Protein AF-A0A9R0PT70-F1 (afdb_monomer_lite)

Structure (mmCIF, N/CA/C/O backbone):
data_AF-A0A9R0PT70-F1
#
_entry.id   AF-A0A9R0PT70-F1
#
loop_
_atom_site.group_PDB
_atom_site.id
_atom_site.type_symbol
_atom_site.label_atom_id
_atom_site.label_alt_id
_atom_site.label_comp_id
_atom_site.label_asym_id
_atom_site.label_entity_id
_atom_site.label_seq_id
_atom_site.pdbx_PDB_ins_code
_atom_site.Cartn_x
_atom_site.Cartn_y
_atom_site.Cartn_z
_atom_site.occupancy
_atom_site.B_iso_or_equiv
_atom_site.auth_seq_id
_atom_site.auth_comp_id
_atom_site.auth_asym_id
_atom_site.auth_atom_id
_atom_site.pdbx_PDB_model_num
ATOM 1 N N . MET A 1 1 ? 15.109 -8.660 5.707 1.00 22.30 1 MET A N 1
ATOM 2 C CA . MET A 1 1 ? 15.042 -8.454 7.169 1.00 22.30 1 MET A CA 1
ATOM 3 C C . MET A 1 1 ? 13.628 -8.747 7.643 1.00 22.30 1 MET A C 1
ATOM 5 O O . MET A 1 1 ? 12.715 -7.996 7.319 1.00 22.30 1 MET A O 1
ATOM 9 N N . GLY A 1 2 ? 13.426 -9.889 8.303 1.00 26.03 2 GLY A N 1
ATOM 10 C CA . GLY A 1 2 ? 12.155 -10.212 8.943 1.00 26.03 2 GLY A CA 1
ATOM 11 C C . GLY A 1 2 ? 11.988 -9.334 10.176 1.00 26.03 2 GLY A C 1
ATOM 12 O O . GLY A 1 2 ? 12.846 -9.340 11.053 1.00 26.03 2 GLY A O 1
ATOM 13 N N . THR A 1 3 ? 10.914 -8.555 10.234 1.00 26.25 3 THR A N 1
ATOM 14 C CA . THR A 1 3 ? 10.470 -7.917 11.472 1.00 26.25 3 THR A CA 1
ATOM 15 C C . THR A 1 3 ? 10.113 -9.033 12.449 1.00 26.25 3 THR A C 1
ATOM 17 O O . THR A 1 3 ? 9.004 -9.561 12.400 1.00 26.25 3 THR A O 1
ATOM 20 N N . ARG A 1 4 ? 11.062 -9.455 13.294 1.00 36.44 4 ARG A N 1
ATOM 21 C CA . ARG A 1 4 ? 10.723 -10.187 14.515 1.00 36.44 4 ARG A CA 1
ATOM 22 C C . ARG A 1 4 ? 9.828 -9.242 15.302 1.00 36.44 4 ARG A C 1
ATOM 24 O O . ARG A 1 4 ? 10.305 -8.203 15.753 1.00 36.44 4 ARG A O 1
ATOM 31 N N . ALA A 1 5 ? 8.536 -9.552 15.384 1.00 51.94 5 ALA A N 1
ATOM 32 C CA . ALA A 1 5 ? 7.665 -8.893 16.339 1.00 51.94 5 ALA A CA 1
ATOM 33 C C . ALA A 1 5 ? 8.339 -9.055 17.705 1.00 51.94 5 ALA A C 1
ATOM 35 O O . ALA A 1 5 ? 8.604 -10.178 18.139 1.00 51.94 5 ALA A O 1
ATOM 36 N N . LEU A 1 6 ? 8.739 -7.940 18.317 1.00 58.19 6 LEU A N 1
ATOM 37 C CA . LEU A 1 6 ? 9.330 -7.974 19.648 1.00 58.19 6 LEU A CA 1
ATOM 38 C C . LEU A 1 6 ? 8.308 -8.631 20.588 1.00 58.19 6 LEU A C 1
ATOM 40 O O . LEU A 1 6 ? 7.116 -8.347 20.455 1.00 58.19 6 LEU A O 1
ATOM 44 N N . PRO A 1 7 ? 8.718 -9.533 21.492 1.00 66.62 7 PRO A N 1
ATOM 45 C CA . PRO A 1 7 ? 7.787 -10.122 22.446 1.00 66.62 7 PRO A CA 1
ATOM 46 C C . PRO A 1 7 ? 7.157 -9.014 23.306 1.00 66.62 7 PRO A C 1
ATOM 48 O O . PRO A 1 7 ? 7.802 -7.997 23.561 1.00 66.62 7 PRO A O 1
ATOM 51 N N . LEU A 1 8 ? 5.906 -9.213 23.740 1.00 73.56 8 LEU A N 1
ATOM 52 C CA . LEU A 1 8 ? 5.091 -8.216 24.460 1.00 73.56 8 LEU A CA 1
ATOM 53 C C . LEU A 1 8 ? 5.847 -7.435 25.556 1.00 73.56 8 LEU A C 1
ATOM 55 O O . LEU A 1 8 ? 5.774 -6.208 25.535 1.00 73.56 8 LEU A O 1
ATOM 59 N N . PRO A 1 9 ? 6.649 -8.073 26.438 1.00 73.56 9 PRO A N 1
ATOM 60 C CA . PRO A 1 9 ? 7.401 -7.343 27.459 1.00 73.56 9 PRO A CA 1
ATOM 61 C C . PRO A 1 9 ? 8.388 -6.329 26.871 1.00 73.56 9 PRO A C 1
ATOM 63 O O . PRO A 1 9 ? 8.459 -5.204 27.343 1.00 73.56 9 PRO A O 1
ATOM 66 N N . CYS A 1 10 ? 9.086 -6.676 25.785 1.00 74.62 10 CYS A N 1
ATOM 67 C CA . CYS A 1 10 ? 10.028 -5.766 25.131 1.00 74.62 10 CYS A CA 1
ATOM 68 C C . CYS A 1 10 ? 9.315 -4.616 24.403 1.00 74.62 10 CYS A C 1
ATOM 70 O O . CYS A 1 10 ? 9.875 -3.532 24.261 1.00 74.62 10 CYS A O 1
ATOM 72 N N . GLN A 1 11 ? 8.085 -4.838 23.926 1.00 76.12 11 GLN A N 1
ATOM 73 C CA . GLN A 1 11 ? 7.276 -3.758 23.356 1.00 76.12 11 GLN A CA 1
ATOM 74 C C . GLN A 1 11 ? 6.866 -2.753 24.433 1.00 76.12 11 GLN A C 1
ATOM 76 O O . GLN A 1 11 ? 6.949 -1.549 24.204 1.00 76.12 11 GLN A O 1
ATOM 81 N N . PHE A 1 12 ? 6.466 -3.236 25.610 1.00 83.00 12 PHE A N 1
ATOM 82 C CA . PHE A 1 12 ? 6.118 -2.372 26.735 1.00 83.00 12 PHE A CA 1
ATOM 83 C C . PHE A 1 12 ? 7.346 -1.652 27.291 1.00 83.00 12 PHE A C 1
ATOM 85 O O . PHE A 1 12 ? 7.265 -0.451 27.504 1.00 83.00 12 PHE A O 1
ATOM 92 N N . GLU A 1 13 ? 8.504 -2.308 27.394 1.00 82.62 13 GLU A N 1
ATOM 93 C CA . GLU A 1 13 ? 9.766 -1.662 27.796 1.00 82.62 13 GLU A CA 1
ATOM 94 C C . GLU A 1 13 ? 10.151 -0.505 26.855 1.00 82.62 13 GLU A C 1
ATOM 96 O O . GLU A 1 13 ? 10.540 0.568 27.312 1.00 82.62 13 GLU A O 1
ATOM 101 N N . LEU A 1 14 ? 9.962 -0.663 25.540 1.00 78.12 14 LEU A N 1
ATOM 102 C CA . LEU A 1 14 ? 10.200 0.413 24.567 1.00 78.12 14 LEU A CA 1
ATOM 103 C C . LEU A 1 14 ? 9.205 1.578 24.674 1.00 78.12 14 LEU A C 1
ATOM 105 O O . LEU A 1 14 ? 9.551 2.708 24.328 1.00 78.12 14 LEU A O 1
ATOM 109 N N . LEU A 1 15 ? 7.964 1.312 25.087 1.00 80.12 15 LEU A N 1
ATOM 110 C CA . LEU A 1 15 ? 6.880 2.301 25.110 1.00 80.12 15 LEU A CA 1
ATOM 111 C C . LEU A 1 15 ? 6.732 3.004 26.465 1.00 80.12 15 LEU A C 1
ATOM 113 O O . LEU A 1 15 ? 6.379 4.182 26.501 1.00 80.12 15 LEU A O 1
ATOM 117 N N . LEU A 1 16 ? 6.988 2.282 27.554 1.00 83.31 16 LEU A N 1
ATOM 118 C CA . LEU A 1 16 ? 6.746 2.679 28.942 1.00 83.31 16 LEU A CA 1
ATOM 119 C C . LEU A 1 16 ? 8.042 2.830 29.752 1.00 83.31 16 LEU A C 1
ATOM 121 O O . LEU A 1 16 ? 8.004 3.351 30.864 1.00 83.31 16 LEU A O 1
ATOM 125 N N . GLY A 1 17 ? 9.185 2.427 29.190 1.00 82.44 17 GLY A N 1
ATOM 126 C CA . GLY A 1 17 ? 10.476 2.393 29.872 1.00 82.44 17 GLY A CA 1
ATOM 127 C C . GLY A 1 17 ? 10.739 1.061 30.581 1.00 82.44 17 GLY A C 1
ATOM 128 O O . GLY A 1 17 ? 9.842 0.239 30.764 1.00 82.44 17 GLY A O 1
ATOM 129 N N . GLU A 1 18 ? 11.993 0.847 30.986 1.00 82.56 18 GLU A N 1
ATOM 130 C CA . GLU A 1 18 ? 12.452 -0.407 31.612 1.00 82.56 18 GLU A CA 1
ATOM 131 C C . GLU A 1 18 ? 11.928 -0.610 33.047 1.00 82.56 18 GLU A C 1
ATOM 133 O O . GLU A 1 18 ? 11.880 -1.738 33.537 1.00 82.56 18 GLU A O 1
ATOM 138 N N . ASP A 1 19 ? 11.516 0.471 33.718 1.00 85.69 19 ASP A N 1
ATOM 139 C CA . ASP A 1 19 ? 11.008 0.442 35.093 1.00 85.69 19 ASP A CA 1
ATOM 140 C C . ASP A 1 19 ? 9.550 -0.053 35.138 1.00 85.69 19 ASP A C 1
ATOM 142 O O . ASP A 1 19 ? 8.601 0.719 34.969 1.00 85.69 19 ASP A O 1
ATOM 146 N N . ARG A 1 20 ? 9.380 -1.365 35.347 1.00 79.69 20 ARG A N 1
ATOM 147 C CA . ARG A 1 20 ? 8.074 -2.050 35.314 1.00 79.69 20 ARG A CA 1
ATOM 148 C C . ARG A 1 20 ? 7.126 -1.648 36.436 1.00 79.69 20 ARG A C 1
ATOM 150 O O . ARG A 1 20 ? 5.914 -1.740 36.258 1.00 79.69 20 ARG A O 1
ATOM 157 N N . ASP A 1 21 ? 7.643 -1.164 37.561 1.00 79.62 21 ASP A N 1
ATOM 158 C CA . ASP A 1 21 ? 6.800 -0.731 38.679 1.00 79.62 21 ASP A CA 1
ATOM 159 C C . ASP A 1 21 ? 6.026 0.551 38.340 1.00 79.62 21 ASP A C 1
ATOM 161 O O . ASP A 1 21 ? 4.962 0.802 38.907 1.00 79.62 21 ASP A O 1
ATOM 165 N N . ARG A 1 22 ? 6.513 1.327 37.361 1.00 85.06 22 ARG A N 1
ATOM 166 C CA . ARG A 1 22 ? 5.843 2.526 36.833 1.00 85.06 22 ARG A CA 1
ATOM 167 C C . ARG A 1 22 ? 4.850 2.241 35.714 1.00 85.06 22 ARG A C 1
ATOM 169 O O . ARG A 1 22 ? 4.221 3.176 35.215 1.00 85.06 22 ARG A O 1
ATOM 176 N N . TRP A 1 23 ? 4.737 0.995 35.265 1.00 89.31 23 TRP A N 1
ATOM 177 C CA . TRP A 1 23 ? 3.804 0.661 34.199 1.00 89.31 23 TRP A CA 1
ATOM 178 C C . TRP A 1 23 ? 2.359 0.809 34.688 1.00 89.31 23 TRP A C 1
ATOM 180 O O . TRP A 1 23 ? 2.077 0.483 35.844 1.00 89.31 23 TRP A O 1
ATOM 190 N N . PRO A 1 24 ? 1.428 1.241 33.814 1.00 91.75 24 PRO A N 1
ATOM 191 C CA . PRO A 1 24 ? 0.007 1.223 34.129 1.00 91.75 24 PRO A CA 1
ATOM 192 C C . PRO A 1 24 ? -0.431 -0.173 34.607 1.00 91.75 24 PRO A C 1
ATOM 194 O O . PRO A 1 24 ? 0.054 -1.171 34.051 1.00 91.75 24 PRO A O 1
ATOM 197 N N . PRO A 1 25 ? -1.341 -0.281 35.591 1.00 91.94 25 PRO A N 1
ATOM 198 C CA . PRO A 1 25 ? -1.787 -1.573 36.105 1.00 91.94 25 PRO A CA 1
ATOM 199 C C . PRO A 1 25 ? -2.356 -2.483 35.006 1.00 91.94 25 PRO A C 1
ATOM 201 O O . PRO A 1 25 ? -2.095 -3.681 35.006 1.00 91.94 25 PRO A O 1
ATOM 204 N N . GLU A 1 26 ? -3.023 -1.933 33.989 1.00 93.38 26 GLU A N 1
ATOM 205 C CA . GLU A 1 26 ? -3.525 -2.680 32.830 1.00 93.38 26 GLU A CA 1
ATOM 206 C C . GLU A 1 26 ? -2.389 -3.252 31.965 1.00 93.38 26 GLU A C 1
ATOM 208 O O . GLU A 1 26 ? -2.490 -4.366 31.450 1.00 93.38 26 GLU A O 1
ATOM 213 N N . ALA A 1 27 ? -1.270 -2.532 31.831 1.00 91.38 27 ALA A N 1
ATOM 214 C CA . ALA A 1 27 ? -0.092 -3.027 31.118 1.00 91.38 27 ALA A CA 1
ATOM 215 C C . ALA A 1 27 ? 0.576 -4.174 31.891 1.00 91.38 27 ALA A C 1
ATOM 217 O O . ALA A 1 27 ? 0.901 -5.212 31.311 1.00 91.38 27 ALA A O 1
ATOM 218 N N . ARG A 1 28 ? 0.717 -4.024 33.215 1.00 92.81 28 ARG A N 1
ATOM 219 C CA . ARG A 1 28 ? 1.222 -5.078 34.113 1.00 92.81 28 ARG A CA 1
ATOM 220 C C . ARG A 1 28 ? 0.307 -6.300 34.115 1.00 92.81 28 ARG A C 1
ATOM 222 O O . ARG A 1 28 ? 0.791 -7.427 34.116 1.00 92.81 28 ARG A O 1
ATOM 229 N N . PHE A 1 29 ? -1.005 -6.088 34.056 1.00 94.25 29 PHE A N 1
ATOM 230 C CA . PHE A 1 29 ? -2.011 -7.140 33.946 1.00 94.25 29 PHE A CA 1
ATOM 231 C C . PHE A 1 29 ? -1.839 -7.956 32.657 1.00 94.25 29 PHE A C 1
ATOM 233 O O . PHE A 1 29 ? -1.773 -9.187 32.700 1.00 94.25 29 PHE A O 1
ATOM 240 N N . ILE A 1 30 ? -1.691 -7.283 31.511 1.00 93.12 30 ILE A N 1
ATOM 241 C CA . ILE A 1 30 ? -1.421 -7.937 30.225 1.00 93.12 30 ILE A CA 1
ATOM 242 C C . ILE A 1 30 ? -0.062 -8.648 30.229 1.00 93.12 30 ILE A C 1
ATOM 244 O O . ILE A 1 30 ? 0.053 -9.753 29.696 1.00 93.12 30 ILE A O 1
ATOM 248 N N . GLU A 1 31 ? 0.960 -8.086 30.873 1.00 91.38 31 GLU A N 1
ATOM 249 C CA . GLU A 1 31 ? 2.250 -8.761 31.035 1.00 91.38 31 GLU A CA 1
ATOM 250 C C . GLU A 1 31 ? 2.140 -10.024 31.910 1.00 91.38 31 GLU A C 1
ATOM 252 O O . GLU A 1 31 ? 2.703 -11.065 31.562 1.00 91.38 31 GLU A O 1
ATOM 257 N N . ALA A 1 32 ? 1.393 -9.971 33.017 1.00 92.25 32 ALA A N 1
ATOM 258 C CA . ALA A 1 32 ? 1.147 -11.121 33.886 1.00 92.25 32 ALA A CA 1
ATOM 259 C C . ALA A 1 32 ? 0.429 -12.244 33.122 1.00 92.25 32 ALA A C 1
ATOM 261 O O . ALA A 1 32 ? 0.860 -13.400 33.169 1.00 92.25 32 ALA A O 1
ATOM 262 N N . ALA A 1 33 ? -0.587 -11.897 32.327 1.00 93.38 33 ALA A N 1
ATOM 263 C CA . ALA A 1 33 ? -1.252 -12.827 31.420 1.00 93.38 33 ALA A CA 1
ATOM 264 C C . ALA A 1 33 ? -0.285 -13.408 30.378 1.00 93.38 33 ALA A C 1
ATOM 266 O O . ALA A 1 33 ? -0.224 -14.626 30.202 1.00 93.38 33 ALA A O 1
ATOM 267 N N . HIS A 1 34 ? 0.559 -12.570 29.771 1.00 91.06 34 HIS A N 1
ATOM 268 C CA . HIS A 1 34 ? 1.597 -13.012 28.843 1.00 91.06 34 HIS A CA 1
ATOM 269 C C . HIS A 1 34 ? 2.591 -13.989 29.470 1.00 91.06 34 HIS A C 1
ATOM 271 O O . HIS A 1 34 ? 3.039 -14.911 28.792 1.00 91.06 34 HIS A O 1
ATOM 277 N N . ARG A 1 35 ? 2.943 -13.815 30.748 1.00 89.44 35 ARG A N 1
ATOM 278 C CA . ARG A 1 35 ? 3.847 -14.703 31.502 1.00 89.44 35 ARG A CA 1
ATOM 279 C C . ARG A 1 35 ? 3.163 -15.967 32.026 1.00 89.44 35 ARG A C 1
ATOM 281 O O . ARG A 1 35 ? 3.860 -16.882 32.465 1.00 89.44 35 ARG A O 1
ATOM 288 N N . GLY A 1 36 ? 1.835 -16.019 31.973 1.00 90.31 36 GLY A N 1
ATOM 289 C CA . GLY A 1 36 ? 1.030 -17.086 32.551 1.00 90.31 36 GLY A CA 1
ATOM 290 C C . GLY A 1 36 ? 0.951 -17.050 34.079 1.00 90.31 36 GLY A C 1
ATOM 291 O O . GLY A 1 36 ? 0.792 -18.094 34.713 1.00 90.31 36 GLY A O 1
ATOM 292 N N . ASP A 1 37 ? 1.104 -15.871 34.684 1.00 91.62 37 ASP A N 1
ATOM 293 C CA . ASP A 1 37 ? 1.042 -15.686 36.133 1.00 91.62 37 ASP A CA 1
ATOM 294 C C . ASP A 1 37 ? -0.398 -15.433 36.595 1.00 91.62 37 ASP A C 1
ATOM 296 O O . ASP A 1 37 ? -0.839 -14.297 36.754 1.00 91.62 37 ASP A O 1
ATOM 300 N N . VAL A 1 38 ? -1.146 -16.514 36.829 1.00 93.31 38 VAL A N 1
ATOM 301 C CA . VAL A 1 38 ? -2.544 -16.439 37.294 1.00 93.31 38 VAL A CA 1
ATOM 302 C C . VAL A 1 38 ? -2.669 -15.715 38.640 1.00 93.31 38 VAL A C 1
ATOM 304 O O . VAL A 1 38 ? -3.680 -15.056 38.881 1.00 93.31 38 VAL A O 1
ATOM 307 N N . ARG A 1 39 ? -1.656 -15.803 39.517 1.00 93.62 39 ARG A N 1
ATOM 308 C CA . ARG A 1 39 ? -1.671 -15.090 40.804 1.00 93.62 39 ARG A CA 1
ATOM 309 C C . ARG A 1 39 ? -1.522 -13.592 40.574 1.00 93.62 39 ARG A C 1
ATOM 311 O O . ARG A 1 39 ? -2.377 -12.847 41.038 1.00 93.62 39 ARG A O 1
ATOM 318 N N . GLY A 1 40 ? -0.537 -13.187 39.772 1.00 92.69 40 GLY A N 1
ATOM 319 C CA . GLY A 1 40 ? -0.347 -11.796 39.362 1.00 92.69 40 GLY A CA 1
ATOM 320 C C . GLY A 1 40 ? -1.575 -11.210 38.659 1.00 92.69 40 GLY A C 1
ATOM 321 O O . GLY A 1 40 ? -1.996 -10.108 38.992 1.00 92.69 40 GLY A O 1
ATOM 322 N N . ILE A 1 41 ? -2.230 -11.968 37.768 1.00 94.56 41 ILE A N 1
ATOM 323 C CA . ILE A 1 41 ? -3.501 -11.559 37.137 1.00 94.56 41 ILE A CA 1
ATOM 324 C C . ILE A 1 41 ? -4.567 -11.273 38.203 1.00 94.56 41 ILE A C 1
ATOM 326 O O . ILE A 1 41 ? -5.212 -10.230 38.152 1.00 94.56 41 ILE A O 1
ATOM 330 N N . LYS A 1 42 ? -4.756 -12.177 39.177 1.00 94.69 42 LYS A N 1
ATOM 331 C CA . LYS A 1 42 ? -5.752 -12.021 40.253 1.00 94.69 42 LYS A CA 1
ATOM 332 C C . LYS A 1 42 ? -5.411 -10.865 41.200 1.00 94.69 42 LYS A C 1
ATOM 334 O O . LYS A 1 42 ? -6.321 -10.186 41.661 1.00 94.69 42 LYS A O 1
ATOM 339 N N . GLU A 1 43 ? -4.136 -10.647 41.508 1.00 94.44 43 GLU A N 1
ATOM 340 C CA . GLU A 1 43 ? -3.670 -9.552 42.371 1.00 94.44 43 GLU A CA 1
ATOM 341 C C . GLU A 1 43 ? -3.867 -8.188 41.709 1.00 94.44 43 GLU A C 1
ATOM 343 O O . GLU A 1 43 ? -4.481 -7.307 42.305 1.00 94.44 43 GLU A O 1
ATOM 348 N N . ILE A 1 44 ? -3.449 -8.041 40.451 1.00 94.38 44 ILE A N 1
ATOM 349 C CA . ILE A 1 44 ? -3.614 -6.790 39.702 1.00 94.38 44 ILE A CA 1
ATOM 350 C C . ILE A 1 44 ? -5.095 -6.545 39.380 1.00 94.38 44 ILE A C 1
ATOM 352 O O . ILE A 1 44 ? -5.562 -5.415 39.430 1.00 94.38 44 ILE A O 1
ATOM 356 N N . ALA A 1 45 ? -5.886 -7.593 39.129 1.00 94.19 45 ALA A N 1
ATOM 357 C CA . ALA A 1 45 ? -7.331 -7.443 38.970 1.00 94.19 45 ALA A CA 1
ATOM 358 C C . ALA A 1 45 ? -8.020 -6.937 40.248 1.00 94.19 45 ALA A C 1
ATOM 360 O O . ALA A 1 45 ? -8.999 -6.210 40.141 1.00 94.19 45 ALA A O 1
ATOM 361 N N . LYS A 1 46 ? -7.523 -7.274 41.449 1.00 93.50 46 LYS A N 1
ATOM 362 C CA . LYS A 1 46 ? -8.023 -6.677 42.703 1.00 93.50 46 LYS A CA 1
ATOM 363 C C . LYS A 1 46 ? -7.663 -5.198 42.813 1.00 93.50 46 LYS A C 1
ATOM 365 O O . LYS A 1 46 ? -8.471 -4.432 43.317 1.00 93.50 46 LYS A O 1
ATOM 370 N N . GLU A 1 47 ? -6.471 -4.813 42.359 1.00 93.19 47 GLU A N 1
ATOM 371 C CA . GLU A 1 47 ? -6.051 -3.406 42.288 1.00 93.19 47 GLU A CA 1
ATOM 372 C C . GLU A 1 47 ? -6.939 -2.608 41.318 1.00 93.19 47 GLU A C 1
ATOM 374 O O . GLU A 1 47 ? -7.349 -1.492 41.625 1.00 93.19 47 GLU A O 1
ATOM 379 N N . LEU A 1 48 ? -7.284 -3.210 40.178 1.00 91.00 48 LEU A N 1
ATOM 380 C CA . LEU A 1 48 ? -8.136 -2.618 39.145 1.00 91.00 48 LEU A CA 1
ATOM 381 C C . LEU A 1 48 ? -9.637 -2.621 39.495 1.00 91.00 48 LEU A C 1
ATOM 383 O O . LEU A 1 48 ? -10.390 -1.823 38.939 1.00 91.00 48 LEU A O 1
ATOM 387 N N . ASP A 1 49 ? -10.096 -3.481 40.409 1.00 91.50 49 ASP A N 1
ATOM 388 C CA . ASP A 1 49 ? -11.506 -3.592 40.819 1.00 91.50 49 ASP A CA 1
ATOM 389 C C . ASP A 1 49 ? -11.921 -2.508 41.833 1.00 91.50 49 ASP A C 1
ATOM 391 O O . ASP A 1 49 ? -12.443 -2.785 42.913 1.00 91.50 49 ASP A O 1
ATOM 395 N N . VAL A 1 50 ? -11.700 -1.239 41.481 1.00 84.12 50 VAL A N 1
ATOM 396 C CA . VAL A 1 50 ? -11.990 -0.074 42.340 1.00 84.12 50 VAL A CA 1
ATOM 397 C C . VAL A 1 50 ? -13.483 0.033 42.687 1.00 84.12 50 VAL A C 1
ATOM 399 O O . VAL A 1 50 ? -13.851 0.582 43.725 1.00 84.12 50 VAL A O 1
ATOM 402 N N . HIS A 1 51 ? -14.353 -0.506 41.833 1.00 79.31 51 HIS A N 1
ATOM 403 C CA . HIS A 1 51 ? -15.809 -0.421 41.961 1.00 79.31 51 HIS A CA 1
ATOM 404 C C . HIS A 1 51 ? -16.466 -1.690 42.531 1.00 79.31 51 HIS A C 1
ATOM 406 O O . HIS A 1 51 ? -17.685 -1.709 42.703 1.00 79.31 51 HIS A O 1
ATOM 412 N N . GLY A 1 52 ? -15.689 -2.731 42.852 1.00 83.81 52 GLY A N 1
ATOM 413 C CA . GLY A 1 52 ? -16.194 -3.960 43.469 1.00 83.81 52 GLY A CA 1
ATOM 414 C C . GLY A 1 52 ? -17.105 -4.791 42.560 1.00 83.81 52 GLY A C 1
ATOM 415 O O . GLY A 1 52 ? -18.044 -5.426 43.038 1.00 83.81 52 GLY A O 1
ATOM 416 N N . HIS A 1 53 ? -16.853 -4.784 41.251 1.00 80.25 53 HIS A N 1
ATOM 417 C CA . HIS A 1 53 ? -17.568 -5.603 40.269 1.00 80.25 53 HIS A CA 1
ATOM 418 C C . HIS A 1 53 ? -17.192 -7.089 40.357 1.00 80.25 53 HIS A C 1
ATOM 420 O O . HIS A 1 53 ? -17.892 -7.939 39.802 1.00 80.25 53 HIS A O 1
ATOM 426 N N . GLY A 1 54 ? -16.120 -7.410 41.083 1.00 88.44 54 GLY A N 1
ATOM 427 C CA . GLY A 1 54 ? -15.617 -8.753 41.292 1.00 88.44 54 GLY A CA 1
ATOM 428 C C . GLY A 1 54 ? -14.492 -9.096 40.320 1.00 88.44 54 GLY A C 1
ATOM 429 O O . GLY A 1 54 ? -14.538 -8.790 39.129 1.00 88.44 54 GLY A O 1
ATOM 430 N N . ILE A 1 55 ? -13.499 -9.830 40.832 1.00 89.44 55 ILE A N 1
ATOM 431 C CA . ILE A 1 55 ? -12.275 -10.206 40.107 1.00 89.44 55 ILE A CA 1
ATOM 432 C C . ILE A 1 55 ? -12.559 -10.797 38.712 1.00 89.44 55 ILE A C 1
ATOM 434 O O . ILE A 1 55 ? -11.907 -10.355 37.768 1.00 89.44 55 ILE A O 1
ATOM 438 N N . PRO A 1 56 ? -13.506 -11.743 38.513 1.00 90.88 56 PRO A N 1
ATOM 439 C CA . PRO A 1 56 ? -13.758 -12.296 37.179 1.00 90.88 56 PRO A CA 1
ATOM 440 C C . PRO A 1 56 ? -14.239 -11.244 36.171 1.00 90.88 56 PRO A C 1
ATOM 442 O O . PRO A 1 56 ? -13.785 -11.235 35.029 1.00 90.88 56 PRO A O 1
ATOM 445 N N . VAL A 1 57 ? -15.105 -10.318 36.594 1.00 91.12 57 VAL A N 1
ATOM 446 C CA . VAL A 1 57 ? -15.631 -9.257 35.722 1.00 91.12 57 VAL A CA 1
ATOM 447 C C . VAL A 1 57 ? -14.515 -8.293 35.332 1.00 91.12 57 VAL A C 1
ATOM 449 O O . VAL A 1 57 ? -14.383 -7.961 34.154 1.00 91.12 57 VAL A O 1
ATOM 452 N N . THR A 1 58 ? -13.666 -7.907 36.288 1.00 92.69 58 THR A N 1
ATOM 453 C CA . THR A 1 58 ? -12.500 -7.050 36.033 1.00 92.69 58 THR A CA 1
ATOM 454 C C . THR A 1 58 ? -11.504 -7.722 35.093 1.00 92.69 58 THR A C 1
ATOM 456 O O . THR A 1 58 ? -11.026 -7.092 34.153 1.00 92.69 58 THR A O 1
ATOM 459 N N . VAL A 1 59 ? -11.228 -9.018 35.268 1.00 93.00 59 VAL A N 1
ATOM 460 C CA . VAL A 1 59 ? -10.341 -9.770 34.361 1.00 93.00 59 VAL A CA 1
ATOM 461 C C . VAL A 1 59 ? -10.902 -9.804 32.936 1.00 93.00 59 VAL A C 1
ATOM 463 O O . VAL A 1 59 ? -10.146 -9.618 31.984 1.00 93.00 59 VAL A O 1
ATOM 466 N N . ALA A 1 60 ? -12.212 -10.015 32.777 1.00 92.62 60 ALA A N 1
ATOM 467 C CA . ALA A 1 60 ? -12.855 -10.096 31.466 1.00 92.62 60 ALA A CA 1
ATOM 468 C C . ALA A 1 60 ? -12.905 -8.747 30.724 1.00 92.62 60 ALA A C 1
ATOM 470 O O . ALA A 1 60 ? -12.835 -8.720 29.492 1.00 92.62 60 ALA A O 1
ATOM 471 N N . SER A 1 61 ? -13.038 -7.635 31.455 1.00 91.31 61 SER A N 1
ATOM 472 C CA . SER A 1 61 ? -13.163 -6.287 30.887 1.00 91.31 61 SER A CA 1
ATOM 473 C C . SER A 1 61 ? -11.824 -5.566 30.699 1.00 91.31 61 SER A C 1
ATOM 475 O O . SER A 1 61 ? -11.731 -4.678 29.848 1.00 91.31 61 SER A O 1
ATOM 477 N N . THR A 1 62 ? -10.778 -5.956 31.435 1.00 93.44 62 THR A N 1
ATOM 478 C CA . THR A 1 62 ? -9.462 -5.308 31.357 1.00 93.44 62 THR A CA 1
ATOM 479 C C . THR A 1 62 ? -8.795 -5.577 30.010 1.00 93.44 62 THR A C 1
ATOM 481 O O . THR A 1 62 ? -8.603 -6.721 29.586 1.00 93.44 62 THR A O 1
ATOM 484 N N . SER A 1 63 ? -8.387 -4.498 29.344 1.00 91.81 63 SER A N 1
ATOM 485 C CA . SER A 1 63 ? -7.603 -4.552 28.115 1.00 91.81 63 SER A CA 1
ATOM 486 C C . SER A 1 63 ? -6.538 -3.461 28.096 1.00 91.81 63 SER A C 1
ATOM 488 O O . SER A 1 63 ? -6.696 -2.411 28.714 1.00 91.81 63 SER A O 1
ATOM 490 N N . TYR A 1 64 ? -5.448 -3.702 27.374 1.00 89.12 64 TYR A N 1
ATOM 491 C CA . TYR A 1 64 ? -4.390 -2.723 27.165 1.00 89.12 64 TYR A CA 1
ATOM 492 C C . TYR A 1 64 ? -3.870 -2.817 25.733 1.00 89.12 64 TYR A C 1
ATOM 494 O O . TYR A 1 64 ? -3.627 -3.910 25.221 1.00 89.12 64 TYR A O 1
ATOM 502 N N . MET A 1 65 ? -3.744 -1.666 25.064 1.00 83.44 65 MET A N 1
ATOM 503 C CA . MET A 1 65 ? -3.401 -1.580 23.633 1.00 83.44 65 MET A CA 1
ATOM 504 C C . MET A 1 65 ? -4.276 -2.478 22.741 1.00 83.44 65 MET A C 1
ATOM 506 O O . MET A 1 65 ? -3.809 -3.028 21.750 1.00 83.44 65 MET A O 1
ATOM 510 N N . GLY A 1 66 ? -5.549 -2.644 23.109 1.00 84.44 66 GLY A N 1
ATOM 511 C CA . GLY A 1 66 ? -6.508 -3.453 22.358 1.00 84.44 66 GLY A CA 1
ATOM 512 C C . GLY A 1 66 ? -6.457 -4.960 22.610 1.00 84.44 66 GLY A C 1
ATOM 513 O O . GLY A 1 66 ? -7.293 -5.680 22.070 1.00 84.44 66 GLY A O 1
ATOM 514 N N . MET A 1 67 ? -5.542 -5.444 23.455 1.00 88.94 67 MET A N 1
ATOM 515 C CA . MET A 1 67 ? -5.446 -6.850 23.864 1.00 88.94 67 MET A CA 1
ATOM 516 C C . MET A 1 67 ? -6.065 -7.070 25.246 1.00 88.94 67 MET A C 1
ATOM 518 O O . MET A 1 67 ? -5.947 -6.215 26.117 1.00 88.94 67 MET A O 1
ATOM 522 N N . ASN A 1 68 ? -6.677 -8.233 25.469 1.00 93.88 68 ASN A N 1
ATOM 523 C CA . ASN A 1 68 ? -7.150 -8.684 26.777 1.00 93.88 68 ASN A CA 1
ATOM 524 C C . ASN A 1 68 ? -6.207 -9.786 27.304 1.00 93.88 68 ASN A C 1
ATOM 526 O O . ASN A 1 68 ? -5.251 -10.175 26.623 1.00 93.88 68 ASN A O 1
ATOM 530 N N . ALA A 1 69 ? -6.471 -10.307 28.504 1.00 93.81 69 ALA A N 1
ATOM 531 C CA . ALA A 1 69 ? -5.641 -11.360 29.094 1.00 93.81 69 ALA A CA 1
ATOM 532 C C . ALA A 1 69 ? -5.536 -12.620 28.211 1.00 93.81 69 ALA A C 1
ATOM 534 O O . ALA A 1 69 ? -4.469 -13.229 28.139 1.00 93.81 69 ALA A O 1
ATOM 535 N N . LEU A 1 70 ? -6.613 -12.992 27.509 1.00 94.38 70 LEU A N 1
ATOM 536 C CA . LEU A 1 70 ? -6.657 -14.195 26.677 1.00 94.38 70 LEU A CA 1
ATOM 537 C C . LEU A 1 70 ? -5.800 -14.050 25.406 1.00 94.38 70 LEU A C 1
ATOM 539 O O . LEU A 1 70 ? -5.091 -14.987 25.048 1.00 94.38 70 LEU A O 1
ATOM 543 N N . HIS A 1 71 ? -5.768 -12.862 24.785 1.00 91.94 71 HIS A N 1
ATOM 544 C CA . HIS A 1 71 ? -4.819 -12.526 23.712 1.00 91.94 71 HIS A CA 1
ATOM 545 C C . HIS A 1 71 ? -3.369 -12.643 24.197 1.00 91.94 71 HIS A C 1
ATOM 547 O O . HIS A 1 71 ? -2.536 -13.316 23.589 1.00 91.94 71 HIS A O 1
ATOM 553 N N . ALA A 1 72 ? -3.074 -12.011 25.334 1.00 90.69 72 ALA A N 1
ATOM 554 C CA . ALA A 1 72 ? -1.724 -11.919 25.874 1.00 90.69 72 ALA A CA 1
ATOM 555 C C . ALA A 1 72 ? -1.151 -13.284 26.273 1.00 90.69 72 ALA A C 1
ATOM 557 O O . ALA A 1 72 ? 0.033 -13.551 26.027 1.00 90.69 72 ALA A O 1
ATOM 558 N N . ALA A 1 73 ? -2.000 -14.162 26.821 1.00 91.44 73 ALA A N 1
ATOM 559 C CA . ALA A 1 73 ? -1.660 -15.536 27.177 1.00 91.44 73 ALA A CA 1
ATOM 560 C C . ALA A 1 73 ? -1.072 -16.325 25.994 1.00 91.44 73 ALA A C 1
ATOM 562 O O . ALA A 1 73 ? -0.302 -17.267 26.214 1.00 91.44 73 ALA A O 1
ATOM 563 N N . GLY A 1 74 ? -1.345 -15.914 24.744 1.00 82.56 74 GLY A N 1
ATOM 564 C CA . GLY A 1 74 ? -0.753 -16.470 23.522 1.00 82.56 74 GLY A CA 1
ATOM 565 C C . GLY A 1 74 ? 0.769 -16.606 23.588 1.00 82.56 74 GLY A C 1
ATOM 566 O O . GLY A 1 74 ? 1.324 -17.570 23.072 1.00 82.56 74 GLY A O 1
ATOM 567 N N . GLY A 1 75 ? 1.438 -15.678 24.278 1.00 78.12 75 GLY A N 1
ATOM 568 C CA . GLY A 1 75 ? 2.892 -15.601 24.385 1.00 78.12 75 GLY A CA 1
ATOM 569 C C . GLY A 1 75 ? 3.561 -16.711 25.191 1.00 78.12 75 GLY A C 1
ATOM 570 O O . GLY A 1 75 ? 4.023 -17.701 24.633 1.00 78.12 75 GLY A O 1
ATOM 571 N N . ARG A 1 76 ? 3.692 -16.517 26.509 1.00 79.56 76 ARG A N 1
ATOM 572 C CA . ARG A 1 76 ? 4.231 -17.518 27.453 1.00 79.56 76 ARG A CA 1
ATOM 573 C C . ARG A 1 76 ? 3.165 -18.045 28.418 1.00 79.56 76 ARG A C 1
ATOM 575 O O . ARG A 1 76 ? 3.517 -18.723 29.386 1.00 79.56 76 ARG A O 1
ATOM 582 N N . GLY A 1 77 ? 1.892 -17.728 28.178 1.00 72.06 77 GLY A N 1
ATOM 583 C CA . GLY A 1 77 ? 0.782 -18.216 28.984 1.00 72.06 77 GLY A CA 1
ATOM 584 C C . GLY A 1 77 ? 0.787 -19.739 29.026 1.00 72.06 77 GLY A C 1
ATOM 585 O O . GLY A 1 77 ? 0.988 -20.412 28.009 1.00 72.06 77 GLY A O 1
ATOM 586 N N . ARG A 1 78 ? 0.621 -20.283 30.231 1.00 81.56 78 ARG A N 1
ATOM 587 C CA . ARG A 1 78 ? 0.572 -21.727 30.481 1.00 81.56 78 ARG A CA 1
ATOM 588 C C . ARG A 1 78 ? -0.883 -22.185 30.481 1.00 81.56 78 ARG A C 1
ATOM 590 O O . ARG A 1 78 ? -1.773 -21.365 30.676 1.00 81.56 78 ARG A O 1
ATOM 597 N N . LEU A 1 79 ? -1.117 -23.489 30.328 1.00 87.25 79 LEU A N 1
ATOM 598 C CA . LEU A 1 79 ? -2.471 -24.062 30.362 1.00 87.25 79 LEU A CA 1
ATOM 599 C C . LEU A 1 79 ? -3.321 -23.584 31.558 1.00 87.25 79 LEU A C 1
ATOM 601 O O . LEU A 1 79 ? -4.429 -23.133 31.294 1.00 87.25 79 LEU A O 1
ATOM 605 N N . PRO A 1 80 ? -2.801 -23.483 32.803 1.00 90.69 80 PRO A N 1
ATOM 606 C CA . PRO A 1 80 ? -3.585 -22.952 33.925 1.00 90.69 80 PRO A CA 1
ATOM 607 C C . PRO A 1 80 ? -4.104 -21.523 33.728 1.00 90.69 80 PRO A C 1
ATOM 609 O O . PRO A 1 80 ? -5.117 -21.137 34.298 1.00 90.69 80 PRO A O 1
ATOM 612 N N . THR A 1 81 ? -3.409 -20.706 32.932 1.00 93.75 81 THR A N 1
ATOM 613 C CA . THR A 1 81 ? -3.885 -19.367 32.570 1.00 93.75 81 THR A CA 1
ATOM 614 C C . THR A 1 81 ? -5.078 -19.453 31.634 1.00 93.75 81 THR A C 1
ATOM 616 O O . THR A 1 81 ? -6.035 -18.716 31.817 1.00 93.75 81 THR A O 1
ATOM 619 N N . TYR A 1 82 ? -5.057 -20.364 30.665 1.00 93.81 82 TYR A N 1
ATOM 620 C CA . TYR A 1 82 ? -6.187 -20.567 29.765 1.00 93.81 82 TYR A CA 1
ATOM 621 C C . TYR A 1 82 ? -7.376 -21.237 30.455 1.00 93.81 82 TYR A C 1
ATOM 623 O O . TYR A 1 82 ? -8.497 -20.795 30.240 1.00 93.81 82 TYR A O 1
ATOM 631 N N . GLU A 1 83 ? -7.140 -22.226 31.318 1.00 93.06 83 GLU A N 1
ATOM 632 C CA . GLU A 1 83 ? -8.162 -22.837 32.183 1.00 93.06 83 GLU A CA 1
ATOM 633 C C . GLU A 1 83 ? -8.846 -21.756 33.028 1.00 93.06 83 GLU A C 1
ATOM 635 O O . GLU A 1 83 ? -10.062 -21.595 32.983 1.00 93.06 83 GLU A O 1
ATOM 640 N N . TYR A 1 84 ? -8.061 -20.902 33.692 1.00 94.56 84 TYR A N 1
ATOM 641 C CA . TYR A 1 84 ? -8.603 -19.782 34.456 1.00 94.56 84 TYR A CA 1
ATOM 642 C C . TYR A 1 84 ? -9.423 -18.806 33.592 1.00 94.56 84 TYR A C 1
ATOM 644 O O . TYR A 1 84 ? -10.555 -18.466 33.930 1.00 94.56 84 TYR A O 1
ATOM 652 N N . LEU A 1 85 ? -8.872 -18.333 32.471 1.00 95.62 85 LEU A N 1
ATOM 653 C CA . LEU A 1 85 ? -9.521 -17.301 31.654 1.00 95.62 85 LEU A CA 1
ATOM 654 C C . LEU A 1 85 ? -10.753 -17.823 30.887 1.00 95.62 85 LEU A C 1
ATOM 656 O O . LEU A 1 85 ? -11.714 -17.077 30.695 1.00 95.62 85 LEU A O 1
ATOM 660 N N . VAL A 1 86 ? -10.746 -19.085 30.452 1.00 95.00 86 VAL A N 1
ATOM 661 C CA . VAL A 1 86 ? -11.828 -19.684 29.651 1.00 95.00 86 VAL A CA 1
ATOM 662 C C . VAL A 1 86 ? -12.872 -20.370 30.533 1.00 95.00 86 VAL A C 1
ATOM 664 O O . VAL A 1 86 ? -14.061 -20.153 30.324 1.00 95.00 86 VAL A O 1
ATOM 667 N N . GLU A 1 87 ? -12.472 -21.154 31.536 1.00 93.56 87 GLU A N 1
ATOM 668 C CA . GLU A 1 87 ? -13.412 -21.950 32.340 1.00 93.56 87 GLU A CA 1
ATOM 669 C C . GLU A 1 87 ? -13.965 -21.163 33.536 1.00 93.56 87 GLU A C 1
ATOM 671 O O . GLU A 1 87 ? -15.181 -21.138 33.749 1.00 93.56 87 GLU A O 1
ATOM 676 N N . GLU A 1 88 ? -13.099 -20.483 34.302 1.00 92.75 88 GLU A N 1
ATOM 677 C CA . GLU A 1 88 ? -13.531 -19.702 35.474 1.00 92.75 88 GLU A CA 1
ATOM 678 C C . GLU A 1 88 ? -14.091 -18.329 35.071 1.00 92.75 88 GLU A C 1
ATOM 680 O O . GLU A 1 88 ? -15.177 -17.947 35.511 1.00 92.75 88 GLU A O 1
ATOM 685 N N . VAL A 1 89 ? -13.364 -17.574 34.238 1.00 94.38 89 VAL A N 1
ATOM 686 C CA . VAL A 1 89 ? -13.732 -16.194 33.860 1.00 94.38 89 VAL A CA 1
ATOM 687 C C . VAL A 1 89 ? -14.707 -16.145 32.676 1.00 94.38 89 VAL A C 1
ATOM 689 O O . VAL A 1 89 ? -15.419 -15.154 32.517 1.00 94.38 89 VAL A O 1
ATOM 692 N N . LYS A 1 90 ? -14.800 -17.219 31.878 1.00 94.19 90 LYS A N 1
ATOM 693 C CA . LYS A 1 90 ? -15.686 -17.324 30.702 1.00 94.19 90 LYS A CA 1
ATOM 694 C C . LYS A 1 90 ? -15.450 -16.232 29.655 1.00 94.19 90 LYS A C 1
ATOM 696 O O . LYS A 1 90 ? -16.396 -15.672 29.101 1.00 94.19 90 LYS A O 1
ATOM 701 N N . MET A 1 91 ? -14.182 -15.912 29.391 1.00 94.69 91 MET A N 1
ATOM 702 C CA . MET A 1 91 ? -13.820 -14.980 28.321 1.00 94.69 91 MET A CA 1
ATOM 703 C C . MET A 1 91 ? -14.193 -15.542 26.942 1.00 94.69 91 MET A C 1
ATOM 705 O O . MET A 1 91 ? -14.062 -16.738 26.692 1.00 94.69 91 MET A O 1
ATOM 709 N N . ASP A 1 92 ? -14.613 -14.661 26.031 1.00 91.94 92 ASP A N 1
ATOM 710 C CA . ASP A 1 92 ? -14.901 -15.029 24.642 1.00 91.94 92 ASP A CA 1
ATOM 711 C C . ASP A 1 92 ? -13.615 -15.454 23.916 1.00 91.94 92 ASP A C 1
ATOM 713 O O . ASP A 1 92 ? -12.682 -14.664 23.743 1.00 91.94 92 ASP A O 1
ATOM 717 N N . ILE A 1 93 ? -13.591 -16.718 23.496 1.00 92.56 93 ILE A N 1
ATOM 718 C CA . ILE A 1 93 ? -12.446 -17.381 22.875 1.00 92.56 93 ILE A CA 1
ATOM 719 C C . ILE A 1 93 ? -12.175 -16.924 21.435 1.00 92.56 93 ILE A C 1
ATOM 721 O O . ILE A 1 93 ? -11.065 -17.111 20.937 1.00 92.56 93 ILE A O 1
ATOM 725 N N . ASN A 1 94 ? -13.166 -16.318 20.773 1.00 90.81 94 ASN A N 1
ATOM 726 C CA . ASN A 1 94 ? -13.092 -15.895 19.373 1.00 90.81 94 ASN A CA 1
ATOM 727 C C . ASN A 1 94 ? -13.025 -14.372 19.208 1.00 90.81 94 ASN A C 1
ATOM 729 O O . ASN A 1 94 ? -12.764 -13.900 18.099 1.00 90.81 94 ASN A O 1
ATOM 733 N N . LYS A 1 95 ? -13.241 -13.605 20.286 1.00 89.50 95 LYS A N 1
ATOM 734 C CA . LYS A 1 95 ? -13.219 -12.138 20.258 1.00 89.50 95 LYS A CA 1
ATOM 735 C C . LYS A 1 95 ? -11.863 -11.631 19.756 1.00 89.50 95 LYS A C 1
ATOM 737 O O . LYS A 1 95 ? -10.881 -11.876 20.445 1.00 89.50 95 LYS A O 1
ATOM 742 N N . PRO A 1 96 ? -11.786 -10.913 18.622 1.00 88.69 96 PRO A N 1
ATOM 743 C CA . PRO A 1 96 ? -10.522 -10.387 18.123 1.00 88.69 96 PRO A CA 1
ATOM 744 C C . PRO A 1 96 ? -10.026 -9.207 18.967 1.00 88.69 96 PRO A C 1
ATOM 746 O O . PRO A 1 96 ? -10.807 -8.459 19.567 1.00 88.69 96 PRO A O 1
ATOM 749 N N . ASP A 1 97 ? -8.709 -9.019 18.997 1.00 85.44 97 ASP A N 1
ATOM 750 C CA . ASP A 1 97 ? -8.085 -7.824 19.551 1.00 85.44 97 ASP A CA 1
ATOM 751 C C . ASP A 1 97 ? -8.372 -6.597 18.662 1.00 85.44 97 ASP A C 1
ATOM 753 O O . ASP A 1 97 ? -8.539 -6.711 17.447 1.00 85.44 97 ASP A O 1
ATOM 757 N N . THR A 1 98 ? -8.410 -5.398 19.246 1.00 83.56 98 THR A N 1
ATOM 758 C CA . THR A 1 98 ? -8.770 -4.176 18.495 1.00 83.56 98 THR A CA 1
ATOM 759 C C . THR A 1 98 ? -7.597 -3.522 17.756 1.00 83.56 98 THR A C 1
ATOM 761 O O . THR A 1 98 ? -7.782 -2.531 17.048 1.00 83.56 98 THR A O 1
ATOM 764 N N . SER A 1 99 ? -6.384 -4.050 17.914 1.00 75.06 99 SER A N 1
ATOM 765 C CA . SER A 1 99 ? -5.142 -3.511 17.356 1.00 75.06 99 SER A CA 1
ATOM 766 C C . SER A 1 99 ? -4.764 -4.125 16.004 1.00 75.06 99 SER A C 1
ATOM 768 O O . SER A 1 99 ? -4.372 -3.402 15.088 1.00 75.06 99 SER A O 1
ATOM 770 N N . GLN A 1 100 ? -4.873 -5.446 15.875 1.00 72.56 100 GLN A N 1
ATOM 771 C CA . GLN A 1 100 ? -4.458 -6.248 14.726 1.00 72.56 100 GLN A CA 1
ATOM 772 C C . GLN A 1 100 ? -5.579 -7.144 14.200 1.00 72.56 100 GLN A C 1
ATOM 774 O O . GLN A 1 100 ? -5.368 -7.784 13.168 1.00 72.56 100 GLN A O 1
ATOM 779 N N . ASP A 1 101 ? -6.748 -7.168 14.857 1.00 83.50 101 ASP A N 1
ATOM 780 C CA . ASP A 1 101 ? -7.865 -8.056 14.506 1.00 83.50 101 ASP A CA 1
ATOM 781 C C . ASP A 1 101 ? -7.487 -9.544 14.683 1.00 83.50 101 ASP A C 1
ATOM 783 O O . ASP A 1 101 ? -7.959 -10.406 13.946 1.00 83.50 101 ASP A O 1
ATOM 787 N N . TYR A 1 102 ? -6.572 -9.854 15.619 1.00 87.56 102 TYR A N 1
ATOM 788 C CA . TYR A 1 102 ? -6.149 -11.231 15.901 1.00 87.56 102 TYR A CA 1
ATOM 789 C C . TYR A 1 102 ? -7.023 -11.817 17.003 1.00 87.56 102 TYR A C 1
ATOM 791 O O . TYR A 1 102 ? -7.164 -11.229 18.075 1.00 87.56 102 TYR A O 1
ATOM 799 N N . SER A 1 103 ? -7.554 -13.015 16.779 1.00 91.00 103 SER A N 1
ATOM 800 C CA . SER A 1 103 ? -8.193 -13.790 17.841 1.00 91.00 103 SER A CA 1
ATOM 801 C C . SER A 1 103 ? -7.158 -14.355 18.826 1.00 91.00 103 SER A C 1
ATOM 803 O O . SER A 1 103 ? -5.961 -14.427 18.512 1.00 91.00 103 SER A O 1
ATOM 805 N N . PRO A 1 104 ? -7.574 -14.808 20.023 1.00 92.31 104 PRO A N 1
ATOM 806 C CA . PRO A 1 104 ? -6.667 -15.445 20.974 1.00 92.31 104 PRO A CA 1
ATOM 807 C C . PRO A 1 104 ? -5.887 -16.626 20.393 1.00 92.31 104 PRO A C 1
ATOM 809 O O . PRO A 1 104 ? -4.696 -16.785 20.674 1.00 92.31 104 PRO A O 1
ATOM 812 N N . VAL A 1 105 ? -6.526 -17.424 19.530 1.00 93.69 105 VAL A N 1
ATOM 813 C CA . VAL A 1 105 ? -5.848 -18.531 18.849 1.00 93.69 105 VAL A CA 1
ATOM 814 C C . VAL A 1 105 ? -4.817 -18.023 17.837 1.00 93.69 105 VAL A C 1
ATOM 816 O O . VAL A 1 105 ? -3.733 -18.597 17.751 1.00 93.69 105 VAL A O 1
ATOM 819 N N . GLU A 1 106 ? -5.061 -16.910 17.138 1.00 91.06 106 GLU A N 1
ATOM 820 C CA . GLU A 1 106 ? -4.065 -16.314 16.239 1.00 91.06 106 GLU A CA 1
ATOM 821 C C . GLU A 1 106 ? -2.864 -15.718 16.994 1.00 91.06 106 GLU A C 1
ATOM 823 O O . GLU A 1 106 ? -1.727 -15.840 16.524 1.00 91.06 106 GLU A O 1
ATOM 828 N N . HIS A 1 107 ? -3.064 -15.159 18.194 1.00 90.00 107 HIS A N 1
ATOM 829 C CA . HIS A 1 107 ? -1.958 -14.787 19.089 1.00 90.00 107 HIS A CA 1
ATOM 830 C C . HIS A 1 107 ? -1.127 -16.011 19.478 1.00 90.00 107 HIS A C 1
ATOM 832 O O . HIS A 1 107 ? 0.093 -16.005 19.303 1.00 90.00 107 HIS A O 1
ATOM 838 N N . ALA A 1 108 ? -1.768 -17.092 19.930 1.00 92.56 108 ALA A N 1
ATOM 839 C CA . ALA A 1 108 ? -1.082 -18.341 20.264 1.00 92.56 108 ALA A CA 1
ATOM 840 C C . ALA A 1 108 ? -0.308 -18.922 19.063 1.00 92.56 108 ALA A C 1
ATOM 842 O O . ALA A 1 108 ? 0.834 -19.366 19.217 1.00 92.56 108 ALA A O 1
ATOM 843 N N . VAL A 1 109 ? -0.883 -18.851 17.856 1.00 92.88 109 VAL A N 1
ATOM 844 C CA . VAL A 1 109 ? -0.208 -19.222 16.605 1.00 92.88 109 VAL A CA 1
ATOM 845 C C . VAL A 1 109 ? 0.997 -18.323 16.349 1.00 92.88 109 VAL A C 1
ATOM 847 O O . VAL A 1 109 ? 2.084 -18.834 16.114 1.00 92.88 109 VAL A O 1
ATOM 850 N N . THR A 1 110 ? 0.845 -17.002 16.431 1.00 89.19 110 THR A N 1
ATOM 851 C CA . THR A 1 110 ? 1.909 -16.018 16.166 1.00 89.19 110 THR A CA 1
ATOM 852 C C . THR A 1 110 ? 3.105 -16.200 17.104 1.00 89.19 110 THR A C 1
ATOM 854 O O . THR A 1 110 ? 4.258 -16.148 16.665 1.00 89.19 110 THR A O 1
ATOM 857 N N . TYR A 1 111 ? 2.849 -16.492 18.380 1.00 88.12 111 TYR A N 1
ATOM 858 C CA . TYR A 1 111 ? 3.885 -16.731 19.386 1.00 88.12 111 TYR A CA 1
ATOM 859 C C . TYR A 1 111 ? 4.461 -18.154 19.387 1.00 88.12 111 TYR A C 1
ATOM 861 O O . TYR A 1 111 ? 5.470 -18.391 20.051 1.00 88.12 111 TYR A O 1
ATOM 869 N N . GLY A 1 112 ? 3.884 -19.092 18.632 1.00 91.50 112 GLY A N 1
ATOM 870 C CA . GLY A 1 112 ? 4.390 -20.464 18.556 1.00 91.50 112 GLY A CA 1
ATOM 871 C C . GLY A 1 112 ? 3.977 -21.355 19.732 1.00 91.50 112 GLY A C 1
ATOM 872 O O . GLY A 1 112 ? 4.601 -22.390 19.967 1.00 91.50 112 GLY A O 1
ATOM 873 N N . ASN A 1 113 ? 2.935 -20.985 20.479 1.00 91.94 113 ASN A N 1
ATOM 874 C CA . ASN A 1 113 ? 2.481 -21.710 21.664 1.00 91.94 113 ASN A CA 1
ATOM 875 C C . ASN A 1 113 ? 1.519 -22.848 21.283 1.00 91.94 113 ASN A C 1
ATOM 877 O O . ASN A 1 113 ? 0.301 -22.729 21.394 1.00 91.94 113 ASN A O 1
ATOM 881 N N . LEU A 1 114 ? 2.069 -23.975 20.817 1.00 93.44 114 LEU A N 1
ATOM 882 C CA . LEU A 1 114 ? 1.274 -25.139 20.406 1.00 93.44 114 LEU A CA 1
ATOM 883 C C . LEU A 1 114 ? 0.315 -25.664 21.498 1.00 93.44 114 LEU A C 1
ATOM 885 O O . LEU A 1 114 ? -0.826 -25.962 21.145 1.00 93.44 114 LEU A O 1
ATOM 889 N N . PRO A 1 115 ? 0.707 -25.789 22.786 1.00 93.50 115 PRO A N 1
ATOM 890 C CA . PRO A 1 115 ? -0.229 -26.180 23.842 1.00 93.50 115 PRO A CA 1
ATOM 891 C C . PRO A 1 115 ? -1.453 -25.264 23.929 1.00 93.50 115 PRO A C 1
ATOM 893 O O . PRO A 1 115 ? -2.570 -25.761 24.037 1.00 93.50 115 PRO A O 1
ATOM 896 N N . ALA A 1 116 ? -1.255 -23.948 23.811 1.00 93.06 116 ALA A N 1
ATOM 897 C CA . ALA A 1 116 ? -2.351 -22.988 23.780 1.00 93.06 116 ALA A CA 1
ATOM 898 C C . ALA A 1 116 ? -3.223 -23.127 22.528 1.00 93.06 116 ALA A C 1
ATOM 900 O O . ALA A 1 116 ? -4.442 -23.126 22.641 1.00 93.06 116 ALA A O 1
ATOM 901 N N . VAL A 1 117 ? -2.621 -23.298 21.343 1.00 94.81 117 VAL A N 1
ATOM 902 C CA . VAL A 1 117 ? -3.383 -23.517 20.099 1.00 94.81 117 VAL A CA 1
ATOM 903 C C . VAL A 1 117 ? -4.264 -24.762 20.211 1.00 94.81 117 VAL A C 1
ATOM 905 O O . VAL A 1 117 ? -5.429 -24.707 19.835 1.00 94.81 117 VAL A O 1
ATOM 908 N N . ARG A 1 118 ? -3.737 -25.866 20.758 1.00 95.06 118 ARG A N 1
ATOM 909 C CA . ARG A 1 118 ? -4.512 -27.094 21.000 1.00 95.06 118 ARG A CA 1
ATOM 910 C C . ARG A 1 118 ? -5.678 -26.834 21.939 1.00 95.06 118 ARG A C 1
ATOM 912 O O . ARG A 1 118 ? -6.817 -27.060 21.560 1.00 95.06 118 ARG A O 1
ATOM 919 N N . TYR A 1 119 ? -5.380 -26.286 23.114 1.00 94.75 119 TYR A N 1
ATOM 920 C CA . TYR A 1 119 ? -6.391 -25.998 24.119 1.00 94.75 119 TYR A CA 1
ATOM 921 C C . TYR A 1 119 ? -7.504 -25.097 23.570 1.00 94.75 119 TYR A C 1
ATOM 923 O O . TYR A 1 119 ? -8.677 -25.423 23.702 1.00 94.75 119 TYR A O 1
ATOM 931 N N . LEU A 1 120 ? -7.152 -23.994 22.903 1.00 94.62 120 LEU A N 1
ATOM 932 C CA . LEU A 1 120 ? -8.140 -23.051 22.384 1.00 94.62 120 LEU A CA 1
ATOM 933 C C . LEU A 1 120 ? -9.026 -23.682 21.298 1.00 94.62 120 LEU A C 1
ATOM 935 O O . LEU A 1 120 ? -10.240 -23.496 21.322 1.00 94.62 120 LEU A O 1
ATOM 939 N N . LEU A 1 121 ? -8.451 -24.457 20.370 1.00 94.75 121 LEU A N 1
ATOM 940 C CA . LEU A 1 121 ? -9.231 -25.158 19.341 1.00 94.75 121 LEU A CA 1
ATOM 941 C C . LEU A 1 121 ? -10.099 -26.287 19.922 1.00 94.75 121 LEU A C 1
ATOM 943 O O . LEU A 1 121 ? -11.185 -26.539 19.400 1.00 94.75 121 LEU A O 1
ATOM 947 N N . ASP A 1 122 ? -9.648 -26.956 20.985 1.00 94.12 122 ASP A N 1
ATOM 948 C CA . ASP A 1 122 ? -10.423 -27.986 21.687 1.00 94.12 122 ASP A CA 1
ATOM 949 C C . ASP A 1 122 ? -11.590 -27.371 22.487 1.00 94.12 122 ASP A C 1
ATOM 951 O O . ASP A 1 122 ? -12.651 -27.981 22.592 1.00 94.12 122 ASP A O 1
ATOM 955 N N . GLN A 1 123 ? -11.435 -26.131 22.967 1.00 94.25 123 GLN A N 1
ATOM 956 C CA . GLN A 1 123 ? -12.479 -25.335 23.633 1.00 94.25 123 GLN A CA 1
ATOM 957 C C . GLN A 1 123 ? -13.408 -24.580 22.659 1.00 94.25 123 GLN A C 1
ATOM 959 O O . GLN A 1 123 ? -14.232 -23.772 23.085 1.00 94.25 123 GLN A O 1
ATOM 964 N N . GLY A 1 124 ? -13.308 -24.838 21.350 1.00 91.00 124 GLY A N 1
ATOM 965 C CA . GLY A 1 124 ? -14.244 -24.311 20.350 1.00 91.00 124 GLY A CA 1
ATOM 966 C C . GLY A 1 124 ? -13.820 -23.018 19.647 1.00 91.00 124 GLY A C 1
ATOM 967 O O . GLY A 1 124 ? -14.668 -22.366 19.036 1.00 91.00 124 GLY A O 1
ATOM 968 N N . ALA A 1 125 ? -12.538 -22.637 19.693 1.00 93.00 125 ALA A N 1
ATOM 969 C CA . ALA A 1 125 ? -12.026 -21.598 18.799 1.00 93.00 125 ALA A CA 1
ATOM 970 C C . ALA A 1 125 ? -12.123 -22.042 17.327 1.00 93.00 125 ALA A C 1
ATOM 972 O O . ALA A 1 125 ? -11.849 -23.201 16.994 1.00 93.00 125 ALA A O 1
ATOM 973 N N . ASP A 1 126 ? -12.498 -21.122 16.436 1.00 88.31 126 ASP A N 1
ATOM 974 C CA . ASP A 1 126 ? -12.699 -21.435 15.019 1.00 88.31 126 ASP A CA 1
ATOM 975 C C . ASP A 1 126 ? -11.361 -21.615 14.278 1.00 88.31 126 ASP A C 1
ATOM 977 O O . ASP A 1 126 ? -10.584 -20.680 14.081 1.00 88.31 126 ASP A O 1
ATOM 981 N N . VAL A 1 127 ? -11.097 -22.842 13.822 1.00 90.62 127 VAL A N 1
ATOM 982 C CA . VAL A 1 127 ? -9.886 -23.189 13.062 1.00 90.62 127 VAL A CA 1
ATOM 983 C C . VAL A 1 127 ? -9.889 -22.616 11.637 1.00 90.62 127 VAL A C 1
ATOM 985 O O . VAL A 1 127 ? -8.825 -22.451 11.032 1.00 90.62 127 VAL A O 1
ATOM 988 N N . HIS A 1 128 ? -11.069 -22.305 11.097 1.00 86.94 128 HIS A N 1
ATOM 989 C CA . HIS A 1 128 ? -11.262 -21.731 9.766 1.00 86.94 128 HIS A CA 1
ATOM 990 C C . HIS A 1 128 ? -11.392 -20.208 9.794 1.00 86.94 128 HIS A C 1
ATOM 992 O O . HIS A 1 128 ? -11.595 -19.603 8.739 1.00 86.94 128 HIS A O 1
ATOM 998 N N . GLN A 1 129 ? -11.212 -19.587 10.964 1.00 78.62 129 GLN A N 1
ATOM 999 C CA . GLN A 1 129 ? -11.270 -18.144 11.111 1.00 78.62 129 GLN A CA 1
ATOM 1000 C C . GLN A 1 129 ? -10.281 -17.464 10.156 1.00 78.62 129 GLN A C 1
ATOM 1002 O O . GLN A 1 129 ? -9.103 -17.829 10.051 1.00 78.62 129 GLN A O 1
ATOM 1007 N N . GLN A 1 130 ? -10.782 -16.452 9.452 1.00 80.94 130 GLN A N 1
ATOM 1008 C CA . GLN A 1 130 ? -9.998 -15.593 8.579 1.00 80.94 130 GLN A CA 1
ATOM 1009 C C . GLN A 1 130 ? -10.130 -14.155 9.055 1.00 80.94 130 GLN A C 1
ATOM 1011 O O . GLN A 1 130 ? -11.240 -13.636 9.167 1.00 80.94 130 GLN A O 1
ATOM 1016 N N . ARG A 1 131 ? -8.997 -13.496 9.289 1.00 81.25 131 ARG A N 1
ATOM 1017 C CA . ARG A 1 131 ? -8.979 -12.056 9.554 1.00 81.25 131 ARG A CA 1
ATOM 1018 C C . ARG A 1 131 ? -8.889 -11.255 8.258 1.00 81.25 131 ARG A C 1
ATOM 1020 O O . ARG A 1 131 ? -8.698 -11.803 7.164 1.00 81.25 131 ARG A O 1
ATOM 1027 N N . SER A 1 132 ? -8.956 -9.933 8.395 1.00 72.75 132 SER A N 1
ATOM 1028 C CA . SER A 1 132 ? -8.831 -8.968 7.299 1.00 72.75 132 SER A CA 1
ATOM 1029 C C . SER A 1 132 ? -7.757 -9.351 6.261 1.00 72.75 132 SER A C 1
ATOM 1031 O O . SER A 1 132 ? -6.574 -9.506 6.578 1.00 72.75 132 SER A O 1
ATOM 1033 N N . GLY A 1 133 ? -8.177 -9.476 4.996 1.00 71.25 133 GLY A N 1
ATOM 1034 C CA . GLY A 1 133 ? -7.327 -9.892 3.874 1.00 71.25 133 GLY A CA 1
ATOM 1035 C C . GLY A 1 133 ? -7.301 -11.398 3.586 1.00 71.25 133 GLY A C 1
ATOM 1036 O O . GLY A 1 133 ? -6.400 -11.846 2.871 1.00 71.25 133 GLY A O 1
ATOM 1037 N N . ASN A 1 134 ? -8.279 -12.143 4.114 1.00 84.56 134 ASN A N 1
ATOM 1038 C CA . ASN A 1 134 ? -8.426 -13.599 3.999 1.00 84.56 134 ASN A CA 1
ATOM 1039 C C . ASN A 1 134 ? -7.200 -14.351 4.543 1.00 84.56 134 ASN A C 1
ATOM 1041 O O . ASN A 1 134 ? -6.740 -15.337 3.967 1.00 84.56 134 ASN A O 1
ATOM 1045 N N . ILE A 1 135 ? -6.619 -13.843 5.633 1.00 88.56 135 ILE A N 1
ATOM 1046 C CA . ILE A 1 135 ? -5.461 -14.465 6.281 1.00 88.56 135 ILE A CA 1
ATOM 1047 C C . ILE A 1 135 ? -5.980 -15.466 7.313 1.00 88.56 135 ILE A C 1
ATOM 1049 O O . ILE A 1 135 ? -6.683 -15.082 8.241 1.00 88.56 135 ILE A O 1
ATOM 1053 N N . SER A 1 136 ? -5.639 -16.743 7.125 1.00 92.31 136 SER A N 1
ATOM 1054 C CA . SER A 1 136 ? -6.011 -17.849 8.022 1.00 92.31 136 SER A CA 1
ATOM 1055 C C . SER A 1 136 ? -4.918 -18.169 9.047 1.00 92.31 136 SER A C 1
ATOM 1057 O O . SER A 1 136 ? -3.758 -17.780 8.877 1.00 92.31 136 SER A O 1
ATOM 1059 N N . LEU A 1 137 ? -5.243 -18.979 10.061 1.00 94.62 137 LEU A N 1
ATOM 1060 C CA . LEU A 1 137 ? -4.261 -19.482 11.035 1.00 94.62 137 LEU A CA 1
ATOM 1061 C C . LEU A 1 137 ? -3.069 -20.187 10.368 1.00 94.62 137 LEU A C 1
ATOM 1063 O O . LEU A 1 137 ? -1.934 -20.045 10.825 1.00 94.62 137 LEU A O 1
ATOM 1067 N N . LEU A 1 138 ? -3.299 -20.898 9.256 1.00 96.75 138 LEU A N 1
ATOM 1068 C CA . LEU A 1 138 ? -2.228 -21.567 8.515 1.00 96.75 138 LEU A CA 1
ATOM 1069 C C . LEU A 1 138 ? -1.260 -20.561 7.874 1.00 96.75 138 LEU A C 1
ATOM 1071 O O . LEU A 1 138 ? -0.051 -20.786 7.902 1.00 96.75 138 LEU A O 1
ATOM 1075 N N . HIS A 1 139 ? -1.756 -19.424 7.368 1.00 94.50 139 HIS A N 1
ATOM 1076 C CA . HIS A 1 139 ? -0.894 -18.340 6.885 1.00 94.50 139 HIS A CA 1
ATOM 1077 C C . HIS A 1 139 ? -0.028 -17.779 8.014 1.00 94.50 139 HIS A C 1
ATOM 1079 O O . HIS A 1 139 ? 1.180 -17.625 7.836 1.00 94.50 139 HIS A O 1
ATOM 1085 N N . SER A 1 140 ? -0.622 -17.499 9.177 1.00 92.94 140 SER A N 1
ATOM 1086 C CA . SER A 1 140 ? 0.094 -16.939 10.329 1.00 92.94 140 SER A CA 1
ATOM 1087 C C . SER A 1 140 ? 1.141 -17.917 10.873 1.00 92.94 140 SER A C 1
ATOM 1089 O O . SER A 1 140 ? 2.284 -17.514 11.106 1.00 92.94 140 SER A O 1
ATOM 1091 N N . ALA A 1 141 ? 0.824 -19.212 10.970 1.00 95.88 141 ALA A N 1
ATOM 1092 C CA . ALA A 1 141 ? 1.784 -20.251 11.345 1.00 95.88 141 ALA A CA 1
ATOM 1093 C C . ALA A 1 141 ? 2.931 -20.363 10.326 1.00 95.88 141 ALA A C 1
ATOM 1095 O O . ALA A 1 141 ? 4.103 -20.461 10.703 1.00 95.88 141 ALA A O 1
ATOM 1096 N N . ALA A 1 142 ? 2.604 -20.285 9.032 1.00 96.38 142 ALA A N 1
ATOM 1097 C CA . ALA A 1 142 ? 3.580 -20.372 7.957 1.00 96.38 142 ALA A CA 1
ATOM 1098 C C . ALA A 1 142 ? 4.509 -19.153 7.888 1.00 96.38 142 ALA A C 1
ATOM 1100 O O . ALA A 1 142 ? 5.712 -19.305 7.681 1.00 96.38 142 ALA A O 1
ATOM 1101 N N . ALA A 1 143 ? 3.976 -17.955 8.131 1.00 93.50 143 ALA A N 1
ATOM 1102 C CA . ALA A 1 143 ? 4.713 -16.695 8.137 1.00 93.50 143 ALA A CA 1
ATOM 1103 C C . ALA A 1 143 ? 5.729 -16.568 9.282 1.00 93.50 143 ALA A C 1
ATOM 1105 O O . ALA A 1 143 ? 6.673 -15.788 9.159 1.00 93.50 143 ALA A O 1
ATOM 1106 N N . HIS A 1 144 ? 5.514 -17.295 10.383 1.00 91.00 144 HIS A N 1
ATOM 1107 C CA . HIS A 1 144 ? 6.382 -17.286 11.565 1.00 91.00 144 HIS A CA 1
ATOM 1108 C C . HIS A 1 144 ? 7.253 -18.545 11.691 1.00 91.00 144 HIS A C 1
ATOM 1110 O O . HIS A 1 144 ? 8.126 -18.603 12.556 1.00 91.00 144 HIS A O 1
ATOM 1116 N N . GLY A 1 145 ? 7.055 -19.543 10.823 1.00 95.06 145 GLY A N 1
ATOM 1117 C CA . GLY A 1 145 ? 7.899 -20.737 10.772 1.00 95.06 145 GLY A CA 1
ATOM 1118 C C . GLY A 1 145 ? 7.550 -21.817 11.801 1.00 95.06 145 GLY A C 1
ATOM 1119 O O . GLY A 1 145 ? 8.370 -22.702 12.059 1.00 95.06 145 GLY A O 1
ATOM 1120 N N . HIS A 1 146 ? 6.352 -21.775 12.391 1.00 96.12 146 HIS A N 1
ATOM 1121 C CA . HIS A 1 146 ? 5.953 -22.661 13.490 1.00 96.12 146 HIS A CA 1
ATOM 1122 C C . HIS A 1 146 ? 5.543 -24.048 12.989 1.00 96.12 146 HIS A C 1
ATOM 1124 O O . HIS A 1 146 ? 4.364 -24.357 12.836 1.00 96.12 146 HIS A O 1
ATOM 1130 N N . CYS A 1 147 ? 6.538 -24.900 12.738 1.00 97.12 147 CYS A N 1
ATOM 1131 C CA . CYS A 1 147 ? 6.384 -26.207 12.089 1.00 97.12 147 CYS A CA 1
ATOM 1132 C C . CYS A 1 147 ? 5.341 -27.119 12.752 1.00 97.12 147 CYS A C 1
ATOM 1134 O O . CYS A 1 147 ? 4.508 -27.703 12.064 1.00 97.12 147 CYS A O 1
ATOM 1136 N N . GLU A 1 148 ? 5.363 -27.235 14.081 1.00 97.44 148 GLU A N 1
ATOM 1137 C CA . GLU A 1 148 ? 4.437 -28.120 14.798 1.00 97.44 148 GLU A CA 1
ATOM 1138 C C . GLU A 1 148 ? 3.000 -27.581 14.807 1.00 97.44 148 GLU A C 1
ATOM 1140 O O . GLU A 1 148 ? 2.050 -28.360 14.768 1.00 97.44 148 GLU A O 1
ATOM 1145 N N . ILE A 1 149 ? 2.830 -26.255 14.771 1.00 97.06 149 ILE A N 1
ATOM 1146 C CA . ILE A 1 149 ? 1.514 -25.625 14.612 1.00 97.06 149 ILE A CA 1
ATOM 1147 C C . ILE A 1 149 ? 0.999 -25.835 13.190 1.00 97.06 149 ILE A C 1
ATOM 1149 O O . ILE A 1 149 ? -0.158 -26.197 13.026 1.00 97.06 149 ILE A O 1
ATOM 1153 N N . VAL A 1 150 ? 1.850 -25.692 12.167 1.00 98.12 150 VAL A N 1
ATOM 1154 C CA . VAL A 1 150 ? 1.487 -25.997 10.772 1.00 98.12 150 VAL A CA 1
ATOM 1155 C C . VAL A 1 150 ? 0.986 -27.439 10.652 1.00 98.12 150 VAL A C 1
ATOM 1157 O O . VAL A 1 150 ? -0.117 -27.650 10.160 1.00 98.12 150 VAL A O 1
ATOM 1160 N N . LYS A 1 151 ? 1.734 -28.427 11.165 1.00 97.94 151 LYS A N 1
ATOM 1161 C CA . LYS A 1 151 ? 1.306 -29.840 11.161 1.00 97.94 151 LYS A CA 1
ATOM 1162 C C . LYS A 1 151 ? -0.025 -30.043 11.882 1.00 97.94 151 LYS A C 1
ATOM 1164 O O . LYS A 1 151 ? -0.892 -30.759 11.388 1.00 97.94 151 LYS A O 1
ATOM 1169 N N . TYR A 1 152 ? -0.191 -29.415 13.045 1.00 97.31 152 TYR A N 1
ATOM 1170 C CA . TYR A 1 152 ? -1.417 -29.540 13.823 1.00 97.31 152 TYR A CA 1
ATOM 1171 C C . TYR A 1 152 ? -2.623 -28.918 13.105 1.00 97.31 152 TYR A C 1
ATOM 1173 O O . TYR A 1 152 ? -3.655 -29.574 12.993 1.00 97.31 152 TYR A O 1
ATOM 1181 N N . LEU A 1 153 ? -2.493 -27.717 12.537 1.00 96.88 153 LEU A N 1
ATOM 1182 C CA . LEU A 1 153 ? -3.558 -27.081 11.756 1.00 96.88 153 LEU A CA 1
ATOM 1183 C C . LEU A 1 153 ? -3.925 -27.912 10.519 1.00 96.88 153 LEU A C 1
ATOM 1185 O O . LEU A 1 153 ? -5.106 -28.126 10.268 1.00 96.88 153 LEU A O 1
ATOM 1189 N N . LEU A 1 154 ? -2.941 -28.464 9.800 1.00 96.25 154 LEU A N 1
ATOM 1190 C CA . LEU A 1 154 ? -3.192 -29.384 8.682 1.00 96.25 154 LEU A CA 1
ATOM 1191 C C . LEU A 1 154 ? -3.954 -30.640 9.134 1.00 96.25 154 LEU A C 1
ATOM 1193 O O . LEU A 1 154 ? -4.873 -31.074 8.446 1.00 96.25 154 LEU A O 1
ATOM 1197 N N . SER A 1 155 ? -3.653 -31.182 10.321 1.00 95.69 155 SER A N 1
ATOM 1198 C CA . SER A 1 155 ? -4.409 -32.314 10.885 1.00 95.69 155 SER A CA 1
ATOM 1199 C C . SER A 1 155 ? -5.861 -31.976 11.250 1.00 95.69 155 SER A C 1
ATOM 1201 O O . SER A 1 155 ? -6.670 -32.882 11.432 1.00 95.69 155 SER A O 1
ATOM 1203 N N . ARG A 1 156 ? -6.208 -30.683 11.326 1.00 93.94 156 ARG A N 1
ATOM 1204 C CA . ARG A 1 156 ? -7.568 -30.178 11.568 1.00 93.94 156 ARG A CA 1
ATOM 1205 C C . ARG A 1 156 ? -8.339 -29.869 10.277 1.00 93.94 156 ARG A C 1
ATOM 1207 O O . ARG A 1 156 ? -9.431 -29.324 10.358 1.00 93.94 156 ARG A O 1
ATOM 1214 N N . GLY A 1 157 ? -7.804 -30.221 9.104 1.00 89.88 157 GLY A N 1
ATOM 1215 C CA . GLY A 1 157 ? -8.521 -30.104 7.829 1.00 89.88 157 GLY A CA 1
ATOM 1216 C C . GLY A 1 157 ? -8.632 -28.679 7.280 1.00 89.88 157 GLY A C 1
ATOM 1217 O O . GLY A 1 157 ? -9.556 -28.388 6.524 1.00 89.88 157 GLY A O 1
ATOM 1218 N N . VAL A 1 158 ? -7.721 -27.774 7.655 1.00 94.25 158 VAL A N 1
ATOM 1219 C CA . VAL A 1 158 ? -7.656 -26.433 7.050 1.00 94.25 158 VAL A CA 1
ATOM 1220 C C . VAL A 1 158 ? -7.297 -26.514 5.563 1.00 94.25 158 VAL A C 1
ATOM 1222 O O . VAL A 1 158 ? -6.525 -27.381 5.154 1.00 94.25 158 VAL A O 1
ATOM 1225 N N . ASP A 1 159 ? -7.812 -25.579 4.762 1.00 93.12 159 ASP A N 1
ATOM 1226 C CA . ASP A 1 159 ? -7.420 -25.449 3.356 1.00 93.12 159 ASP A CA 1
ATOM 1227 C C . ASP A 1 159 ? -5.932 -25.075 3.256 1.00 93.12 159 ASP A C 1
ATOM 1229 O O . ASP A 1 159 ? -5.511 -23.988 3.669 1.00 93.12 159 ASP A O 1
ATOM 1233 N N . ILE A 1 160 ? -5.135 -26.005 2.723 1.00 95.56 160 ILE A N 1
ATOM 1234 C CA . ILE A 1 160 ? -3.685 -25.864 2.579 1.00 95.56 160 ILE A CA 1
ATOM 1235 C C . ILE A 1 160 ? -3.298 -24.756 1.595 1.00 95.56 160 ILE A C 1
ATOM 1237 O O . ILE A 1 160 ? -2.271 -24.097 1.780 1.00 95.56 160 ILE A O 1
ATOM 1241 N N . ASP A 1 161 ? -4.160 -24.502 0.610 1.00 94.31 161 ASP A N 1
ATOM 1242 C CA . ASP A 1 161 ? -3.972 -23.502 -0.434 1.00 94.31 161 ASP A CA 1
ATOM 1243 C C . ASP A 1 161 ? -4.932 -22.317 -0.267 1.00 94.31 161 ASP A C 1
ATOM 1245 O O . ASP A 1 161 ? -5.272 -21.641 -1.249 1.00 94.31 161 ASP A O 1
ATOM 1249 N N . ALA A 1 162 ? -5.372 -22.058 0.970 1.00 91.31 162 ALA A N 1
ATOM 1250 C CA . ALA A 1 162 ? -6.222 -20.921 1.288 1.00 91.31 162 ALA A CA 1
ATOM 1251 C C . ALA A 1 162 ? -5.627 -19.637 0.691 1.00 91.31 162 ALA A C 1
ATOM 1253 O O . ALA A 1 162 ? -4.453 -19.330 0.894 1.00 91.31 162 ALA A O 1
ATOM 1254 N N . GLN A 1 163 ? -6.430 -18.875 -0.049 1.00 88.56 163 GLN A N 1
ATOM 1255 C CA . GLN A 1 163 ? -5.933 -17.712 -0.777 1.00 88.56 163 GLN A CA 1
ATOM 1256 C C . GLN A 1 163 ? -6.143 -16.422 0.023 1.00 88.56 163 GLN A C 1
ATOM 1258 O O . GLN A 1 163 ? -7.270 -15.942 0.161 1.00 88.56 163 GLN A O 1
ATOM 1263 N N . SER A 1 164 ? -5.046 -15.805 0.467 1.00 83.88 164 SER A N 1
ATOM 1264 C CA . SER A 1 164 ? -5.064 -14.420 0.952 1.00 83.88 164 SER A CA 1
ATOM 1265 C C . SER A 1 164 ? -4.796 -13.412 -0.173 1.00 83.88 164 SER A C 1
ATOM 1267 O O . SER A 1 164 ? -4.376 -13.769 -1.280 1.00 83.88 164 SER A O 1
ATOM 1269 N N . ILE A 1 165 ? -4.954 -12.116 0.124 1.00 77.81 165 ILE A N 1
ATOM 1270 C CA . ILE A 1 165 ? -4.565 -11.018 -0.787 1.00 77.81 165 ILE A CA 1
ATOM 1271 C C . ILE A 1 165 ? -3.068 -11.079 -1.158 1.00 77.81 165 ILE A C 1
ATOM 1273 O O . ILE A 1 165 ? -2.675 -10.603 -2.222 1.00 77.81 165 ILE A O 1
ATOM 1277 N N . ILE A 1 166 ? -2.225 -11.627 -0.277 1.00 74.56 166 ILE A N 1
ATOM 1278 C CA . ILE A 1 166 ? -0.762 -11.645 -0.437 1.00 74.56 166 ILE A CA 1
ATOM 1279 C C . ILE A 1 166 ? -0.280 -12.951 -1.094 1.00 74.56 166 ILE A C 1
ATOM 1281 O O . ILE A 1 166 ? 0.750 -12.946 -1.764 1.00 74.56 166 ILE A O 1
ATOM 1285 N N . GLY A 1 167 ? -1.008 -14.056 -0.926 1.00 85.50 167 GLY A N 1
ATOM 1286 C CA . GLY A 1 167 ? -0.633 -15.377 -1.438 1.00 85.50 167 GLY A CA 1
ATOM 1287 C C . GLY A 1 167 ? -1.161 -16.517 -0.569 1.00 85.50 167 GLY A C 1
ATOM 1288 O O . GLY A 1 167 ? -1.916 -16.273 0.369 1.00 85.50 167 GLY A O 1
ATOM 1289 N N . THR A 1 168 ? -0.743 -17.741 -0.878 1.00 93.56 168 THR A N 1
ATOM 1290 C CA . THR A 1 168 ? -1.027 -18.963 -0.107 1.00 93.56 168 THR A CA 1
ATOM 1291 C C . THR A 1 168 ? -0.133 -19.074 1.139 1.00 93.56 168 THR A C 1
ATOM 1293 O O . THR A 1 168 ? 0.902 -18.398 1.211 1.00 93.56 168 THR A O 1
ATOM 1296 N N . PRO A 1 169 ? -0.434 -19.958 2.113 1.00 95.75 169 PRO A N 1
ATOM 1297 C CA . PRO A 1 169 ? 0.469 -20.230 3.234 1.00 95.75 169 PRO A CA 1
ATOM 1298 C C . PRO A 1 169 ? 1.879 -20.633 2.780 1.00 95.75 169 PRO A C 1
ATOM 1300 O O . PRO A 1 169 ? 2.874 -20.195 3.365 1.00 95.75 169 PRO A O 1
ATOM 1303 N N . LEU A 1 170 ? 1.974 -21.389 1.680 1.00 97.19 170 LEU A N 1
ATOM 1304 C CA . LEU A 1 170 ? 3.240 -21.759 1.051 1.00 97.19 170 LEU A CA 1
ATOM 1305 C C . LEU A 1 170 ? 4.027 -20.527 0.582 1.00 97.19 170 LEU A C 1
ATOM 1307 O O . LEU A 1 170 ? 5.223 -20.420 0.864 1.00 97.19 170 LEU A O 1
ATOM 1311 N N . ALA A 1 171 ? 3.360 -19.556 -0.052 1.00 93.00 171 ALA A N 1
ATOM 1312 C CA . ALA A 1 171 ? 3.980 -18.297 -0.462 1.00 93.00 171 ALA A CA 1
ATOM 1313 C C . ALA A 1 171 ? 4.487 -17.467 0.734 1.00 93.00 171 ALA A C 1
ATOM 1315 O O . ALA A 1 171 ? 5.560 -16.866 0.651 1.00 93.00 171 ALA A O 1
ATOM 1316 N N . PHE A 1 172 ? 3.775 -17.457 1.869 1.00 93.75 172 PHE A N 1
ATOM 1317 C CA . PHE A 1 172 ? 4.235 -16.778 3.090 1.00 93.75 172 PHE A CA 1
ATOM 1318 C C . PHE A 1 172 ? 5.488 -17.435 3.674 1.00 93.75 172 PHE A C 1
ATOM 1320 O O . PHE A 1 172 ? 6.460 -16.732 3.966 1.00 93.75 172 PHE A O 1
ATOM 1327 N N . ALA A 1 173 ? 5.500 -18.765 3.803 1.00 96.31 173 ALA A N 1
ATOM 1328 C CA . ALA A 1 173 ? 6.675 -19.498 4.276 1.00 96.31 173 ALA A CA 1
ATOM 1329 C C . ALA A 1 173 ? 7.887 -19.260 3.360 1.00 96.31 173 ALA A C 1
ATOM 1331 O O . ALA A 1 173 ? 8.986 -18.975 3.842 1.00 96.31 173 ALA A O 1
ATOM 1332 N N . ALA A 1 174 ? 7.667 -19.291 2.043 1.00 95.00 174 ALA A N 1
ATOM 1333 C CA . ALA A 1 174 ? 8.678 -19.036 1.026 1.00 95.00 174 ALA A CA 1
ATOM 1334 C C . ALA A 1 174 ? 9.242 -17.607 1.095 1.00 95.00 174 ALA A C 1
ATOM 1336 O O . ALA A 1 174 ? 10.458 -17.417 1.082 1.00 95.00 174 ALA A O 1
ATOM 1337 N N . GLN A 1 175 ? 8.380 -16.595 1.246 1.00 91.50 175 GLN A N 1
ATOM 1338 C CA . GLN A 1 175 ? 8.781 -15.191 1.389 1.00 91.50 175 GLN A CA 1
ATOM 1339 C C . GLN A 1 175 ? 9.577 -14.937 2.679 1.00 91.50 175 GLN A C 1
ATOM 1341 O O . GLN A 1 175 ? 10.493 -14.110 2.705 1.00 91.50 175 GLN A O 1
ATOM 1346 N N . LYS A 1 176 ? 9.217 -15.613 3.773 1.00 90.25 176 LYS A N 1
ATOM 1347 C CA . LYS A 1 176 ? 9.844 -15.435 5.092 1.00 90.25 176 LYS A CA 1
ATOM 1348 C C . LYS A 1 176 ? 11.072 -16.322 5.308 1.00 90.25 176 LYS A C 1
ATOM 1350 O O . LYS A 1 176 ? 11.804 -16.099 6.267 1.00 90.25 176 LYS A O 1
ATOM 1355 N N . GLY A 1 177 ? 11.336 -17.255 4.394 1.00 94.50 177 GLY A N 1
ATOM 1356 C CA . GLY A 1 177 ? 12.526 -18.106 4.409 1.00 94.50 177 GLY A CA 1
ATOM 1357 C C . GLY A 1 177 ? 12.387 -19.341 5.299 1.00 94.50 177 GLY A C 1
ATOM 1358 O O . GLY A 1 177 ? 13.388 -19.938 5.692 1.00 94.50 177 GLY A O 1
ATOM 1359 N N . HIS A 1 178 ? 11.161 -19.746 5.631 1.00 97.38 178 HIS A N 1
ATOM 1360 C CA . HIS A 1 178 ? 10.887 -20.884 6.505 1.00 97.38 178 HIS A CA 1
ATOM 1361 C C . HIS A 1 178 ? 10.896 -22.205 5.724 1.00 97.38 178 HIS A C 1
ATOM 1363 O O . HIS A 1 178 ? 9.859 -22.826 5.503 1.00 97.38 178 HIS A O 1
ATOM 1369 N N . ALA A 1 179 ? 12.090 -22.651 5.320 1.00 97.25 179 ALA A N 1
ATOM 1370 C CA . ALA A 1 179 ? 12.284 -23.835 4.476 1.00 97.25 179 ALA A CA 1
ATOM 1371 C C . ALA A 1 179 ? 11.674 -25.122 5.065 1.00 97.25 179 ALA A C 1
ATOM 1373 O O . ALA A 1 179 ? 11.111 -25.934 4.338 1.00 97.25 179 ALA A O 1
ATOM 1374 N N . THR A 1 180 ? 11.727 -25.305 6.386 1.00 98.06 180 THR A N 1
ATOM 1375 C CA . THR A 1 180 ? 11.096 -26.453 7.057 1.00 98.06 180 THR A CA 1
ATOM 1376 C C . THR A 1 180 ? 9.576 -26.444 6.912 1.00 98.06 180 THR A C 1
ATOM 1378 O O . THR A 1 180 ? 8.990 -27.492 6.658 1.00 98.06 180 THR A O 1
ATOM 1381 N N . VAL A 1 181 ? 8.939 -25.274 7.003 1.00 98.25 181 VAL A N 1
ATOM 1382 C CA . VAL A 1 181 ? 7.499 -25.131 6.757 1.00 98.25 181 VAL A CA 1
ATOM 1383 C C . VAL A 1 181 ? 7.167 -25.345 5.285 1.00 98.25 181 VAL A C 1
ATOM 1385 O O . VAL A 1 181 ? 6.218 -26.063 4.998 1.00 98.25 181 VAL A O 1
ATOM 1388 N N . VAL A 1 182 ? 7.957 -24.790 4.357 1.00 98.31 182 VAL A N 1
ATOM 1389 C CA . VAL A 1 182 ? 7.802 -25.052 2.912 1.00 98.31 182 VAL A CA 1
ATOM 1390 C C . VAL A 1 182 ? 7.826 -26.558 2.645 1.00 98.31 182 VAL A C 1
ATOM 1392 O O . VAL A 1 182 ? 6.933 -27.075 1.984 1.00 98.31 182 VAL A O 1
ATOM 1395 N N . LYS A 1 183 ? 8.791 -27.279 3.230 1.00 98.12 183 LYS A N 1
ATOM 1396 C CA . LYS A 1 183 ? 8.881 -28.739 3.116 1.00 98.12 183 LYS A CA 1
ATOM 1397 C C . LYS A 1 183 ? 7.631 -29.439 3.654 1.00 98.12 183 LYS A C 1
ATOM 1399 O O . LYS A 1 183 ? 7.119 -30.322 2.980 1.00 98.12 183 LYS A O 1
ATOM 1404 N N . ILE A 1 184 ? 7.140 -29.051 4.834 1.00 98.12 184 ILE A N 1
ATOM 1405 C CA . ILE A 1 184 ? 5.924 -29.633 5.429 1.00 98.12 184 ILE A CA 1
ATOM 1406 C C . ILE A 1 184 ? 4.710 -29.389 4.524 1.00 98.12 184 ILE A C 1
ATOM 1408 O O . ILE A 1 184 ? 3.983 -30.327 4.227 1.00 98.12 184 ILE A O 1
ATOM 1412 N N . LEU A 1 185 ? 4.504 -28.158 4.054 1.00 97.94 185 LEU A N 1
ATOM 1413 C CA . LEU A 1 185 ? 3.367 -27.817 3.196 1.00 97.94 185 LEU A CA 1
ATOM 1414 C C . LEU A 1 185 ? 3.404 -28.600 1.873 1.00 97.94 185 LEU A C 1
ATOM 1416 O O . LEU A 1 185 ? 2.399 -29.186 1.489 1.00 97.94 185 LEU A O 1
ATOM 1420 N N . LEU A 1 186 ? 4.569 -28.707 1.227 1.00 97.69 186 LEU A N 1
ATOM 1421 C CA . LEU A 1 186 ? 4.731 -29.515 0.010 1.00 97.69 186 LEU A CA 1
ATOM 1422 C C . LEU A 1 186 ? 4.500 -31.016 0.264 1.00 97.69 186 LEU A C 1
ATOM 1424 O O . LEU A 1 186 ? 3.886 -31.688 -0.558 1.00 97.69 186 LEU A O 1
ATOM 1428 N N . GLN A 1 187 ? 4.938 -31.546 1.412 1.00 96.94 187 GLN A N 1
ATOM 1429 C CA . GLN A 1 187 ? 4.675 -32.939 1.816 1.00 96.94 187 GLN A CA 1
ATOM 1430 C C . GLN A 1 187 ? 3.190 -33.229 2.070 1.00 96.94 187 GLN A C 1
ATOM 1432 O O . GLN A 1 187 ? 2.783 -34.385 2.007 1.00 96.94 187 GLN A O 1
ATOM 1437 N N . HIS A 1 188 ? 2.403 -32.195 2.361 1.00 96.06 188 HIS A N 1
ATOM 1438 C CA . HIS A 1 188 ? 0.950 -32.257 2.492 1.00 96.06 188 HIS A CA 1
ATOM 1439 C C . HIS A 1 188 ? 0.222 -31.804 1.213 1.00 96.06 188 HIS A C 1
ATOM 1441 O O . HIS A 1 188 ? -0.963 -31.486 1.265 1.00 96.06 188 HIS A O 1
ATOM 1447 N N . ASN A 1 189 ? 0.915 -31.816 0.069 1.00 94.69 189 ASN A N 1
ATOM 1448 C CA . ASN A 1 189 ? 0.374 -31.550 -1.264 1.00 94.69 189 ASN A CA 1
ATOM 1449 C C . ASN A 1 189 ? -0.081 -30.096 -1.501 1.00 94.69 189 ASN A C 1
ATOM 1451 O O . ASN A 1 189 ? -0.994 -29.874 -2.293 1.00 94.69 189 ASN A O 1
ATOM 1455 N N . ALA A 1 190 ? 0.551 -29.108 -0.856 1.00 96.44 190 ALA A N 1
ATOM 1456 C CA . ALA A 1 190 ? 0.362 -27.702 -1.223 1.00 96.44 190 ALA A CA 1
ATOM 1457 C C . ALA A 1 190 ? 0.804 -27.467 -2.674 1.00 96.44 190 ALA A C 1
ATOM 1459 O O . ALA A 1 190 ? 1.876 -27.938 -3.068 1.00 96.44 190 ALA A O 1
ATOM 1460 N N . ASP A 1 191 ? 0.029 -26.711 -3.449 1.00 94.38 191 ASP A N 1
ATOM 1461 C CA . ASP A 1 191 ? 0.367 -26.436 -4.845 1.00 94.38 191 ASP A CA 1
ATOM 1462 C C . ASP A 1 191 ? 1.507 -25.394 -4.927 1.00 94.38 191 ASP A C 1
ATOM 1464 O O . ASP A 1 191 ? 1.315 -24.225 -4.565 1.00 94.38 191 ASP A O 1
ATOM 1468 N N . PRO A 1 192 ? 2.706 -25.764 -5.428 1.00 94.06 192 PRO A N 1
ATOM 1469 C CA . PRO A 1 192 ? 3.851 -24.856 -5.534 1.00 94.06 192 PRO A CA 1
ATOM 1470 C C . PRO A 1 192 ? 3.646 -23.717 -6.541 1.00 94.06 192 PRO A C 1
ATOM 1472 O O . PRO A 1 192 ? 4.425 -22.761 -6.539 1.00 94.06 192 PRO A O 1
ATOM 1475 N N . ASN A 1 193 ? 2.623 -23.811 -7.392 1.00 89.62 193 ASN A N 1
ATOM 1476 C CA . ASN A 1 193 ? 2.287 -22.840 -8.428 1.00 89.62 193 ASN A CA 1
ATOM 1477 C C . ASN A 1 193 ? 1.097 -21.958 -8.045 1.00 89.62 193 ASN A C 1
ATOM 1479 O O . ASN A 1 193 ? 0.862 -20.932 -8.687 1.00 89.62 193 ASN A O 1
ATOM 1483 N N . LYS A 1 194 ? 0.362 -22.313 -6.987 1.00 83.88 194 LYS A N 1
ATOM 1484 C CA . LYS A 1 194 ? -0.792 -21.542 -6.535 1.00 83.88 194 LYS A CA 1
ATOM 1485 C C . LYS A 1 194 ? -0.334 -20.303 -5.778 1.00 83.88 194 LYS A C 1
ATOM 1487 O O . LYS A 1 194 ? 0.251 -20.354 -4.693 1.00 83.88 194 LYS A O 1
ATOM 1492 N N . GLY A 1 195 ? -0.585 -19.159 -6.398 1.00 72.81 195 GLY A N 1
ATOM 1493 C CA . GLY A 1 195 ? -0.185 -17.848 -5.917 1.00 72.81 195 GLY A CA 1
ATOM 1494 C C . GLY A 1 195 ? -1.168 -16.769 -6.345 1.00 72.81 195 GLY A C 1
ATOM 1495 O O . GLY A 1 195 ? -2.292 -17.033 -6.762 1.00 72.81 195 GLY A O 1
ATOM 1496 N N . THR A 1 196 ? -0.745 -15.518 -6.222 1.00 66.62 196 THR A N 1
ATOM 1497 C CA . THR A 1 196 ? -1.537 -14.391 -6.734 1.00 66.62 196 THR A CA 1
ATOM 1498 C C . THR A 1 196 ? -1.401 -14.297 -8.257 1.00 66.62 196 THR A C 1
ATOM 1500 O O . THR A 1 196 ? -0.481 -14.872 -8.827 1.00 66.62 196 THR A O 1
ATOM 1503 N N . CYS A 1 197 ? -2.249 -13.506 -8.921 1.00 54.19 197 CYS A N 1
ATOM 1504 C CA . CYS A 1 197 ? -2.181 -13.278 -10.374 1.00 54.19 197 CYS A CA 1
ATOM 1505 C C . CYS A 1 197 ? -0.848 -12.693 -10.895 1.00 54.19 197 CYS A C 1
ATOM 1507 O O . CYS A 1 197 ? -0.687 -12.571 -12.103 1.00 54.19 197 CYS A O 1
ATOM 1509 N N . ILE A 1 198 ? 0.079 -12.299 -10.011 1.00 54.44 198 ILE A N 1
ATOM 1510 C CA . ILE A 1 198 ? 1.338 -11.627 -10.372 1.00 54.44 198 ILE A CA 1
ATOM 1511 C C . ILE A 1 198 ? 2.568 -12.373 -9.833 1.00 54.44 198 ILE A C 1
ATOM 1513 O O . ILE A 1 198 ? 3.616 -12.338 -10.466 1.00 54.44 198 ILE A O 1
ATOM 1517 N N . LEU A 1 199 ? 2.473 -13.022 -8.667 1.00 67.75 199 LEU A N 1
ATOM 1518 C CA . LEU A 1 199 ? 3.620 -13.651 -8.001 1.00 67.75 199 LEU A CA 1
ATOM 1519 C C . LEU A 1 199 ? 3.226 -14.987 -7.362 1.00 67.75 199 LEU A C 1
ATOM 1521 O O . LEU A 1 199 ? 2.286 -15.041 -6.551 1.00 67.75 199 LEU A O 1
ATOM 1525 N N . GLY A 1 200 ? 3.989 -16.030 -7.692 1.00 82.62 200 GLY A N 1
ATOM 1526 C CA . GLY A 1 200 ? 3.922 -17.358 -7.090 1.00 82.62 200 GLY A CA 1
ATOM 1527 C C . GLY A 1 200 ? 4.873 -17.540 -5.894 1.00 82.62 200 GLY A C 1
ATOM 1528 O O . GLY A 1 200 ? 5.700 -16.669 -5.596 1.00 82.62 200 GLY A O 1
ATOM 1529 N N . PRO A 1 201 ? 4.790 -18.683 -5.186 1.00 90.69 201 PRO A N 1
ATOM 1530 C CA . PRO A 1 201 ? 5.699 -19.015 -4.087 1.00 90.69 201 PRO A CA 1
ATOM 1531 C C . PRO A 1 201 ? 7.189 -18.955 -4.469 1.00 90.69 201 PRO A C 1
ATOM 1533 O O . PRO A 1 201 ? 7.999 -18.454 -3.683 1.00 90.69 201 PRO A O 1
ATOM 1536 N N . LEU A 1 202 ? 7.553 -19.428 -5.671 1.00 92.88 202 LEU A N 1
ATOM 1537 C CA . LEU A 1 202 ? 8.940 -19.422 -6.160 1.00 92.88 202 LEU A CA 1
ATOM 1538 C C . LEU A 1 202 ? 9.459 -17.994 -6.362 1.00 92.88 202 LEU A C 1
ATOM 1540 O O . LEU A 1 202 ? 10.544 -17.665 -5.879 1.00 92.88 202 LEU A O 1
ATOM 1544 N N . ASP A 1 203 ? 8.653 -17.125 -6.973 1.00 88.06 203 ASP A N 1
ATOM 1545 C CA . ASP A 1 203 ? 9.005 -15.718 -7.187 1.00 88.06 203 ASP A CA 1
ATOM 1546 C C . ASP A 1 203 ? 9.233 -15.003 -5.851 1.00 88.06 203 ASP A C 1
ATOM 1548 O O . ASP A 1 203 ? 10.215 -14.283 -5.670 1.00 88.06 203 ASP A O 1
ATOM 1552 N N . MET A 1 204 ? 8.364 -15.248 -4.863 1.00 87.62 204 MET A N 1
ATOM 1553 C CA . MET A 1 204 ? 8.498 -14.680 -3.518 1.00 87.62 204 MET A CA 1
ATOM 1554 C C . MET A 1 204 ? 9.783 -15.138 -2.816 1.00 87.62 204 MET A C 1
ATOM 1556 O O . MET A 1 204 ? 10.430 -14.327 -2.143 1.00 87.62 204 MET A O 1
ATOM 1560 N N . ALA A 1 205 ? 10.162 -16.413 -2.966 1.00 93.38 205 ALA A N 1
ATOM 1561 C CA . ALA A 1 205 ? 11.410 -16.939 -2.422 1.00 93.38 205 ALA A CA 1
ATOM 1562 C C . ALA A 1 205 ? 12.628 -16.268 -3.070 1.00 93.38 205 ALA A C 1
ATOM 1564 O O . ALA A 1 205 ? 13.505 -15.780 -2.355 1.00 93.38 205 ALA A O 1
ATOM 1565 N N . LEU A 1 206 ? 12.663 -16.189 -4.403 1.00 91.88 206 LEU A N 1
ATOM 1566 C CA . LEU A 1 206 ? 13.773 -15.600 -5.157 1.00 91.88 206 LEU A CA 1
ATOM 1567 C C . LEU A 1 206 ? 13.896 -14.092 -4.909 1.00 91.88 206 LEU A C 1
ATOM 1569 O O . LEU A 1 206 ? 14.987 -13.601 -4.620 1.00 91.88 206 LEU A O 1
ATOM 1573 N N . HIS A 1 207 ? 12.782 -13.354 -4.885 1.00 86.69 207 HIS A N 1
ATOM 1574 C CA . HIS A 1 207 ? 12.785 -11.921 -4.578 1.00 86.69 207 HIS A CA 1
ATOM 1575 C C . HIS A 1 207 ? 13.362 -11.601 -3.194 1.00 86.69 207 HIS A C 1
ATOM 1577 O O . HIS A 1 207 ? 13.993 -10.553 -3.011 1.00 86.69 207 HIS A O 1
ATOM 1583 N N . LYS A 1 208 ? 13.145 -12.485 -2.214 1.00 87.69 208 LYS A N 1
ATOM 1584 C CA . LYS A 1 208 ? 13.690 -12.367 -0.854 1.00 87.69 208 LYS A CA 1
ATOM 1585 C C . LYS A 1 208 ? 15.022 -13.091 -0.659 1.00 87.69 208 LYS A C 1
ATOM 1587 O O . LYS A 1 208 ? 15.522 -13.086 0.462 1.00 87.69 208 LYS A O 1
ATOM 1592 N N . SER A 1 209 ? 15.602 -13.644 -1.725 1.00 92.69 209 SER A N 1
ATOM 1593 C CA . SER A 1 209 ? 16.866 -14.389 -1.706 1.00 92.69 209 SER A CA 1
ATOM 1594 C C . SER A 1 209 ? 16.841 -15.619 -0.783 1.00 92.69 209 SER A C 1
ATOM 1596 O O . SER A 1 209 ? 17.868 -16.041 -0.259 1.00 92.69 209 SER A O 1
ATOM 1598 N N . ASN A 1 210 ? 15.669 -16.228 -0.585 1.00 94.75 210 ASN A N 1
ATOM 1599 C CA . ASN A 1 210 ? 15.488 -17.424 0.238 1.00 94.75 210 ASN A CA 1
ATOM 1600 C C . ASN A 1 210 ? 15.776 -18.695 -0.577 1.00 94.75 210 ASN A C 1
ATOM 1602 O O . ASN A 1 210 ? 14.868 -19.471 -0.889 1.00 94.75 210 ASN A O 1
ATOM 1606 N N . VAL A 1 211 ? 17.049 -18.917 -0.908 1.00 94.88 211 VAL A N 1
ATOM 1607 C CA . VAL A 1 211 ? 17.519 -20.009 -1.783 1.00 94.88 211 VAL A CA 1
ATOM 1608 C C . VAL A 1 211 ? 17.031 -21.389 -1.330 1.00 94.88 211 VAL A C 1
ATOM 1610 O O . VAL A 1 211 ? 16.537 -22.161 -2.147 1.00 94.88 211 VAL A O 1
ATOM 1613 N N . SER A 1 212 ? 17.077 -21.693 -0.028 1.00 96.94 212 SER A N 1
ATOM 1614 C CA . SER A 1 212 ? 16.605 -22.986 0.496 1.00 96.94 212 SER A CA 1
ATOM 1615 C C . SER A 1 212 ? 15.116 -23.227 0.234 1.00 96.94 212 SER A C 1
ATOM 1617 O O . SER A 1 212 ? 14.714 -24.357 -0.025 1.00 96.94 212 SER A O 1
ATOM 1619 N N . CYS A 1 213 ? 14.291 -22.174 0.282 1.00 97.00 213 CYS A N 1
ATOM 1620 C CA . CYS A 1 213 ? 12.871 -22.274 -0.060 1.00 97.00 213 CYS A CA 1
ATOM 1621 C C . CYS A 1 213 ? 12.683 -22.429 -1.570 1.00 97.00 213 CYS A C 1
ATOM 1623 O O . CYS A 1 213 ? 11.905 -23.280 -1.984 1.00 97.00 213 CYS A O 1
ATOM 1625 N N . ALA A 1 214 ? 13.419 -21.663 -2.382 1.00 96.44 214 ALA A N 1
ATOM 1626 C CA . ALA A 1 214 ? 13.375 -21.780 -3.839 1.00 96.44 214 ALA A CA 1
ATOM 1627 C C . ALA A 1 214 ? 13.729 -23.205 -4.299 1.00 96.44 214 ALA A C 1
ATOM 1629 O O . ALA A 1 214 ? 12.979 -23.799 -5.065 1.00 96.44 214 ALA A O 1
ATOM 1630 N N . LYS A 1 215 ? 14.794 -23.799 -3.745 1.00 97.06 215 LYS A N 1
ATOM 1631 C CA . LYS A 1 215 ? 15.189 -25.189 -4.012 1.00 97.06 215 LYS A CA 1
ATOM 1632 C C . LYS A 1 215 ? 14.074 -26.185 -3.696 1.00 97.06 215 LYS A C 1
ATOM 1634 O O . LYS A 1 215 ? 13.768 -27.034 -4.525 1.00 97.06 215 LYS A O 1
ATOM 1639 N N . LEU A 1 216 ? 13.452 -26.071 -2.522 1.00 97.38 216 LEU A N 1
ATOM 1640 C CA . LEU A 1 216 ? 12.345 -26.950 -2.133 1.00 97.38 216 LEU A CA 1
ATOM 1641 C C . LEU A 1 216 ? 11.123 -26.782 -3.041 1.00 97.38 216 LEU A C 1
ATOM 1643 O O . LEU A 1 216 ? 10.494 -27.772 -3.389 1.00 97.38 216 LEU A O 1
ATOM 1647 N N . LEU A 1 217 ? 10.800 -25.553 -3.443 1.00 96.81 217 LEU A N 1
ATOM 1648 C CA . LEU A 1 217 ? 9.686 -25.273 -4.351 1.00 96.81 217 LEU A CA 1
ATOM 1649 C C . LEU A 1 217 ? 9.933 -25.851 -5.747 1.00 96.81 217 LEU A C 1
ATOM 1651 O O . LEU A 1 217 ? 9.038 -26.477 -6.304 1.00 96.81 217 LEU A O 1
ATOM 1655 N N . ILE A 1 218 ? 11.149 -25.709 -6.281 1.00 95.88 218 ILE A N 1
ATOM 1656 C CA . ILE A 1 218 ? 11.554 -26.313 -7.560 1.00 95.88 218 ILE A CA 1
ATOM 1657 C C . ILE A 1 218 ? 11.447 -27.842 -7.478 1.00 95.88 218 ILE A C 1
ATOM 1659 O O . ILE A 1 218 ? 10.818 -28.460 -8.331 1.00 95.88 218 ILE A O 1
ATOM 1663 N N . GLN A 1 219 ? 11.967 -28.450 -6.406 1.00 94.88 219 GLN A N 1
ATOM 1664 C CA . GLN A 1 219 ? 11.820 -29.889 -6.145 1.00 94.88 219 GLN A CA 1
ATOM 1665 C C . GLN A 1 219 ? 10.354 -30.320 -5.981 1.00 94.88 219 GLN A C 1
ATOM 1667 O O . GLN A 1 219 ? 10.012 -31.456 -6.293 1.00 94.88 219 GLN A O 1
ATOM 1672 N N . GLY A 1 220 ? 9.499 -29.418 -5.496 1.00 93.25 220 GLY A N 1
ATOM 1673 C CA . GLY A 1 220 ? 8.060 -29.614 -5.363 1.00 93.25 220 GLY A CA 1
ATOM 1674 C C . GLY A 1 220 ? 7.273 -29.469 -6.667 1.00 93.25 220 GLY A C 1
ATOM 1675 O O . GLY A 1 220 ? 6.077 -29.730 -6.648 1.00 93.25 220 GLY A O 1
ATOM 1676 N N . GLY A 1 221 ? 7.905 -29.079 -7.782 1.00 92.50 221 GLY A N 1
ATOM 1677 C CA . GLY A 1 221 ? 7.243 -28.885 -9.078 1.00 92.50 221 GLY A CA 1
ATOM 1678 C C . GLY A 1 221 ? 6.807 -27.444 -9.372 1.00 92.50 221 GLY A C 1
ATOM 1679 O O . GLY A 1 221 ? 5.867 -27.231 -10.140 1.00 92.50 221 GLY A O 1
ATOM 1680 N N . ALA A 1 222 ? 7.453 -26.444 -8.763 1.00 92.62 222 ALA A N 1
ATOM 1681 C CA . ALA A 1 222 ? 7.237 -25.044 -9.123 1.00 92.62 222 ALA A CA 1
ATOM 1682 C C . ALA A 1 222 ? 7.648 -24.762 -10.580 1.00 92.62 222 ALA A C 1
ATOM 1684 O O . ALA A 1 222 ? 8.692 -25.218 -11.047 1.00 92.62 222 ALA A O 1
ATOM 1685 N N . ASN A 1 223 ? 6.857 -23.954 -11.281 1.00 88.75 223 ASN A N 1
ATOM 1686 C CA . ASN A 1 223 ? 7.108 -23.537 -12.652 1.00 88.75 223 ASN A CA 1
ATOM 1687 C C . ASN A 1 223 ? 8.335 -22.618 -12.720 1.00 88.75 223 ASN A C 1
ATOM 1689 O O . ASN A 1 223 ? 8.296 -21.458 -12.309 1.00 88.75 223 ASN A O 1
ATOM 1693 N N . VAL A 1 224 ? 9.411 -23.130 -13.312 1.00 90.19 224 VAL A N 1
ATOM 1694 C CA . VAL A 1 224 ? 10.688 -22.421 -13.467 1.00 90.19 224 VAL A CA 1
ATOM 1695 C C . VAL A 1 224 ? 10.694 -21.376 -14.587 1.00 90.19 224 VAL A C 1
ATOM 1697 O O . VAL A 1 224 ? 11.641 -20.599 -14.692 1.00 90.19 224 VAL A O 1
ATOM 1700 N N . SER A 1 225 ? 9.637 -21.317 -15.402 1.00 82.38 225 SER A N 1
ATOM 1701 C CA . SER A 1 225 ? 9.475 -20.298 -16.451 1.00 82.38 225 SER A CA 1
ATOM 1702 C C . SER A 1 225 ? 8.856 -18.994 -15.932 1.00 82.38 225 SER A C 1
ATOM 1704 O O . SER A 1 225 ? 8.953 -17.975 -16.613 1.00 82.38 225 SER A O 1
ATOM 1706 N N . GLY A 1 226 ? 8.276 -19.009 -14.723 1.00 67.38 226 GLY A N 1
ATOM 1707 C CA . GLY A 1 226 ? 7.618 -17.857 -14.098 1.00 67.38 226 GLY A CA 1
ATOM 1708 C C . GLY A 1 226 ? 6.150 -17.666 -14.492 1.00 67.38 226 GLY A C 1
ATOM 1709 O O . GLY A 1 226 ? 5.614 -18.389 -15.333 1.00 67.38 226 GLY A O 1
ATOM 1710 N N . ALA A 1 227 ? 5.489 -16.691 -13.858 1.00 57.72 227 ALA A N 1
ATOM 1711 C CA . ALA A 1 227 ? 4.066 -16.382 -14.056 1.00 57.72 227 ALA A CA 1
ATOM 1712 C C . ALA A 1 227 ? 3.780 -15.414 -15.231 1.00 57.72 227 ALA A C 1
ATOM 1714 O O . ALA A 1 227 ? 2.618 -15.113 -15.500 1.00 57.72 227 ALA A O 1
ATOM 1715 N N . GLY A 1 228 ? 4.809 -14.917 -15.937 1.00 56.81 228 GLY A N 1
ATOM 1716 C CA . GLY A 1 228 ? 4.655 -14.016 -17.088 1.00 56.81 228 GLY A CA 1
ATOM 1717 C C . GLY A 1 228 ? 5.982 -13.469 -17.649 1.00 56.81 228 GLY A C 1
ATOM 1718 O O . GLY A 1 228 ? 7.041 -13.721 -17.076 1.00 56.81 228 GLY A O 1
ATOM 1719 N N . PRO A 1 229 ? 5.952 -12.678 -18.742 1.00 48.38 229 PRO A N 1
ATOM 1720 C CA . PRO A 1 229 ? 7.149 -12.224 -19.468 1.00 48.38 229 PRO A CA 1
ATOM 1721 C C . PRO A 1 229 ? 8.053 -11.260 -18.679 1.00 48.38 229 PRO A C 1
ATOM 1723 O O . PRO A 1 229 ? 9.217 -11.096 -19.029 1.00 48.38 229 PRO A O 1
ATOM 1726 N N . CYS A 1 230 ? 7.539 -10.630 -17.616 1.00 51.59 230 CYS A N 1
ATOM 1727 C CA . CYS A 1 230 ? 8.289 -9.689 -16.773 1.00 51.59 230 CYS A CA 1
ATOM 1728 C C . CYS A 1 230 ? 8.936 -10.341 -15.538 1.00 51.59 230 CYS A C 1
ATOM 1730 O O . CYS A 1 230 ? 9.740 -9.698 -14.870 1.00 51.59 230 CYS A O 1
ATOM 1732 N N . TYR A 1 231 ? 8.586 -11.591 -15.214 1.00 68.31 231 TYR A N 1
ATOM 1733 C CA . TYR A 1 231 ? 9.062 -12.286 -14.018 1.00 68.31 231 TYR A CA 1
ATOM 1734 C C . TYR A 1 231 ? 9.499 -13.698 -14.387 1.00 68.31 231 TYR A C 1
ATOM 1736 O O . TYR A 1 231 ? 8.697 -14.628 -14.387 1.00 68.31 231 TYR A O 1
ATOM 1744 N N . ASN A 1 232 ? 10.786 -13.841 -14.710 1.00 86.00 232 ASN A N 1
ATOM 1745 C CA . ASN A 1 232 ? 11.409 -15.134 -14.949 1.00 86.00 232 ASN A CA 1
ATOM 1746 C C . ASN A 1 232 ? 12.325 -15.508 -13.760 1.00 86.00 232 ASN A C 1
ATOM 1748 O O . ASN A 1 232 ? 13.247 -14.745 -13.446 1.00 86.00 232 ASN A O 1
ATOM 1752 N N . PRO A 1 233 ? 12.114 -16.673 -13.117 1.00 91.25 233 PRO A N 1
ATOM 1753 C CA . PRO A 1 233 ? 12.915 -17.145 -11.991 1.00 91.25 233 PRO A CA 1
ATOM 1754 C C . PRO A 1 233 ? 14.428 -17.126 -12.237 1.00 91.25 233 PRO A C 1
ATOM 1756 O O . PRO A 1 233 ? 15.183 -16.735 -11.347 1.00 91.25 233 PRO A O 1
ATOM 1759 N N . LEU A 1 234 ? 14.881 -17.494 -13.442 1.00 93.12 234 LEU A N 1
ATOM 1760 C CA . LEU A 1 234 ? 16.306 -17.555 -13.779 1.00 93.12 234 LEU A CA 1
ATOM 1761 C C . LEU A 1 234 ? 16.920 -16.161 -13.935 1.00 93.12 234 LEU A C 1
ATOM 1763 O O . LEU A 1 234 ? 18.030 -15.936 -13.459 1.00 93.12 234 LEU A O 1
ATOM 1767 N N . ILE A 1 235 ? 16.172 -15.210 -14.504 1.00 90.00 235 ILE A N 1
ATOM 1768 C CA . ILE A 1 235 ? 16.562 -13.792 -14.547 1.00 90.00 235 ILE A CA 1
ATOM 1769 C C . ILE A 1 235 ? 16.708 -13.237 -13.127 1.00 90.00 235 ILE A C 1
ATOM 1771 O O . ILE A 1 235 ? 17.745 -12.670 -12.795 1.00 90.00 235 ILE A O 1
ATOM 1775 N N . THR A 1 236 ? 15.710 -13.453 -12.261 1.00 89.56 236 THR A N 1
ATOM 1776 C CA . THR A 1 236 ? 15.750 -12.960 -10.871 1.00 89.56 236 THR A CA 1
ATOM 1777 C C . THR A 1 236 ? 16.882 -13.601 -10.065 1.00 89.56 236 THR A C 1
ATOM 1779 O O . THR A 1 236 ? 17.497 -12.937 -9.231 1.00 89.56 236 THR A O 1
ATOM 1782 N N . ALA A 1 237 ? 17.171 -14.886 -10.292 1.00 93.56 237 ALA A N 1
ATOM 1783 C CA . ALA A 1 237 ? 18.280 -15.575 -9.643 1.00 93.56 237 ALA A CA 1
ATOM 1784 C C . ALA A 1 237 ? 19.644 -15.037 -10.109 1.00 93.56 237 ALA A C 1
ATOM 1786 O O . ALA A 1 237 ? 20.503 -14.798 -9.262 1.00 93.56 237 ALA A O 1
ATOM 1787 N N . ALA A 1 238 ? 19.816 -14.789 -11.412 1.00 92.62 238 ALA A N 1
ATOM 1788 C CA . ALA A 1 238 ? 21.040 -14.227 -11.985 1.00 92.62 238 ALA A CA 1
ATOM 1789 C C . ALA A 1 238 ? 21.290 -12.775 -11.545 1.00 92.62 238 ALA A C 1
ATOM 1791 O O . ALA A 1 238 ? 22.382 -12.462 -11.083 1.00 92.62 238 ALA A O 1
ATOM 1792 N N . GLU A 1 239 ? 20.268 -11.912 -11.580 1.00 88.31 239 GLU A N 1
ATOM 1793 C CA . GLU A 1 239 ? 20.344 -10.516 -11.111 1.00 88.31 239 GLU A CA 1
ATOM 1794 C C . GLU A 1 239 ? 20.737 -10.419 -9.626 1.00 88.31 239 GLU A C 1
ATOM 1796 O O . GLU A 1 239 ? 21.408 -9.484 -9.199 1.00 88.31 239 GLU A O 1
ATOM 1801 N N . LYS A 1 240 ? 20.319 -11.394 -8.813 1.00 86.38 240 LYS A N 1
ATOM 1802 C CA . LYS A 1 240 ? 20.606 -11.434 -7.373 1.00 86.38 240 LYS A CA 1
ATOM 1803 C C . LYS A 1 240 ? 21.858 -12.231 -7.004 1.00 86.38 240 LYS A C 1
ATOM 1805 O O . LYS A 1 240 ? 22.124 -12.353 -5.807 1.00 86.38 240 LYS A O 1
ATOM 1810 N N . GLY A 1 241 ? 22.573 -12.800 -7.978 1.00 91.19 241 GLY A N 1
ATOM 1811 C CA . GLY A 1 241 ? 23.742 -13.652 -7.735 1.00 91.19 241 GLY A CA 1
ATOM 1812 C C . GLY A 1 241 ? 23.427 -14.892 -6.889 1.00 91.19 241 GLY A C 1
ATOM 1813 O O . GLY A 1 241 ? 24.175 -15.241 -5.979 1.00 91.19 241 GLY A O 1
ATOM 1814 N N . LEU A 1 242 ? 22.268 -15.525 -7.105 1.00 93.88 242 LEU A N 1
ATOM 1815 C CA . LEU A 1 242 ? 21.827 -16.695 -6.339 1.00 93.88 242 LEU A CA 1
ATOM 1816 C C . LEU A 1 242 ? 22.318 -17.997 -6.991 1.00 93.88 242 LEU A C 1
ATOM 1818 O O . LEU A 1 242 ? 21.505 -18.759 -7.512 1.00 93.88 242 LEU A O 1
ATOM 1822 N N . THR A 1 243 ? 23.621 -18.273 -6.922 1.00 94.31 243 THR A N 1
ATOM 1823 C CA . THR A 1 243 ? 24.314 -19.429 -7.539 1.00 94.31 243 THR A CA 1
ATOM 1824 C C . THR A 1 243 ? 23.569 -20.752 -7.401 1.00 94.31 243 THR A C 1
ATOM 1826 O O . THR A 1 243 ? 23.188 -21.381 -8.386 1.00 94.31 243 THR A O 1
ATOM 1829 N N . GLU A 1 244 ? 23.244 -21.146 -6.172 1.00 94.44 244 GLU A N 1
ATOM 1830 C CA . GLU A 1 244 ? 22.523 -22.396 -5.916 1.00 94.44 244 GLU A CA 1
ATOM 1831 C C . GLU A 1 244 ? 21.097 -22.401 -6.495 1.00 94.44 244 GLU A C 1
ATOM 1833 O O . GLU A 1 244 ? 20.596 -23.452 -6.897 1.00 94.44 244 GLU A O 1
ATOM 1838 N N . ALA A 1 245 ? 20.426 -21.246 -6.568 1.00 94.56 245 ALA A N 1
ATOM 1839 C CA . ALA A 1 245 ? 19.110 -21.150 -7.196 1.00 94.56 245 ALA A CA 1
ATOM 1840 C C . ALA A 1 245 ? 19.211 -21.237 -8.726 1.00 94.56 245 ALA A C 1
ATOM 1842 O O . ALA A 1 245 ? 18.397 -21.930 -9.327 1.00 94.56 245 ALA A O 1
ATOM 1843 N N . ILE A 1 246 ? 20.219 -20.603 -9.340 1.00 95.56 246 ILE A N 1
ATOM 1844 C CA . ILE A 1 246 ? 20.526 -20.722 -10.776 1.00 95.56 246 ILE A CA 1
ATOM 1845 C C . ILE A 1 246 ? 20.739 -22.192 -11.126 1.00 95.56 246 ILE A C 1
ATOM 1847 O O . ILE A 1 246 ? 20.068 -22.713 -12.014 1.00 95.56 246 ILE A O 1
ATOM 1851 N N . LYS A 1 247 ? 21.592 -22.885 -10.366 1.00 95.38 247 LYS A N 1
ATOM 1852 C CA . LYS A 1 247 ? 21.838 -24.318 -10.528 1.00 95.38 247 LYS A CA 1
ATOM 1853 C C . LYS A 1 247 ? 20.548 -25.136 -10.475 1.00 95.38 247 LYS A C 1
ATOM 1855 O O . LYS A 1 247 ? 20.263 -25.879 -11.408 1.00 95.38 247 LYS A O 1
ATOM 1860 N N . CYS A 1 248 ? 19.736 -24.958 -9.428 1.00 95.75 248 CYS A N 1
ATOM 1861 C CA . CYS A 1 248 ? 18.475 -25.692 -9.280 1.00 95.75 248 CYS A CA 1
ATOM 1862 C C . CYS A 1 248 ? 17.488 -25.402 -10.424 1.00 95.75 248 CYS A C 1
ATOM 1864 O O . CYS A 1 248 ? 16.778 -26.302 -10.863 1.00 95.75 248 CYS A O 1
ATOM 1866 N N . LEU A 1 249 ? 17.423 -24.157 -10.902 1.00 95.88 249 LEU A N 1
ATOM 1867 C CA . LEU A 1 249 ? 16.551 -23.765 -12.009 1.00 95.88 249 LEU A CA 1
ATOM 1868 C C . LEU A 1 249 ? 16.998 -24.409 -13.327 1.00 95.88 249 LEU A C 1
ATOM 1870 O O . LEU A 1 249 ? 16.154 -24.930 -14.053 1.00 95.88 249 LEU A O 1
ATOM 1874 N N . LEU A 1 250 ? 18.302 -24.424 -13.615 1.00 94.44 250 LEU A N 1
ATOM 1875 C CA . LEU A 1 250 ? 18.860 -25.085 -14.800 1.00 94.44 250 LEU A CA 1
ATOM 1876 C C . LEU A 1 250 ? 18.642 -26.602 -14.760 1.00 94.44 250 LEU A C 1
ATOM 1878 O O . LEU A 1 250 ? 18.190 -27.178 -15.746 1.00 94.44 250 LEU A O 1
ATOM 1882 N N . GLU A 1 251 ? 18.887 -27.241 -13.611 1.00 94.31 251 GLU A N 1
ATOM 1883 C CA . GLU A 1 251 ? 18.614 -28.671 -13.399 1.00 94.31 251 GLU A CA 1
ATOM 1884 C C . GLU A 1 251 ? 17.127 -29.014 -13.603 1.00 94.31 251 GLU A C 1
ATOM 1886 O O . GLU A 1 251 ? 16.799 -30.095 -14.088 1.00 94.31 251 GLU A O 1
ATOM 1891 N N . ALA A 1 252 ? 16.226 -28.081 -13.286 1.00 93.75 252 ALA A N 1
ATOM 1892 C CA . ALA A 1 252 ? 14.786 -28.204 -13.505 1.00 93.75 252 ALA A CA 1
ATOM 1893 C C . ALA A 1 252 ? 14.320 -27.777 -14.914 1.00 93.75 252 ALA A C 1
ATOM 1895 O O . ALA A 1 252 ? 13.117 -27.730 -15.174 1.00 93.75 252 ALA A O 1
ATOM 1896 N N . GLY A 1 253 ? 15.246 -27.483 -15.833 1.00 91.88 253 GLY A N 1
ATOM 1897 C CA . GLY A 1 253 ? 14.945 -27.185 -17.234 1.00 91.88 253 GLY A CA 1
ATOM 1898 C C . GLY A 1 253 ? 14.586 -25.727 -17.531 1.00 91.88 253 GLY A C 1
ATOM 1899 O O . GLY A 1 253 ? 13.961 -25.456 -18.557 1.00 91.88 253 GLY A O 1
ATOM 1900 N N . ALA A 1 254 ? 14.957 -24.774 -16.668 1.00 92.81 254 ALA A N 1
ATOM 1901 C CA . ALA A 1 254 ? 14.805 -23.353 -16.973 1.00 92.81 254 ALA A CA 1
ATOM 1902 C C . ALA A 1 254 ? 15.618 -22.980 -18.222 1.00 92.81 254 ALA A C 1
ATOM 1904 O O . ALA A 1 254 ? 16.797 -23.312 -18.329 1.00 92.81 254 ALA A O 1
ATOM 1905 N N . ASN A 1 255 ? 14.997 -22.264 -19.161 1.00 90.88 255 ASN A N 1
ATOM 1906 C CA . ASN A 1 255 ? 15.667 -21.833 -20.385 1.00 90.88 255 ASN A CA 1
ATOM 1907 C C . ASN A 1 255 ? 16.678 -20.703 -20.080 1.00 90.88 255 ASN A C 1
ATOM 1909 O O . ASN A 1 255 ? 16.245 -19.615 -19.704 1.00 90.88 255 ASN A O 1
ATOM 1913 N N . PRO A 1 256 ? 17.996 -20.897 -20.289 1.00 92.81 256 PRO A N 1
ATOM 1914 C CA . PRO A 1 256 ? 19.014 -19.867 -20.055 1.00 92.81 256 PRO A CA 1
ATOM 1915 C C . PRO A 1 256 ? 19.069 -18.799 -21.151 1.00 92.81 256 PRO A C 1
ATOM 1917 O O . PRO A 1 256 ? 19.763 -17.802 -20.993 1.00 92.81 256 PRO A O 1
ATOM 1920 N N . ASN A 1 257 ? 18.330 -18.980 -22.248 1.00 90.06 257 ASN A N 1
ATOM 1921 C CA . ASN A 1 257 ? 18.272 -18.051 -23.377 1.00 90.06 257 ASN A CA 1
ATOM 1922 C C . ASN A 1 257 ? 17.058 -17.107 -23.301 1.00 90.06 257 ASN A C 1
ATOM 1924 O O . ASN A 1 257 ? 16.615 -16.563 -24.314 1.00 90.06 257 ASN A O 1
ATOM 1928 N N . VAL A 1 258 ? 16.473 -16.953 -22.111 1.00 85.88 258 VAL A N 1
ATOM 1929 C CA . VAL A 1 258 ? 15.425 -15.957 -21.854 1.00 85.88 258 VAL A CA 1
ATOM 1930 C C . VAL A 1 258 ? 16.037 -14.566 -21.785 1.00 85.88 258 VAL A C 1
ATOM 1932 O O . VAL A 1 258 ? 17.151 -14.398 -21.306 1.00 85.88 258 VAL A O 1
ATOM 1935 N N . LEU A 1 259 ? 15.308 -13.565 -22.263 1.00 81.62 259 LEU A N 1
ATOM 1936 C CA . LEU A 1 259 ? 15.757 -12.177 -22.229 1.00 81.62 259 LEU A CA 1
ATOM 1937 C C . LEU A 1 259 ? 15.038 -11.445 -21.098 1.00 81.62 259 LEU A C 1
ATOM 1939 O O . LEU A 1 259 ? 13.822 -11.591 -20.955 1.00 81.62 259 LEU A O 1
ATOM 1943 N N . ASP A 1 260 ? 15.773 -10.646 -20.325 1.00 74.31 260 ASP A N 1
ATOM 1944 C CA . ASP A 1 260 ? 15.171 -9.652 -19.440 1.00 74.31 260 ASP A CA 1
ATOM 1945 C C . ASP A 1 260 ? 14.505 -8.528 -20.257 1.00 74.31 260 ASP A C 1
ATOM 1947 O O . ASP A 1 260 ? 14.580 -8.458 -21.491 1.00 74.31 260 ASP A O 1
ATOM 1951 N N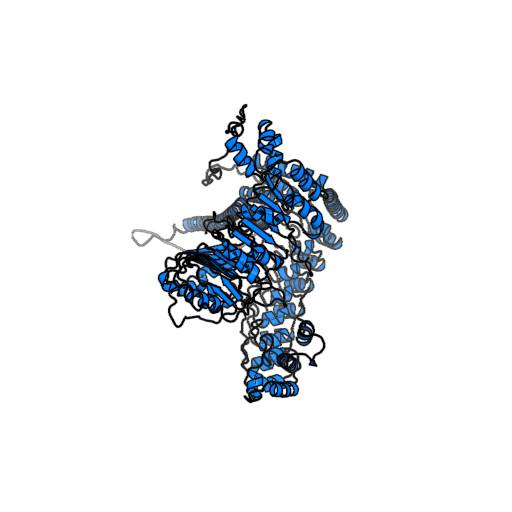 . GLN A 1 261 ? 13.863 -7.595 -19.561 1.00 66.88 261 GLN A N 1
ATOM 1952 C CA . GLN A 1 261 ? 13.227 -6.436 -20.191 1.00 66.88 261 GLN A CA 1
ATOM 1953 C C . GLN A 1 261 ? 14.200 -5.491 -20.923 1.00 66.88 261 GLN A C 1
ATOM 1955 O O . GLN A 1 261 ? 13.777 -4.634 -21.701 1.00 66.88 261 GLN A O 1
ATOM 1960 N N . PHE A 1 262 ? 15.506 -5.643 -20.720 1.00 69.31 262 PHE A N 1
ATOM 1961 C CA . PHE A 1 262 ? 16.568 -4.884 -21.379 1.00 69.31 262 PHE A CA 1
ATOM 1962 C C . PHE A 1 262 ? 17.267 -5.692 -22.483 1.00 69.31 262 PHE A C 1
ATOM 1964 O O . PHE A 1 262 ? 18.256 -5.228 -23.055 1.00 69.31 262 PHE A O 1
ATOM 1971 N N . GLY A 1 263 ? 16.748 -6.876 -22.822 1.00 75.19 263 GLY A N 1
ATOM 1972 C CA . GLY A 1 263 ? 17.331 -7.746 -23.838 1.00 75.19 263 GLY A CA 1
ATOM 1973 C C . GLY A 1 263 ? 18.647 -8.390 -23.403 1.00 75.19 263 GLY A C 1
ATOM 1974 O O . GLY A 1 263 ? 19.445 -8.731 -24.271 1.00 75.19 263 GLY A O 1
ATOM 1975 N N . ARG A 1 264 ? 18.895 -8.509 -22.095 1.00 80.88 264 ARG A N 1
ATOM 1976 C CA . ARG A 1 264 ? 20.047 -9.216 -21.531 1.00 80.88 264 ARG A CA 1
ATOM 1977 C C . ARG A 1 264 ? 19.678 -10.652 -21.190 1.00 80.88 264 ARG A C 1
ATOM 1979 O O . ARG A 1 264 ? 18.574 -10.931 -20.723 1.00 80.88 264 ARG A O 1
ATOM 1986 N N . LEU A 1 265 ? 20.622 -11.553 -21.390 1.00 89.81 265 LEU A N 1
ATOM 1987 C CA . LEU A 1 265 ? 20.542 -12.945 -20.977 1.00 89.81 265 LEU A CA 1
ATOM 1988 C C . LEU A 1 265 ? 20.907 -13.103 -19.489 1.00 89.81 265 LEU A C 1
ATOM 1990 O O . LEU A 1 265 ? 21.703 -12.318 -18.965 1.00 89.81 265 LEU A O 1
ATOM 1994 N N . PRO A 1 266 ? 20.431 -14.167 -18.811 1.00 92.62 266 PRO A N 1
ATOM 1995 C CA . PRO A 1 266 ? 20.882 -14.536 -17.475 1.00 92.62 266 PRO A CA 1
ATOM 1996 C C . PRO A 1 266 ? 22.409 -14.548 -17.327 1.00 92.62 266 PRO A C 1
ATOM 1998 O O . PRO A 1 266 ? 22.913 -14.147 -16.285 1.00 92.62 266 PRO A O 1
ATOM 2001 N N . ILE A 1 267 ? 23.157 -14.965 -18.360 1.00 94.44 267 ILE A N 1
ATOM 2002 C CA . ILE A 1 267 ? 24.628 -15.021 -18.309 1.00 94.44 267 ILE A CA 1
ATOM 2003 C C . ILE A 1 267 ? 25.277 -13.631 -18.234 1.00 94.44 267 ILE A C 1
ATOM 2005 O O . ILE A 1 267 ? 26.311 -13.471 -17.590 1.00 94.44 267 ILE A O 1
ATOM 2009 N N . GLU A 1 268 ? 24.663 -12.620 -18.855 1.00 89.88 268 GLU A N 1
ATOM 2010 C CA . GLU A 1 268 ? 25.126 -11.231 -18.784 1.00 89.88 268 GLU A CA 1
ATOM 2011 C C . GLU A 1 268 ? 24.838 -10.655 -17.394 1.00 89.88 268 GLU A C 1
ATOM 2013 O O . GLU A 1 268 ? 25.712 -10.036 -16.793 1.00 89.88 268 GLU A O 1
ATOM 2018 N N . LEU A 1 269 ? 23.654 -10.943 -16.836 1.00 90.12 269 LEU A N 1
ATOM 2019 C CA . LEU A 1 269 ? 23.291 -10.561 -15.466 1.00 90.12 269 LEU A CA 1
ATOM 2020 C C . LEU A 1 269 ? 24.196 -11.229 -14.425 1.00 90.12 269 LEU A C 1
ATOM 2022 O O . LEU A 1 269 ? 24.610 -10.586 -13.465 1.00 90.12 269 LEU A O 1
ATOM 2026 N N . ALA A 1 270 ? 24.544 -12.499 -14.632 1.00 92.69 270 ALA A N 1
ATOM 2027 C CA . ALA A 1 270 ? 25.494 -13.229 -13.801 1.00 92.69 270 ALA A CA 1
ATOM 2028 C C . ALA A 1 270 ? 26.904 -12.619 -13.864 1.00 92.69 270 ALA A C 1
ATOM 2030 O O . ALA A 1 270 ? 27.582 -12.538 -12.844 1.00 92.69 270 ALA A O 1
ATOM 2031 N N . ALA A 1 271 ? 27.338 -12.150 -15.036 1.00 90.81 271 ALA A N 1
ATOM 2032 C CA . ALA A 1 271 ? 28.624 -11.474 -15.192 1.00 90.81 271 ALA A CA 1
ATOM 2033 C C . ALA A 1 271 ? 28.650 -10.065 -14.563 1.00 90.81 271 ALA A C 1
ATOM 2035 O O . ALA A 1 271 ? 29.719 -9.609 -14.155 1.00 90.81 271 ALA A O 1
ATOM 2036 N N . GLU A 1 272 ? 27.500 -9.387 -14.492 1.00 85.31 272 GLU A N 1
ATOM 2037 C CA . GLU A 1 272 ? 27.346 -8.043 -13.917 1.00 85.31 272 GLU A CA 1
ATOM 2038 C C . GLU A 1 272 ? 27.165 -8.064 -12.390 1.00 85.31 272 GLU A C 1
ATOM 2040 O O . GLU A 1 272 ? 27.857 -7.339 -11.675 1.00 85.31 272 GLU A O 1
ATOM 2045 N N . TYR A 1 273 ? 26.251 -8.898 -11.887 1.00 81.38 273 TYR A N 1
ATOM 2046 C CA . TYR A 1 273 ? 25.806 -8.899 -10.486 1.00 81.38 273 TYR A CA 1
ATOM 2047 C C . TYR A 1 273 ? 26.162 -10.177 -9.717 1.00 81.38 273 TYR A C 1
ATOM 2049 O O . TYR A 1 273 ? 26.133 -10.181 -8.485 1.00 81.38 273 TYR A O 1
ATOM 2057 N N . GLY A 1 274 ? 26.440 -11.267 -10.432 1.00 81.38 274 GLY A N 1
ATOM 2058 C CA . GLY A 1 274 ? 26.697 -12.586 -9.867 1.00 81.38 274 GLY A CA 1
ATOM 2059 C C . GLY A 1 274 ? 28.180 -12.897 -9.685 1.00 81.38 274 GLY A C 1
ATOM 2060 O O . GLY A 1 274 ? 29.037 -12.027 -9.513 1.00 81.38 274 GLY A O 1
ATOM 2061 N N . THR A 1 275 ? 28.480 -14.189 -9.687 1.00 86.62 275 THR A N 1
ATOM 2062 C CA . THR A 1 275 ? 29.827 -14.738 -9.536 1.00 86.62 275 THR A CA 1
ATOM 2063 C C . THR A 1 275 ? 30.350 -15.299 -10.855 1.00 86.62 275 THR A C 1
ATOM 2065 O O . THR A 1 275 ? 29.598 -15.600 -11.782 1.00 86.62 275 THR A O 1
ATOM 2068 N N . ARG A 1 276 ? 31.672 -15.505 -10.943 1.00 92.00 276 ARG A N 1
ATOM 2069 C CA . ARG A 1 276 ? 32.264 -16.235 -12.076 1.00 92.00 276 ARG A CA 1
ATOM 2070 C C . ARG A 1 276 ? 31.650 -17.631 -12.227 1.00 92.00 276 ARG A C 1
ATOM 2072 O O . ARG A 1 276 ? 31.426 -18.066 -13.350 1.00 92.00 276 ARG A O 1
ATOM 2079 N N . GLU A 1 277 ? 31.360 -18.288 -11.108 1.00 93.69 277 GLU A N 1
ATOM 2080 C CA . GLU A 1 277 ? 30.710 -19.598 -11.075 1.00 93.69 277 GLU A CA 1
ATOM 2081 C C . GLU A 1 277 ? 29.330 -19.558 -11.751 1.00 93.69 277 GLU A C 1
ATOM 2083 O O . GLU A 1 277 ? 29.003 -20.446 -12.532 1.00 93.69 277 GLU A O 1
ATOM 2088 N N . ASP A 1 278 ? 28.554 -18.488 -11.559 1.00 94.12 278 ASP A N 1
ATOM 2089 C CA . ASP A 1 278 ? 27.257 -18.307 -12.228 1.00 94.12 278 ASP A CA 1
ATOM 2090 C C . ASP A 1 278 ? 27.397 -18.230 -13.754 1.00 94.12 278 ASP A C 1
ATOM 2092 O O . ASP A 1 278 ? 26.611 -18.832 -14.492 1.00 94.12 278 ASP A O 1
ATOM 2096 N N . VAL A 1 279 ? 28.430 -17.532 -14.235 1.00 95.31 279 VAL A N 1
ATOM 2097 C CA . VAL A 1 279 ? 28.752 -17.449 -15.668 1.00 95.31 279 VAL A CA 1
ATOM 2098 C C . VAL A 1 279 ? 29.190 -18.814 -16.199 1.00 95.31 279 VAL A C 1
ATOM 2100 O O . VAL A 1 279 ? 28.720 -19.236 -17.253 1.00 95.31 279 VAL A O 1
ATOM 2103 N N . GLU A 1 280 ? 30.050 -19.524 -15.467 1.00 95.06 280 GLU A N 1
ATOM 2104 C CA . GLU A 1 280 ? 30.512 -20.874 -15.813 1.00 95.06 280 GLU A CA 1
ATOM 2105 C C . GLU A 1 280 ? 29.360 -21.884 -15.867 1.00 95.06 280 GLU A C 1
ATOM 2107 O O . GLU A 1 280 ? 29.342 -22.733 -16.755 1.00 95.06 280 GLU A O 1
ATOM 2112 N N . MET A 1 281 ? 28.369 -21.768 -14.980 1.00 94.56 281 MET A N 1
ATOM 2113 C CA . MET A 1 281 ? 27.174 -22.617 -14.988 1.00 94.56 281 MET A CA 1
ATOM 2114 C C . MET A 1 281 ? 26.250 -22.334 -16.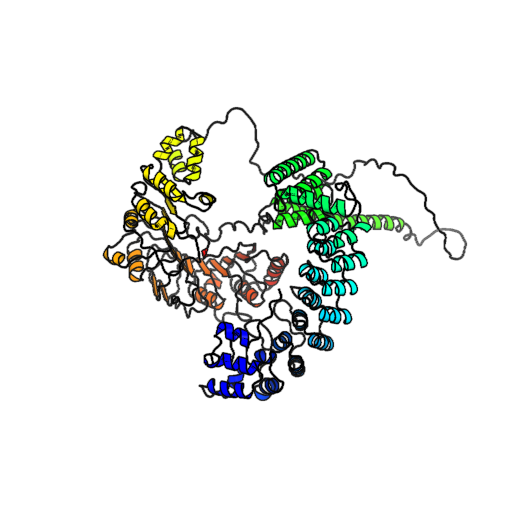173 1.00 94.56 281 MET A C 1
ATOM 2116 O O . MET A 1 281 ? 25.695 -23.263 -16.760 1.00 94.56 281 MET A O 1
ATOM 2120 N N . LEU A 1 282 ? 26.060 -21.063 -16.529 1.00 94.81 282 LEU A N 1
ATOM 2121 C CA . LEU A 1 282 ? 25.169 -20.672 -17.623 1.00 94.81 282 LEU A CA 1
ATOM 2122 C C . LEU A 1 282 ? 25.811 -20.889 -19.001 1.00 94.81 282 LEU A C 1
ATOM 2124 O O . LEU A 1 282 ? 25.102 -21.183 -19.967 1.00 94.81 282 LEU A O 1
ATOM 2128 N N . PHE A 1 283 ? 27.138 -20.793 -19.101 1.00 94.50 283 PHE A N 1
ATOM 2129 C CA . PHE A 1 283 ? 27.885 -20.834 -20.361 1.00 94.50 283 PHE A CA 1
ATOM 2130 C C . PHE A 1 283 ? 27.581 -22.050 -21.256 1.00 94.50 283 PHE A C 1
ATOM 2132 O O . PHE A 1 283 ? 27.272 -21.830 -22.427 1.00 94.50 283 PHE A O 1
ATOM 2139 N N . PRO A 1 284 ? 27.573 -23.308 -20.767 1.00 93.38 284 PRO A N 1
ATOM 2140 C CA . PRO A 1 284 ? 27.364 -24.482 -21.619 1.00 93.38 284 PRO A CA 1
ATOM 2141 C C . PRO A 1 284 ? 25.996 -24.520 -22.304 1.00 93.38 284 PRO A C 1
ATOM 2143 O O . PRO A 1 284 ? 25.841 -25.175 -23.330 1.00 93.38 284 PRO A O 1
ATOM 2146 N N . SER A 1 285 ? 25.003 -23.846 -21.721 1.00 89.00 285 SER A N 1
ATOM 2147 C CA . SER A 1 285 ? 23.609 -23.896 -22.173 1.00 89.00 285 SER A CA 1
ATOM 2148 C C . SER A 1 285 ? 23.146 -22.587 -22.825 1.00 89.00 285 SER A C 1
ATOM 2150 O O . SER A 1 285 ? 22.004 -22.495 -23.282 1.00 89.00 285 SER A O 1
ATOM 2152 N N . THR A 1 286 ? 24.019 -21.577 -22.891 1.00 92.56 286 THR A N 1
ATOM 2153 C CA . THR A 1 286 ? 23.706 -20.259 -23.454 1.00 92.56 286 THR A CA 1
ATOM 2154 C C . THR A 1 286 ? 24.225 -20.138 -24.883 1.00 92.56 286 THR A C 1
ATOM 2156 O O . THR A 1 286 ? 25.362 -20.500 -25.185 1.00 92.56 286 THR A O 1
ATOM 2159 N N . LEU A 1 287 ? 23.391 -19.613 -25.778 1.00 90.19 287 LEU A N 1
ATOM 2160 C CA . LEU A 1 287 ? 23.771 -19.340 -27.159 1.00 90.19 287 LEU A CA 1
ATOM 2161 C C . LEU A 1 287 ? 24.778 -18.177 -27.227 1.00 90.19 287 LEU A C 1
ATOM 2163 O O . LEU A 1 287 ? 24.648 -17.221 -26.460 1.00 90.19 287 LEU A O 1
ATOM 2167 N N . PRO A 1 288 ? 25.751 -18.218 -28.159 1.00 90.00 288 PRO A N 1
ATOM 2168 C CA . PRO A 1 288 ? 26.716 -17.139 -28.327 1.00 90.00 288 PRO A CA 1
ATOM 2169 C C . PRO A 1 288 ? 26.060 -15.775 -28.544 1.00 90.00 288 PRO A C 1
ATOM 2171 O O . PRO A 1 288 ? 25.225 -15.601 -29.433 1.00 90.00 288 PRO A O 1
ATOM 2174 N N . ILE A 1 289 ? 26.484 -14.792 -27.751 1.00 84.38 289 ILE A N 1
ATOM 2175 C CA . ILE A 1 289 ? 26.047 -13.401 -27.883 1.00 84.38 289 ILE A CA 1
ATOM 2176 C C . ILE A 1 289 ? 26.885 -12.741 -28.975 1.00 84.38 289 ILE A C 1
ATOM 2178 O O . ILE A 1 289 ? 28.108 -12.670 -28.873 1.00 84.38 289 ILE A O 1
ATOM 2182 N N . SER A 1 290 ? 26.237 -12.208 -30.008 1.00 79.31 290 SER A N 1
ATOM 2183 C CA . SER A 1 290 ? 26.917 -11.645 -31.183 1.00 79.31 290 SER A CA 1
ATOM 2184 C C . SER A 1 290 ? 27.841 -10.458 -30.882 1.00 79.31 290 SER A C 1
ATOM 2186 O O . SER A 1 290 ? 28.751 -10.184 -31.658 1.00 79.31 290 SER A O 1
ATOM 2188 N N . THR A 1 291 ? 27.613 -9.730 -29.785 1.00 78.12 291 THR A N 1
ATOM 2189 C CA . THR A 1 291 ? 28.451 -8.595 -29.355 1.00 78.12 291 THR A CA 1
ATOM 2190 C C . THR A 1 291 ? 29.714 -9.026 -28.607 1.00 78.12 291 THR A C 1
ATOM 2192 O O . THR A 1 291 ? 30.641 -8.227 -28.461 1.00 78.12 291 THR A O 1
ATOM 2195 N N . VAL A 1 292 ? 29.784 -10.283 -28.160 1.00 84.19 292 VAL A N 1
ATOM 2196 C CA . VAL A 1 292 ? 30.921 -10.838 -27.426 1.00 84.19 292 VAL A CA 1
ATOM 2197 C C . VAL A 1 292 ? 31.862 -11.519 -28.420 1.00 84.19 292 VAL A C 1
ATOM 2199 O O . VAL A 1 292 ? 31.632 -12.642 -28.858 1.00 84.19 292 VAL A O 1
ATOM 2202 N N . THR A 1 293 ? 32.950 -10.837 -28.783 1.00 80.81 293 THR A N 1
ATOM 2203 C CA . THR A 1 293 ? 33.920 -11.328 -29.782 1.00 80.81 293 THR A CA 1
ATOM 2204 C C . THR A 1 293 ? 34.717 -12.540 -29.303 1.00 80.81 293 THR A C 1
ATOM 2206 O O . THR A 1 293 ? 35.047 -13.420 -30.094 1.00 80.81 293 THR A O 1
ATOM 2209 N N . ASN A 1 294 ? 35.018 -12.598 -28.006 1.00 89.31 294 ASN A N 1
ATOM 2210 C CA . ASN A 1 294 ? 35.642 -13.744 -27.358 1.00 89.31 294 ASN A CA 1
ATOM 2211 C C . ASN A 1 294 ? 34.572 -14.527 -26.584 1.00 89.31 294 ASN A C 1
ATOM 2213 O O . ASN A 1 294 ? 34.296 -14.213 -25.428 1.00 89.31 294 ASN A O 1
ATOM 2217 N N . TRP A 1 295 ? 33.962 -15.537 -27.210 1.00 92.81 295 TRP A N 1
ATOM 2218 C CA . TRP A 1 295 ? 32.955 -16.382 -26.558 1.00 92.81 295 TRP A CA 1
ATOM 2219 C C . TRP A 1 295 ? 33.594 -17.402 -25.603 1.00 92.81 295 TRP A C 1
ATOM 2221 O O . TRP A 1 295 ? 33.701 -18.595 -25.879 1.00 92.81 295 TRP A O 1
ATOM 2231 N N . SER A 1 296 ? 34.050 -16.897 -24.465 1.00 93.44 296 SER A N 1
ATOM 2232 C CA . SER A 1 296 ? 34.560 -17.645 -23.318 1.00 93.44 296 SER A CA 1
ATOM 2233 C C . SER A 1 296 ? 34.063 -16.981 -22.038 1.00 93.44 296 SER A C 1
ATOM 2235 O O . SER A 1 296 ? 33.658 -15.820 -22.064 1.00 93.44 296 SER A O 1
ATOM 2237 N N . VAL A 1 297 ? 34.133 -17.677 -20.903 1.00 92.38 297 VAL A N 1
ATOM 2238 C CA . VAL A 1 297 ? 33.775 -17.104 -19.592 1.00 92.38 297 VAL A CA 1
ATOM 2239 C C . VAL A 1 297 ? 34.531 -15.794 -19.345 1.00 92.38 297 VAL A C 1
ATOM 2241 O O . VAL A 1 297 ? 33.926 -14.781 -18.999 1.00 92.38 297 VAL A O 1
ATOM 2244 N N . ASP A 1 298 ? 35.842 -15.780 -19.603 1.00 91.88 298 ASP A N 1
ATOM 2245 C CA . ASP A 1 298 ? 36.670 -14.579 -19.469 1.00 91.88 298 ASP A CA 1
ATOM 2246 C C . ASP A 1 298 ? 36.283 -13.476 -20.451 1.00 91.88 298 ASP A C 1
ATOM 2248 O O . ASP A 1 298 ? 36.270 -12.300 -20.081 1.00 91.88 298 ASP A O 1
ATOM 2252 N N . GLY A 1 299 ? 35.947 -13.835 -21.690 1.00 89.62 299 GLY A N 1
ATOM 2253 C CA . GLY A 1 299 ? 35.513 -12.875 -22.693 1.00 89.62 299 GLY A CA 1
ATOM 2254 C C . GLY A 1 299 ? 34.157 -12.244 -22.373 1.00 89.62 299 GLY A C 1
ATOM 2255 O O . GLY A 1 299 ? 34.024 -11.031 -22.510 1.00 89.62 299 GLY A O 1
ATOM 2256 N N . ILE A 1 300 ? 33.196 -13.015 -21.856 1.00 91.75 300 ILE A N 1
ATOM 2257 C CA . ILE A 1 300 ? 31.885 -12.519 -21.404 1.00 91.75 300 ILE A CA 1
ATOM 2258 C C . ILE A 1 300 ? 32.059 -11.580 -20.208 1.00 91.75 300 ILE A C 1
ATOM 2260 O O . ILE A 1 300 ? 31.590 -10.444 -20.241 1.00 91.75 300 ILE A O 1
ATOM 2264 N N . VAL A 1 301 ? 32.794 -12.010 -19.177 1.00 90.44 301 VAL A N 1
ATOM 2265 C CA . VAL A 1 301 ? 33.053 -11.187 -17.984 1.00 90.44 301 VAL A CA 1
ATOM 2266 C C . VAL A 1 301 ? 33.787 -9.899 -18.356 1.00 90.44 301 VAL A C 1
ATOM 2268 O O . VAL A 1 301 ? 33.459 -8.831 -17.843 1.00 90.44 301 VAL A O 1
ATOM 2271 N N . SER A 1 302 ? 34.770 -9.973 -19.257 1.00 88.81 302 SER A N 1
ATOM 2272 C CA . SER A 1 302 ? 35.506 -8.792 -19.720 1.00 88.81 302 SER A CA 1
ATOM 2273 C C . SER A 1 302 ? 34.625 -7.855 -20.543 1.00 88.81 302 SER A C 1
ATOM 2275 O O . SER A 1 302 ? 34.723 -6.642 -20.374 1.00 88.81 302 SER A O 1
ATOM 2277 N N . HIS A 1 303 ? 33.751 -8.398 -21.396 1.00 87.50 303 HIS A N 1
ATOM 2278 C CA . HIS A 1 303 ? 32.799 -7.620 -22.187 1.00 87.50 303 HIS A CA 1
ATOM 2279 C C . HIS A 1 303 ? 31.847 -6.832 -21.285 1.00 87.50 303 HIS A C 1
ATOM 2281 O O . HIS A 1 303 ? 31.776 -5.612 -21.400 1.00 87.50 303 HIS A O 1
ATOM 2287 N N . VAL A 1 304 ? 31.207 -7.502 -20.324 1.00 85.38 304 VAL A N 1
ATOM 2288 C CA . VAL A 1 304 ? 30.272 -6.863 -19.388 1.00 85.38 304 VAL A CA 1
ATOM 2289 C C . VAL A 1 304 ? 30.984 -5.831 -18.507 1.00 85.38 304 VAL A C 1
ATOM 2291 O O . VAL A 1 304 ? 30.509 -4.708 -18.371 1.00 85.38 304 VAL A O 1
ATOM 2294 N N . LYS A 1 305 ? 32.183 -6.132 -17.987 1.00 84.62 305 LYS A N 1
ATOM 2295 C CA . LYS A 1 305 ? 32.989 -5.150 -17.233 1.00 84.62 305 LYS A CA 1
ATOM 2296 C C . LYS A 1 305 ? 33.369 -3.924 -18.059 1.00 84.62 305 LYS A C 1
ATOM 2298 O O . LYS A 1 305 ? 33.407 -2.817 -17.527 1.00 84.62 305 LYS A O 1
ATOM 2303 N N . MET A 1 306 ? 33.683 -4.112 -19.338 1.00 82.94 306 MET A N 1
ATOM 2304 C CA . MET A 1 306 ? 33.961 -3.006 -20.248 1.00 82.94 306 MET A CA 1
ATOM 2305 C C . MET A 1 306 ? 32.710 -2.149 -20.463 1.00 82.94 306 MET A C 1
ATOM 2307 O O . MET A 1 306 ? 32.828 -0.927 -20.422 1.00 82.94 306 MET A O 1
ATOM 2311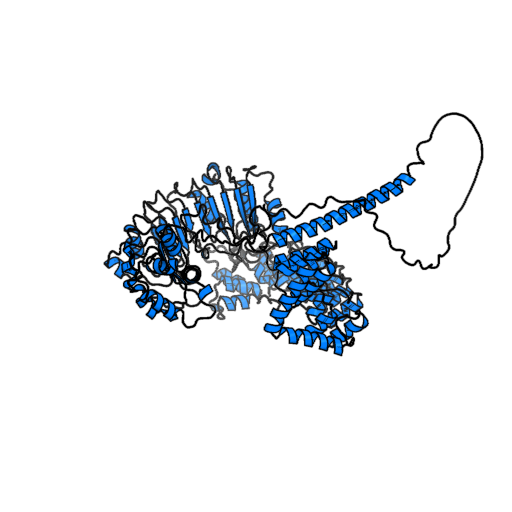 N N . GLU A 1 307 ? 31.535 -2.757 -20.657 1.00 77.38 307 GLU A N 1
ATOM 2312 C CA . GLU A 1 307 ? 30.269 -2.020 -20.769 1.00 77.38 307 GLU A CA 1
ATOM 2313 C C . GLU A 1 307 ? 29.968 -1.223 -19.493 1.00 77.38 307 GLU A C 1
ATOM 2315 O O . GLU A 1 307 ? 29.696 -0.030 -19.585 1.00 77.38 307 GLU A O 1
ATOM 2320 N N . ILE A 1 308 ? 30.129 -1.819 -18.306 1.00 74.81 308 ILE A N 1
ATOM 2321 C CA . ILE A 1 308 ? 29.962 -1.119 -17.019 1.00 74.81 308 ILE A CA 1
ATOM 2322 C C . ILE A 1 308 ? 30.926 0.067 -16.907 1.00 74.81 308 ILE A C 1
ATOM 2324 O O . ILE A 1 308 ? 30.513 1.167 -16.563 1.00 74.81 308 ILE A O 1
ATOM 2328 N N . LYS A 1 309 ? 32.205 -0.118 -17.254 1.00 76.06 309 LYS A N 1
ATOM 2329 C CA . LYS A 1 309 ? 33.203 0.961 -17.203 1.00 76.06 309 LYS A CA 1
ATOM 2330 C C . LYS A 1 309 ? 32.890 2.097 -18.182 1.00 76.06 309 LYS A C 1
ATOM 2332 O O . LYS A 1 309 ? 33.162 3.255 -17.891 1.00 76.06 309 LYS A O 1
ATOM 2337 N N . GLN A 1 310 ? 32.329 1.780 -19.347 1.00 71.38 310 GLN A N 1
ATOM 2338 C CA . GLN A 1 310 ? 31.844 2.790 -20.289 1.00 71.38 310 GLN A CA 1
ATOM 2339 C C . GLN A 1 310 ? 30.645 3.568 -19.726 1.00 71.38 310 GLN A C 1
ATOM 2341 O O . GLN A 1 310 ? 30.498 4.748 -20.030 1.00 71.38 310 GLN A O 1
ATOM 2346 N N . LEU A 1 311 ? 29.820 2.929 -18.893 1.00 67.00 311 LEU A N 1
ATOM 2347 C CA . LEU A 1 311 ? 28.685 3.554 -18.212 1.00 67.00 311 LEU A CA 1
ATOM 2348 C C . LEU A 1 311 ? 29.092 4.464 -17.033 1.00 67.00 311 LEU A C 1
ATOM 2350 O O . LEU A 1 311 ? 28.256 5.221 -16.551 1.00 67.00 311 LEU A O 1
ATOM 2354 N N . GLU A 1 312 ? 30.351 4.434 -16.577 1.00 69.50 312 GLU A N 1
ATOM 2355 C CA . GLU A 1 312 ? 30.871 5.343 -15.535 1.00 69.50 312 GLU A CA 1
ATOM 2356 C C . GLU A 1 312 ? 31.249 6.738 -16.077 1.00 69.50 312 GLU A C 1
ATOM 2358 O O . GLU A 1 312 ? 31.436 7.674 -15.299 1.00 69.50 312 GLU A O 1
ATOM 2363 N N . ASP A 1 313 ? 31.378 6.894 -17.400 1.00 74.69 313 ASP A N 1
ATOM 2364 C CA . ASP A 1 313 ? 31.653 8.178 -18.051 1.00 74.69 313 ASP A CA 1
ATOM 2365 C C . ASP A 1 313 ? 30.339 8.852 -18.474 1.00 74.69 313 ASP A C 1
ATOM 2367 O O . ASP A 1 313 ? 29.785 8.569 -19.538 1.00 74.69 313 ASP A O 1
ATOM 2371 N N . ASP A 1 314 ? 29.856 9.787 -17.650 1.00 70.38 314 ASP A N 1
ATOM 2372 C CA . ASP A 1 314 ? 28.613 10.537 -17.884 1.00 70.38 314 ASP A CA 1
ATOM 2373 C C . ASP A 1 314 ? 28.548 11.193 -19.277 1.00 70.38 314 ASP A C 1
ATOM 2375 O O . ASP A 1 314 ? 27.470 11.294 -19.874 1.00 70.38 314 ASP A O 1
ATOM 2379 N N . ASN A 1 315 ? 29.687 11.636 -19.823 1.00 73.50 315 ASN A N 1
ATOM 2380 C CA . ASN A 1 315 ? 29.741 12.291 -21.129 1.00 73.50 315 ASN A CA 1
ATOM 2381 C C . ASN A 1 315 ? 29.596 11.271 -22.268 1.00 73.50 315 ASN A C 1
ATOM 2383 O O . ASN A 1 315 ? 28.896 11.523 -23.255 1.00 73.50 315 ASN A O 1
ATOM 2387 N N . PHE A 1 316 ? 30.204 10.093 -22.110 1.00 76.12 316 PHE A N 1
ATOM 2388 C CA . PHE A 1 316 ? 30.006 8.966 -23.016 1.00 76.12 316 PHE A CA 1
ATOM 2389 C C . PHE A 1 316 ? 28.557 8.465 -22.982 1.00 76.12 316 PHE A C 1
ATOM 2391 O O . PHE A 1 316 ? 27.956 8.287 -24.043 1.00 76.12 316 PHE A O 1
ATOM 2398 N N . VAL A 1 317 ? 27.975 8.297 -21.789 1.00 70.88 317 VAL A N 1
ATOM 2399 C CA . VAL A 1 317 ? 26.592 7.827 -21.598 1.00 70.88 317 VAL A CA 1
ATOM 2400 C C . VAL A 1 317 ? 25.594 8.771 -22.261 1.00 70.88 317 VAL A C 1
ATOM 2402 O O . VAL A 1 317 ? 24.756 8.319 -23.041 1.00 70.88 317 VAL A O 1
ATOM 2405 N N . GLN A 1 318 ? 25.705 10.083 -22.025 1.00 75.56 318 GLN A N 1
ATOM 2406 C CA . GLN A 1 318 ? 24.800 11.066 -22.630 1.00 75.56 318 GLN A CA 1
ATOM 2407 C C . GLN A 1 318 ? 24.923 11.111 -24.156 1.00 75.56 318 GLN A C 1
ATOM 2409 O O . GLN A 1 318 ? 23.904 11.118 -24.852 1.00 75.56 318 GLN A O 1
ATOM 2414 N N . THR A 1 319 ? 26.152 11.097 -24.682 1.00 81.38 319 THR A N 1
ATOM 2415 C CA . THR A 1 319 ? 26.401 11.134 -26.132 1.00 81.38 319 THR A CA 1
ATOM 2416 C C . THR A 1 319 ? 25.860 9.873 -26.803 1.00 81.38 319 THR A C 1
ATOM 2418 O O . THR A 1 319 ? 25.049 9.950 -27.725 1.00 81.38 319 THR A O 1
ATOM 2421 N N . ARG A 1 320 ? 26.206 8.695 -26.273 1.00 79.50 320 ARG A N 1
ATOM 2422 C CA . ARG A 1 320 ? 25.779 7.407 -26.826 1.00 79.50 320 ARG A CA 1
ATOM 2423 C C . ARG A 1 320 ? 24.271 7.189 -26.713 1.00 79.50 320 ARG A C 1
ATOM 2425 O O . ARG A 1 320 ? 23.670 6.673 -27.652 1.00 79.50 320 ARG A O 1
ATOM 2432 N N . ALA A 1 321 ? 23.639 7.589 -25.607 1.00 80.75 321 ALA A N 1
ATOM 2433 C CA . ALA A 1 321 ? 22.186 7.505 -25.455 1.00 80.75 321 ALA A CA 1
ATOM 2434 C C . ALA A 1 321 ? 21.453 8.395 -26.475 1.00 80.75 321 ALA A C 1
ATOM 2436 O O . ALA A 1 321 ? 20.448 7.970 -27.050 1.00 80.75 321 ALA A O 1
ATOM 2437 N N . SER A 1 322 ? 21.972 9.600 -26.738 1.00 83.69 322 SER A N 1
ATOM 2438 C CA . SER A 1 322 ? 21.437 10.500 -27.766 1.00 83.69 322 SER A CA 1
ATOM 2439 C C . SER A 1 322 ? 21.575 9.906 -29.171 1.00 83.69 322 SER A C 1
ATOM 2441 O O . SER A 1 322 ? 20.593 9.875 -29.916 1.00 83.69 322 SER A O 1
ATOM 2443 N N . ASP A 1 323 ? 22.749 9.368 -29.510 1.00 86.69 323 ASP A N 1
ATOM 2444 C CA . ASP A 1 323 ? 23.015 8.755 -30.817 1.00 86.69 323 ASP A CA 1
ATOM 2445 C C . ASP A 1 323 ? 22.120 7.534 -31.069 1.00 86.69 323 ASP A C 1
ATOM 2447 O O . ASP A 1 323 ? 21.502 7.411 -32.127 1.00 86.69 323 ASP A O 1
ATOM 2451 N N . LEU A 1 324 ? 21.986 6.645 -30.079 1.00 88.38 324 LEU A N 1
ATOM 2452 C CA . LEU A 1 324 ? 21.133 5.455 -30.171 1.00 88.38 324 LEU A CA 1
ATOM 2453 C C . LEU A 1 324 ? 19.651 5.821 -30.304 1.00 88.38 324 LEU A C 1
ATOM 2455 O O . LEU A 1 324 ? 18.916 5.190 -31.064 1.00 88.38 324 LEU A O 1
ATOM 2459 N N . LYS A 1 325 ? 19.205 6.867 -29.602 1.00 89.75 325 LYS A N 1
ATOM 2460 C CA . LYS A 1 325 ? 17.842 7.392 -29.734 1.00 89.75 325 LYS A CA 1
ATOM 2461 C C . LYS A 1 325 ? 17.587 7.931 -31.137 1.00 89.75 325 LYS A C 1
ATOM 2463 O O . LYS A 1 325 ? 16.553 7.611 -31.722 1.00 89.75 325 LYS A O 1
ATOM 2468 N N . GLN A 1 326 ? 18.537 8.684 -31.691 1.00 90.62 326 GLN A N 1
ATOM 2469 C CA . GLN A 1 326 ? 18.450 9.193 -33.056 1.00 90.62 326 GLN A CA 1
ATOM 2470 C C . GLN A 1 326 ? 18.414 8.053 -34.084 1.00 90.62 326 GLN A C 1
ATOM 2472 O O . GLN A 1 326 ? 17.542 8.048 -34.952 1.00 90.62 326 GLN A O 1
ATOM 2477 N N . GLN A 1 327 ? 19.295 7.056 -33.961 1.00 90.06 327 GLN A N 1
ATOM 2478 C CA . GLN A 1 327 ? 19.314 5.882 -34.844 1.00 90.06 327 GLN A CA 1
ATOM 2479 C C . GLN A 1 327 ? 18.003 5.086 -34.769 1.00 90.06 327 GLN A C 1
ATOM 2481 O O . GLN A 1 327 ? 17.467 4.677 -35.801 1.00 90.06 327 GLN A O 1
ATOM 2486 N N . GLY A 1 328 ? 17.444 4.921 -33.565 1.00 91.25 328 GLY A N 1
ATOM 2487 C CA . GLY A 1 328 ? 16.134 4.305 -33.361 1.00 91.25 328 GLY A CA 1
ATOM 2488 C C . GLY A 1 328 ? 15.009 5.076 -34.052 1.00 91.25 328 GLY A C 1
ATOM 2489 O O . GLY A 1 328 ? 14.213 4.476 -34.774 1.00 91.25 328 GLY A O 1
ATOM 2490 N N . ASP A 1 329 ? 14.975 6.402 -33.903 1.00 89.56 329 ASP A N 1
ATOM 2491 C CA . ASP A 1 329 ? 13.978 7.266 -34.546 1.00 89.56 329 ASP A CA 1
ATOM 2492 C C . ASP A 1 329 ? 14.111 7.269 -36.084 1.00 89.56 329 ASP A C 1
ATOM 2494 O O . ASP A 1 329 ? 13.104 7.281 -36.797 1.00 89.56 329 ASP A O 1
ATOM 2498 N N . GLU A 1 330 ? 15.332 7.216 -36.622 1.00 91.81 330 GLU A N 1
ATOM 2499 C CA . GLU A 1 330 ? 15.596 7.103 -38.063 1.00 91.81 330 GLU A CA 1
ATOM 2500 C C . GLU A 1 330 ? 15.171 5.745 -38.637 1.00 91.81 330 GLU A C 1
ATOM 2502 O O . GLU A 1 330 ? 14.524 5.698 -39.688 1.00 91.81 330 GLU A O 1
ATOM 2507 N N . ALA A 1 331 ? 15.488 4.642 -37.952 1.00 89.25 331 ALA A N 1
ATOM 2508 C CA . ALA A 1 331 ? 15.037 3.303 -38.332 1.00 89.25 331 ALA A CA 1
ATOM 2509 C C . ALA A 1 331 ? 13.505 3.200 -38.274 1.00 89.25 331 ALA A C 1
ATOM 2511 O O . ALA A 1 331 ? 12.875 2.688 -39.202 1.00 89.25 331 ALA A O 1
ATOM 2512 N N . PHE A 1 332 ? 12.890 3.785 -37.241 1.00 89.88 332 PHE A N 1
ATOM 2513 C CA . PHE A 1 332 ? 11.440 3.836 -37.098 1.00 89.88 332 PHE A CA 1
ATOM 2514 C C . PHE A 1 332 ? 10.774 4.583 -38.264 1.00 89.88 332 PHE A C 1
ATOM 2516 O O . PHE A 1 332 ? 9.794 4.094 -38.829 1.00 89.88 332 PHE A O 1
ATOM 2523 N N . LYS A 1 333 ? 11.325 5.735 -38.680 1.00 90.50 333 LYS A N 1
ATOM 2524 C CA . LYS A 1 333 ? 10.850 6.500 -39.853 1.00 90.50 333 LYS A CA 1
ATOM 2525 C C . LYS A 1 333 ? 10.947 5.705 -41.158 1.00 90.50 333 LYS A C 1
ATOM 2527 O O . LYS A 1 333 ? 10.091 5.858 -42.024 1.00 90.50 333 LYS A O 1
ATOM 2532 N N . LYS A 1 334 ? 11.952 4.834 -41.287 1.00 92.12 334 LYS A N 1
ATOM 2533 C CA . LYS A 1 334 ? 12.127 3.917 -42.428 1.00 92.12 334 LYS A CA 1
ATOM 2534 C C . LYS A 1 334 ? 11.221 2.677 -42.367 1.00 92.12 334 LYS A C 1
ATOM 2536 O O . LYS A 1 334 ? 11.320 1.832 -43.247 1.00 92.12 334 LYS A O 1
ATOM 2541 N N . GLN A 1 335 ? 10.345 2.574 -41.361 1.00 89.31 335 GLN A N 1
ATOM 2542 C CA . GLN A 1 335 ? 9.501 1.401 -41.080 1.00 89.31 335 GLN A CA 1
ATOM 2543 C C . GLN A 1 335 ? 10.298 0.121 -40.767 1.00 89.31 335 GLN A C 1
ATOM 2545 O O . GLN A 1 335 ? 9.758 -0.983 -40.808 1.00 89.31 335 GLN A O 1
ATOM 2550 N N . ASP A 1 336 ? 11.571 0.259 -40.395 1.00 89.25 336 ASP A N 1
ATOM 2551 C CA . ASP A 1 336 ? 12.416 -0.842 -39.944 1.00 89.25 336 ASP A CA 1
ATOM 2552 C C . ASP A 1 336 ? 12.262 -1.021 -38.427 1.00 89.25 336 ASP A C 1
ATOM 2554 O O . ASP A 1 336 ? 13.098 -0.613 -37.615 1.00 89.25 336 ASP A O 1
ATOM 2558 N N . TYR A 1 337 ? 11.115 -1.577 -38.031 1.00 86.69 337 TYR A N 1
ATOM 2559 C CA . TYR A 1 337 ? 10.729 -1.704 -36.623 1.00 86.69 337 TYR A CA 1
ATOM 2560 C C . TYR A 1 337 ? 11.626 -2.662 -35.833 1.00 86.69 337 TYR A C 1
ATOM 2562 O O . TYR A 1 337 ? 11.761 -2.503 -34.618 1.00 86.69 337 TYR A O 1
ATOM 2570 N N . LEU A 1 338 ? 12.255 -3.627 -36.511 1.00 80.19 338 LEU A N 1
ATOM 2571 C CA . LEU A 1 338 ? 13.188 -4.557 -35.886 1.00 80.19 338 LEU A CA 1
ATOM 2572 C C . LEU A 1 338 ? 14.441 -3.808 -35.433 1.00 80.19 338 LEU A C 1
ATOM 2574 O O . LEU A 1 338 ? 14.732 -3.796 -34.236 1.00 80.19 338 LEU A O 1
ATOM 2578 N N . ASN A 1 339 ? 15.116 -3.103 -36.344 1.00 80.12 339 ASN A N 1
ATOM 2579 C CA . ASN A 1 339 ? 16.309 -2.333 -35.991 1.00 80.12 339 ASN A CA 1
ATOM 2580 C C . ASN A 1 339 ? 15.982 -1.169 -35.045 1.00 80.12 339 ASN A C 1
ATOM 2582 O O . ASN A 1 339 ? 16.725 -0.935 -34.093 1.00 80.12 339 ASN A O 1
ATOM 2586 N N . ALA A 1 340 ? 14.828 -0.511 -35.205 1.00 86.25 340 ALA A N 1
ATOM 2587 C CA . ALA A 1 340 ? 14.371 0.512 -34.262 1.00 86.25 340 ALA A CA 1
ATOM 2588 C C . ALA A 1 340 ? 14.243 -0.034 -32.826 1.00 86.25 340 ALA A C 1
ATOM 2590 O O . ALA A 1 340 ? 14.717 0.591 -31.877 1.00 86.25 340 ALA A O 1
ATOM 2591 N N . SER A 1 341 ? 13.662 -1.228 -32.655 1.00 84.06 341 SER A N 1
ATOM 2592 C CA . SER A 1 341 ? 13.529 -1.860 -31.335 1.00 84.06 341 SER A CA 1
ATOM 2593 C C . SER A 1 341 ? 14.879 -2.209 -30.696 1.00 84.06 341 SER A C 1
ATOM 2595 O O . SER A 1 341 ? 15.029 -2.086 -29.476 1.00 84.06 341 SER A O 1
ATOM 2597 N N . VAL A 1 342 ? 15.873 -2.585 -31.508 1.00 82.12 342 VAL A N 1
ATOM 2598 C CA . VAL A 1 342 ? 17.240 -2.880 -31.059 1.00 82.12 342 VAL A CA 1
ATOM 2599 C C . VAL A 1 342 ? 17.921 -1.606 -30.563 1.00 82.12 342 VAL A C 1
ATOM 2601 O O . VAL A 1 342 ? 18.420 -1.588 -29.438 1.00 82.12 342 VAL A O 1
ATOM 2604 N N . PHE A 1 343 ? 17.865 -0.516 -31.333 1.00 85.81 343 PHE A N 1
ATOM 2605 C CA . PHE A 1 343 ? 18.452 0.765 -30.931 1.00 85.81 343 PHE A CA 1
ATOM 2606 C C . PHE A 1 343 ? 17.797 1.340 -29.669 1.00 85.81 343 PHE A C 1
ATOM 2608 O O . PHE A 1 343 ? 18.502 1.756 -28.749 1.00 85.81 343 PHE A O 1
ATOM 2615 N N . TYR A 1 344 ? 16.464 1.288 -29.552 1.00 86.94 344 TYR A N 1
ATOM 2616 C CA . TYR A 1 344 ? 15.781 1.718 -28.326 1.00 86.94 344 TYR A CA 1
ATOM 2617 C C . TYR A 1 344 ? 16.127 0.845 -27.116 1.00 86.94 344 TYR A C 1
ATOM 2619 O O . TYR A 1 344 ? 16.234 1.361 -26.008 1.00 86.94 344 TYR A O 1
ATOM 2627 N N . THR A 1 345 ? 16.344 -0.459 -27.310 1.00 80.62 345 THR A N 1
ATOM 2628 C CA . THR A 1 345 ? 16.808 -1.355 -26.238 1.00 80.62 345 THR A CA 1
ATOM 2629 C C . THR A 1 345 ? 18.205 -0.978 -25.762 1.00 80.62 345 THR A C 1
ATOM 2631 O O . THR A 1 345 ? 18.434 -0.900 -24.561 1.00 80.62 345 THR A O 1
ATOM 2634 N N . GLN A 1 346 ? 19.125 -0.688 -26.683 1.00 79.38 346 GLN A N 1
ATOM 2635 C CA . GLN A 1 346 ? 20.475 -0.241 -26.337 1.00 79.38 346 GLN A CA 1
ATOM 2636 C C . GLN A 1 346 ? 20.464 1.123 -25.635 1.00 79.38 346 GLN A C 1
ATOM 2638 O O . GLN A 1 346 ? 21.207 1.319 -24.680 1.00 79.38 346 GLN A O 1
ATOM 2643 N N . ALA A 1 347 ? 19.592 2.044 -26.053 1.00 81.56 347 ALA A N 1
ATOM 2644 C CA . ALA A 1 347 ? 19.421 3.329 -25.381 1.00 81.56 347 ALA A CA 1
ATOM 2645 C C . ALA A 1 347 ? 18.845 3.162 -23.958 1.00 81.56 347 ALA A C 1
ATOM 2647 O O . ALA A 1 347 ? 19.293 3.830 -23.032 1.00 81.56 347 ALA A O 1
ATOM 2648 N N . LEU A 1 348 ? 17.920 2.216 -23.755 1.00 77.25 348 LEU A N 1
ATOM 2649 C CA . LEU A 1 348 ? 17.366 1.882 -22.435 1.00 77.25 348 LEU A CA 1
ATOM 2650 C C . LEU A 1 348 ? 18.361 1.204 -21.488 1.00 77.25 348 LEU A C 1
ATOM 2652 O O . LEU A 1 348 ? 18.126 1.229 -20.288 1.00 77.25 348 LEU A O 1
ATOM 2656 N N . LYS A 1 349 ? 19.450 0.608 -21.993 1.00 69.75 349 LYS A N 1
ATOM 2657 C CA . LYS A 1 349 ? 20.561 0.129 -21.149 1.00 69.75 349 LYS A CA 1
ATOM 2658 C C . LYS A 1 349 ? 21.397 1.282 -20.567 1.00 69.75 349 LYS A C 1
ATOM 2660 O O . LYS A 1 349 ? 22.125 1.069 -19.607 1.00 69.75 349 LYS A O 1
ATOM 2665 N N . MET A 1 350 ? 21.329 2.462 -21.188 1.00 71.25 350 MET A N 1
ATOM 2666 C CA . MET A 1 350 ? 22.091 3.662 -20.815 1.00 71.25 350 MET A CA 1
ATOM 2667 C C . MET A 1 350 ? 21.241 4.612 -19.953 1.00 71.25 350 MET A C 1
ATOM 2669 O O . MET A 1 350 ? 21.751 5.223 -19.019 1.00 71.25 350 MET A O 1
ATOM 2673 N N . ASP A 1 351 ? 19.941 4.724 -20.257 1.00 71.44 351 ASP A N 1
ATOM 2674 C CA . ASP A 1 351 ? 18.943 5.456 -19.466 1.00 71.44 351 ASP A CA 1
ATOM 2675 C C . ASP A 1 351 ? 17.698 4.586 -19.234 1.00 71.44 351 ASP A C 1
ATOM 2677 O O . ASP A 1 351 ? 16.691 4.655 -19.948 1.00 71.44 351 ASP A O 1
ATOM 2681 N N . ASN A 1 352 ? 17.772 3.761 -18.192 1.00 65.44 352 ASN A N 1
ATOM 2682 C CA . ASN A 1 352 ? 16.757 2.768 -17.837 1.00 65.44 352 ASN A CA 1
ATOM 2683 C C . ASN A 1 352 ? 15.446 3.414 -17.347 1.00 65.44 352 ASN A C 1
ATOM 2685 O O . ASN A 1 352 ? 14.471 2.709 -17.086 1.00 65.44 352 ASN A O 1
ATOM 2689 N N . PHE A 1 353 ? 15.410 4.746 -17.208 1.00 68.00 353 PHE A N 1
ATOM 2690 C CA . PHE A 1 353 ? 14.259 5.507 -16.735 1.00 68.00 353 PHE A CA 1
ATOM 2691 C C . PHE A 1 353 ? 13.618 6.384 -17.835 1.00 68.00 353 PHE A C 1
ATOM 2693 O O . PHE A 1 353 ? 12.603 7.042 -17.559 1.00 68.00 353 PHE A O 1
ATOM 2700 N N . ASP A 1 354 ? 14.117 6.372 -19.085 1.00 75.44 354 ASP A N 1
ATOM 2701 C CA . ASP A 1 354 ? 13.486 7.094 -20.204 1.00 75.44 354 ASP A CA 1
ATOM 2702 C C . ASP A 1 354 ? 12.233 6.356 -20.697 1.00 75.44 354 ASP A C 1
ATOM 2704 O O . ASP A 1 354 ? 12.231 5.539 -21.624 1.00 75.44 354 ASP A O 1
ATOM 2708 N N . ALA A 1 355 ? 11.102 6.726 -20.103 1.00 75.25 355 ALA A N 1
ATOM 2709 C CA . ALA A 1 355 ? 9.798 6.227 -20.506 1.00 75.25 355 ALA A CA 1
ATOM 2710 C C . ALA A 1 355 ? 9.514 6.426 -22.008 1.00 75.25 355 ALA A C 1
ATOM 2712 O O . ALA A 1 355 ? 8.786 5.624 -22.594 1.00 75.25 355 ALA A O 1
ATOM 2713 N N . LYS A 1 356 ? 10.084 7.452 -22.665 1.00 85.00 356 LYS A N 1
ATOM 2714 C CA . LYS A 1 356 ? 9.859 7.682 -24.100 1.00 85.00 356 LYS A CA 1
ATOM 2715 C C . LYS A 1 356 ? 10.415 6.554 -24.951 1.00 85.00 356 LYS A C 1
ATOM 2717 O O . LYS A 1 356 ? 9.737 6.138 -25.891 1.00 85.00 356 LYS A O 1
ATOM 2722 N N . LEU A 1 357 ? 11.588 6.038 -24.596 1.00 84.31 357 LEU A N 1
ATOM 2723 C CA . LEU A 1 357 ? 12.199 4.905 -25.282 1.00 84.31 357 LEU A CA 1
ATOM 2724 C C . LEU A 1 357 ? 11.354 3.637 -25.109 1.00 84.31 357 LEU A C 1
ATOM 2726 O O . LEU A 1 357 ? 11.080 2.967 -26.100 1.00 84.31 357 LEU A O 1
ATOM 2730 N N . LEU A 1 358 ? 10.833 3.366 -23.904 1.00 80.00 358 LEU A N 1
ATOM 2731 C CA . LEU A 1 358 ? 9.921 2.234 -23.660 1.00 80.00 358 LEU A CA 1
ATOM 2732 C C . LEU A 1 358 ? 8.622 2.342 -24.466 1.00 80.00 358 LEU A C 1
ATOM 2734 O O . LEU A 1 358 ? 8.178 1.368 -25.065 1.00 80.00 358 LEU A O 1
ATOM 2738 N N . SER A 1 359 ? 8.019 3.529 -24.554 1.00 85.75 359 SER A N 1
ATOM 2739 C CA . SER A 1 359 ? 6.814 3.740 -25.373 1.00 85.75 359 SER A CA 1
ATOM 2740 C C . SER A 1 359 ? 7.073 3.579 -26.873 1.00 85.75 359 SER A C 1
ATOM 2742 O O . SER A 1 359 ? 6.217 3.058 -27.598 1.00 85.75 359 SER A O 1
ATOM 2744 N N . ASN A 1 360 ? 8.236 4.024 -27.353 1.00 89.75 360 ASN A N 1
ATOM 2745 C CA . ASN A 1 360 ? 8.635 3.868 -28.750 1.00 89.75 360 ASN A CA 1
ATOM 2746 C C . ASN A 1 360 ? 8.971 2.403 -29.073 1.00 89.75 360 ASN A C 1
ATOM 2748 O O . ASN A 1 360 ? 8.542 1.890 -30.107 1.00 89.75 360 ASN A O 1
ATOM 2752 N N . ARG A 1 361 ? 9.643 1.691 -28.164 1.00 90.81 361 ARG A N 1
ATOM 2753 C CA . ARG A 1 361 ? 9.938 0.261 -28.306 1.00 90.81 361 ARG A CA 1
ATOM 2754 C C . ARG A 1 361 ? 8.675 -0.602 -28.230 1.00 90.81 361 ARG A C 1
ATOM 2756 O O . ARG A 1 361 ? 8.475 -1.441 -29.104 1.00 90.81 361 ARG A O 1
ATOM 2763 N N . SER A 1 362 ? 7.757 -0.298 -27.307 1.00 86.00 362 SER A N 1
ATOM 2764 C CA . SER A 1 362 ? 6.413 -0.896 -27.234 1.00 86.00 362 SER A CA 1
ATOM 2765 C C . SER A 1 362 ? 5.668 -0.783 -28.569 1.00 86.00 362 SER A C 1
ATOM 2767 O O . SER A 1 362 ? 5.079 -1.749 -29.048 1.00 86.00 362 SER A O 1
ATOM 2769 N N . LEU A 1 363 ? 5.751 0.374 -29.236 1.00 87.31 363 LEU A N 1
ATOM 2770 C CA . LEU A 1 363 ? 5.168 0.552 -30.565 1.00 87.31 363 LEU A CA 1
ATOM 2771 C C . LEU A 1 363 ? 5.834 -0.322 -31.631 1.00 87.31 363 LEU A C 1
ATOM 2773 O O . LEU A 1 363 ? 5.132 -0.866 -32.480 1.00 87.31 363 LEU A O 1
ATOM 2777 N N . CYS A 1 364 ? 7.161 -0.456 -31.605 1.00 86.38 364 CYS A N 1
ATOM 2778 C CA . CYS A 1 364 ? 7.873 -1.342 -32.525 1.00 86.38 364 CYS A CA 1
ATOM 2779 C C . CYS A 1 364 ? 7.389 -2.789 -32.362 1.00 86.38 364 CYS A C 1
ATOM 2781 O O . CYS A 1 364 ? 7.079 -3.441 -33.358 1.00 86.38 364 CYS A O 1
ATOM 2783 N N . TRP A 1 365 ? 7.230 -3.261 -31.118 1.00 83.94 365 TRP A N 1
ATOM 2784 C CA . TRP A 1 365 ? 6.680 -4.589 -30.829 1.00 83.94 365 TRP A CA 1
ATOM 2785 C C . TRP A 1 365 ? 5.266 -4.769 -31.382 1.00 83.94 365 TRP A C 1
ATOM 2787 O O . TRP A 1 365 ? 5.005 -5.779 -32.030 1.00 83.94 365 TRP A O 1
ATOM 2797 N N . LEU A 1 366 ? 4.385 -3.773 -31.229 1.00 78.12 366 LEU A N 1
ATOM 2798 C CA . LEU A 1 366 ? 3.040 -3.806 -31.823 1.00 78.12 366 LEU A CA 1
ATOM 2799 C C . LEU A 1 366 ? 3.076 -3.905 -33.348 1.00 78.12 366 LEU A C 1
ATOM 2801 O O . LEU A 1 366 ? 2.332 -4.691 -33.928 1.00 78.12 366 LEU A O 1
ATOM 2805 N N . ARG A 1 367 ? 3.945 -3.129 -34.007 1.00 80.69 367 ARG A N 1
ATOM 2806 C CA . ARG A 1 367 ? 4.082 -3.146 -35.473 1.00 80.69 367 ARG A CA 1
ATOM 2807 C C . ARG A 1 367 ? 4.645 -4.469 -35.997 1.00 80.69 367 ARG A C 1
ATOM 2809 O O . ARG A 1 367 ? 4.324 -4.847 -37.117 1.00 80.69 367 ARG A O 1
ATOM 2816 N N . MET A 1 368 ? 5.428 -5.177 -35.184 1.00 83.31 368 MET A N 1
ATOM 2817 C CA . MET A 1 368 ? 5.925 -6.527 -35.471 1.00 83.31 368 MET A CA 1
ATOM 2818 C C . MET A 1 368 ? 4.965 -7.648 -35.034 1.00 83.31 368 MET A C 1
ATOM 2820 O O . MET A 1 368 ? 5.243 -8.816 -35.284 1.00 83.31 368 MET A O 1
ATOM 2824 N N . GLY A 1 369 ? 3.849 -7.315 -34.379 1.00 74.19 369 GLY A N 1
ATOM 2825 C CA . GLY A 1 369 ? 2.858 -8.282 -33.908 1.00 74.19 369 GLY A CA 1
ATOM 2826 C C . GLY A 1 369 ? 3.217 -9.015 -32.609 1.00 74.19 369 GLY A C 1
ATOM 2827 O O . GLY A 1 369 ? 2.666 -10.076 -32.334 1.00 74.19 369 GLY A O 1
ATOM 2828 N N . ASN A 1 370 ? 4.127 -8.475 -31.794 1.00 73.25 370 ASN A N 1
ATOM 2829 C CA . ASN A 1 370 ? 4.494 -9.037 -30.492 1.00 73.25 370 ASN A CA 1
ATOM 2830 C C . ASN A 1 370 ? 3.756 -8.308 -29.351 1.00 73.25 370 ASN A C 1
ATOM 2832 O O . ASN A 1 370 ? 4.284 -7.377 -28.739 1.00 73.25 370 ASN A O 1
ATOM 2836 N N . GLY A 1 371 ? 2.512 -8.723 -29.087 1.00 64.94 371 GLY A N 1
ATOM 2837 C CA . GLY A 1 371 ? 1.640 -8.103 -28.080 1.00 64.94 371 GLY A CA 1
ATOM 2838 C C . GLY A 1 371 ? 2.153 -8.218 -26.639 1.00 64.94 371 GLY A C 1
ATOM 2839 O O . GLY A 1 371 ? 2.053 -7.257 -25.882 1.00 64.94 371 GLY A O 1
ATOM 2840 N N . GLU A 1 372 ? 2.772 -9.343 -26.273 1.00 61.41 372 GLU A N 1
ATOM 2841 C CA . GLU A 1 372 ? 3.263 -9.590 -24.908 1.00 61.41 372 GLU A CA 1
ATOM 2842 C C . GLU A 1 372 ? 4.417 -8.653 -24.527 1.00 61.41 372 GLU A C 1
ATOM 2844 O O . GLU A 1 372 ? 4.382 -8.011 -23.474 1.00 61.41 372 GLU A O 1
ATOM 2849 N N . ARG A 1 373 ? 5.420 -8.498 -25.407 1.00 71.25 373 ARG A N 1
ATOM 2850 C CA . ARG A 1 373 ? 6.526 -7.548 -25.182 1.00 71.25 373 ARG A CA 1
ATOM 2851 C C . ARG A 1 373 ? 6.050 -6.103 -25.237 1.00 71.25 373 ARG A C 1
ATOM 2853 O O . ARG A 1 373 ? 6.508 -5.276 -24.452 1.00 71.25 373 ARG A O 1
ATOM 2860 N N . ALA A 1 374 ? 5.101 -5.799 -26.125 1.00 72.94 374 ALA A N 1
ATOM 2861 C CA . ALA A 1 374 ? 4.481 -4.481 -26.180 1.00 72.94 374 ALA A CA 1
ATOM 2862 C C . ALA A 1 374 ? 3.764 -4.126 -24.870 1.00 72.94 374 ALA A C 1
ATOM 2864 O O . ALA A 1 374 ? 3.873 -2.984 -24.415 1.00 72.94 374 ALA A O 1
ATOM 2865 N N . PHE A 1 375 ? 3.068 -5.095 -24.267 1.00 72.19 375 PHE A N 1
ATOM 2866 C CA . PHE A 1 375 ? 2.373 -4.949 -22.991 1.00 72.19 375 PHE A CA 1
ATOM 2867 C C . PHE A 1 375 ? 3.360 -4.745 -21.838 1.00 72.19 375 PHE A C 1
ATOM 2869 O O . PHE A 1 375 ? 3.176 -3.819 -21.050 1.00 72.19 375 PHE A O 1
ATOM 2876 N N . GLY A 1 376 ? 4.438 -5.535 -21.786 1.00 62.31 376 GLY A N 1
ATOM 2877 C CA . GLY A 1 376 ? 5.518 -5.376 -20.806 1.00 62.31 376 GLY A CA 1
ATOM 2878 C C . GLY A 1 376 ? 6.166 -3.987 -20.855 1.00 62.31 376 GLY A C 1
ATOM 2879 O O . GLY A 1 376 ? 6.192 -3.286 -19.844 1.00 62.31 376 GLY A O 1
ATOM 2880 N N . ASP A 1 377 ? 6.587 -3.534 -22.042 1.00 72.50 377 ASP A N 1
ATOM 2881 C CA . ASP A 1 377 ? 7.191 -2.204 -22.229 1.00 72.50 377 ASP A CA 1
ATOM 2882 C C . ASP A 1 377 ? 6.214 -1.068 -21.906 1.00 72.50 377 ASP A C 1
ATOM 2884 O O . ASP A 1 377 ? 6.598 -0.050 -21.329 1.00 72.50 377 ASP A O 1
ATOM 2888 N N . ALA A 1 378 ? 4.935 -1.218 -22.263 1.00 62.03 378 ALA A N 1
ATOM 2889 C CA . ALA A 1 378 ? 3.918 -0.228 -21.934 1.00 62.03 378 ALA A CA 1
ATOM 2890 C C . ALA A 1 378 ? 3.655 -0.169 -20.421 1.00 62.03 378 ALA A C 1
ATOM 2892 O O . ALA A 1 378 ? 3.468 0.919 -19.877 1.00 62.03 378 ALA A O 1
ATOM 2893 N N . HIS A 1 379 ? 3.693 -1.310 -19.732 1.00 65.44 379 HIS A N 1
ATOM 2894 C CA . HIS A 1 379 ? 3.541 -1.400 -18.284 1.00 65.44 379 HIS A CA 1
ATOM 2895 C C . HIS A 1 379 ? 4.726 -0.754 -17.537 1.00 65.44 379 HIS A C 1
ATOM 2897 O O . HIS A 1 379 ? 4.510 0.058 -16.637 1.00 65.44 379 HIS A O 1
ATOM 2903 N N . GLU A 1 380 ? 5.966 -1.024 -17.955 1.00 59.34 380 GLU A N 1
ATOM 2904 C CA . GLU A 1 380 ? 7.194 -0.356 -17.476 1.00 59.34 380 GLU A CA 1
ATOM 2905 C C . GLU A 1 380 ? 7.178 1.156 -17.777 1.00 59.34 380 GLU A C 1
ATOM 2907 O O . GLU A 1 380 ? 7.406 1.994 -16.900 1.00 59.34 380 GLU A O 1
ATOM 2912 N N . CYS A 1 381 ? 6.764 1.548 -18.986 1.00 63.50 381 CYS A N 1
ATOM 2913 C CA . CYS A 1 381 ? 6.575 2.951 -19.355 1.00 63.50 381 CYS A CA 1
ATOM 2914 C C . CYS A 1 381 ? 5.561 3.657 -18.432 1.00 63.50 381 CYS A C 1
ATOM 2916 O O . CYS A 1 381 ? 5.763 4.816 -18.047 1.00 63.50 381 CYS A O 1
ATOM 2918 N N . ILE A 1 382 ? 4.484 2.959 -18.052 1.00 51.81 382 ILE A N 1
ATOM 2919 C CA . ILE A 1 382 ? 3.502 3.418 -17.063 1.00 51.81 382 ILE A CA 1
ATOM 2920 C C . ILE A 1 382 ? 4.086 3.381 -15.650 1.00 51.81 382 ILE A C 1
ATOM 2922 O O . ILE A 1 382 ? 3.653 4.166 -14.822 1.00 51.81 382 ILE A O 1
ATOM 2926 N N . ALA A 1 383 ? 5.082 2.563 -15.324 1.00 53.59 383 ALA A N 1
ATOM 2927 C CA . ALA A 1 383 ? 5.756 2.635 -14.029 1.00 53.59 383 ALA A CA 1
ATOM 2928 C C . ALA A 1 383 ? 6.627 3.905 -13.888 1.00 53.59 383 ALA A C 1
ATOM 2930 O O . ALA A 1 383 ? 6.663 4.471 -12.789 1.00 53.59 383 ALA A O 1
ATOM 2931 N N . LEU A 1 384 ? 7.237 4.381 -14.987 1.00 56.94 384 LEU A N 1
ATOM 2932 C CA . LEU A 1 384 ? 8.253 5.457 -15.040 1.00 56.94 384 LEU A CA 1
ATOM 2933 C C . LEU A 1 384 ? 7.753 6.867 -15.372 1.00 56.94 384 LEU A C 1
ATOM 2935 O O . LEU A 1 384 ? 7.925 7.805 -14.585 1.00 56.94 384 LEU A O 1
ATOM 2939 N N . CYS A 1 385 ? 7.009 7.015 -16.477 1.00 59.62 385 CYS A N 1
ATOM 2940 C CA . CYS A 1 385 ? 6.198 8.207 -16.743 1.00 59.62 385 CYS A CA 1
ATOM 2941 C C . CYS A 1 385 ? 4.735 7.864 -16.726 1.00 59.62 385 CYS A C 1
ATOM 2943 O O . CYS A 1 385 ? 4.049 7.919 -17.749 1.00 59.62 385 CYS A O 1
ATOM 2945 N N . PRO A 1 386 ? 4.229 7.613 -15.527 1.00 43.78 386 PRO A N 1
ATOM 2946 C CA . PRO A 1 386 ? 2.913 7.123 -15.486 1.00 43.78 386 PRO A CA 1
ATOM 2947 C C . PRO A 1 386 ? 1.875 8.077 -16.146 1.00 43.78 386 PRO A C 1
ATOM 2949 O O . PRO A 1 386 ? 0.909 7.608 -16.731 1.00 43.78 386 PRO A O 1
ATOM 2952 N N . LYS A 1 387 ? 2.092 9.420 -16.118 1.00 50.88 387 LYS A N 1
ATOM 2953 C CA . LYS A 1 387 ? 1.149 10.529 -16.482 1.00 50.88 387 LYS A CA 1
ATOM 2954 C C . LYS A 1 387 ? 0.884 10.630 -17.967 1.00 50.88 387 LYS A C 1
ATOM 2956 O O . LYS A 1 387 ? 0.239 11.553 -18.463 1.00 50.88 387 LYS A O 1
ATOM 2961 N N . TRP A 1 388 ? 1.530 9.754 -18.697 1.00 70.81 388 TRP A N 1
ATOM 2962 C CA . TRP A 1 388 ? 1.717 9.923 -20.096 1.00 70.81 388 TRP A CA 1
ATOM 2963 C C . TRP A 1 388 ? 0.618 9.155 -20.807 1.00 70.81 388 TRP A C 1
ATOM 2965 O O . TRP A 1 388 ? 0.645 7.927 -20.876 1.00 70.81 388 TRP A O 1
ATOM 2975 N N . ALA A 1 389 ? -0.361 9.895 -21.327 1.00 54.72 389 ALA A N 1
ATOM 2976 C CA . ALA A 1 389 ? -1.501 9.328 -22.043 1.00 54.72 389 ALA A CA 1
ATOM 2977 C C . ALA A 1 389 ? -1.054 8.384 -23.175 1.00 54.72 389 ALA A C 1
ATOM 2979 O O . ALA A 1 389 ? -1.642 7.323 -23.367 1.00 54.72 389 ALA A O 1
ATOM 2980 N N . LYS A 1 390 ? 0.064 8.708 -23.847 1.00 62.56 390 LYS A N 1
ATOM 2981 C CA . LYS A 1 390 ? 0.682 7.855 -24.873 1.00 62.56 390 LYS A CA 1
ATOM 2982 C C . LYS A 1 390 ? 1.076 6.471 -24.335 1.00 62.56 390 LYS A C 1
ATOM 2984 O O . LYS A 1 390 ? 0.912 5.495 -25.050 1.00 62.56 390 LYS A O 1
ATOM 2989 N N . ALA A 1 391 ? 1.549 6.354 -23.093 1.00 52.53 391 ALA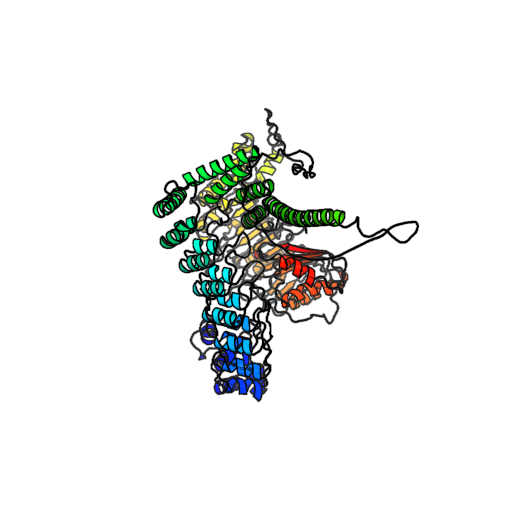 A N 1
ATOM 2990 C CA . ALA A 1 391 ? 1.919 5.071 -22.484 1.00 52.53 391 ALA A CA 1
ATOM 2991 C C . ALA A 1 391 ? 0.695 4.174 -22.223 1.00 52.53 391 ALA A C 1
ATOM 2993 O O . ALA A 1 391 ? 0.713 2.989 -22.539 1.00 52.53 391 ALA A O 1
ATOM 2994 N N . HIS A 1 392 ? -0.400 4.763 -21.733 1.00 53.06 392 HIS A N 1
ATOM 2995 C CA . HIS A 1 392 ? -1.679 4.070 -21.538 1.00 53.06 392 HIS A CA 1
ATOM 2996 C C . HIS A 1 392 ? -2.306 3.635 -22.863 1.00 53.06 392 HIS A C 1
ATOM 2998 O O . HIS A 1 392 ? -2.793 2.514 -22.975 1.00 53.06 392 HIS A O 1
ATOM 3004 N N . TYR A 1 393 ? -2.216 4.484 -23.891 1.00 62.44 393 TYR A N 1
ATOM 3005 C CA . TYR A 1 393 ? -2.610 4.127 -25.251 1.00 62.44 393 TYR A CA 1
ATOM 3006 C C . TYR A 1 393 ? -1.823 2.916 -25.773 1.00 62.44 393 TYR A C 1
ATOM 3008 O O . TYR A 1 393 ? -2.409 2.011 -26.359 1.00 62.44 393 TYR A O 1
ATOM 3016 N N . ARG A 1 394 ? -0.503 2.855 -25.532 1.00 68.75 394 ARG A N 1
ATOM 3017 C CA . ARG A 1 394 ? 0.322 1.690 -25.902 1.00 68.75 394 ARG A CA 1
ATOM 3018 C C . ARG A 1 394 ? -0.095 0.423 -25.155 1.00 68.75 394 ARG A C 1
ATOM 3020 O O . ARG A 1 394 ? -0.183 -0.621 -25.791 1.00 68.75 394 ARG A O 1
ATOM 3027 N N . LEU A 1 395 ? -0.400 0.518 -23.856 1.00 59.00 395 LEU A N 1
ATOM 3028 C CA . LEU A 1 395 ? -0.874 -0.620 -23.057 1.00 59.00 395 LEU A CA 1
ATOM 3029 C C . LEU A 1 395 ? -2.218 -1.142 -23.578 1.00 59.00 395 LEU A C 1
ATOM 3031 O O . LEU A 1 395 ? -2.364 -2.343 -23.782 1.00 59.00 395 LEU A O 1
ATOM 3035 N N . GLY A 1 396 ? -3.169 -0.241 -23.845 1.00 48.47 396 GLY A N 1
ATOM 3036 C CA . GLY A 1 396 ? -4.467 -0.586 -24.426 1.00 48.47 396 GLY A CA 1
ATOM 3037 C C . GLY A 1 396 ? -4.335 -1.210 -25.816 1.00 48.47 396 GLY A C 1
ATOM 3038 O O . GLY A 1 396 ? -4.938 -2.242 -26.077 1.00 48.47 396 GLY A O 1
ATOM 3039 N N . ALA A 1 397 ? -3.480 -0.655 -26.679 1.00 57.81 397 ALA A N 1
ATOM 3040 C CA . ALA A 1 397 ? -3.208 -1.217 -28.001 1.00 57.81 397 ALA A CA 1
ATOM 3041 C C . ALA A 1 397 ? -2.569 -2.617 -27.928 1.00 57.81 397 ALA A C 1
ATOM 3043 O O . ALA A 1 397 ? -2.925 -3.486 -28.718 1.00 57.81 397 ALA A O 1
ATOM 3044 N N . ALA A 1 398 ? -1.665 -2.856 -26.972 1.00 60.28 398 ALA A N 1
ATOM 3045 C CA . ALA A 1 398 ? -1.077 -4.175 -26.734 1.00 60.28 398 ALA A CA 1
ATOM 3046 C C . ALA A 1 398 ? -2.091 -5.183 -26.202 1.00 60.28 398 ALA A C 1
ATOM 3048 O O . ALA A 1 398 ? -2.146 -6.308 -26.690 1.00 60.28 398 ALA A O 1
ATOM 3049 N N . PHE A 1 399 ? -2.927 -4.765 -25.255 1.00 50.94 399 PHE A N 1
ATOM 3050 C CA . PHE A 1 399 ? -3.990 -5.595 -24.704 1.00 50.94 399 PHE A CA 1
ATOM 3051 C C . PHE A 1 399 ? -5.025 -5.977 -25.772 1.00 50.94 399 PHE A C 1
ATOM 3053 O O . PHE A 1 399 ? -5.280 -7.160 -25.974 1.00 50.94 399 PHE A O 1
ATOM 3060 N N . MET A 1 400 ? -5.521 -5.001 -26.541 1.00 56.22 400 MET A N 1
ATOM 3061 C CA . MET A 1 400 ? -6.442 -5.242 -27.657 1.00 56.22 400 MET A CA 1
ATOM 3062 C C . MET A 1 400 ? -5.829 -6.137 -28.736 1.00 56.22 400 MET A C 1
ATOM 3064 O O . MET A 1 400 ? -6.530 -6.961 -29.310 1.00 56.22 400 MET A O 1
ATOM 3068 N N . PHE A 1 401 ? -4.529 -6.003 -29.020 1.00 60.75 401 PHE A N 1
ATOM 3069 C CA . PHE A 1 401 ? -3.840 -6.884 -29.962 1.00 60.75 401 PHE A CA 1
ATOM 3070 C C . PHE A 1 401 ? -3.806 -8.338 -29.464 1.00 60.75 401 PHE A C 1
ATOM 3072 O O . PHE A 1 401 ? -4.024 -9.256 -30.251 1.00 60.75 401 PHE A O 1
ATOM 3079 N N . MET A 1 402 ? -3.569 -8.558 -28.166 1.00 57.41 402 MET A N 1
ATOM 3080 C CA . MET A 1 402 ? -3.559 -9.895 -27.559 1.00 57.41 402 MET A CA 1
ATOM 3081 C C . MET A 1 402 ? -4.962 -10.520 -27.474 1.00 57.41 402 MET A C 1
ATOM 3083 O O . MET A 1 402 ? -5.108 -11.705 -27.778 1.00 57.41 402 MET A O 1
ATOM 3087 N N . GLU A 1 403 ? -5.997 -9.742 -27.133 1.00 46.91 403 GLU A N 1
ATOM 3088 C CA . GLU A 1 403 ? -7.397 -10.203 -27.152 1.00 46.91 403 GLU A CA 1
ATOM 3089 C C . GLU A 1 403 ? -7.874 -10.502 -28.578 1.00 46.91 403 GLU A C 1
ATOM 3091 O O . GLU A 1 403 ? -8.408 -11.580 -28.833 1.00 46.91 403 GLU A O 1
ATOM 3096 N N . ALA A 1 404 ? -7.589 -9.617 -29.538 1.00 43.97 404 ALA A N 1
ATOM 3097 C CA . ALA A 1 404 ? -7.924 -9.836 -30.942 1.00 43.97 404 ALA A CA 1
ATOM 3098 C C . ALA A 1 404 ? -7.179 -11.041 -31.537 1.00 43.97 404 ALA A C 1
ATOM 3100 O O . ALA A 1 404 ? -7.739 -11.743 -32.374 1.00 43.97 404 ALA A O 1
ATOM 3101 N N . ALA A 1 405 ? -5.943 -11.326 -31.109 1.00 41.47 405 ALA A N 1
ATOM 3102 C CA . ALA A 1 405 ? -5.209 -12.527 -31.511 1.00 41.47 405 ALA A CA 1
ATOM 3103 C C . ALA A 1 405 ? -5.809 -13.815 -30.912 1.00 41.47 405 ALA A C 1
ATOM 3105 O O . ALA A 1 405 ? -5.823 -14.843 -31.592 1.00 41.47 405 ALA A O 1
ATOM 3106 N N . CYS A 1 406 ? -6.356 -13.761 -29.690 1.00 36.25 406 CYS A N 1
ATOM 3107 C CA . CYS A 1 406 ? -7.112 -14.868 -29.094 1.00 36.25 406 CYS A CA 1
ATOM 3108 C C . CYS A 1 406 ? -8.442 -15.102 -29.824 1.00 36.25 406 CYS A C 1
ATOM 3110 O O . CYS A 1 406 ? -8.728 -16.233 -30.217 1.00 36.25 406 CYS A O 1
ATOM 3112 N N . GLU A 1 407 ? -9.204 -14.042 -30.109 1.00 34.34 407 GLU A N 1
ATOM 3113 C CA . GLU A 1 407 ? -10.447 -14.128 -30.884 1.00 34.34 407 GLU A CA 1
ATOM 3114 C C . GLU A 1 407 ? -10.189 -14.596 -32.325 1.00 34.34 407 GLU A C 1
ATOM 3116 O O . GLU A 1 407 ? -10.916 -15.444 -32.835 1.00 34.34 407 GLU A O 1
ATOM 3121 N N . PHE A 1 408 ? -9.114 -14.144 -32.986 1.00 30.81 408 PHE A N 1
ATOM 3122 C CA . PHE A 1 408 ? -8.718 -14.649 -34.309 1.00 30.81 408 PHE A CA 1
ATOM 3123 C C . PHE A 1 408 ? -8.222 -16.095 -34.273 1.00 30.81 408 PHE A C 1
ATOM 3125 O O . PHE A 1 408 ? -8.481 -16.842 -35.218 1.00 30.81 408 PHE A O 1
ATOM 3132 N N . GLY A 1 409 ? -7.553 -16.516 -33.199 1.00 32.47 409 GLY A N 1
ATOM 3133 C CA . GLY A 1 409 ? -7.194 -17.911 -32.954 1.00 32.47 409 GLY A CA 1
ATOM 3134 C C . GLY A 1 409 ? -8.432 -18.798 -32.822 1.00 32.47 409 GLY A C 1
ATOM 3135 O O . GLY A 1 409 ? -8.504 -19.852 -33.455 1.00 32.47 409 GLY A O 1
ATOM 3136 N N . GLU A 1 410 ? -9.457 -18.344 -32.103 1.00 31.55 410 GLU A N 1
ATOM 3137 C CA . GLU A 1 410 ? -10.748 -19.030 -31.981 1.00 31.55 410 GLU A CA 1
ATOM 3138 C C . GLU A 1 410 ? -11.582 -18.973 -33.272 1.00 31.55 410 GLU A C 1
ATOM 3140 O O . GLU A 1 410 ? -12.241 -19.954 -33.631 1.00 31.55 410 GLU A O 1
ATOM 3145 N N . ILE A 1 411 ? -11.509 -17.887 -34.047 1.00 32.41 411 ILE A N 1
ATOM 3146 C CA . ILE A 1 411 ? -12.180 -17.747 -35.348 1.00 32.41 411 ILE A CA 1
ATOM 3147 C C . ILE A 1 411 ? -11.494 -18.611 -36.417 1.00 32.41 411 ILE A C 1
ATOM 3149 O O . ILE A 1 411 ? -12.180 -19.284 -37.181 1.00 32.41 411 ILE A O 1
ATOM 3153 N N . MET A 1 412 ? -10.164 -18.701 -36.445 1.00 27.64 412 MET A N 1
ATOM 3154 C CA . MET A 1 412 ? -9.424 -19.603 -37.341 1.00 27.64 412 MET A CA 1
ATOM 3155 C C . MET A 1 412 ? -9.586 -21.069 -36.928 1.00 27.64 412 MET A C 1
ATOM 3157 O O . MET A 1 412 ? -9.743 -21.940 -37.785 1.00 27.64 412 MET A O 1
ATOM 3161 N N . CYS A 1 413 ? -9.642 -21.362 -35.626 1.00 32.06 413 CYS A N 1
ATOM 3162 C CA . CYS A 1 413 ? -9.926 -22.702 -35.114 1.00 32.06 413 CYS A CA 1
ATOM 3163 C C . CYS A 1 413 ? -11.397 -23.101 -35.363 1.00 32.06 413 CYS A C 1
ATOM 3165 O O . CYS A 1 413 ? -11.676 -24.255 -35.689 1.00 32.06 413 CYS A O 1
ATOM 3167 N N . SER A 1 414 ? -12.344 -22.155 -35.333 1.00 31.30 414 SER A N 1
ATOM 3168 C CA . SER A 1 414 ? -13.755 -22.391 -35.676 1.00 31.30 414 SER A CA 1
ATOM 3169 C C . SER A 1 414 ? -14.021 -22.432 -37.188 1.00 31.30 414 SER A C 1
ATOM 3171 O O . SER A 1 414 ? -14.892 -23.185 -37.625 1.00 31.30 414 SER A O 1
ATOM 3173 N N . GLN A 1 415 ? -13.245 -21.722 -38.015 1.00 31.84 415 GLN A N 1
ATOM 3174 C CA . GLN A 1 415 ? -13.297 -21.826 -39.478 1.00 31.84 415 GLN A CA 1
ATOM 3175 C C . GLN A 1 415 ? -12.604 -23.096 -39.995 1.00 31.84 415 GLN A C 1
ATOM 3177 O O . GLN A 1 415 ? -13.148 -23.741 -40.891 1.00 31.84 415 GLN A O 1
ATOM 3182 N N . ASN A 1 416 ? -11.514 -23.555 -39.366 1.00 31.31 416 ASN A N 1
ATOM 3183 C CA . ASN A 1 416 ? -10.946 -24.884 -39.628 1.00 31.31 416 ASN A CA 1
ATOM 3184 C C . ASN A 1 416 ? -11.847 -26.014 -39.110 1.00 31.31 416 ASN A C 1
ATOM 3186 O O . ASN A 1 416 ? -11.977 -27.038 -39.782 1.00 31.31 416 ASN A O 1
ATOM 3190 N N . ARG A 1 417 ? -12.577 -25.814 -37.999 1.00 31.66 417 ARG A N 1
ATOM 3191 C CA . ARG A 1 417 ? -13.676 -26.718 -37.619 1.00 31.66 417 ARG A CA 1
ATOM 3192 C C . ARG A 1 417 ? -14.800 -26.693 -38.651 1.00 31.66 417 ARG A C 1
ATOM 3194 O O . ARG A 1 417 ? -15.266 -27.760 -39.006 1.00 31.66 417 ARG A O 1
ATOM 3201 N N . LYS A 1 418 ? -15.176 -25.548 -39.234 1.00 29.81 418 LYS A N 1
ATOM 3202 C CA . LYS A 1 418 ? -16.198 -25.476 -40.302 1.00 29.81 418 LYS A CA 1
ATOM 3203 C C . LYS A 1 418 ? -15.737 -26.058 -41.648 1.00 29.81 418 LYS A C 1
ATOM 3205 O O . LYS A 1 418 ? -16.569 -26.616 -42.360 1.00 29.81 418 LYS A O 1
ATOM 3210 N N . ALA A 1 419 ? -14.447 -26.017 -41.983 1.00 30.14 419 ALA A N 1
ATOM 3211 C CA . ALA A 1 419 ? -13.885 -26.713 -43.147 1.00 30.14 419 ALA A CA 1
ATOM 3212 C C . ALA A 1 419 ? -13.793 -28.238 -42.921 1.00 30.14 419 ALA A C 1
ATOM 3214 O O . ALA A 1 419 ? -14.089 -29.017 -43.829 1.00 30.14 419 ALA A O 1
ATOM 3215 N N . ALA A 1 420 ? -13.509 -28.673 -41.688 1.00 30.42 420 ALA A N 1
ATOM 3216 C CA . ALA A 1 420 ? -13.603 -30.075 -41.275 1.00 30.42 420 ALA A CA 1
ATOM 3217 C C . ALA A 1 420 ? -15.065 -30.564 -41.135 1.00 30.42 420 ALA A C 1
ATOM 3219 O O . ALA A 1 420 ? -15.351 -31.736 -41.379 1.00 30.42 420 ALA A O 1
ATOM 3220 N N . SER A 1 421 ? -16.013 -29.669 -40.834 1.00 28.11 421 SER A N 1
ATOM 3221 C CA . SER A 1 421 ? -17.454 -29.954 -40.778 1.00 28.11 421 SER A CA 1
ATOM 3222 C C . SER A 1 421 ? -18.132 -29.915 -42.151 1.00 28.11 421 SER A C 1
ATOM 3224 O O . SER A 1 421 ? -19.101 -30.639 -42.350 1.00 28.11 421 SER A O 1
ATOM 3226 N N . ARG A 1 422 ? -17.612 -29.170 -43.140 1.00 27.80 422 ARG A N 1
ATOM 3227 C CA . ARG A 1 422 ? -18.110 -29.195 -44.534 1.00 27.80 422 ARG A CA 1
ATOM 3228 C C . ARG A 1 422 ? -17.661 -30.417 -45.340 1.00 27.80 422 ARG A C 1
ATOM 3230 O O . ARG A 1 422 ? -18.297 -30.727 -46.338 1.00 27.80 422 ARG A O 1
ATOM 3237 N N . ARG A 1 423 ? -16.665 -31.178 -44.870 1.00 30.23 423 ARG A N 1
ATOM 3238 C CA . ARG A 1 423 ? -16.398 -32.553 -45.346 1.00 30.23 423 ARG A CA 1
ATOM 3239 C C . ARG A 1 423 ? -17.181 -33.635 -44.583 1.00 30.23 423 ARG A C 1
ATOM 3241 O O . ARG A 1 423 ? -17.064 -34.806 -44.917 1.00 30.23 423 ARG A O 1
ATOM 3248 N N . ARG A 1 424 ? -18.008 -33.259 -43.597 1.00 28.27 424 ARG A N 1
ATOM 3249 C CA . ARG A 1 424 ? -18.907 -34.166 -42.852 1.00 28.27 424 ARG A CA 1
ATOM 3250 C C . ARG A 1 424 ? -20.400 -33.839 -43.004 1.00 28.27 424 ARG A C 1
ATOM 3252 O O . ARG A 1 424 ? -21.217 -34.495 -42.374 1.00 28.27 424 ARG A O 1
ATOM 3259 N N . PHE A 1 425 ? -20.761 -32.888 -43.870 1.00 24.48 425 PHE A N 1
ATOM 3260 C CA . PHE A 1 425 ? -22.154 -32.491 -44.139 1.00 24.48 425 PHE A CA 1
ATOM 3261 C C . PHE A 1 425 ? -22.693 -32.958 -45.508 1.00 24.48 425 PHE A C 1
ATOM 3263 O O . PHE A 1 425 ? -23.721 -32.470 -45.960 1.00 24.48 425 PHE A O 1
ATOM 3270 N N . PHE A 1 426 ? -22.019 -33.920 -46.152 1.00 26.72 426 PHE A N 1
ATOM 3271 C CA . PHE A 1 426 ? -22.479 -34.603 -47.376 1.00 26.72 426 PHE A CA 1
ATOM 3272 C C . PHE A 1 426 ? -22.646 -36.122 -47.164 1.00 26.72 426 PHE A C 1
ATOM 3274 O O . PHE A 1 426 ? -22.317 -36.918 -48.034 1.00 26.72 426 PHE A O 1
ATOM 3281 N N . ALA A 1 427 ? -23.114 -36.545 -45.982 1.00 26.95 427 ALA A N 1
ATOM 3282 C CA . ALA A 1 427 ? -23.321 -37.972 -45.702 1.00 26.95 427 ALA A CA 1
ATOM 3283 C C . ALA A 1 427 ? -24.518 -38.305 -44.791 1.00 26.95 427 ALA A C 1
ATOM 3285 O O . ALA A 1 427 ? -24.571 -39.415 -44.273 1.00 26.95 427 ALA A O 1
ATOM 3286 N N . TYR A 1 428 ? -25.474 -37.392 -44.561 1.00 24.03 428 TYR A N 1
ATOM 3287 C CA . TYR A 1 428 ? -26.625 -37.720 -43.702 1.00 24.03 428 TYR A CA 1
ATOM 3288 C C . TYR A 1 428 ? -27.921 -36.959 -44.032 1.00 24.03 428 TYR A C 1
ATOM 3290 O O . TYR A 1 428 ? -28.574 -36.460 -43.128 1.00 24.03 428 TYR A O 1
ATOM 3298 N N . VAL A 1 429 ? -28.301 -36.870 -45.313 1.00 25.11 429 VAL A N 1
ATOM 3299 C CA . VAL A 1 429 ? -29.712 -36.770 -45.752 1.00 25.11 429 VAL A CA 1
ATOM 3300 C C . VAL A 1 429 ? -29.816 -37.381 -47.153 1.00 25.11 429 VAL A C 1
ATOM 3302 O O . VAL A 1 429 ? -29.548 -36.699 -48.129 1.00 25.11 429 VAL A O 1
ATOM 3305 N N . GLU A 1 430 ? -30.141 -38.670 -47.226 1.00 23.28 430 GLU A N 1
ATOM 3306 C CA . GLU A 1 430 ? -30.854 -39.368 -48.315 1.00 23.28 430 GLU A CA 1
ATOM 3307 C C . GLU A 1 430 ? -30.912 -40.851 -47.885 1.00 23.28 430 GLU A C 1
ATOM 3309 O O . GLU A 1 430 ? -29.877 -41.473 -47.683 1.00 23.28 430 GLU A O 1
ATOM 3314 N N . GLY A 1 431 ? -32.048 -41.494 -47.620 1.00 24.89 431 GLY A N 1
ATOM 3315 C CA . GLY A 1 431 ? -33.443 -41.086 -47.708 1.00 24.89 431 GLY A CA 1
ATOM 3316 C C . GLY A 1 431 ? -34.370 -42.263 -47.367 1.00 24.89 431 GLY A C 1
ATOM 3317 O O . GLY A 1 431 ? -33.900 -43.324 -46.970 1.00 24.89 431 GLY A O 1
ATOM 3318 N N . LEU A 1 432 ? -35.675 -42.065 -47.558 1.00 23.64 432 LEU A N 1
ATOM 3319 C CA . LEU A 1 432 ? -36.697 -43.062 -47.923 1.00 23.64 432 LEU A CA 1
ATOM 3320 C C . LEU A 1 432 ? -37.849 -42.252 -48.559 1.00 23.64 432 LEU A C 1
ATOM 3322 O O . LEU A 1 432 ? -38.292 -41.298 -47.928 1.00 23.64 432 LEU A O 1
ATOM 3326 N N . ALA A 1 433 ? -38.419 -42.516 -49.741 1.00 24.70 433 ALA A N 1
ATOM 3327 C CA . ALA A 1 433 ? -38.251 -43.480 -50.852 1.00 24.70 433 ALA A CA 1
ATOM 3328 C C . ALA A 1 433 ? -39.241 -43.039 -51.989 1.00 24.70 433 ALA A C 1
ATOM 3330 O O . ALA A 1 433 ? -39.965 -42.069 -51.741 1.00 24.70 433 ALA A O 1
ATOM 3331 N N . PRO A 1 434 ? -39.430 -43.719 -53.157 1.00 35.88 434 PRO A N 1
ATOM 3332 C CA . PRO A 1 434 ? -38.713 -44.834 -53.822 1.00 35.88 434 PRO A CA 1
ATOM 3333 C C . PRO A 1 434 ? -38.189 -44.445 -55.248 1.00 35.88 434 PRO A C 1
ATOM 3335 O O . PRO A 1 434 ? -38.482 -43.357 -55.726 1.00 35.88 434 PRO A O 1
ATOM 3338 N N . VAL A 1 435 ? -37.345 -45.209 -55.970 1.00 24.12 435 VAL A N 1
ATOM 3339 C CA . VAL A 1 435 ? -37.653 -46.405 -56.802 1.00 24.12 435 VAL A CA 1
ATOM 3340 C C . VAL A 1 435 ? -36.336 -47.049 -57.335 1.00 24.12 435 VAL A C 1
ATOM 3342 O O . VAL A 1 435 ? -35.476 -46.344 -57.842 1.00 24.12 435 VAL A O 1
ATOM 3345 N N . GLN A 1 436 ? -36.268 -48.396 -57.275 1.00 24.72 436 GLN A N 1
ATOM 3346 C CA . GLN A 1 436 ? -35.441 -49.390 -58.021 1.00 24.72 436 GLN A CA 1
ATOM 3347 C C . GLN A 1 436 ? -33.912 -49.576 -57.788 1.00 24.72 436 GLN A C 1
ATOM 3349 O O . GLN A 1 436 ? -33.091 -48.837 -58.310 1.00 24.72 436 GLN A O 1
ATOM 3354 N N . GLY A 1 437 ? -33.560 -50.743 -57.201 1.00 24.44 437 GLY A N 1
ATOM 3355 C CA . GLY A 1 437 ? -32.667 -51.743 -57.834 1.00 24.44 437 GLY A CA 1
ATOM 3356 C C . GLY A 1 437 ? -31.240 -51.986 -57.284 1.00 24.44 437 GLY A C 1
ATOM 3357 O O . GLY A 1 437 ? -30.334 -51.239 -57.616 1.00 24.44 437 GLY A O 1
ATOM 3358 N N . GLY A 1 438 ? -31.011 -53.136 -56.616 1.00 24.91 438 GLY A N 1
ATOM 3359 C CA . GLY A 1 438 ? -29.812 -53.980 -56.860 1.00 24.91 438 GLY A CA 1
ATOM 3360 C C . GLY A 1 438 ? -28.656 -54.073 -55.831 1.00 24.91 438 GLY A C 1
ATOM 3361 O O . GLY A 1 438 ? -27.654 -53.397 -55.981 1.00 24.91 438 GLY A O 1
ATOM 3362 N N . ALA A 1 439 ? -28.769 -55.031 -54.894 1.00 26.61 439 ALA A N 1
ATOM 3363 C CA . ALA A 1 439 ? -27.813 -56.118 -54.554 1.00 26.61 439 ALA A CA 1
ATOM 3364 C C . ALA A 1 439 ? -26.337 -55.900 -54.064 1.00 26.61 439 ALA A C 1
ATOM 3366 O O . ALA A 1 439 ? -25.500 -55.402 -54.804 1.00 26.61 439 ALA A O 1
ATOM 3367 N N . LEU A 1 440 ? -26.033 -56.558 -52.910 1.00 26.95 440 LEU A N 1
ATOM 3368 C CA . LEU A 1 440 ? -24.768 -57.224 -52.447 1.00 26.95 440 LEU A CA 1
ATOM 3369 C C . LEU A 1 440 ? -23.562 -56.312 -52.079 1.00 26.95 440 LEU A C 1
ATOM 3371 O O . LEU A 1 440 ? -23.288 -55.362 -52.786 1.00 26.95 440 LEU A O 1
ATOM 3375 N N . GLY A 1 441 ? -22.713 -56.482 -51.048 1.00 25.48 441 GLY A N 1
ATOM 3376 C CA . GLY A 1 441 ? -22.402 -57.473 -49.998 1.00 25.48 441 GLY A CA 1
ATOM 3377 C C . GLY A 1 441 ? -20.956 -57.180 -49.491 1.00 25.48 441 GLY A C 1
ATOM 3378 O O . GLY A 1 441 ? -20.071 -56.998 -50.311 1.00 25.48 441 GLY A O 1
ATOM 3379 N N . GLY A 1 442 ? -20.696 -56.949 -48.194 1.00 26.06 442 GLY A N 1
ATOM 3380 C CA . GLY A 1 442 ? -19.794 -57.782 -47.362 1.00 26.06 442 GLY A CA 1
ATOM 3381 C C . GLY A 1 442 ? -18.467 -57.102 -46.905 1.00 26.06 442 GLY A C 1
ATOM 3382 O O . GLY A 1 442 ? -17.784 -56.505 -47.718 1.00 26.06 442 GLY A O 1
ATOM 3383 N N . VAL A 1 443 ? -18.187 -56.969 -45.592 1.00 25.91 443 VAL A N 1
ATOM 3384 C CA . VAL A 1 443 ? -17.299 -57.786 -44.703 1.00 25.91 443 VAL A CA 1
ATOM 3385 C C . VAL A 1 443 ? -15.833 -57.263 -44.477 1.00 25.91 443 VAL A C 1
ATOM 3387 O O . VAL A 1 443 ? -15.002 -57.329 -45.367 1.00 25.91 443 VAL A O 1
ATOM 3390 N N . ASN A 1 444 ? -15.532 -56.900 -43.206 1.00 25.69 444 ASN A N 1
ATOM 3391 C CA . ASN A 1 444 ? -14.302 -57.059 -42.362 1.00 25.69 444 ASN A CA 1
ATOM 3392 C C . ASN A 1 444 ? -12.955 -56.262 -42.463 1.00 25.69 444 ASN A C 1
ATOM 3394 O O . ASN A 1 444 ? -12.246 -56.316 -43.455 1.00 25.69 444 ASN A O 1
ATOM 3398 N N . LYS A 1 445 ? -12.534 -55.817 -41.247 1.00 25.16 445 LYS A N 1
ATOM 3399 C CA . LYS A 1 445 ? -11.220 -55.917 -40.522 1.00 25.16 445 LYS A CA 1
ATOM 3400 C C . LYS A 1 445 ? -9.994 -54.996 -40.824 1.00 25.16 445 LYS A C 1
ATOM 3402 O O . LYS A 1 445 ? -9.362 -55.090 -41.862 1.00 25.16 445 LYS A O 1
ATOM 3407 N N . VAL A 1 446 ? -9.636 -54.203 -39.787 1.00 29.14 446 VAL A N 1
ATOM 3408 C CA . VAL A 1 446 ? -8.322 -53.882 -39.110 1.00 29.14 446 VAL A CA 1
ATOM 3409 C C . VAL A 1 446 ? -7.074 -54.675 -39.607 1.00 29.14 446 VAL A C 1
ATOM 3411 O O . VAL A 1 446 ? -7.302 -55.858 -39.866 1.00 29.14 446 VAL A O 1
ATOM 3414 N N . PRO A 1 447 ? -5.783 -54.188 -39.662 1.00 30.23 447 PRO A N 1
ATOM 3415 C CA . PRO A 1 447 ? -5.026 -53.288 -38.733 1.00 30.23 447 PRO A CA 1
ATOM 3416 C C . PRO A 1 447 ? -4.023 -52.247 -39.343 1.00 30.23 447 PRO A C 1
ATOM 3418 O O . PRO A 1 447 ? -3.789 -52.199 -40.543 1.00 30.23 447 PRO A O 1
ATOM 3421 N N . ALA A 1 448 ? -3.401 -51.427 -38.474 1.00 27.09 448 ALA A N 1
ATOM 3422 C CA . ALA A 1 448 ? -2.173 -50.617 -38.694 1.00 27.09 448 ALA A CA 1
ATOM 3423 C C . ALA A 1 448 ? -0.881 -51.488 -38.569 1.00 27.09 448 ALA A C 1
ATOM 3425 O O . ALA A 1 448 ? -1.047 -52.680 -38.301 1.00 27.09 448 ALA A O 1
ATOM 3426 N N . PRO A 1 449 ? 0.388 -50.991 -38.613 1.00 43.47 449 PRO A N 1
ATOM 3427 C CA . PRO A 1 449 ? 0.935 -49.640 -38.876 1.00 43.47 449 PRO A CA 1
ATOM 3428 C C . PRO A 1 449 ? 2.156 -49.618 -39.850 1.00 43.47 449 PRO A C 1
ATOM 3430 O O . PRO A 1 449 ? 2.748 -50.656 -40.127 1.00 43.47 449 PRO A O 1
ATOM 3433 N N . ALA A 1 450 ? 2.614 -48.440 -40.311 1.00 23.16 450 ALA A N 1
ATOM 3434 C CA . ALA A 1 450 ? 3.998 -48.276 -40.794 1.00 23.16 450 ALA A CA 1
ATOM 3435 C C . ALA A 1 450 ? 4.503 -46.819 -40.771 1.00 23.16 450 ALA A C 1
ATOM 3437 O O . ALA A 1 450 ? 3.814 -45.876 -41.149 1.00 23.16 450 ALA A O 1
ATOM 3438 N N . THR A 1 451 ? 5.747 -46.719 -40.315 1.00 25.38 451 THR A N 1
ATOM 3439 C CA . THR A 1 451 ? 6.744 -45.639 -40.301 1.00 25.38 451 THR A CA 1
ATOM 3440 C C . THR A 1 451 ? 6.818 -44.753 -41.549 1.00 25.38 451 THR A C 1
ATOM 3442 O O . THR A 1 451 ? 6.816 -45.268 -42.664 1.00 25.38 451 THR A O 1
ATOM 3445 N N . VAL A 1 452 ? 7.045 -43.445 -41.359 1.00 26.38 452 VAL A N 1
ATOM 3446 C CA . VAL A 1 452 ? 7.515 -42.537 -42.421 1.00 26.38 452 VAL A CA 1
ATOM 3447 C C . VAL A 1 452 ? 8.779 -41.814 -41.962 1.00 26.38 452 VAL A C 1
ATOM 3449 O O . VAL A 1 452 ? 8.783 -41.066 -40.986 1.00 26.38 452 VAL A O 1
ATOM 3452 N N . THR A 1 453 ? 9.852 -42.096 -42.692 1.00 24.02 453 THR A N 1
ATOM 3453 C CA . THR A 1 453 ? 11.151 -41.426 -42.715 1.00 24.02 453 THR A CA 1
ATOM 3454 C C . THR A 1 453 ? 11.066 -40.036 -43.343 1.00 24.02 453 THR A C 1
ATOM 3456 O O . THR A 1 453 ? 10.265 -39.791 -44.243 1.00 24.02 453 THR A O 1
ATOM 3459 N N . ALA A 1 454 ? 11.938 -39.151 -42.864 1.00 26.00 454 ALA A N 1
ATOM 3460 C CA . ALA A 1 454 ? 12.114 -37.774 -43.302 1.00 26.00 454 ALA A CA 1
ATOM 3461 C C . ALA A 1 454 ? 12.419 -37.637 -44.805 1.00 26.00 454 ALA A C 1
ATOM 3463 O O . ALA A 1 454 ? 13.218 -38.392 -45.357 1.00 26.00 454 ALA A O 1
ATOM 3464 N N . VAL A 1 455 ? 11.832 -36.610 -45.424 1.00 25.50 455 VAL A N 1
ATOM 3465 C CA . VAL A 1 455 ? 12.309 -36.010 -46.673 1.00 25.50 455 VAL A CA 1
ATOM 3466 C C . VAL A 1 455 ? 12.395 -34.505 -46.446 1.00 25.50 455 VAL A C 1
ATOM 3468 O O . VAL A 1 455 ? 11.418 -33.866 -46.054 1.00 25.50 455 VAL A O 1
ATOM 3471 N N . GLU A 1 456 ? 13.596 -33.978 -46.656 1.00 26.45 456 GLU A N 1
ATOM 3472 C CA . GLU A 1 456 ? 13.929 -32.559 -46.688 1.00 26.45 456 GLU A CA 1
ATOM 3473 C C . GLU A 1 456 ? 13.101 -31.836 -47.759 1.00 26.45 456 GLU A C 1
ATOM 3475 O O . GLU A 1 456 ? 13.060 -32.251 -48.917 1.00 26.45 456 GLU A O 1
ATOM 3480 N N . ALA A 1 457 ? 12.475 -30.722 -47.384 1.00 24.61 457 ALA A N 1
ATOM 3481 C CA . ALA A 1 457 ? 11.924 -29.761 -48.327 1.00 24.61 457 ALA A CA 1
ATOM 3482 C C . ALA A 1 457 ? 12.525 -28.386 -48.028 1.00 24.61 457 ALA A C 1
ATOM 3484 O O . ALA A 1 457 ? 12.303 -27.788 -46.975 1.00 24.61 457 ALA A O 1
ATOM 3485 N N . THR A 1 458 ? 13.321 -27.918 -48.981 1.00 21.97 458 THR A N 1
ATOM 3486 C CA . THR A 1 458 ? 13.826 -26.554 -49.101 1.00 21.97 458 THR A CA 1
ATOM 3487 C C . THR A 1 458 ? 12.666 -25.546 -49.146 1.00 21.97 458 THR A C 1
ATOM 3489 O O . THR A 1 458 ? 11.652 -25.802 -49.802 1.00 21.97 458 THR A O 1
ATOM 3492 N N . PRO A 1 459 ? 12.766 -24.380 -48.480 1.00 24.31 459 PRO A N 1
ATOM 3493 C CA . PRO A 1 459 ? 11.707 -23.382 -48.526 1.00 24.31 459 PRO A CA 1
ATOM 3494 C C . PRO A 1 459 ? 11.766 -22.594 -49.842 1.00 24.31 459 PRO A C 1
ATOM 3496 O O . PRO A 1 459 ? 12.661 -21.782 -50.069 1.00 24.31 459 PRO A O 1
ATOM 3499 N N . VAL A 1 460 ? 10.779 -22.822 -50.709 1.00 22.72 460 VAL A N 1
ATOM 3500 C CA . VAL A 1 460 ? 10.430 -21.922 -51.819 1.00 22.72 460 VAL A CA 1
ATOM 3501 C C . VAL A 1 460 ? 9.705 -20.695 -51.235 1.00 22.72 460 VAL A C 1
ATOM 3503 O O . VAL A 1 460 ? 8.844 -20.859 -50.367 1.00 22.72 460 VAL A O 1
ATOM 3506 N N . PRO A 1 461 ? 10.032 -19.463 -51.669 1.00 22.97 461 PRO A N 1
ATOM 3507 C CA . PRO A 1 461 ? 9.511 -18.238 -51.073 1.00 22.97 461 PRO A CA 1
ATOM 3508 C C . PRO A 1 461 ? 8.018 -18.068 -51.369 1.00 22.97 461 PRO A C 1
ATOM 3510 O O . PRO A 1 461 ? 7.599 -17.979 -52.525 1.00 22.97 461 PRO A O 1
ATOM 3513 N N . LEU A 1 462 ? 7.206 -17.972 -50.316 1.00 23.44 462 LEU A N 1
ATOM 3514 C CA . LEU A 1 462 ? 5.813 -17.556 -50.432 1.00 23.44 462 LEU A CA 1
ATOM 3515 C C . LEU A 1 462 ? 5.764 -16.064 -50.776 1.00 23.44 462 LEU A C 1
ATOM 3517 O O . LEU A 1 462 ? 5.921 -15.192 -49.923 1.00 23.44 462 LEU A O 1
ATOM 3521 N N . GLN A 1 463 ? 5.524 -15.791 -52.057 1.00 23.48 463 GLN A N 1
ATOM 3522 C CA . GLN A 1 463 ? 4.985 -14.524 -52.530 1.00 23.48 463 GLN A CA 1
ATOM 3523 C C . GLN A 1 463 ? 3.704 -14.210 -51.750 1.00 23.48 463 GLN A C 1
ATOM 3525 O O . GLN A 1 463 ? 2.697 -14.909 -51.865 1.00 23.48 463 GLN A O 1
ATOM 3530 N N . ALA A 1 464 ? 3.745 -13.141 -50.957 1.00 25.06 464 ALA A N 1
ATOM 3531 C CA . ALA A 1 464 ? 2.575 -12.592 -50.298 1.00 25.06 464 ALA A CA 1
ATOM 3532 C C . ALA A 1 464 ? 1.589 -12.075 -51.358 1.00 25.06 464 ALA A C 1
ATOM 3534 O O . ALA A 1 464 ? 1.748 -10.993 -51.927 1.00 25.06 464 ALA A O 1
ATOM 3535 N N . SER A 1 465 ? 0.550 -12.862 -51.633 1.00 23.45 465 SER A N 1
ATOM 3536 C CA . SER A 1 465 ? -0.619 -12.395 -52.362 1.00 23.45 465 SER A CA 1
ATOM 3537 C C . SER A 1 465 ? -1.348 -11.360 -51.505 1.00 23.45 465 SER A C 1
ATOM 3539 O O . SER A 1 465 ? -2.058 -11.694 -50.555 1.00 23.45 465 SER A O 1
ATOM 3541 N N . ASN A 1 466 ? -1.166 -10.089 -51.860 1.00 31.23 466 ASN A N 1
ATOM 3542 C CA . ASN A 1 466 ? -2.008 -8.964 -51.468 1.00 31.23 466 ASN A CA 1
ATOM 3543 C C . ASN A 1 466 ? -3.486 -9.300 -51.707 1.00 31.23 466 ASN A C 1
ATOM 3545 O O . ASN A 1 466 ? -3.946 -9.153 -52.837 1.00 31.23 466 ASN A O 1
ATOM 3549 N N . LYS A 1 467 ? -4.220 -9.748 -50.678 1.00 26.28 467 LYS A N 1
ATOM 3550 C CA . LYS A 1 467 ? -5.697 -9.725 -50.599 1.00 26.28 467 LYS A CA 1
ATOM 3551 C C . LYS A 1 467 ? -6.188 -10.273 -49.251 1.00 26.28 467 LYS A C 1
ATOM 3553 O O . LYS A 1 467 ? -6.764 -11.343 -49.186 1.00 26.28 467 LYS A O 1
ATOM 3558 N N . CYS A 1 468 ? -5.944 -9.516 -48.184 1.00 22.48 468 CYS A N 1
ATOM 3559 C CA . CYS A 1 468 ? -6.787 -9.446 -46.982 1.00 22.48 468 CYS A CA 1
ATOM 3560 C C . CYS A 1 468 ? -6.339 -8.208 -46.193 1.00 22.48 468 CYS A C 1
ATOM 3562 O O . CYS A 1 468 ? -5.563 -8.287 -45.247 1.00 22.48 468 CYS A O 1
ATOM 3564 N N . LYS A 1 469 ? -6.761 -7.029 -46.667 1.00 24.41 469 LYS A N 1
ATOM 3565 C CA . LYS A 1 469 ? -6.614 -5.773 -45.929 1.00 24.41 469 LYS A CA 1
ATOM 3566 C C . LYS A 1 469 ? -7.601 -5.803 -44.765 1.00 24.41 469 LYS A C 1
ATOM 3568 O O . LYS A 1 469 ? -8.802 -5.676 -44.987 1.00 24.41 469 LYS A O 1
ATOM 3573 N N . PHE A 1 470 ? -7.099 -5.951 -43.546 1.00 22.98 470 PHE A N 1
ATOM 3574 C CA . PHE A 1 470 ? -7.805 -5.430 -42.381 1.00 22.98 470 PHE A CA 1
ATOM 3575 C C . PHE A 1 470 ? -7.884 -3.905 -42.511 1.00 22.98 470 PHE A C 1
ATOM 3577 O O . PHE A 1 470 ? -6.931 -3.308 -43.026 1.00 22.98 470 PHE A O 1
ATOM 3584 N N . PRO A 1 471 ? -8.983 -3.251 -42.096 1.00 22.23 471 PRO A N 1
ATOM 3585 C CA . PRO A 1 471 ? -8.994 -1.804 -42.018 1.00 22.23 471 PRO A CA 1
ATOM 3586 C C . PRO A 1 471 ? -7.959 -1.418 -40.963 1.00 22.23 471 PRO A C 1
ATOM 3588 O O . PRO A 1 471 ? -8.140 -1.646 -39.769 1.00 22.23 471 PRO A O 1
ATOM 3591 N N . ILE A 1 472 ? -6.830 -0.889 -41.427 1.00 26.28 472 ILE A N 1
ATOM 3592 C CA . ILE A 1 472 ? -5.922 -0.128 -40.585 1.00 26.28 472 ILE A CA 1
ATOM 3593 C C . ILE A 1 472 ? -6.781 1.023 -40.069 1.00 26.28 472 ILE A C 1
ATOM 3595 O O . ILE A 1 472 ? -7.223 1.860 -40.853 1.00 26.28 472 ILE A O 1
ATOM 3599 N N . ILE A 1 473 ? -7.096 1.019 -38.775 1.00 24.95 473 ILE A N 1
ATOM 3600 C CA . ILE A 1 473 ? -7.593 2.223 -38.119 1.00 24.95 473 ILE A CA 1
ATOM 3601 C C . ILE A 1 473 ? -6.459 3.235 -38.280 1.00 24.95 473 ILE A C 1
ATOM 3603 O O . ILE A 1 473 ? -5.373 3.024 -37.738 1.00 24.95 473 ILE A O 1
ATOM 3607 N N . ASP A 1 474 ? -6.679 4.261 -39.101 1.00 24.80 474 ASP A N 1
ATOM 3608 C CA . ASP A 1 474 ? -5.759 5.383 -39.251 1.00 24.80 474 ASP A CA 1
ATOM 3609 C C . ASP A 1 474 ? -5.499 5.983 -37.865 1.00 24.80 474 ASP A C 1
ATOM 3611 O O . ASP A 1 474 ? -6.407 6.493 -37.210 1.00 24.80 474 ASP A O 1
ATOM 3615 N N . VAL A 1 475 ? -4.251 5.898 -37.405 1.00 27.56 475 VAL A N 1
ATOM 3616 C CA . VAL A 1 475 ? -3.790 6.491 -36.135 1.00 27.56 475 VAL A CA 1
ATOM 3617 C C . VAL A 1 475 ? -3.180 7.884 -36.382 1.00 27.56 475 VAL A C 1
ATOM 3619 O O . VAL A 1 475 ? -2.480 8.409 -35.527 1.00 27.56 475 VAL A O 1
ATOM 3622 N N . ASP A 1 476 ? -3.455 8.501 -37.535 1.00 29.09 476 ASP A N 1
ATOM 3623 C CA . ASP A 1 476 ? -2.850 9.775 -37.961 1.00 29.09 476 ASP A CA 1
ATOM 3624 C C . ASP A 1 476 ? -3.747 11.011 -37.747 1.00 29.09 476 ASP A C 1
ATOM 3626 O O . ASP A 1 476 ? -3.525 12.059 -38.349 1.00 29.09 476 ASP A O 1
ATOM 3630 N N . GLN A 1 477 ? -4.749 10.952 -36.863 1.00 28.53 477 GLN A N 1
ATOM 3631 C CA . GLN A 1 477 ? -5.469 12.169 -36.463 1.00 28.53 477 GLN A CA 1
ATOM 3632 C C . GLN A 1 477 ? -4.893 12.766 -35.177 1.00 28.53 477 GLN A C 1
ATOM 3634 O O . GLN A 1 477 ? -5.333 12.466 -34.067 1.00 28.53 477 GLN A O 1
ATOM 3639 N N . ASP A 1 478 ? -3.912 13.652 -35.359 1.00 27.97 478 ASP A N 1
ATOM 3640 C CA . ASP A 1 478 ? -3.588 14.696 -34.387 1.00 27.97 478 ASP A CA 1
ATOM 3641 C C . ASP A 1 478 ? -4.831 15.575 -34.116 1.00 27.97 478 ASP A C 1
ATOM 3643 O O . ASP A 1 478 ? -5.595 15.873 -35.043 1.00 27.97 478 ASP A O 1
ATOM 3647 N N . PRO A 1 479 ? -5.049 16.056 -32.876 1.00 24.38 479 PRO A N 1
ATOM 3648 C CA . PRO A 1 479 ? -5.993 17.142 -32.635 1.00 24.38 479 PRO A CA 1
ATOM 3649 C C . PRO A 1 479 ? -5.515 18.412 -33.368 1.00 24.38 479 PRO A C 1
ATOM 3651 O O . PRO A 1 479 ? -4.307 18.643 -33.477 1.00 24.38 479 PRO A O 1
ATOM 3654 N N . PRO A 1 480 ? -6.418 19.274 -33.868 1.00 27.34 480 PRO A N 1
ATOM 3655 C CA . PRO A 1 480 ? -6.007 20.441 -34.634 1.00 27.34 480 PRO A CA 1
ATOM 3656 C C . PRO A 1 480 ? -5.274 21.425 -33.718 1.00 27.34 480 PRO A C 1
ATOM 3658 O O . PRO A 1 480 ? -5.860 21.941 -32.767 1.00 27.34 480 PRO A O 1
ATOM 3661 N N . GLY A 1 481 ? -4.001 21.703 -34.015 1.00 34.88 481 GLY A N 1
ATOM 3662 C CA . GLY A 1 481 ? -3.291 22.777 -33.324 1.00 34.88 481 GLY A CA 1
ATOM 3663 C C . GLY A 1 481 ? -1.767 22.825 -33.379 1.00 34.88 481 GLY A C 1
ATOM 3664 O O . GLY A 1 481 ? -1.197 23.377 -32.450 1.00 34.88 481 GLY A O 1
ATOM 3665 N N . SER A 1 482 ? -1.095 22.307 -34.409 1.00 30.30 482 SER A N 1
ATOM 3666 C CA . SER A 1 482 ? 0.275 22.740 -34.744 1.00 30.30 482 SER A CA 1
ATOM 3667 C C . SER A 1 482 ? 0.685 22.197 -36.109 1.00 30.30 482 SER A C 1
ATOM 3669 O O . SER A 1 482 ? 0.913 20.999 -36.259 1.00 30.30 482 SER A O 1
ATOM 3671 N N . ARG A 1 483 ? 0.791 23.071 -37.109 1.00 30.09 483 ARG A N 1
ATOM 3672 C CA . ARG A 1 483 ? 1.615 22.806 -38.290 1.00 30.09 483 ARG A CA 1
ATOM 3673 C C . ARG A 1 483 ? 2.670 23.891 -38.359 1.00 30.09 483 ARG A C 1
ATOM 3675 O O . ARG A 1 483 ? 2.327 25.066 -38.465 1.00 30.09 483 ARG A O 1
ATOM 3682 N N . ASP A 1 484 ? 3.919 23.458 -38.284 1.00 30.27 484 ASP A N 1
ATOM 3683 C CA . ASP A 1 484 ? 5.066 24.233 -38.717 1.00 30.27 484 ASP A CA 1
ATOM 3684 C C . ASP A 1 484 ? 4.934 24.506 -40.221 1.00 30.27 484 ASP A C 1
ATOM 3686 O O . ASP A 1 484 ? 4.715 23.591 -41.020 1.00 30.27 484 ASP A O 1
ATOM 3690 N N . VAL A 1 485 ? 5.060 25.773 -40.599 1.00 31.41 485 VAL A N 1
ATOM 3691 C CA . VAL A 1 485 ? 5.517 26.177 -41.926 1.00 31.41 485 VAL A CA 1
ATOM 3692 C C . VAL A 1 485 ? 6.659 27.144 -41.665 1.00 31.41 485 VAL A C 1
ATOM 3694 O O . VAL A 1 485 ? 6.440 28.231 -41.130 1.00 31.41 485 VAL A O 1
ATOM 3697 N N . ASP A 1 486 ? 7.873 26.720 -42.006 1.00 35.62 486 ASP A N 1
ATOM 3698 C CA . ASP A 1 486 ? 8.981 27.636 -42.234 1.00 35.62 486 ASP A CA 1
ATOM 3699 C C . ASP A 1 486 ? 8.568 28.595 -43.355 1.00 35.62 486 ASP A C 1
ATOM 3701 O O . ASP A 1 486 ? 8.500 28.206 -44.521 1.00 35.62 486 ASP A O 1
ATOM 3705 N N . ASP A 1 487 ? 8.278 29.846 -43.001 1.00 29.05 487 ASP A N 1
ATOM 3706 C CA . ASP A 1 487 ? 8.306 30.953 -43.948 1.00 29.05 487 ASP A CA 1
ATOM 3707 C C . ASP A 1 487 ? 8.947 32.177 -43.287 1.00 29.05 487 ASP A C 1
ATOM 3709 O O . ASP A 1 487 ? 8.722 32.503 -42.115 1.00 29.05 487 ASP A O 1
ATOM 3713 N N . ALA A 1 488 ? 9.827 32.826 -44.037 1.00 38.81 488 ALA A N 1
ATOM 3714 C CA . ALA A 1 488 ? 10.636 33.939 -43.586 1.00 38.81 488 ALA A CA 1
ATOM 3715 C C . ALA A 1 488 ? 9.748 35.141 -43.219 1.00 38.81 488 ALA A C 1
ATOM 3717 O O . ALA A 1 488 ? 9.278 35.873 -44.083 1.00 38.81 488 ALA A O 1
ATOM 3718 N N . GLY A 1 489 ? 9.554 35.374 -41.918 1.00 37.81 489 GLY A N 1
ATOM 3719 C CA . GLY A 1 489 ? 8.865 36.563 -41.415 1.00 37.81 489 GLY A CA 1
ATOM 3720 C C . GLY A 1 489 ? 8.125 36.329 -40.105 1.00 37.81 489 GLY A C 1
ATOM 3721 O O . GLY A 1 489 ? 6.904 36.452 -40.073 1.00 37.81 489 GLY A O 1
ATOM 3722 N N . SER A 1 490 ? 8.827 36.023 -39.004 1.00 35.12 490 SER A N 1
ATOM 3723 C CA . SER A 1 490 ? 8.162 36.017 -37.696 1.00 35.12 490 SER A CA 1
ATOM 3724 C C . SER A 1 490 ? 7.786 37.455 -37.327 1.00 35.12 490 SER A C 1
ATOM 3726 O O . SER A 1 490 ? 8.602 38.314 -36.986 1.00 35.12 490 SER A O 1
ATOM 3728 N N . VAL A 1 491 ? 6.507 37.765 -37.493 1.00 41.66 491 VAL A N 1
ATOM 3729 C CA . VAL A 1 491 ? 5.942 39.015 -37.019 1.00 41.66 491 VAL A CA 1
ATOM 3730 C C . VAL A 1 491 ? 5.877 38.914 -35.497 1.00 41.66 491 VAL A C 1
ATOM 3732 O O . VAL A 1 491 ? 5.125 38.109 -34.957 1.00 41.66 491 VAL A O 1
ATOM 3735 N N . ASP A 1 492 ? 6.668 39.728 -34.797 1.00 49.47 492 ASP A N 1
ATOM 3736 C CA . ASP A 1 492 ? 6.589 39.893 -33.341 1.00 49.47 492 ASP A CA 1
ATOM 3737 C C . ASP A 1 492 ? 5.207 40.458 -32.947 1.00 49.47 492 ASP A C 1
ATOM 3739 O O . ASP A 1 492 ? 4.999 41.669 -32.837 1.00 49.47 492 ASP A O 1
ATOM 3743 N N . HIS A 1 493 ? 4.220 39.571 -32.797 1.00 46.56 493 HIS A N 1
ATOM 3744 C CA . HIS A 1 493 ? 2.845 39.922 -32.441 1.00 46.56 493 HIS A CA 1
ATOM 3745 C C . HIS A 1 493 ? 2.736 40.454 -31.007 1.00 46.56 493 HIS A C 1
ATOM 3747 O O . HIS A 1 493 ? 1.864 41.275 -30.726 1.00 46.56 493 HIS A O 1
ATOM 3753 N N . ILE A 1 494 ? 3.633 40.030 -30.112 1.00 48.19 494 ILE A N 1
ATOM 3754 C CA . ILE A 1 494 ? 3.630 40.441 -28.705 1.00 48.19 494 ILE A CA 1
ATOM 3755 C C . ILE A 1 494 ? 4.263 41.829 -28.571 1.00 48.19 494 ILE A C 1
ATOM 3757 O O . ILE A 1 494 ? 3.693 42.701 -27.924 1.00 48.19 494 ILE A O 1
ATOM 3761 N N . GLY A 1 495 ? 5.380 42.099 -29.246 1.00 54.25 495 GLY A N 1
ATOM 3762 C CA . GLY A 1 495 ? 6.002 43.422 -29.283 1.00 54.25 495 GLY A CA 1
ATOM 3763 C C . GLY A 1 495 ? 5.141 44.500 -29.946 1.00 54.25 495 GLY A C 1
ATOM 3764 O O . GLY A 1 495 ? 5.404 45.682 -29.750 1.00 54.25 495 GLY A O 1
ATOM 3765 N N . ARG A 1 496 ? 4.086 44.141 -30.689 1.00 54.03 496 ARG A N 1
ATOM 3766 C CA . ARG A 1 496 ? 3.091 45.089 -31.228 1.00 54.03 496 ARG A CA 1
ATOM 3767 C C . ARG A 1 496 ? 1.990 45.479 -30.233 1.00 54.03 496 ARG A C 1
ATOM 3769 O O . ARG A 1 496 ? 1.206 46.373 -30.545 1.00 54.03 496 ARG A O 1
ATOM 3776 N N . LEU A 1 497 ? 1.919 44.850 -29.058 1.00 57.91 497 LEU A N 1
ATOM 3777 C CA . LEU A 1 497 ? 0.941 45.210 -28.030 1.00 57.91 497 LEU A CA 1
ATOM 3778 C C . LEU A 1 497 ? 1.234 46.606 -27.445 1.00 57.91 497 LEU A C 1
ATOM 3780 O O . LEU A 1 497 ? 2.399 47.010 -27.367 1.00 57.91 497 LEU A O 1
ATOM 3784 N N . PRO A 1 498 ? 0.199 47.348 -27.004 1.00 66.56 498 PRO A N 1
ATOM 3785 C CA . PRO A 1 498 ? 0.390 48.615 -26.307 1.00 66.56 498 PRO A CA 1
ATOM 3786 C C . PRO A 1 498 ? 1.226 48.436 -25.037 1.00 66.56 498 PRO A C 1
ATOM 3788 O O . PRO A 1 498 ? 1.043 47.465 -24.298 1.00 66.56 498 PRO A O 1
ATOM 3791 N N . ASP A 1 499 ? 2.077 49.415 -24.731 1.00 64.81 499 ASP A N 1
ATOM 3792 C CA . ASP A 1 499 ? 2.988 49.368 -23.579 1.00 64.81 499 ASP A CA 1
ATOM 3793 C C . ASP A 1 499 ? 2.251 49.134 -22.243 1.00 64.81 499 ASP A C 1
ATOM 3795 O O . ASP A 1 499 ? 2.768 48.447 -21.368 1.00 64.81 499 ASP A O 1
ATOM 3799 N N . ALA A 1 500 ? 1.003 49.598 -22.100 1.00 59.78 500 ALA A N 1
ATOM 3800 C CA . ALA A 1 500 ? 0.167 49.330 -20.923 1.00 59.78 500 ALA A CA 1
ATOM 3801 C C . ALA A 1 500 ? -0.173 47.833 -20.736 1.00 59.78 500 ALA A C 1
ATOM 3803 O O . ALA A 1 500 ? -0.185 47.321 -19.611 1.00 59.78 500 ALA A O 1
ATOM 3804 N N . VAL A 1 501 ? -0.418 47.116 -21.837 1.00 55.44 501 VAL A N 1
ATOM 3805 C CA . VAL A 1 501 ? -0.690 45.669 -21.834 1.00 55.44 501 VAL A CA 1
ATOM 3806 C C . VAL A 1 501 ? 0.602 44.904 -21.558 1.00 55.44 501 VAL A C 1
ATOM 3808 O O . VAL A 1 501 ? 0.613 43.991 -20.734 1.00 55.44 501 VAL A O 1
ATOM 3811 N N . LEU A 1 502 ? 1.713 45.332 -22.163 1.00 62.25 502 LEU A N 1
ATOM 3812 C CA . LEU A 1 502 ? 3.034 44.747 -21.927 1.00 62.25 502 LEU A CA 1
ATOM 3813 C C . LEU A 1 502 ? 3.502 44.929 -20.478 1.00 62.25 502 LEU A C 1
ATOM 3815 O O . LEU A 1 502 ? 3.939 43.960 -19.865 1.00 62.25 502 LEU A O 1
ATOM 3819 N N . CYS A 1 503 ? 3.334 46.113 -19.882 1.00 61.69 503 CYS A N 1
ATOM 3820 C CA . CYS A 1 503 ? 3.613 46.351 -18.461 1.00 61.69 503 CYS A CA 1
ATOM 3821 C C . CYS A 1 503 ? 2.776 45.444 -17.549 1.00 61.69 503 CYS A C 1
ATOM 3823 O O . CYS A 1 503 ? 3.284 44.924 -16.554 1.00 61.69 503 CYS A O 1
ATOM 3825 N N . SER A 1 504 ? 1.508 45.212 -17.900 1.00 58.81 504 SER A N 1
ATOM 3826 C CA . SER A 1 504 ? 0.625 44.315 -17.146 1.00 58.81 504 SER A CA 1
ATOM 3827 C C . SER A 1 504 ? 1.114 42.866 -17.206 1.00 58.81 504 SER A C 1
ATOM 3829 O O . SER A 1 504 ? 1.209 42.213 -16.166 1.00 58.81 504 SER A O 1
ATOM 3831 N N . ILE A 1 505 ? 1.506 42.391 -18.392 1.00 59.47 505 ILE A N 1
ATOM 3832 C CA . ILE A 1 505 ? 2.093 41.058 -18.598 1.00 59.47 505 ILE A CA 1
ATOM 3833 C C . ILE A 1 505 ? 3.401 40.921 -17.810 1.00 59.47 505 ILE A C 1
ATOM 3835 O O . ILE A 1 505 ? 3.566 39.965 -17.057 1.00 59.47 505 ILE A O 1
ATOM 3839 N N . VAL A 1 506 ? 4.306 41.897 -17.908 1.00 65.19 506 VAL A N 1
ATOM 3840 C CA . VAL A 1 506 ? 5.590 41.888 -17.191 1.00 65.19 506 VAL A CA 1
ATOM 3841 C C . VAL A 1 506 ? 5.389 41.848 -15.673 1.00 65.19 506 VAL A C 1
ATOM 3843 O O . VAL A 1 506 ? 6.064 41.076 -14.998 1.00 65.19 506 VAL A O 1
ATOM 3846 N N . SER A 1 507 ? 4.414 42.590 -15.137 1.00 61.12 507 SER A N 1
ATOM 3847 C CA . SER A 1 507 ? 4.084 42.586 -13.700 1.00 61.12 507 SER A CA 1
ATOM 3848 C C . SER A 1 507 ? 3.535 41.248 -13.180 1.00 61.12 507 SER A C 1
ATOM 3850 O O . SER A 1 507 ? 3.467 41.024 -11.971 1.00 61.12 507 SER A O 1
ATOM 3852 N N . LEU A 1 508 ? 3.108 40.362 -14.085 1.00 60.41 508 LEU A N 1
ATOM 3853 C CA . LEU A 1 508 ? 2.576 39.034 -13.781 1.00 60.41 508 LEU A CA 1
ATOM 3854 C C . LEU A 1 508 ? 3.638 37.934 -13.908 1.00 60.41 508 LEU A C 1
ATOM 3856 O O . LEU A 1 508 ? 3.466 36.865 -13.323 1.00 60.41 508 LEU A O 1
ATOM 3860 N N . LEU A 1 509 ? 4.745 38.184 -14.615 1.00 60.56 509 LEU A N 1
ATOM 3861 C CA . LEU A 1 509 ? 5.799 37.194 -14.831 1.00 60.56 509 LEU A CA 1
ATOM 3862 C C . LEU A 1 509 ? 6.725 37.070 -13.605 1.00 60.56 509 LEU A C 1
ATOM 3864 O O . LEU A 1 509 ? 7.142 38.087 -13.045 1.00 60.56 509 LEU A O 1
ATOM 3868 N N . PRO A 1 510 ? 7.115 35.846 -13.198 1.00 61.44 510 PRO A N 1
ATOM 3869 C CA . PRO A 1 510 ? 8.171 35.652 -12.208 1.00 61.44 510 PRO A CA 1
ATOM 3870 C C . PRO A 1 510 ? 9.491 36.280 -12.674 1.00 61.44 510 PRO A C 1
ATOM 3872 O O . PRO A 1 510 ? 9.831 36.225 -13.857 1.00 61.44 510 PRO A O 1
ATOM 3875 N N . THR A 1 511 ? 10.287 36.821 -11.747 1.00 59.19 511 THR A N 1
ATOM 3876 C CA . THR A 1 511 ? 11.519 37.581 -12.057 1.00 59.19 511 THR A CA 1
ATOM 3877 C C . THR A 1 511 ? 12.501 36.834 -12.978 1.00 59.19 511 THR A C 1
ATOM 3879 O O . THR A 1 511 ? 13.134 37.456 -13.830 1.00 59.19 511 THR A O 1
ATOM 3882 N N . LYS A 1 512 ? 12.603 35.500 -12.852 1.00 53.53 512 LYS A N 1
ATOM 3883 C CA . LYS A 1 512 ? 13.445 34.622 -13.695 1.00 53.53 512 LYS A CA 1
ATOM 3884 C C . LYS A 1 512 ? 12.984 34.595 -15.161 1.00 53.53 512 LYS A C 1
ATOM 3886 O O . LYS A 1 512 ? 13.815 34.671 -16.063 1.00 53.53 512 LYS A O 1
ATOM 3891 N N . GLU A 1 513 ? 11.675 34.542 -15.394 1.00 54.94 513 GLU A N 1
ATOM 3892 C CA . GLU A 1 513 ? 11.078 34.552 -16.736 1.00 54.94 513 GLU A CA 1
ATOM 3893 C C . GLU A 1 513 ? 11.090 35.965 -17.338 1.00 54.94 513 GLU A C 1
ATOM 3895 O O . GLU A 1 513 ? 11.417 36.144 -18.509 1.00 54.94 513 GLU A O 1
ATOM 3900 N N . GLY A 1 514 ? 10.886 36.994 -16.508 1.00 53.97 514 GLY A N 1
ATOM 3901 C CA . GLY A 1 514 ? 11.076 38.393 -16.901 1.00 53.97 514 GLY A CA 1
ATOM 3902 C C . GLY A 1 514 ? 12.504 38.693 -17.387 1.00 53.97 514 GLY A C 1
ATOM 3903 O O . GLY A 1 514 ? 12.687 39.341 -18.417 1.00 53.97 514 GLY A O 1
ATOM 3904 N N . ALA A 1 515 ? 13.530 38.159 -16.717 1.00 54.03 515 ALA A N 1
ATOM 3905 C CA . ALA A 1 515 ? 14.924 38.311 -17.146 1.00 54.03 515 ALA A CA 1
ATOM 3906 C C . ALA A 1 515 ? 15.209 37.635 -18.503 1.00 54.03 515 ALA A C 1
ATOM 3908 O O . ALA A 1 515 ? 15.930 38.196 -19.326 1.00 54.03 515 ALA A O 1
ATOM 3909 N N . ARG A 1 516 ? 14.599 36.472 -18.775 1.00 51.41 516 ARG A N 1
ATOM 3910 C CA . ARG A 1 516 ? 14.687 35.787 -20.078 1.00 51.41 516 ARG A CA 1
ATOM 3911 C C . ARG A 1 516 ? 14.038 36.599 -21.200 1.00 51.41 516 ARG A 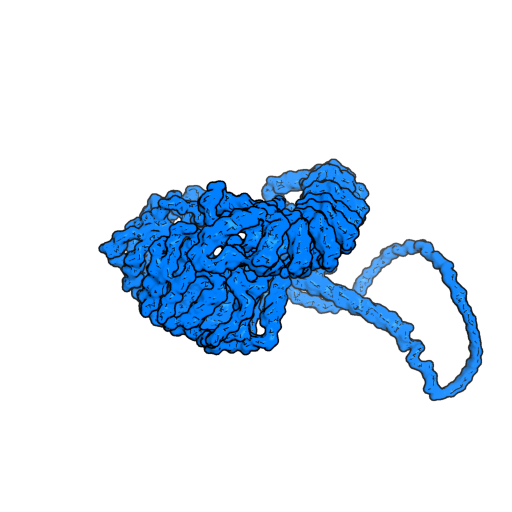C 1
ATOM 3913 O O . ARG A 1 516 ? 14.598 36.677 -22.289 1.00 51.41 516 ARG A O 1
ATOM 3920 N N . THR A 1 517 ? 12.924 37.283 -20.926 1.00 52.50 517 THR A N 1
ATOM 3921 C CA . THR A 1 517 ? 12.251 38.136 -21.927 1.00 52.50 517 THR A CA 1
ATOM 3922 C C . THR A 1 517 ? 13.047 39.382 -22.340 1.00 52.50 517 THR A C 1
ATOM 3924 O O . THR A 1 517 ? 12.861 39.870 -23.453 1.00 52.50 517 THR A O 1
ATOM 3927 N N . GLN A 1 518 ? 14.007 39.856 -21.530 1.00 49.78 518 GLN A N 1
ATOM 3928 C CA . GLN A 1 518 ? 14.901 40.963 -21.919 1.00 49.78 518 GLN A CA 1
ATOM 3929 C C . GLN A 1 518 ? 15.823 40.611 -23.098 1.00 49.78 518 GLN A C 1
ATOM 3931 O O . GLN A 1 518 ? 16.265 41.505 -23.818 1.00 49.78 518 GLN A O 1
ATOM 3936 N N . VAL A 1 519 ? 16.104 39.319 -23.299 1.00 49.72 519 VAL A N 1
ATOM 3937 C CA . VAL A 1 519 ? 16.917 38.810 -24.417 1.00 49.72 519 VAL A CA 1
ATOM 3938 C C . VAL A 1 519 ? 16.120 38.816 -25.727 1.00 49.72 519 VAL A C 1
ATOM 3940 O O . VAL A 1 519 ? 16.701 38.910 -26.802 1.00 49.72 519 VAL A O 1
ATOM 3943 N N . ILE A 1 520 ? 14.788 38.769 -25.634 1.00 46.56 520 ILE A N 1
ATOM 3944 C CA . ILE A 1 520 ? 13.879 38.581 -26.769 1.00 46.56 520 ILE A CA 1
ATOM 3945 C C . ILE A 1 520 ? 13.553 39.919 -27.461 1.00 46.56 520 ILE A C 1
ATOM 3947 O O . ILE A 1 520 ? 13.342 39.941 -28.670 1.00 46.56 520 ILE A O 1
ATOM 3951 N N . SER A 1 521 ? 13.554 41.059 -26.747 1.00 55.66 521 SER A N 1
ATOM 3952 C CA . SER A 1 521 ? 13.294 42.374 -27.363 1.00 55.66 521 SER A CA 1
ATOM 3953 C C . SER A 1 521 ? 13.849 43.568 -26.572 1.00 55.66 521 SER A C 1
ATOM 3955 O O . SER A 1 521 ? 13.638 43.708 -25.366 1.00 55.66 521 SER A O 1
ATOM 3957 N N . ARG A 1 522 ? 14.492 44.518 -27.276 1.00 57.56 522 ARG A N 1
ATOM 3958 C CA . ARG A 1 522 ? 15.041 45.760 -26.686 1.00 57.56 522 ARG A CA 1
ATOM 3959 C C . ARG A 1 522 ? 13.966 46.680 -26.081 1.00 57.56 522 ARG A C 1
ATOM 3961 O O . ARG A 1 522 ? 14.296 47.463 -25.192 1.00 57.56 522 ARG A O 1
ATOM 3968 N N . ARG A 1 523 ? 12.696 46.573 -26.510 1.00 61.59 523 ARG A N 1
ATOM 3969 C CA . ARG A 1 523 ? 11.565 47.360 -25.967 1.00 61.59 523 ARG A CA 1
ATOM 3970 C C . ARG A 1 523 ? 11.137 46.927 -24.562 1.00 61.59 523 ARG A C 1
ATOM 3972 O O . ARG A 1 523 ? 10.567 47.731 -23.836 1.00 61.59 523 ARG A O 1
ATOM 3979 N N . TRP A 1 524 ? 11.446 45.699 -24.145 1.00 63.44 524 TRP A N 1
ATOM 3980 C CA . TRP A 1 524 ? 10.999 45.157 -22.856 1.00 63.44 524 TRP A CA 1
ATOM 3981 C C . TRP A 1 524 ? 11.837 45.644 -21.676 1.00 63.44 524 TRP A C 1
ATOM 3983 O O . TRP A 1 524 ? 11.345 45.729 -20.556 1.00 63.44 524 TRP A O 1
ATOM 3993 N N . ARG A 1 525 ? 13.099 46.010 -21.918 1.00 62.66 525 ARG A N 1
ATOM 3994 C CA . ARG A 1 525 ? 14.029 46.468 -20.881 1.00 62.66 525 ARG A CA 1
ATOM 3995 C C . ARG A 1 525 ? 13.549 47.726 -20.130 1.00 62.66 525 ARG A C 1
ATOM 3997 O O . ARG A 1 525 ? 13.536 47.677 -18.903 1.00 62.66 525 ARG A O 1
ATOM 4004 N N . PRO A 1 526 ? 13.128 48.824 -20.794 1.00 65.50 526 PRO A N 1
ATOM 4005 C CA . PRO A 1 526 ? 12.575 49.985 -20.091 1.00 65.50 526 PRO A CA 1
ATOM 4006 C C . PRO A 1 526 ? 11.210 49.704 -19.439 1.00 65.50 526 PRO A C 1
ATOM 4008 O O . PRO A 1 526 ? 10.961 50.210 -18.350 1.00 65.50 526 PRO A O 1
ATOM 4011 N N . LEU A 1 527 ? 10.367 48.852 -20.040 1.00 65.94 527 LEU A N 1
ATOM 4012 C CA . LEU A 1 527 ? 9.071 48.452 -19.464 1.00 65.94 527 LEU A CA 1
ATOM 4013 C C . LEU A 1 527 ? 9.233 47.628 -18.177 1.00 65.94 527 LEU A C 1
ATOM 4015 O O . LEU A 1 527 ? 8.422 47.722 -17.262 1.00 65.94 527 LEU A O 1
ATOM 4019 N N . TRP A 1 528 ? 10.316 46.858 -18.068 1.00 66.38 528 TRP A N 1
ATOM 4020 C CA . TRP A 1 528 ? 10.649 46.116 -16.852 1.00 66.38 528 TRP A CA 1
ATOM 4021 C C . TRP A 1 528 ? 11.017 47.032 -15.681 1.00 66.38 528 TRP A C 1
ATOM 4023 O O . TRP A 1 528 ? 10.743 46.696 -14.538 1.00 66.38 528 TRP A O 1
ATOM 4033 N N . HIS A 1 529 ? 11.605 48.199 -15.957 1.00 65.88 529 HIS A N 1
ATOM 4034 C CA . HIS A 1 529 ? 11.922 49.194 -14.929 1.00 65.88 529 HIS A CA 1
ATOM 4035 C C . HIS A 1 529 ? 10.708 50.023 -14.486 1.00 65.88 529 HIS A C 1
ATOM 4037 O O . HIS A 1 529 ? 10.761 50.627 -13.416 1.00 65.88 529 HIS A O 1
ATOM 4043 N N . SER A 1 530 ? 9.638 50.072 -15.288 1.00 67.75 530 SER A N 1
ATOM 4044 C CA . SER A 1 530 ? 8.407 50.811 -14.980 1.00 67.75 530 SER A CA 1
ATOM 4045 C C . SER A 1 530 ? 7.260 49.929 -14.469 1.00 67.75 530 SER A C 1
ATOM 4047 O O . SER A 1 530 ? 6.288 50.455 -13.924 1.00 67.75 530 SER A O 1
ATOM 4049 N N . ALA A 1 531 ? 7.350 48.604 -14.622 1.00 67.75 531 ALA A N 1
ATOM 4050 C CA . ALA A 1 531 ? 6.341 47.657 -14.158 1.00 67.75 531 ALA A CA 1
ATOM 4051 C C . ALA A 1 531 ? 6.504 47.302 -12.662 1.00 67.75 531 ALA A C 1
ATOM 4053 O O . ALA A 1 531 ? 7.626 47.238 -12.156 1.00 67.75 531 ALA A O 1
ATOM 4054 N N . PRO A 1 532 ? 5.403 47.013 -11.938 1.00 73.44 532 PRO A N 1
ATOM 4055 C CA . PRO A 1 532 ? 5.489 46.561 -10.556 1.00 73.44 532 PRO A CA 1
ATOM 4056 C C . PRO A 1 532 ? 6.254 45.240 -10.401 1.00 73.44 532 PRO A C 1
ATOM 4058 O O . PRO A 1 532 ? 5.977 44.267 -11.105 1.00 73.44 532 PRO A O 1
ATOM 4061 N N . LEU A 1 533 ? 7.167 45.179 -9.431 1.00 77.44 533 LEU A N 1
ATOM 4062 C CA . LEU A 1 533 ? 8.028 44.019 -9.194 1.00 77.44 533 LEU A CA 1
ATOM 4063 C C . LEU A 1 533 ? 7.226 42.800 -8.699 1.00 77.44 533 LEU A C 1
ATOM 4065 O O . LEU A 1 533 ? 6.514 42.875 -7.694 1.00 77.44 533 LEU A O 1
ATOM 4069 N N . ASN A 1 534 ? 7.397 41.656 -9.364 1.00 76.56 534 ASN A N 1
ATOM 4070 C CA . ASN A 1 534 ? 6.899 40.350 -8.927 1.00 76.56 534 ASN A CA 1
ATOM 4071 C C . ASN A 1 534 ? 8.083 39.433 -8.592 1.00 76.56 534 ASN A C 1
ATOM 4073 O O . ASN A 1 534 ? 8.694 38.834 -9.483 1.00 76.56 534 ASN A O 1
ATOM 4077 N N . LEU A 1 535 ? 8.441 39.375 -7.307 1.00 77.38 535 LEU A N 1
ATOM 4078 C CA . LEU A 1 535 ? 9.608 38.649 -6.811 1.00 77.38 535 LEU A CA 1
ATOM 4079 C C . LEU A 1 535 ? 9.184 37.373 -6.080 1.00 77.38 535 LEU A C 1
ATOM 4081 O O . LEU A 1 535 ? 8.743 37.407 -4.931 1.00 77.38 535 LEU A O 1
ATOM 4085 N N . VAL A 1 536 ? 9.345 36.240 -6.766 1.00 73.38 536 VAL A N 1
ATOM 4086 C CA . VAL A 1 536 ? 9.048 34.897 -6.252 1.00 73.38 536 VAL A CA 1
ATOM 4087 C C . VAL A 1 536 ? 10.339 34.090 -6.202 1.00 73.38 536 VAL A C 1
ATOM 4089 O O . VAL A 1 536 ? 11.010 33.926 -7.220 1.00 73.38 536 VAL A O 1
ATOM 4092 N N . VAL A 1 537 ? 10.689 33.594 -5.015 1.00 68.44 537 VAL A N 1
ATOM 4093 C CA . VAL A 1 537 ? 11.899 32.794 -4.787 1.00 68.44 537 VAL A CA 1
ATOM 4094 C C . VAL A 1 537 ? 11.497 31.372 -4.388 1.00 68.44 537 VAL A C 1
ATOM 4096 O O . VAL A 1 537 ? 11.095 31.132 -3.246 1.00 68.44 537 VAL A O 1
ATOM 4099 N N . ASP A 1 538 ? 11.605 30.431 -5.333 1.00 59.84 538 ASP A N 1
ATOM 4100 C CA . ASP A 1 538 ? 11.209 29.024 -5.181 1.00 59.84 538 ASP A CA 1
ATOM 4101 C C . ASP A 1 538 ? 12.361 28.014 -5.423 1.00 59.84 538 ASP A C 1
ATOM 4103 O O . ASP A 1 538 ? 13.540 28.373 -5.499 1.00 59.84 538 ASP A O 1
ATOM 4107 N N . GLN A 1 539 ? 12.030 26.715 -5.451 1.00 51.19 539 GLN A N 1
ATOM 4108 C CA . GLN A 1 539 ? 12.986 25.598 -5.458 1.00 51.19 539 GLN A CA 1
ATOM 4109 C C . GLN A 1 539 ? 13.906 25.551 -6.692 1.00 51.19 539 GLN A C 1
ATOM 4111 O O . GLN A 1 539 ? 15.019 25.040 -6.571 1.00 51.19 539 GLN A O 1
ATOM 4116 N N . GLU A 1 540 ? 13.505 26.100 -7.843 1.00 46.09 540 GLU A N 1
ATOM 4117 C CA . GLU A 1 540 ? 14.301 26.012 -9.078 1.00 46.09 540 GLU A CA 1
ATOM 4118 C C . GLU A 1 540 ? 15.527 26.930 -9.093 1.00 46.09 540 GLU A C 1
ATOM 4120 O O . GLU A 1 540 ? 16.460 26.713 -9.863 1.00 46.09 540 GLU A O 1
ATOM 4125 N N . LEU A 1 541 ? 15.546 27.969 -8.257 1.00 47.78 541 LEU A N 1
ATOM 4126 C CA . LEU A 1 541 ? 16.695 28.874 -8.127 1.00 47.78 541 LEU A CA 1
ATOM 4127 C C . LEU A 1 541 ? 17.795 28.304 -7.213 1.00 47.78 541 LEU A C 1
ATOM 4129 O O . LEU A 1 541 ? 18.849 28.921 -7.056 1.00 47.78 541 LEU A O 1
ATOM 4133 N N . ASN A 1 542 ? 17.549 27.145 -6.593 1.00 47.06 542 ASN A N 1
ATOM 4134 C CA . ASN A 1 542 ? 18.287 26.662 -5.428 1.00 47.06 542 ASN A CA 1
ATOM 4135 C C . ASN A 1 542 ? 19.207 25.464 -5.711 1.00 47.06 542 ASN A C 1
ATOM 4137 O O . ASN A 1 542 ? 19.806 24.942 -4.775 1.00 47.06 542 ASN A O 1
ATOM 4141 N N . SER A 1 543 ? 19.325 25.003 -6.961 1.00 41.81 543 SER A N 1
ATOM 4142 C CA . SER A 1 543 ? 20.129 23.813 -7.259 1.00 41.81 543 SER A CA 1
ATOM 4143 C C . SER A 1 543 ? 21.640 24.054 -7.280 1.00 41.81 543 SER A C 1
ATOM 4145 O O . SER A 1 543 ? 22.341 23.061 -7.202 1.00 41.81 543 SER A O 1
ATOM 4147 N N . ASN A 1 544 ? 22.158 25.299 -7.317 1.00 45.75 544 ASN A N 1
ATOM 4148 C CA . ASN A 1 544 ? 23.619 25.535 -7.380 1.00 45.75 544 ASN A CA 1
ATOM 4149 C C . ASN A 1 544 ? 24.175 26.886 -6.845 1.00 45.75 544 ASN A C 1
ATOM 4151 O O . ASN A 1 544 ? 25.359 27.152 -7.022 1.00 45.75 544 ASN A O 1
ATOM 4155 N N . ASN A 1 545 ? 23.404 27.769 -6.191 1.00 48.69 545 ASN A N 1
ATOM 4156 C CA . ASN A 1 545 ? 23.887 29.138 -5.909 1.00 48.69 545 ASN A CA 1
ATOM 4157 C C . ASN A 1 545 ? 24.099 29.464 -4.419 1.00 48.69 545 ASN A C 1
ATOM 4159 O O . ASN A 1 545 ? 23.165 29.839 -3.712 1.00 48.69 545 ASN A O 1
ATOM 4163 N N . HIS A 1 546 ? 25.363 29.493 -3.979 1.00 52.00 546 HIS A N 1
ATOM 4164 C CA . HIS A 1 546 ? 25.789 30.066 -2.689 1.00 52.00 546 HIS A CA 1
ATOM 4165 C C . HIS A 1 546 ? 25.531 31.594 -2.551 1.00 52.00 546 HIS A C 1
ATOM 4167 O O . HIS A 1 546 ? 25.677 32.131 -1.457 1.00 52.00 546 HIS A O 1
ATOM 4173 N N . ASN A 1 547 ? 25.057 32.282 -3.608 1.00 62.16 547 ASN A N 1
ATOM 4174 C CA . ASN A 1 547 ? 24.898 33.749 -3.690 1.00 62.16 547 ASN A CA 1
ATOM 4175 C C . ASN A 1 547 ? 23.440 34.272 -3.796 1.00 62.16 547 ASN A C 1
ATOM 4177 O O . ASN A 1 547 ? 23.225 35.450 -4.089 1.00 62.16 547 ASN A O 1
ATOM 4181 N N . LEU A 1 548 ? 22.410 33.446 -3.560 1.00 69.38 548 LEU A N 1
ATOM 4182 C CA . LEU A 1 548 ? 21.000 33.848 -3.763 1.00 69.38 548 LEU A CA 1
ATOM 4183 C C . LEU A 1 548 ? 20.573 35.072 -2.926 1.00 69.38 548 LEU A C 1
ATOM 4185 O O . LEU A 1 548 ? 19.843 35.936 -3.407 1.00 69.38 548 LEU A O 1
ATOM 4189 N N . GLY A 1 549 ? 21.053 35.178 -1.683 1.00 69.81 549 GLY A N 1
ATOM 4190 C CA . GLY A 1 549 ? 20.737 36.323 -0.824 1.00 69.81 549 GLY A CA 1
ATOM 4191 C C . GLY A 1 549 ? 21.304 37.648 -1.350 1.00 69.81 549 GLY A C 1
ATOM 4192 O O . GLY A 1 549 ? 20.665 38.685 -1.213 1.00 69.81 549 GLY A O 1
ATOM 4193 N N . ASP A 1 550 ? 22.479 37.630 -1.979 1.00 72.00 550 ASP A N 1
ATOM 4194 C CA . ASP A 1 550 ? 23.087 38.842 -2.545 1.00 72.00 550 ASP A CA 1
ATOM 4195 C C . ASP A 1 550 ? 22.412 39.262 -3.849 1.00 72.00 550 ASP A C 1
ATOM 4197 O O . ASP A 1 550 ? 22.253 40.454 -4.108 1.00 72.00 550 ASP A O 1
ATOM 4201 N N . LEU A 1 551 ? 21.912 38.293 -4.620 1.00 73.31 551 LEU A N 1
ATOM 4202 C CA . LEU A 1 551 ? 21.087 38.562 -5.793 1.00 73.31 551 LEU A CA 1
ATOM 4203 C C . LEU A 1 551 ? 19.786 39.289 -5.419 1.00 73.31 551 LEU A C 1
ATOM 4205 O O . LEU A 1 551 ? 19.450 40.288 -6.050 1.00 73.31 551 LEU A O 1
ATOM 4209 N N . ILE A 1 552 ? 19.085 38.835 -4.374 1.00 77.25 552 ILE A N 1
ATOM 4210 C CA . ILE A 1 552 ? 17.857 39.491 -3.889 1.00 77.25 552 ILE A CA 1
ATOM 4211 C C . ILE A 1 552 ? 18.161 40.919 -3.425 1.00 77.25 552 ILE A C 1
ATOM 4213 O O . ILE A 1 552 ? 17.472 41.854 -3.833 1.00 77.25 552 ILE A O 1
ATOM 4217 N N . SER A 1 553 ? 19.223 41.104 -2.631 1.00 82.44 553 SER A N 1
ATOM 4218 C CA . SER A 1 553 ? 19.663 42.435 -2.197 1.00 82.44 553 SER A CA 1
ATOM 4219 C C . SER A 1 553 ? 19.940 43.361 -3.384 1.00 82.44 553 SER A C 1
ATOM 4221 O O . SER A 1 553 ? 19.498 44.506 -3.373 1.00 82.44 553 SER A O 1
ATOM 4223 N N . LYS A 1 554 ? 20.613 42.858 -4.427 1.00 76.94 554 LYS A N 1
ATOM 4224 C CA . LYS A 1 554 ? 20.928 43.622 -5.640 1.00 76.94 554 LYS A CA 1
ATOM 4225 C C . LYS A 1 554 ? 19.682 43.987 -6.449 1.00 76.94 554 LYS A C 1
ATOM 4227 O O . LYS A 1 554 ? 19.589 45.100 -6.954 1.00 76.94 554 LYS A O 1
ATOM 4232 N N . ILE A 1 555 ? 18.715 43.078 -6.578 1.00 76.69 555 ILE A N 1
ATOM 4233 C CA . ILE A 1 555 ? 17.450 43.364 -7.275 1.00 76.69 555 ILE A CA 1
ATOM 4234 C C . ILE A 1 555 ? 16.694 44.475 -6.540 1.00 76.69 555 ILE A C 1
ATOM 4236 O O . ILE A 1 555 ? 16.295 45.460 -7.157 1.00 76.69 555 ILE A O 1
ATOM 4240 N N . LEU A 1 556 ? 16.558 44.352 -5.218 1.00 81.31 556 LEU A N 1
ATOM 4241 C CA . LEU A 1 556 ? 15.845 45.328 -4.393 1.00 81.31 556 LEU A CA 1
ATOM 4242 C C . LEU A 1 556 ? 16.565 46.675 -4.265 1.00 81.31 556 LEU A C 1
ATOM 4244 O O . LEU A 1 556 ? 15.909 47.650 -3.911 1.00 81.31 556 LEU A O 1
ATOM 4248 N N . SER A 1 557 ? 17.877 46.747 -4.519 1.00 80.62 557 SER A N 1
ATOM 4249 C CA . SER A 1 557 ? 18.621 48.013 -4.547 1.00 80.62 557 SER A CA 1
ATOM 4250 C C . SER A 1 557 ? 18.554 48.726 -5.899 1.00 80.62 557 SER A C 1
ATOM 4252 O O . SER A 1 557 ? 18.763 49.931 -5.957 1.00 80.62 557 SER A O 1
ATOM 4254 N N . VAL A 1 558 ? 18.326 47.989 -6.992 1.00 73.88 558 VAL A N 1
ATOM 4255 C CA . VAL A 1 558 ? 18.308 48.537 -8.362 1.00 73.88 558 VAL A CA 1
ATOM 4256 C C . VAL A 1 558 ? 16.889 48.875 -8.827 1.00 73.88 558 VAL A C 1
ATOM 4258 O O . VAL A 1 558 ? 16.712 49.774 -9.646 1.00 73.88 558 VAL A O 1
ATOM 4261 N N . HIS A 1 559 ? 15.872 48.160 -8.344 1.00 76.62 559 HIS A N 1
ATOM 4262 C CA . HIS A 1 559 ? 14.497 48.363 -8.790 1.00 76.62 559 HIS A CA 1
ATOM 4263 C C . HIS A 1 559 ? 13.835 49.561 -8.075 1.00 76.62 559 HIS A C 1
ATOM 4265 O O . HIS A 1 559 ? 13.814 49.575 -6.845 1.00 76.62 559 HIS A O 1
ATOM 4271 N N . PRO A 1 560 ? 13.238 50.531 -8.800 1.00 71.62 560 PRO A N 1
ATOM 4272 C CA . PRO A 1 560 ? 12.663 51.741 -8.195 1.00 71.62 560 PRO A CA 1
ATOM 4273 C C . PRO A 1 560 ? 11.329 51.509 -7.457 1.00 71.62 560 PRO A C 1
ATOM 4275 O O . PRO A 1 560 ? 10.915 52.345 -6.662 1.00 71.62 560 PRO A O 1
ATOM 4278 N N . GLY A 1 561 ? 10.664 50.372 -7.695 1.00 73.12 561 GLY A N 1
ATOM 4279 C CA . GLY A 1 561 ? 9.338 50.056 -7.138 1.00 73.12 561 GLY A CA 1
ATOM 4280 C C . GLY A 1 561 ? 8.190 50.660 -7.964 1.00 73.12 561 GLY A C 1
ATOM 4281 O O . GLY A 1 561 ? 8.455 51.387 -8.922 1.00 73.12 561 GLY A O 1
ATOM 4282 N N . PRO A 1 562 ? 6.915 50.362 -7.639 1.00 75.75 562 PRO A N 1
ATOM 4283 C CA . PRO A 1 562 ? 6.435 49.551 -6.510 1.00 75.75 562 PRO A CA 1
ATOM 4284 C C . PRO A 1 562 ? 6.556 48.036 -6.753 1.00 75.75 562 PRO A C 1
ATOM 4286 O O . PRO A 1 562 ? 6.797 47.599 -7.876 1.00 75.75 562 PRO A O 1
ATOM 4289 N N . ALA A 1 563 ? 6.356 47.216 -5.721 1.00 79.81 563 ALA A N 1
ATOM 4290 C CA . ALA A 1 563 ? 6.235 45.763 -5.863 1.00 79.81 563 ALA A CA 1
ATOM 4291 C C . ALA A 1 563 ? 4.774 45.330 -5.769 1.00 79.81 563 ALA A C 1
ATOM 4293 O O . ALA A 1 563 ? 3.997 45.863 -4.980 1.00 79.81 563 ALA A O 1
ATOM 4294 N N . ARG A 1 564 ? 4.404 44.316 -6.550 1.00 80.94 564 ARG A N 1
ATOM 4295 C CA . ARG A 1 564 ? 3.095 43.668 -6.467 1.00 80.94 564 ARG A CA 1
ATOM 4296 C C . ARG A 1 564 ? 3.121 42.478 -5.512 1.00 80.94 564 ARG A C 1
ATOM 4298 O O . ARG A 1 564 ? 2.266 42.395 -4.630 1.00 80.94 564 ARG A O 1
ATOM 4305 N N . ARG A 1 565 ? 4.103 41.585 -5.679 1.00 82.19 565 ARG A N 1
ATOM 4306 C CA . ARG A 1 565 ? 4.230 40.334 -4.921 1.00 82.19 565 ARG A CA 1
ATOM 4307 C C . ARG A 1 565 ? 5.662 40.107 -4.457 1.00 82.19 565 ARG A C 1
ATOM 4309 O O . ARG A 1 565 ? 6.604 40.263 -5.232 1.00 82.19 565 ARG A O 1
ATOM 4316 N N . PHE A 1 566 ? 5.798 39.685 -3.204 1.00 85.38 566 PHE A N 1
ATOM 4317 C CA . PHE A 1 566 ? 7.060 39.270 -2.604 1.00 85.38 566 PHE A CA 1
ATOM 4318 C C . PHE A 1 566 ? 6.858 37.947 -1.859 1.00 85.38 566 PHE A C 1
ATOM 4320 O O . PHE A 1 566 ? 6.130 37.895 -0.867 1.00 85.38 566 PHE A O 1
ATOM 4327 N N . SER A 1 567 ? 7.475 36.874 -2.360 1.00 82.19 567 SER A N 1
ATOM 4328 C CA . SER A 1 567 ? 7.341 35.518 -1.814 1.00 82.19 567 SER A CA 1
ATOM 4329 C C . SER A 1 567 ? 8.706 34.875 -1.568 1.00 82.19 567 SER A C 1
ATOM 4331 O O . SER A 1 567 ? 9.521 34.742 -2.486 1.00 82.19 567 SER A O 1
ATOM 4333 N N . LEU A 1 568 ? 8.947 34.471 -0.317 1.00 76.81 568 LEU A N 1
ATOM 4334 C CA . LEU A 1 568 ? 10.176 33.828 0.145 1.00 76.81 568 LEU A CA 1
ATOM 4335 C C . LEU A 1 568 ? 9.887 32.477 0.815 1.00 76.81 568 LEU A C 1
ATOM 4337 O O . LEU A 1 568 ? 9.284 32.413 1.889 1.00 76.81 568 LEU A O 1
ATOM 4341 N N . CYS A 1 569 ? 10.409 31.396 0.224 1.00 69.12 569 CYS A N 1
ATOM 4342 C CA . CYS A 1 569 ? 10.345 30.039 0.777 1.00 69.12 569 CYS A CA 1
ATOM 4343 C C . CYS A 1 569 ? 11.761 29.464 1.003 1.00 69.12 569 CYS A C 1
ATOM 4345 O O . CYS A 1 569 ? 12.272 28.676 0.204 1.00 69.12 569 CYS A O 1
ATOM 4347 N N . LEU A 1 570 ? 12.436 29.890 2.080 1.00 63.62 570 LEU A N 1
ATOM 4348 C CA . LEU A 1 570 ? 13.840 29.553 2.386 1.00 63.62 570 LEU A CA 1
ATOM 4349 C C . LEU A 1 570 ? 14.001 28.963 3.802 1.00 63.62 570 LEU A C 1
ATOM 4351 O O . LEU A 1 570 ? 13.115 29.088 4.647 1.00 63.62 570 LEU A O 1
ATOM 4355 N N . SER A 1 571 ? 15.139 28.309 4.081 1.00 57.50 571 SER A N 1
ATOM 4356 C CA . SER A 1 571 ? 15.530 27.993 5.468 1.00 57.50 571 SER A CA 1
ATOM 4357 C C . SER A 1 571 ? 15.907 29.305 6.161 1.00 57.50 571 SER A C 1
ATOM 4359 O O . SER A 1 571 ? 16.862 29.971 5.753 1.00 57.50 571 SER A O 1
ATOM 4361 N N . SER A 1 572 ? 15.090 29.733 7.129 1.00 53.66 572 SER A N 1
ATOM 4362 C CA . SER A 1 572 ? 15.109 31.108 7.638 1.00 53.66 572 SER A CA 1
ATOM 4363 C C . SER A 1 572 ? 16.404 31.442 8.377 1.00 53.66 572 SER A C 1
ATOM 4365 O O . SER A 1 572 ? 16.885 32.569 8.254 1.00 53.66 572 SER A O 1
ATOM 4367 N N . SER A 1 573 ? 17.024 30.485 9.078 1.00 57.84 573 SER A N 1
ATOM 4368 C CA . SER A 1 573 ? 18.185 30.718 9.956 1.00 57.84 573 SER A CA 1
ATOM 4369 C C . SER A 1 573 ? 19.359 31.421 9.259 1.00 57.84 573 SER A C 1
ATOM 4371 O O . SER A 1 573 ? 19.946 32.335 9.830 1.00 57.84 573 SER A O 1
ATOM 4373 N N . LYS A 1 574 ? 19.636 31.107 7.986 1.00 60.28 574 LYS A N 1
ATOM 4374 C CA . LYS A 1 574 ? 20.766 31.680 7.226 1.00 60.28 574 LYS A CA 1
ATOM 4375 C C . LYS A 1 574 ? 20.576 33.130 6.753 1.00 60.28 574 LYS A C 1
ATOM 4377 O O . LYS A 1 574 ? 21.562 33.784 6.426 1.00 60.28 574 LYS A O 1
ATOM 4382 N N . TYR A 1 575 ? 19.344 33.646 6.692 1.00 65.12 575 TYR A N 1
ATOM 4383 C CA . TYR A 1 575 ? 19.039 34.933 6.035 1.00 65.12 575 TYR A CA 1
ATOM 4384 C C . TYR A 1 575 ? 18.362 35.974 6.939 1.00 65.12 575 TYR A C 1
ATOM 4386 O O . TYR A 1 575 ? 18.005 37.048 6.454 1.00 65.12 575 TYR A O 1
ATOM 4394 N N . HIS A 1 576 ? 18.231 35.711 8.246 1.00 66.00 576 HIS A N 1
ATOM 4395 C CA . HIS A 1 576 ? 17.566 36.600 9.214 1.00 66.00 576 HIS A CA 1
ATOM 4396 C C . HIS A 1 576 ? 18.012 38.071 9.116 1.00 66.00 576 HIS A C 1
ATOM 4398 O O . HIS A 1 576 ? 17.173 38.972 9.062 1.00 66.00 576 HIS A O 1
ATOM 4404 N N . GLY A 1 577 ? 19.325 38.320 9.033 1.00 65.56 577 GLY A N 1
ATOM 4405 C CA . GLY A 1 577 ? 19.874 39.675 8.918 1.00 65.56 577 GLY A CA 1
ATOM 4406 C C . GLY A 1 577 ? 19.530 40.378 7.598 1.00 65.56 577 GLY A C 1
ATOM 4407 O O . GLY A 1 577 ? 19.261 41.578 7.594 1.00 65.56 577 GLY A O 1
ATOM 4408 N N . LYS A 1 578 ? 19.467 39.635 6.483 1.00 73.44 578 LYS A N 1
ATOM 4409 C CA . LYS A 1 578 ? 19.158 40.189 5.152 1.00 73.44 578 LYS A CA 1
ATOM 4410 C C . LYS A 1 578 ? 17.664 40.477 4.979 1.00 73.44 578 LYS A C 1
ATOM 4412 O O . LYS A 1 578 ? 17.318 41.504 4.406 1.00 73.44 578 LYS A O 1
ATOM 4417 N N . ILE A 1 579 ? 16.784 39.642 5.546 1.00 76.44 579 ILE A N 1
ATOM 4418 C CA . ILE A 1 579 ? 15.318 39.811 5.473 1.00 76.44 579 ILE A CA 1
ATOM 4419 C C . ILE A 1 579 ? 14.884 41.171 6.033 1.00 76.44 579 ILE A C 1
ATOM 4421 O O . ILE A 1 579 ? 14.091 41.867 5.402 1.00 76.44 579 ILE A O 1
ATOM 4425 N N . LYS A 1 580 ? 15.444 41.596 7.174 1.00 75.19 580 LYS A N 1
ATOM 4426 C CA . LYS A 1 580 ? 15.162 42.925 7.745 1.00 75.19 580 LYS A CA 1
ATOM 4427 C C . LYS A 1 580 ? 15.518 44.050 6.763 1.00 75.19 580 LYS A C 1
ATOM 4429 O O . LYS A 1 580 ? 14.738 44.990 6.607 1.00 75.19 580 LYS A O 1
ATOM 4434 N N . GLY A 1 581 ? 16.668 43.939 6.094 1.00 77.38 581 GLY A N 1
ATOM 4435 C CA . GLY A 1 581 ? 17.110 44.887 5.069 1.00 77.38 581 GLY A CA 1
ATOM 4436 C C . GLY A 1 581 ? 16.188 44.909 3.849 1.00 77.38 581 GLY A C 1
ATOM 4437 O O . GLY A 1 581 ? 15.760 45.978 3.425 1.00 77.38 581 GLY A O 1
ATOM 4438 N N . TRP A 1 582 ? 15.803 43.739 3.337 1.00 85.19 582 TRP A N 1
ATOM 4439 C CA . TRP A 1 582 ? 14.898 43.616 2.190 1.00 85.19 582 TRP A CA 1
ATOM 4440 C C . TRP A 1 582 ? 13.532 44.244 2.448 1.00 85.19 582 TRP A C 1
ATOM 4442 O O . TRP A 1 582 ? 13.073 45.049 1.646 1.00 85.19 582 TRP A O 1
ATOM 4452 N N . LEU A 1 583 ? 12.924 43.952 3.600 1.00 80.50 583 LEU A N 1
ATOM 4453 C CA . LEU A 1 583 ? 11.627 44.508 4.008 1.00 80.50 583 LEU A CA 1
ATOM 4454 C C . LEU A 1 583 ? 11.662 46.023 4.241 1.00 80.50 583 LEU A C 1
ATOM 4456 O O . LEU A 1 583 ? 10.620 46.665 4.317 1.00 80.50 583 LEU A O 1
ATOM 4460 N N . SER A 1 584 ? 12.859 46.593 4.372 1.00 82.19 584 SER A N 1
ATOM 4461 C CA . SER A 1 584 ? 13.054 48.033 4.504 1.00 82.19 584 SER A CA 1
ATOM 4462 C C . SER A 1 584 ? 13.259 48.724 3.145 1.00 82.19 584 SER A C 1
ATOM 4464 O O . SER A 1 584 ? 13.202 49.950 3.090 1.00 82.19 584 SER A O 1
ATOM 4466 N N . SER A 1 585 ? 13.432 47.984 2.041 1.00 84.38 585 SER A N 1
ATOM 4467 C CA . SER A 1 585 ? 13.642 48.558 0.701 1.00 84.38 585 SER A CA 1
ATOM 4468 C C . SER A 1 585 ? 12.392 49.258 0.173 1.00 84.38 585 SER A C 1
ATOM 4470 O O . SER A 1 585 ? 11.316 48.666 0.169 1.00 84.38 585 SER A O 1
ATOM 4472 N N . GLN A 1 586 ? 12.534 50.486 -0.335 1.00 82.75 586 GLN A N 1
ATOM 4473 C CA . GLN A 1 586 ? 11.462 51.253 -0.997 1.00 82.75 586 GLN A CA 1
ATOM 4474 C C . GLN A 1 586 ? 10.846 50.514 -2.197 1.00 82.75 586 GLN A C 1
ATOM 4476 O O . GLN A 1 586 ? 9.676 50.712 -2.511 1.00 82.75 586 GLN A O 1
ATOM 4481 N N . ALA A 1 587 ? 11.581 49.577 -2.809 1.00 81.50 587 ALA A N 1
ATOM 4482 C CA . ALA A 1 587 ? 11.067 48.754 -3.902 1.00 81.50 587 ALA A CA 1
ATOM 4483 C C . ALA A 1 587 ? 9.800 47.967 -3.517 1.00 81.50 587 ALA A C 1
ATOM 4485 O O . ALA A 1 587 ? 9.008 47.639 -4.395 1.00 81.50 587 ALA A O 1
ATOM 4486 N N . LEU A 1 588 ? 9.604 47.676 -2.223 1.00 84.69 588 LEU A N 1
ATOM 4487 C CA . LEU A 1 588 ? 8.443 46.956 -1.691 1.00 84.69 588 LEU A CA 1
ATOM 4488 C C . LEU A 1 588 ? 7.291 47.870 -1.235 1.00 84.69 588 LEU A C 1
ATOM 4490 O O . LEU A 1 588 ? 6.337 47.390 -0.624 1.00 84.69 588 LEU A O 1
ATOM 4494 N N . ASP A 1 589 ? 7.342 49.175 -1.508 1.00 82.31 589 ASP A N 1
ATOM 4495 C CA . ASP A 1 589 ? 6.224 50.067 -1.196 1.00 82.31 589 ASP A CA 1
ATOM 4496 C C . ASP A 1 589 ? 4.963 49.685 -1.987 1.00 82.31 589 ASP A C 1
ATOM 4498 O O . ASP A 1 589 ? 5.027 49.296 -3.154 1.00 82.31 589 ASP A O 1
ATOM 4502 N N . LYS A 1 590 ? 3.799 49.812 -1.332 1.00 82.50 590 LYS A N 1
ATOM 4503 C CA . LYS A 1 590 ? 2.467 49.446 -1.854 1.00 82.50 590 LYS A CA 1
ATOM 4504 C C . LYS A 1 590 ? 2.285 47.962 -2.206 1.00 82.50 590 LYS A C 1
ATOM 4506 O O . LYS A 1 590 ? 1.443 47.630 -3.043 1.00 82.50 590 LYS A O 1
ATOM 4511 N N . LEU A 1 591 ? 3.036 47.078 -1.546 1.00 86.62 591 LEU A N 1
ATOM 4512 C CA . LEU A 1 591 ? 2.924 45.633 -1.731 1.00 86.62 591 LEU A CA 1
ATOM 4513 C C . LEU A 1 591 ? 1.486 45.138 -1.508 1.00 86.62 591 LEU A C 1
ATOM 4515 O O . LEU A 1 591 ? 0.839 45.512 -0.527 1.00 86.62 591 LEU A O 1
ATOM 4519 N N . GLN A 1 592 ? 1.011 44.274 -2.410 1.00 84.50 592 GLN A N 1
ATOM 4520 C CA . GLN A 1 592 ? -0.336 43.695 -2.356 1.00 84.50 592 GLN A CA 1
ATOM 4521 C C . GLN A 1 592 ? -0.333 42.245 -1.859 1.00 84.50 592 GLN A C 1
ATOM 4523 O O . GLN A 1 592 ? -1.258 41.843 -1.150 1.00 84.50 592 GLN A O 1
ATOM 4528 N N . GLU A 1 593 ? 0.700 41.473 -2.205 1.00 85.88 593 GLU A N 1
ATOM 4529 C CA . GLU A 1 593 ? 0.829 40.053 -1.867 1.00 85.88 593 GLU A CA 1
ATOM 4530 C C . GLU A 1 593 ? 2.155 39.776 -1.145 1.00 85.88 593 GLU A C 1
ATOM 4532 O O . GLU A 1 593 ? 3.239 40.011 -1.693 1.00 85.88 593 GLU A O 1
ATOM 4537 N N . PHE A 1 594 ? 2.072 39.238 0.073 1.00 86.69 594 PHE A N 1
ATOM 4538 C CA . PHE A 1 594 ? 3.233 38.922 0.907 1.00 86.69 594 PHE A CA 1
ATOM 4539 C C . PHE A 1 594 ? 3.217 37.470 1.390 1.00 86.69 594 PHE A C 1
ATOM 4541 O O . PHE A 1 594 ? 2.221 37.000 1.942 1.00 86.69 594 PHE A O 1
ATOM 4548 N N . GLU A 1 595 ? 4.338 36.767 1.221 1.00 84.44 595 GLU A N 1
ATOM 4549 C CA . GLU A 1 595 ? 4.499 35.378 1.657 1.00 84.44 595 GLU A CA 1
ATOM 4550 C C . GLU A 1 595 ? 5.896 35.119 2.241 1.00 84.44 595 GLU A C 1
ATOM 4552 O O . GLU A 1 595 ? 6.914 35.306 1.571 1.00 84.44 595 GLU A O 1
ATOM 4557 N N . LEU A 1 596 ? 5.939 34.639 3.488 1.00 80.25 596 LEU A N 1
ATOM 4558 C CA . LEU A 1 596 ? 7.164 34.236 4.184 1.00 80.25 596 LEU A CA 1
ATOM 4559 C C . LEU A 1 596 ? 6.935 32.912 4.930 1.00 80.25 596 LEU A C 1
ATOM 4561 O O . LEU A 1 596 ? 6.292 32.907 5.978 1.00 80.25 596 LEU A O 1
ATOM 4565 N N . ILE A 1 597 ? 7.451 31.790 4.403 1.00 71.50 597 ILE A N 1
ATOM 4566 C CA . ILE A 1 597 ? 7.220 30.436 4.959 1.00 71.50 597 ILE A CA 1
ATOM 4567 C C . ILE A 1 597 ? 8.535 29.617 5.011 1.00 71.50 597 ILE A C 1
ATOM 4569 O O . ILE A 1 597 ? 9.236 29.532 3.998 1.00 71.50 597 ILE A O 1
ATOM 4573 N N . PRO A 1 598 ? 8.883 28.961 6.143 1.00 62.75 598 PRO A N 1
ATOM 4574 C CA . PRO A 1 598 ? 10.121 28.182 6.284 1.00 62.75 598 PRO A CA 1
ATOM 4575 C C . PRO A 1 598 ? 10.097 26.816 5.564 1.00 62.75 598 PRO A C 1
ATOM 4577 O O . PRO A 1 598 ? 9.069 26.139 5.509 1.00 62.75 598 PRO A O 1
ATOM 4580 N N . LYS A 1 599 ? 11.268 26.378 5.063 1.00 56.78 599 LYS A N 1
ATOM 4581 C CA . LYS A 1 599 ? 11.442 25.204 4.170 1.00 56.78 599 LYS A CA 1
ATOM 4582 C C . LYS A 1 599 ? 11.331 23.808 4.822 1.00 56.78 599 LYS A C 1
ATOM 4584 O O . LYS A 1 599 ? 10.835 22.902 4.160 1.00 56.78 599 LYS A O 1
ATOM 4589 N N . HIS A 1 600 ? 11.798 23.583 6.057 1.00 53.81 600 HIS A N 1
ATOM 4590 C CA . HIS A 1 600 ? 11.920 22.225 6.632 1.00 53.81 600 HIS A CA 1
ATOM 4591 C C . HIS A 1 600 ? 10.935 21.933 7.779 1.00 53.81 600 HIS A C 1
ATOM 4593 O O . HIS A 1 600 ? 10.576 22.815 8.559 1.00 53.81 600 HIS A O 1
ATOM 4599 N N . TRP A 1 601 ? 10.494 20.668 7.870 1.00 45.50 601 TRP A N 1
ATOM 4600 C CA . TRP A 1 601 ? 9.608 20.148 8.928 1.00 45.50 601 TRP A CA 1
ATOM 4601 C C . TRP A 1 601 ? 10.342 19.738 10.217 1.00 45.50 601 TRP A C 1
ATOM 4603 O O . TRP A 1 601 ? 9.695 19.637 11.251 1.00 45.50 601 TRP A O 1
ATOM 4613 N N . PHE A 1 602 ? 11.663 19.535 10.170 1.00 39.31 602 PHE A N 1
ATOM 4614 C CA . PHE A 1 602 ? 12.448 18.949 11.271 1.00 39.31 602 PHE A CA 1
ATOM 4615 C C . PHE A 1 602 ? 13.368 19.932 12.013 1.00 39.31 602 PHE A C 1
ATOM 4617 O O . PHE A 1 602 ? 14.023 19.536 12.969 1.00 39.31 602 PHE A O 1
ATOM 4624 N N . ASP A 1 603 ? 13.430 21.196 11.589 1.00 40.31 603 ASP A N 1
ATOM 4625 C CA . ASP A 1 603 ? 14.538 22.094 11.955 1.00 40.31 603 ASP A CA 1
ATOM 4626 C C . ASP A 1 603 ? 14.174 23.172 12.991 1.00 40.31 603 ASP A C 1
ATOM 4628 O O . ASP A 1 603 ? 14.829 24.204 13.075 1.00 40.31 603 ASP A O 1
ATOM 4632 N N . VAL A 1 604 ? 13.108 22.982 13.774 1.00 42.47 604 VAL A N 1
ATOM 4633 C CA . VAL A 1 604 ? 12.763 23.943 14.834 1.00 42.47 604 VAL A CA 1
ATOM 4634 C C . VAL A 1 604 ? 12.539 23.213 16.149 1.00 42.47 604 VAL A C 1
ATOM 4636 O O . VAL A 1 604 ? 11.408 22.985 16.566 1.00 42.47 604 VAL A O 1
ATOM 4639 N N . ARG A 1 605 ? 13.646 22.866 16.813 1.00 42.38 605 ARG A N 1
ATOM 4640 C CA . ARG A 1 605 ? 13.680 22.975 18.272 1.00 42.38 605 ARG A CA 1
ATOM 4641 C C . ARG A 1 605 ? 13.849 24.473 18.593 1.00 42.38 605 ARG A C 1
ATOM 4643 O O . ARG A 1 605 ? 14.891 25.057 18.321 1.00 42.38 605 ARG A O 1
ATOM 4650 N N . ASP A 1 606 ? 12.768 25.096 19.056 1.00 46.50 606 ASP A N 1
ATOM 4651 C CA . ASP A 1 606 ? 12.736 26.271 19.948 1.00 46.50 606 ASP A CA 1
ATOM 4652 C C . ASP A 1 606 ? 13.162 27.695 19.521 1.00 46.50 606 ASP A C 1
ATOM 4654 O O . ASP A 1 606 ? 13.330 28.543 20.396 1.00 46.50 606 ASP A O 1
ATOM 4658 N N . THR A 1 607 ? 13.223 28.082 18.240 1.00 51.38 607 THR A N 1
ATOM 4659 C CA . THR A 1 607 ? 13.414 29.520 17.899 1.00 51.38 607 THR A CA 1
ATOM 4660 C C . THR A 1 607 ? 12.437 30.054 16.846 1.00 51.38 607 THR A C 1
ATOM 4662 O O . THR A 1 607 ? 12.667 29.971 15.643 1.00 51.38 607 THR A O 1
ATOM 4665 N N . PHE A 1 608 ? 11.332 30.662 17.302 1.00 57.09 608 PHE A N 1
ATOM 4666 C CA . PHE A 1 608 ? 10.490 31.521 16.457 1.00 57.09 608 PHE A CA 1
ATOM 4667 C C . PHE A 1 608 ? 11.221 32.832 16.142 1.00 57.09 608 PHE A C 1
ATOM 4669 O O . PHE A 1 608 ? 11.747 33.493 17.037 1.00 57.09 608 PHE A O 1
ATOM 4676 N N . TYR A 1 609 ? 11.185 33.253 14.881 1.00 63.16 609 TYR A N 1
ATOM 4677 C CA . TYR A 1 609 ? 11.679 34.561 14.454 1.00 63.16 609 TYR A CA 1
ATOM 4678 C C . TYR A 1 609 ? 10.738 35.695 14.891 1.00 63.16 609 TYR A C 1
ATOM 4680 O O . TYR A 1 609 ? 9.522 35.605 14.711 1.00 63.16 609 TYR A O 1
ATOM 4688 N N . LEU A 1 610 ? 11.292 36.792 15.415 1.00 61.34 610 LEU A N 1
ATOM 4689 C CA . LEU A 1 610 ? 10.552 38.038 15.642 1.00 61.34 610 LEU A CA 1
ATOM 4690 C C . LEU A 1 610 ? 10.344 38.777 14.315 1.00 61.34 610 LEU A C 1
ATOM 4692 O O . LEU A 1 610 ? 11.313 39.217 13.693 1.00 61.34 610 LEU A O 1
ATOM 4696 N N . LEU A 1 611 ? 9.083 38.956 13.911 1.00 65.25 611 LEU A N 1
ATOM 4697 C CA . LEU A 1 611 ? 8.733 39.780 12.752 1.00 65.25 611 LEU A CA 1
ATOM 4698 C C . LEU A 1 611 ? 9.252 41.220 12.949 1.00 65.25 611 LEU A C 1
ATOM 4700 O O . LEU A 1 611 ? 8.912 41.860 13.947 1.00 65.25 611 LEU A O 1
ATOM 4704 N N . PRO A 1 612 ? 10.068 41.760 12.028 1.00 65.06 612 PRO A N 1
ATOM 4705 C CA . PRO A 1 612 ? 10.643 43.081 12.156 1.00 65.06 612 PRO A CA 1
ATOM 4706 C C . PRO A 1 612 ? 9.561 44.123 11.922 1.00 65.06 612 PRO A C 1
ATOM 4708 O O . PRO A 1 612 ? 8.662 43.941 11.100 1.00 65.06 612 PRO A O 1
ATOM 4711 N N . LEU A 1 613 ? 9.710 45.258 12.604 1.00 66.38 613 LEU A N 1
ATOM 4712 C CA . LEU A 1 613 ? 8.777 46.382 12.529 1.00 66.38 613 LEU A CA 1
ATOM 4713 C C . LEU A 1 613 ? 8.506 46.865 11.088 1.00 66.38 613 LEU A C 1
ATOM 4715 O O . LEU A 1 613 ? 7.447 47.410 10.796 1.00 66.38 613 LEU A O 1
ATOM 4719 N N . SER A 1 614 ? 9.444 46.633 10.168 1.00 66.94 614 SER A N 1
ATOM 4720 C CA . SER A 1 614 ? 9.329 47.018 8.761 1.00 66.94 614 SER A CA 1
ATOM 4721 C C . SER A 1 614 ? 8.222 46.287 7.995 1.00 66.94 614 SER A C 1
ATOM 4723 O O . SER A 1 614 ? 7.691 46.866 7.054 1.00 66.94 614 SER A O 1
ATOM 4725 N N . VAL A 1 615 ? 7.813 45.075 8.398 1.00 70.31 615 VAL A N 1
ATOM 4726 C CA . VAL A 1 615 ? 6.698 44.346 7.751 1.00 70.31 615 VAL A CA 1
ATOM 4727 C C . VAL A 1 615 ? 5.382 45.104 7.899 1.00 70.31 615 VAL A C 1
ATOM 4729 O O . VAL A 1 615 ? 4.575 45.141 6.974 1.00 70.31 615 VAL A O 1
ATOM 4732 N N . TYR A 1 616 ? 5.168 45.751 9.044 1.00 72.25 616 TYR A N 1
ATOM 4733 C CA . TYR A 1 616 ? 3.899 46.408 9.353 1.00 72.25 616 TYR A CA 1
ATOM 4734 C C . TYR A 1 616 ? 3.641 47.653 8.507 1.00 72.25 616 TYR A C 1
ATOM 4736 O O . TYR A 1 616 ? 2.488 48.025 8.318 1.00 72.25 616 TYR A O 1
ATOM 4744 N N . ARG A 1 617 ? 4.681 48.250 7.905 1.00 78.31 617 ARG A N 1
ATOM 4745 C CA . ARG A 1 617 ? 4.505 49.343 6.936 1.00 78.31 617 ARG A CA 1
ATOM 4746 C C . ARG A 1 617 ? 3.686 48.911 5.711 1.00 78.31 617 ARG A C 1
ATOM 4748 O O . ARG A 1 617 ? 3.124 49.752 5.022 1.00 78.31 617 ARG A O 1
ATOM 4755 N N . LEU A 1 618 ? 3.654 47.605 5.432 1.00 81.06 618 LEU A N 1
ATOM 4756 C CA . LEU A 1 618 ? 2.950 47.014 4.297 1.00 81.06 618 LEU A CA 1
ATOM 4757 C C . LEU A 1 618 ? 1.458 46.786 4.609 1.00 81.06 618 LEU A C 1
ATOM 4759 O O . LEU A 1 618 ? 0.657 46.663 3.688 1.00 81.06 618 LEU A O 1
ATOM 4763 N N . ALA A 1 619 ? 1.064 46.770 5.889 1.00 78.38 619 ALA A N 1
ATOM 4764 C CA . ALA A 1 619 ? -0.289 46.428 6.337 1.00 78.38 619 ALA A CA 1
ATOM 4765 C C . ALA A 1 619 ? -1.434 47.193 5.632 1.00 78.38 619 ALA A C 1
ATOM 4767 O O . ALA A 1 619 ? -2.414 46.543 5.264 1.00 78.38 619 ALA A O 1
ATOM 4768 N N . PRO A 1 620 ? -1.333 48.513 5.354 1.00 83.50 620 PRO A N 1
ATOM 4769 C CA . PRO A 1 620 ? -2.428 49.259 4.729 1.00 83.50 620 PRO A CA 1
ATOM 4770 C C . PRO A 1 620 ? -2.747 48.842 3.287 1.00 83.50 620 PRO A C 1
ATOM 4772 O O . PRO A 1 620 ? -3.861 49.073 2.827 1.00 83.50 620 PRO A O 1
ATOM 4775 N N . THR A 1 621 ? -1.785 48.268 2.554 1.00 85.19 621 THR A N 1
ATOM 4776 C CA . THR A 1 621 ? -1.936 47.940 1.122 1.00 85.19 621 THR A CA 1
ATOM 4777 C C . THR A 1 621 ? -2.067 46.448 0.843 1.00 85.19 621 THR A C 1
ATOM 4779 O O . THR A 1 621 ? -2.456 46.069 -0.266 1.00 85.19 621 THR A O 1
ATOM 4782 N N . LEU A 1 622 ? -1.766 45.601 1.830 1.00 86.38 622 LEU A N 1
ATOM 4783 C CA . LEU A 1 622 ? -1.818 44.153 1.681 1.00 86.38 622 LEU A CA 1
ATOM 4784 C C . LEU A 1 622 ? -3.252 43.660 1.483 1.00 86.38 622 LEU A C 1
ATOM 4786 O O . LEU A 1 622 ? -4.164 43.988 2.239 1.00 86.38 622 LEU A O 1
ATOM 4790 N N . ARG A 1 623 ? -3.419 42.814 0.466 1.00 85.75 623 ARG A N 1
ATOM 4791 C CA . ARG A 1 623 ? -4.659 42.088 0.168 1.00 85.75 623 ARG A CA 1
ATOM 4792 C C . ARG A 1 623 ? -4.550 40.609 0.518 1.00 85.75 623 ARG A C 1
ATOM 4794 O O . ARG A 1 623 ? -5.550 40.011 0.912 1.00 85.75 623 ARG A O 1
ATOM 4801 N N . VAL A 1 624 ? -3.347 40.041 0.403 1.00 85.62 624 VAL A N 1
ATOM 4802 C CA . VAL A 1 624 ? -3.038 38.642 0.727 1.00 85.62 624 VAL A CA 1
ATOM 4803 C C . VAL A 1 624 ? -1.776 38.593 1.582 1.00 85.62 624 VAL A C 1
ATOM 4805 O O . VAL A 1 624 ? -0.731 39.105 1.171 1.00 85.62 624 VAL A O 1
ATOM 4808 N N . ALA A 1 625 ? -1.859 37.952 2.749 1.00 86.19 625 ALA A N 1
ATOM 4809 C CA . ALA A 1 625 ? -0.725 37.794 3.653 1.00 86.19 625 ALA A CA 1
ATOM 4810 C C . ALA A 1 625 ? -0.585 36.349 4.154 1.00 86.19 625 ALA A C 1
ATOM 4812 O O . ALA A 1 625 ? -1.528 35.765 4.693 1.00 86.19 625 ALA A O 1
ATOM 4813 N N . LYS A 1 626 ? 0.619 35.783 4.002 1.00 85.50 626 LYS A N 1
ATOM 4814 C CA . LYS A 1 626 ? 0.992 34.464 4.528 1.00 85.50 626 LYS A CA 1
ATOM 4815 C C . LYS A 1 626 ? 2.229 34.576 5.417 1.00 85.50 626 LYS A C 1
ATOM 4817 O O . LYS A 1 626 ? 3.320 34.883 4.932 1.00 85.50 626 LYS A O 1
ATOM 4822 N N . PHE A 1 627 ? 2.061 34.289 6.703 1.00 83.06 627 PHE A N 1
ATOM 4823 C CA . PHE A 1 627 ? 3.129 34.317 7.702 1.00 83.06 627 PHE A CA 1
ATOM 4824 C C . PHE A 1 627 ? 3.412 32.910 8.218 1.00 83.06 627 PHE A C 1
ATOM 4826 O O . PHE A 1 627 ? 2.475 32.188 8.560 1.00 83.06 627 PHE A O 1
ATOM 4833 N N . GLY A 1 628 ? 4.686 32.529 8.339 1.00 79.94 628 GLY A N 1
ATOM 4834 C CA . GLY A 1 628 ? 5.027 31.292 9.026 1.00 79.94 628 GLY A CA 1
ATOM 4835 C C . GLY A 1 628 ? 6.379 31.247 9.727 1.00 79.94 628 GLY A C 1
ATOM 4836 O O . GLY A 1 628 ? 7.333 31.920 9.337 1.00 79.94 628 GLY A O 1
ATOM 4837 N N . GLY A 1 629 ? 6.453 30.433 10.785 1.00 72.12 629 GLY A N 1
ATOM 4838 C CA . GLY A 1 629 ? 7.652 30.262 11.617 1.00 72.12 629 GLY A CA 1
ATOM 4839 C C . GLY A 1 629 ? 8.047 31.502 12.431 1.00 72.12 629 GLY A C 1
ATOM 4840 O O . GLY A 1 629 ? 9.230 31.693 12.721 1.00 72.12 629 GLY A O 1
ATOM 4841 N N . CYS A 1 630 ? 7.086 32.363 12.773 1.00 72.81 630 CYS A N 1
ATOM 4842 C CA . CYS A 1 630 ? 7.327 33.649 13.430 1.00 72.81 630 CYS A CA 1
ATOM 4843 C C . CYS A 1 630 ? 6.487 33.855 14.699 1.00 72.81 630 CYS A C 1
ATOM 4845 O O . CYS A 1 630 ? 5.463 33.204 14.900 1.00 72.81 630 CYS A O 1
ATOM 4847 N N . ARG A 1 631 ? 6.911 34.791 15.554 1.00 73.06 631 ARG A N 1
ATOM 4848 C CA . ARG A 1 631 ? 6.182 35.219 16.755 1.00 73.06 631 ARG A CA 1
ATOM 4849 C C . ARG A 1 631 ? 5.610 36.622 16.559 1.00 73.06 631 ARG A C 1
ATOM 4851 O O . ARG A 1 631 ? 6.354 37.558 16.264 1.00 73.06 631 ARG A O 1
ATOM 4858 N N . PHE A 1 632 ? 4.303 36.745 16.759 1.00 72.44 632 PHE A N 1
ATOM 4859 C CA . PHE A 1 632 ? 3.608 38.007 16.974 1.00 72.44 632 PHE A CA 1
ATOM 4860 C C . PHE A 1 632 ? 3.754 38.310 18.463 1.00 72.44 632 PHE A C 1
ATOM 4862 O O . PHE A 1 632 ? 3.296 37.543 19.303 1.00 72.44 632 PHE A O 1
ATOM 4869 N N . SER A 1 633 ? 4.484 39.362 18.811 1.00 64.19 633 SER A N 1
ATOM 4870 C CA . SER A 1 633 ? 4.597 39.785 20.206 1.00 64.19 633 SER A CA 1
ATOM 4871 C C . SER A 1 633 ? 3.381 40.631 20.611 1.00 64.19 633 SER A C 1
ATOM 4873 O O . SER A 1 633 ? 2.796 41.325 19.780 1.00 64.19 633 SER A O 1
ATOM 4875 N N . ASP A 1 634 ? 3.033 40.628 21.899 1.00 59.88 634 ASP A N 1
ATOM 4876 C CA . ASP A 1 634 ? 1.795 41.238 22.430 1.00 59.88 634 ASP A CA 1
ATOM 4877 C C . ASP A 1 634 ? 1.724 42.781 22.316 1.00 59.88 634 ASP A C 1
ATOM 4879 O O . ASP A 1 634 ? 0.709 43.399 22.626 1.00 59.88 634 ASP A O 1
ATOM 4883 N N . TRP A 1 635 ? 2.778 43.440 21.819 1.00 56.75 635 TRP A N 1
ATOM 4884 C CA . TRP A 1 635 ? 2.772 44.872 21.471 1.00 56.75 635 TRP A CA 1
ATOM 4885 C C . TRP A 1 635 ? 1.814 45.213 20.313 1.00 56.75 635 TRP A C 1
ATOM 4887 O O . TRP A 1 635 ? 1.435 46.372 20.176 1.00 56.75 635 TRP A O 1
ATOM 4897 N N . ILE A 1 636 ? 1.385 44.232 19.509 1.00 54.66 636 ILE A N 1
ATOM 4898 C CA . ILE A 1 636 ? 0.435 44.423 18.396 1.00 54.66 636 ILE A CA 1
ATOM 4899 C C . ILE A 1 636 ? -0.937 44.891 18.895 1.00 54.66 636 ILE A C 1
ATOM 4901 O O . ILE A 1 636 ? -1.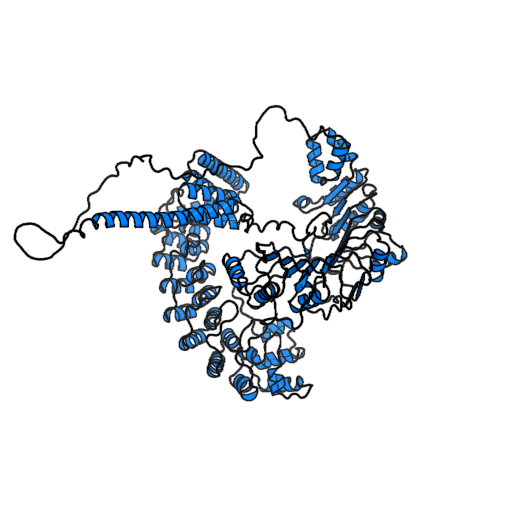538 45.765 18.272 1.00 54.66 636 ILE A O 1
ATOM 4905 N N . VAL A 1 637 ? -1.367 44.414 20.069 1.00 54.38 637 VAL A N 1
ATOM 4906 C CA . VAL A 1 637 ? -2.589 44.883 20.747 1.00 54.38 637 VAL A CA 1
ATOM 4907 C C . VAL A 1 637 ? -2.472 46.366 21.140 1.00 54.38 637 VAL A C 1
ATOM 4909 O O . VAL A 1 637 ? -3.456 47.095 21.119 1.00 54.38 637 VAL A O 1
ATOM 4912 N N . LYS A 1 638 ? -1.257 46.857 21.438 1.00 55.12 638 LYS A N 1
ATOM 4913 C CA . LYS A 1 638 ? -1.009 48.256 21.846 1.00 55.12 638 LYS A CA 1
ATOM 4914 C C . LYS A 1 638 ? -0.940 49.257 20.688 1.00 55.12 638 LYS A C 1
ATOM 4916 O O . LYS A 1 638 ? -0.983 50.456 20.946 1.00 55.12 638 LYS A O 1
ATOM 4921 N N . LEU A 1 639 ? -0.785 48.803 19.443 1.00 57.22 639 LEU A N 1
ATOM 4922 C CA . LEU A 1 639 ? -0.564 49.673 18.277 1.00 57.22 639 LEU A CA 1
ATOM 4923 C C . LEU A 1 639 ? -1.720 49.712 17.281 1.00 57.22 639 LEU A C 1
ATOM 4925 O O . LEU A 1 639 ? -1.601 50.407 16.273 1.00 57.22 639 LEU A O 1
ATOM 4929 N N . SER A 1 640 ? -2.812 48.989 17.548 1.00 58.94 640 SER A N 1
ATOM 4930 C CA . SER A 1 640 ? -4.009 48.964 16.697 1.00 58.94 640 SER A CA 1
ATOM 4931 C C . SER A 1 640 ? -3.657 48.771 15.217 1.00 58.94 640 SER A C 1
ATOM 4933 O O . SER A 1 640 ? -4.069 49.549 14.357 1.00 58.94 640 SER A O 1
ATOM 4935 N N . LEU A 1 641 ? -2.806 47.784 14.919 1.00 63.25 641 LEU A N 1
ATOM 4936 C CA . LEU A 1 641 ? -2.342 47.511 13.559 1.00 63.25 641 LEU A CA 1
ATOM 4937 C C . LEU A 1 641 ? -3.515 47.070 12.679 1.00 63.25 641 LEU A C 1
ATOM 4939 O O . LEU A 1 641 ? -4.016 45.956 12.814 1.00 63.25 641 LEU A O 1
ATOM 4943 N N . LYS A 1 642 ? -3.931 47.944 11.758 1.00 71.75 642 LYS A N 1
ATOM 4944 C CA . LYS A 1 642 ? -5.078 47.704 10.876 1.00 71.75 642 LYS A CA 1
ATOM 4945 C C . LYS A 1 642 ? -4.638 47.129 9.539 1.00 71.75 642 LYS A C 1
ATOM 4947 O O . LYS A 1 642 ? -3.754 47.676 8.878 1.00 71.75 642 LYS A O 1
ATOM 4952 N N . PHE A 1 643 ? -5.334 46.084 9.106 1.00 80.50 643 PHE A N 1
ATOM 4953 C CA . PHE A 1 643 ? -5.208 45.488 7.778 1.00 80.50 643 PHE A CA 1
ATOM 4954 C C . PHE A 1 643 ? -6.502 45.721 6.973 1.00 80.50 643 PHE A C 1
ATOM 4956 O O . PHE A 1 643 ? -7.230 44.778 6.662 1.00 80.50 643 PHE A O 1
ATOM 4963 N N . PRO A 1 644 ? -6.827 46.980 6.624 1.00 81.25 644 PRO A N 1
ATOM 4964 C CA . PRO A 1 644 ? -8.150 47.352 6.116 1.00 81.25 644 PRO A CA 1
ATOM 4965 C C . PRO A 1 644 ? -8.487 46.735 4.751 1.00 81.25 644 PRO A C 1
ATOM 4967 O O . PRO A 1 644 ? -9.657 46.576 4.415 1.00 81.25 644 PRO A O 1
ATOM 4970 N N . CYS A 1 645 ? -7.474 46.403 3.946 1.00 84.94 645 CYS A N 1
ATOM 4971 C CA . CYS A 1 645 ? -7.643 45.841 2.604 1.00 84.94 645 CYS A CA 1
ATOM 4972 C C . CYS A 1 645 ? -7.447 44.319 2.541 1.00 84.94 645 CYS A C 1
ATOM 4974 O O . CYS A 1 645 ? -7.501 43.750 1.445 1.00 84.94 645 CYS A O 1
ATOM 4976 N N . LEU A 1 646 ? -7.194 43.666 3.678 1.00 87.06 646 LEU A N 1
ATOM 4977 C CA . LEU A 1 646 ? -6.826 42.258 3.714 1.00 87.06 646 LEU A CA 1
ATOM 4978 C C . LEU A 1 646 ? -8.043 41.379 3.442 1.00 87.06 646 LEU A C 1
ATOM 4980 O O . LEU A 1 646 ? -9.013 41.378 4.193 1.00 87.06 646 LEU A O 1
ATOM 4984 N N . LYS A 1 647 ? -7.958 40.612 2.356 1.00 86.25 647 LYS A N 1
ATOM 4985 C CA . LYS A 1 647 ? -8.980 39.647 1.944 1.00 86.25 647 LYS A CA 1
ATOM 4986 C C . LYS A 1 647 ? -8.653 38.228 2.389 1.00 86.25 647 LYS A C 1
ATOM 4988 O O . LYS A 1 647 ? -9.565 37.423 2.562 1.00 86.25 647 LYS A O 1
ATOM 4993 N N . GLN A 1 648 ? -7.364 37.914 2.541 1.00 85.56 648 GLN A N 1
ATOM 4994 C CA . GLN A 1 648 ? -6.886 36.568 2.850 1.00 85.56 648 GLN A CA 1
ATOM 4995 C C . GLN A 1 648 ? -5.730 36.582 3.846 1.00 85.56 648 GLN A C 1
ATOM 4997 O O . GLN A 1 648 ? -4.722 37.261 3.620 1.00 85.56 648 GLN A O 1
ATOM 5002 N N . LEU A 1 649 ? -5.850 35.763 4.891 1.00 86.38 649 LEU A N 1
ATOM 5003 C CA . LEU A 1 649 ? -4.831 35.599 5.921 1.00 86.38 649 LEU A CA 1
ATOM 5004 C C . LEU A 1 649 ? -4.510 34.119 6.168 1.00 86.38 649 LEU A C 1
ATOM 5006 O O . LEU A 1 649 ? -5.398 33.341 6.516 1.00 86.38 649 LEU A O 1
ATOM 5010 N N . THR A 1 650 ? -3.227 33.756 6.069 1.00 84.00 650 THR A N 1
ATOM 5011 C CA . THR A 1 650 ? -2.712 32.436 6.472 1.00 84.00 650 THR A CA 1
ATOM 5012 C C . THR A 1 650 ? -1.631 32.579 7.545 1.00 84.00 650 THR A C 1
ATOM 5014 O O . THR A 1 650 ? -0.626 33.261 7.331 1.00 84.00 650 THR A O 1
ATOM 5017 N N . LEU A 1 651 ? -1.794 31.868 8.664 1.00 82.19 651 LEU A N 1
ATOM 5018 C CA . LEU A 1 651 ? -0.818 31.773 9.755 1.00 82.19 651 LEU A CA 1
ATOM 5019 C C . LEU A 1 651 ? -0.331 30.319 9.909 1.00 82.19 651 LEU A C 1
ATOM 5021 O O . LEU A 1 651 ? -1.102 29.478 10.365 1.00 82.19 651 LEU A O 1
ATOM 5025 N N . ASP A 1 652 ? 0.922 30.005 9.550 1.00 77.75 652 ASP A N 1
ATOM 5026 C CA . ASP A 1 652 ? 1.533 28.660 9.664 1.00 77.75 652 ASP A CA 1
ATOM 5027 C C . ASP A 1 652 ? 2.655 28.593 10.711 1.00 77.75 652 ASP A C 1
ATOM 5029 O O . ASP A 1 652 ? 3.740 29.131 10.499 1.00 77.75 652 ASP A O 1
ATOM 5033 N N . ARG A 1 653 ? 2.450 27.867 11.817 1.00 73.75 653 ARG A N 1
ATOM 5034 C CA . ARG A 1 653 ? 3.406 27.779 12.939 1.00 73.75 653 ARG A CA 1
ATOM 5035 C C . ARG A 1 653 ? 3.768 29.177 13.436 1.00 73.75 653 ARG A C 1
ATOM 5037 O O . ARG A 1 653 ? 4.933 29.574 13.450 1.00 73.75 653 ARG A O 1
ATOM 5044 N N . VAL A 1 654 ? 2.740 29.935 13.785 1.00 75.38 654 VAL A N 1
ATOM 5045 C CA . VAL A 1 654 ? 2.822 31.292 14.306 1.00 75.38 654 VAL A CA 1
ATOM 5046 C C . VAL A 1 654 ? 2.475 31.277 15.792 1.00 75.38 654 VAL A C 1
ATOM 5048 O O . VAL A 1 654 ? 1.441 30.750 16.199 1.00 75.38 654 VAL A O 1
ATOM 5051 N N . ALA A 1 655 ? 3.340 31.871 16.612 1.00 75.69 655 ALA A N 1
ATOM 5052 C CA . ALA A 1 655 ? 3.037 32.137 18.015 1.00 75.69 655 ALA A CA 1
ATOM 5053 C C . ALA A 1 655 ? 2.315 33.490 18.122 1.00 75.69 655 ALA A C 1
ATOM 5055 O O . ALA A 1 655 ? 2.943 34.524 17.894 1.00 75.69 655 ALA A O 1
ATOM 5056 N N . ILE A 1 656 ? 1.013 33.471 18.422 1.00 76.12 656 ILE A N 1
ATOM 5057 C CA . ILE A 1 656 ? 0.134 34.640 18.589 1.00 76.12 656 ILE A CA 1
ATOM 5058 C C . ILE A 1 656 ? -0.871 34.349 19.720 1.00 76.12 656 ILE A C 1
ATOM 5060 O O . ILE A 1 656 ? -1.315 33.207 19.856 1.00 76.12 656 ILE A O 1
ATOM 5064 N N . SER A 1 657 ? -1.186 35.348 20.548 1.00 76.31 657 SER A N 1
ATOM 5065 C CA . SER A 1 657 ? -2.204 35.257 21.605 1.00 76.31 657 SER A CA 1
ATOM 5066 C C . SER A 1 657 ? -3.628 35.370 21.037 1.00 76.31 657 SER A C 1
ATOM 5068 O O . SER A 1 657 ? -3.825 35.882 19.933 1.00 76.31 657 SER A O 1
ATOM 5070 N N . GLU A 1 658 ? -4.627 34.874 21.774 1.00 75.19 658 GLU A N 1
ATOM 5071 C CA . GLU A 1 658 ? -6.043 34.940 21.373 1.00 75.19 658 GLU A CA 1
ATOM 5072 C C . GLU A 1 658 ? -6.509 36.391 21.184 1.00 75.19 658 GLU A C 1
ATOM 5074 O O . GLU A 1 658 ? -7.011 36.733 20.114 1.00 75.19 658 GLU A O 1
ATOM 5079 N N . ASP A 1 659 ? -6.218 37.262 22.154 1.00 75.62 659 ASP A N 1
ATOM 5080 C CA . ASP A 1 659 ? -6.548 38.693 22.104 1.00 75.62 659 ASP A CA 1
ATOM 5081 C C . ASP A 1 659 ? -5.925 39.396 20.889 1.00 75.62 659 ASP A C 1
ATOM 5083 O O . ASP A 1 659 ? -6.563 40.218 20.228 1.00 75.62 659 ASP A O 1
ATOM 5087 N N . ALA A 1 660 ? -4.677 39.054 20.548 1.00 76.38 660 ALA A N 1
ATOM 5088 C CA . ALA A 1 660 ? -3.992 39.626 19.392 1.00 76.38 660 ALA A CA 1
ATOM 5089 C C . ALA A 1 660 ? -4.613 39.172 18.064 1.00 76.38 660 ALA A C 1
ATOM 5091 O O . ALA A 1 660 ? -4.693 39.962 17.122 1.00 76.38 660 ALA A O 1
ATOM 5092 N N . LEU A 1 661 ? -5.071 37.919 17.978 1.00 80.25 661 LEU A N 1
ATOM 5093 C CA . LEU A 1 661 ? -5.785 37.426 16.804 1.00 80.25 661 LEU A CA 1
ATOM 5094 C C . LEU A 1 661 ? -7.162 38.088 16.683 1.00 80.25 661 LEU A C 1
ATOM 5096 O O . LEU A 1 661 ? -7.494 38.572 15.605 1.00 80.25 661 LEU A O 1
ATOM 5100 N N . GLN A 1 662 ? -7.934 38.163 17.770 1.00 77.75 662 GLN A N 1
ATOM 5101 C CA . GLN A 1 662 ? -9.250 38.809 17.770 1.00 77.75 662 GLN A CA 1
ATOM 5102 C C . GLN A 1 662 ? -9.154 40.288 17.388 1.00 77.75 662 GLN A C 1
ATOM 5104 O O . GLN A 1 662 ? -9.880 40.733 16.504 1.00 77.75 662 GLN A O 1
ATOM 5109 N N . SER A 1 663 ? -8.198 41.023 17.966 1.00 76.44 663 SER A N 1
ATOM 5110 C CA . SER A 1 663 ? -7.941 42.425 17.617 1.00 76.44 663 SER A CA 1
ATOM 5111 C C . SER A 1 663 ? -7.540 42.600 16.150 1.00 76.44 663 SER A C 1
ATOM 5113 O O . SER A 1 663 ? -7.955 43.563 15.507 1.00 76.44 663 SER A O 1
ATOM 5115 N N . MET A 1 664 ? -6.759 41.671 15.592 1.00 77.31 664 MET A N 1
ATOM 5116 C CA . MET A 1 664 ? -6.417 41.703 14.172 1.00 77.31 664 MET A CA 1
ATOM 5117 C C . MET A 1 664 ? -7.653 41.456 13.296 1.00 77.31 664 MET A C 1
ATOM 5119 O O . MET A 1 664 ? -7.812 42.122 12.277 1.00 77.31 664 MET A O 1
ATOM 5123 N N . LEU A 1 665 ? -8.532 40.525 13.678 1.00 78.25 665 LEU A N 1
ATOM 5124 C CA . LEU A 1 665 ? -9.730 40.170 12.911 1.00 78.25 665 LEU A CA 1
ATOM 5125 C C . LEU A 1 665 ? -10.829 41.241 12.986 1.00 78.25 665 LEU A C 1
ATOM 5127 O O . LEU A 1 665 ? -11.454 41.517 11.963 1.00 78.25 665 LEU A O 1
ATOM 5131 N N . SER A 1 666 ? -11.033 41.881 14.142 1.00 74.69 666 SER A N 1
ATOM 5132 C CA . SER A 1 666 ? -12.083 42.892 14.345 1.00 74.69 666 SER A CA 1
ATOM 5133 C C . SER A 1 666 ? -11.936 44.117 13.438 1.00 74.69 666 SER A C 1
ATOM 5135 O O . SER A 1 666 ? -12.925 44.752 13.089 1.00 74.69 666 SER A O 1
ATOM 5137 N N . ASP A 1 667 ? -10.706 44.438 13.030 1.00 70.75 667 ASP A N 1
ATOM 5138 C CA . ASP A 1 667 ? -10.393 45.561 12.138 1.00 70.75 667 ASP A CA 1
ATOM 5139 C C . ASP A 1 667 ? -10.233 45.145 10.654 1.00 70.75 667 ASP A C 1
ATOM 5141 O O . ASP A 1 667 ? -9.905 45.980 9.804 1.00 70.75 667 ASP A O 1
ATOM 5145 N N . CYS A 1 668 ? -10.474 43.872 10.310 1.00 77.19 668 CYS A N 1
ATOM 5146 C CA . CYS A 1 668 ? -10.394 43.349 8.941 1.00 77.19 668 CYS A CA 1
ATOM 5147 C C . CYS A 1 668 ? -11.779 43.239 8.280 1.00 77.19 668 CYS A C 1
ATOM 5149 O O . CYS A 1 668 ? -12.292 42.148 8.037 1.00 77.19 668 CYS A O 1
ATOM 5151 N N . TYR A 1 669 ? -12.375 44.376 7.917 1.00 80.00 669 TYR A N 1
ATOM 5152 C CA . TYR A 1 669 ? -13.726 44.426 7.333 1.00 80.00 669 TYR A CA 1
ATOM 5153 C C . TYR A 1 669 ? -13.859 43.708 5.976 1.00 80.00 669 TYR A C 1
ATOM 5155 O O . TYR A 1 669 ? -14.955 43.307 5.596 1.00 80.00 669 TYR A O 1
ATOM 5163 N N . ALA A 1 670 ? -12.758 43.529 5.240 1.00 83.62 670 ALA A N 1
ATOM 5164 C CA . ALA A 1 670 ? -12.740 42.900 3.917 1.00 83.62 670 ALA A CA 1
ATOM 5165 C C . ALA A 1 670 ? -12.336 41.413 3.931 1.00 83.62 670 ALA A C 1
ATOM 5167 O O . ALA A 1 670 ? -12.130 40.845 2.857 1.00 83.62 670 ALA A O 1
ATOM 5168 N N . LEU A 1 671 ? -12.173 40.794 5.107 1.00 85.38 671 LEU A N 1
ATOM 5169 C CA . LEU A 1 671 ? -11.628 39.443 5.218 1.00 85.38 671 LEU A CA 1
ATOM 5170 C C . LEU A 1 671 ? -12.624 38.394 4.718 1.00 85.38 671 LEU A C 1
ATOM 5172 O O . LEU A 1 671 ? -13.648 38.143 5.339 1.00 85.38 671 LEU A O 1
ATOM 5176 N N . GLU A 1 672 ? -12.278 37.726 3.621 1.00 86.06 672 GLU A N 1
ATOM 5177 C CA . GLU A 1 672 ? -13.113 36.681 3.022 1.00 86.06 672 GLU A CA 1
ATOM 5178 C C . GLU A 1 672 ? -12.627 35.271 3.410 1.00 86.06 672 GLU A C 1
ATOM 5180 O O . GLU A 1 672 ? -13.419 34.327 3.401 1.00 86.06 672 GLU A O 1
ATOM 5185 N N . SER A 1 673 ? -11.342 35.111 3.770 1.00 84.25 673 SER A N 1
ATOM 5186 C CA . SER A 1 673 ? -10.730 33.810 4.080 1.00 84.25 673 SER A CA 1
ATOM 5187 C C . SER A 1 673 ? -9.699 33.872 5.213 1.00 84.25 673 SER A C 1
ATOM 5189 O O . SER A 1 673 ? -8.730 34.633 5.132 1.00 84.25 673 SER A O 1
ATOM 5191 N N . LEU A 1 674 ? -9.845 32.986 6.205 1.00 85.31 674 LEU A N 1
ATOM 5192 C CA . LEU A 1 674 ? -8.927 32.825 7.340 1.00 85.31 674 LEU A CA 1
ATOM 5193 C C . LEU A 1 674 ? -8.394 31.388 7.438 1.00 85.31 674 LEU A C 1
ATOM 5195 O O . LEU A 1 674 ? -9.169 30.432 7.463 1.00 85.31 674 LEU A O 1
ATOM 5199 N N . GLU A 1 675 ? -7.072 31.233 7.545 1.00 79.75 675 GLU A N 1
ATOM 5200 C CA . GLU A 1 675 ? -6.422 29.927 7.667 1.00 79.75 675 GLU A CA 1
ATOM 5201 C C . GLU A 1 675 ? -5.379 29.869 8.799 1.00 79.75 675 GLU A C 1
ATOM 5203 O O . GLU A 1 675 ? -4.395 30.613 8.809 1.00 79.75 675 GLU A O 1
ATOM 5208 N N . LEU A 1 676 ? -5.554 28.921 9.723 1.00 78.94 676 LEU A N 1
ATOM 5209 C CA . LEU A 1 676 ? -4.694 28.708 10.891 1.00 78.94 676 LEU A CA 1
ATOM 5210 C C . LEU A 1 676 ? -4.019 27.326 10.831 1.00 78.94 676 LEU A C 1
ATOM 5212 O O . LEU A 1 676 ? -4.657 26.304 11.065 1.00 78.94 676 LEU A O 1
ATOM 5216 N N . LYS A 1 677 ? -2.713 27.254 10.559 1.00 73.75 677 LYS A N 1
ATOM 5217 C CA . LYS A 1 677 ? -1.949 25.997 10.492 1.00 73.75 677 LYS A CA 1
ATOM 5218 C C . LYS A 1 677 ? -0.983 25.835 11.658 1.00 73.75 677 LYS A C 1
ATOM 5220 O O . LYS A 1 677 ? -0.094 26.654 11.840 1.00 73.75 677 LYS A O 1
ATOM 5225 N N . LYS A 1 678 ? -1.078 24.715 12.384 1.00 67.81 678 LYS A N 1
ATOM 5226 C CA . LYS A 1 678 ? -0.064 24.251 13.351 1.00 67.81 678 LYS A CA 1
ATOM 5227 C C . LYS A 1 678 ? 0.271 25.290 14.440 1.00 67.81 678 LYS A C 1
ATOM 5229 O O . LYS A 1 678 ? 1.412 25.369 14.894 1.00 67.81 678 LYS A O 1
ATOM 5234 N N . ASN A 1 679 ? -0.722 26.079 14.848 1.00 66.31 679 ASN A N 1
ATOM 5235 C CA . ASN A 1 679 ? -0.599 27.102 15.889 1.00 66.31 679 ASN A CA 1
ATOM 5236 C C . ASN A 1 679 ? -0.966 26.470 17.244 1.00 66.31 679 ASN A C 1
ATOM 5238 O O . ASN A 1 679 ? -2.035 25.882 17.374 1.00 66.31 679 ASN A O 1
ATOM 5242 N N . SER A 1 680 ? -0.063 26.515 18.227 1.00 55.75 680 SER A N 1
ATOM 5243 C CA . SER A 1 680 ? -0.095 25.665 19.434 1.00 55.75 680 SER A CA 1
ATOM 5244 C C . SER A 1 680 ? -0.730 26.303 20.680 1.00 55.75 680 SER A C 1
ATOM 5246 O O . SER A 1 680 ? -0.458 25.835 21.781 1.00 55.75 680 SER A O 1
ATOM 5248 N N . VAL A 1 681 ? -1.506 27.387 20.542 1.00 57.94 681 VAL A N 1
ATOM 5249 C CA . VAL A 1 681 ? -1.829 28.271 21.688 1.00 57.94 681 VAL A CA 1
ATOM 5250 C C . VAL A 1 681 ? -3.331 28.417 21.985 1.00 57.94 681 VAL A C 1
ATOM 5252 O O . VAL A 1 681 ? -3.687 28.799 23.095 1.00 57.94 681 VAL A O 1
ATOM 5255 N N . PHE A 1 682 ? -4.233 28.086 21.058 1.00 63.94 682 PHE A N 1
ATOM 5256 C CA . PHE A 1 682 ? -5.665 28.353 21.252 1.00 63.94 682 PHE A CA 1
ATOM 5257 C C . PHE A 1 682 ? -6.364 27.205 21.990 1.00 63.94 682 PHE A C 1
ATOM 5259 O O . PHE A 1 682 ? -6.450 26.100 21.459 1.00 63.94 682 PHE A O 1
ATOM 5266 N N . ARG A 1 683 ? -6.881 27.470 23.198 1.00 64.62 683 ARG A N 1
ATOM 5267 C CA . ARG A 1 683 ? -7.815 26.565 23.898 1.00 64.62 683 ARG A CA 1
ATOM 5268 C C . ARG A 1 683 ? -9.256 26.786 23.442 1.00 64.62 683 ARG A C 1
ATOM 5270 O O . ARG A 1 683 ? -9.953 25.811 23.186 1.00 64.62 683 ARG A O 1
ATOM 5277 N N . ARG A 1 684 ? -9.653 28.050 23.295 1.00 69.94 684 ARG A N 1
ATOM 5278 C CA . ARG A 1 684 ? -10.927 28.506 22.738 1.00 69.94 684 ARG A CA 1
ATOM 5279 C C . ARG A 1 684 ? -10.625 29.401 21.538 1.00 69.94 684 ARG A C 1
ATOM 5281 O O . ARG A 1 684 ? -9.628 30.118 21.547 1.00 69.94 684 ARG A O 1
ATOM 5288 N N . LEU A 1 685 ? -11.428 29.317 20.484 1.00 72.50 685 LEU A N 1
ATOM 5289 C CA . LEU A 1 685 ? -11.333 30.217 19.337 1.00 72.50 685 LEU A CA 1
ATOM 5290 C C . LEU A 1 685 ? -12.720 30.774 19.032 1.00 72.50 685 LEU A C 1
ATOM 5292 O O . LEU A 1 685 ? -13.578 30.034 18.560 1.00 72.50 685 LEU A O 1
ATOM 5296 N N . CYS A 1 686 ? -12.926 32.065 19.294 1.00 74.06 686 CYS A N 1
ATOM 5297 C CA . CYS A 1 686 ? -14.146 32.772 18.911 1.00 74.06 686 CYS A CA 1
ATOM 5298 C C . CYS A 1 686 ? -13.951 33.512 17.579 1.00 74.06 686 CYS A C 1
ATOM 5300 O O . CYS A 1 686 ? -12.970 34.240 17.406 1.00 74.06 686 CYS A O 1
ATOM 5302 N N . ILE A 1 687 ? -14.867 33.312 16.629 1.00 75.25 687 ILE A N 1
ATOM 5303 C CA . ILE A 1 687 ? -14.879 33.987 15.327 1.00 75.25 687 ILE A CA 1
ATOM 5304 C C . ILE A 1 687 ? -16.226 34.694 15.141 1.00 75.25 687 ILE A C 1
ATOM 5306 O O . ILE A 1 687 ? -17.277 34.056 15.099 1.00 75.25 687 ILE A O 1
ATOM 5310 N N . SER A 1 688 ? -16.168 36.012 14.955 1.00 77.06 688 SER A N 1
ATOM 5311 C CA . SER A 1 688 ? -17.293 36.862 14.557 1.00 77.06 688 SER A CA 1
ATOM 5312 C C . SER A 1 688 ? -16.862 37.707 13.358 1.00 77.06 688 SER A C 1
ATOM 5314 O O . SER A 1 688 ? -15.831 38.382 13.409 1.00 77.06 688 SER A O 1
ATOM 5316 N N . SER A 1 689 ? -17.577 37.600 12.235 1.00 79.31 689 SER A N 1
ATOM 5317 C CA . SER A 1 689 ? -17.277 38.361 11.019 1.00 79.31 689 SER A CA 1
ATOM 5318 C C . SER A 1 689 ? -18.439 38.361 10.027 1.00 79.31 689 SER A C 1
ATOM 5320 O O . SER A 1 689 ? -18.904 37.316 9.578 1.00 79.31 689 SER A O 1
ATOM 5322 N N . GLN A 1 690 ? -18.815 39.557 9.578 1.00 81.75 690 GLN A N 1
ATOM 5323 C CA . GLN A 1 690 ? -19.890 39.768 8.605 1.00 81.75 690 GLN A CA 1
ATOM 5324 C C . GLN A 1 690 ? -19.503 39.421 7.156 1.00 81.75 690 GLN A C 1
ATOM 5326 O O . GLN A 1 690 ? -20.377 39.254 6.308 1.00 81.75 690 GLN A O 1
ATOM 5331 N N . THR A 1 691 ? -18.206 39.318 6.847 1.00 83.62 691 THR A N 1
ATOM 5332 C CA . THR A 1 691 ? -17.696 39.170 5.468 1.00 83.62 691 THR A CA 1
ATOM 5333 C C . THR A 1 691 ? -16.963 37.857 5.209 1.00 83.62 691 THR A C 1
ATOM 5335 O O . THR A 1 691 ? -16.689 37.522 4.052 1.00 83.62 691 THR A O 1
ATOM 5338 N N . LEU A 1 692 ? -16.694 37.084 6.262 1.00 85.31 692 LEU A N 1
ATOM 5339 C CA . LEU A 1 692 ? -15.936 35.843 6.189 1.00 85.31 692 LEU A CA 1
ATOM 5340 C C . LEU A 1 692 ? -16.734 34.742 5.487 1.00 85.31 692 LEU A C 1
ATOM 5342 O O . LEU A 1 692 ? -17.820 34.367 5.924 1.00 85.31 692 LEU A O 1
ATOM 5346 N N . LYS A 1 693 ? -16.161 34.198 4.410 1.00 84.19 693 LYS A N 1
ATOM 5347 C CA . LYS A 1 693 ? -16.766 33.131 3.597 1.00 84.19 693 LYS A CA 1
ATOM 5348 C C . LYS A 1 693 ? -16.152 31.761 3.863 1.00 84.19 693 LYS A C 1
ATOM 5350 O O . LYS A 1 693 ? -16.801 30.744 3.618 1.00 84.19 693 LYS A O 1
ATOM 5355 N N . SER A 1 694 ? -14.900 31.728 4.325 1.00 82.88 694 SER A N 1
ATOM 5356 C CA . SER A 1 694 ? -14.118 30.501 4.498 1.00 82.88 694 SER A CA 1
ATOM 5357 C C . SER A 1 694 ? -13.239 30.539 5.748 1.00 82.88 694 SER A C 1
ATOM 5359 O O . SER A 1 694 ? -12.487 31.496 5.956 1.00 82.88 694 SER A O 1
ATOM 5361 N N . VAL A 1 695 ? -13.282 29.463 6.539 1.00 80.81 695 VAL A N 1
ATOM 5362 C CA . VAL A 1 695 ? -12.420 29.262 7.716 1.00 80.81 695 VAL A CA 1
ATOM 5363 C C . VAL A 1 695 ? -11.784 27.878 7.683 1.00 80.81 695 VAL A C 1
ATOM 5365 O O . VAL A 1 695 ? -12.486 26.871 7.590 1.00 80.81 695 VAL A O 1
ATOM 5368 N N . GLY A 1 696 ? -10.457 27.817 7.817 1.00 76.56 696 GLY A N 1
ATOM 5369 C CA . GLY A 1 696 ? -9.713 26.563 7.956 1.00 76.56 696 GLY A CA 1
ATOM 5370 C C . GLY A 1 696 ? -8.740 26.565 9.132 1.00 76.56 696 GLY A C 1
ATOM 5371 O O . GLY A 1 696 ? -8.038 27.550 9.361 1.00 76.56 696 GLY A O 1
ATOM 5372 N N . PHE A 1 697 ? -8.657 25.453 9.865 1.00 74.50 697 PHE A N 1
ATOM 5373 C CA . PHE A 1 697 ? -7.746 25.321 11.007 1.00 74.50 697 PHE A CA 1
ATOM 5374 C C . PHE A 1 697 ? -7.155 23.909 11.149 1.00 74.50 697 PHE A C 1
ATOM 5376 O O . PHE A 1 697 ? -7.837 22.907 10.960 1.00 74.50 697 PHE A O 1
ATOM 5383 N N . CYS A 1 698 ? -5.865 23.831 11.497 1.00 65.81 698 CYS A N 1
ATOM 5384 C CA . CYS A 1 698 ? -5.063 22.607 11.586 1.00 65.81 698 CYS A CA 1
ATOM 5385 C C . CYS A 1 698 ? -4.267 22.546 12.899 1.00 65.81 698 CYS A C 1
ATOM 5387 O O . CYS A 1 698 ? -3.385 23.378 13.111 1.00 65.81 698 CYS A O 1
ATOM 5389 N N . THR A 1 699 ? -4.469 21.516 13.727 1.00 56.12 699 THR A N 1
ATOM 5390 C CA . THR A 1 699 ? -3.700 21.303 14.971 1.00 56.12 699 THR A CA 1
ATOM 5391 C C . THR A 1 699 ? -2.415 20.478 14.755 1.00 56.12 699 THR A C 1
ATOM 5393 O O . THR A 1 699 ? -2.231 19.790 13.736 1.00 56.12 699 THR A O 1
ATOM 5396 N N . ASN A 1 700 ? -1.462 20.635 15.683 1.00 53.69 700 ASN A N 1
ATOM 5397 C CA . ASN A 1 700 ? -0.137 20.002 15.657 1.00 53.69 700 ASN A CA 1
ATOM 5398 C C . ASN A 1 700 ? -0.164 18.530 16.104 1.00 53.69 700 ASN A C 1
ATOM 5400 O O . ASN A 1 700 ? -1.101 18.079 16.745 1.00 53.69 700 ASN A O 1
ATOM 5404 N N . TRP A 1 701 ? 0.891 17.796 15.738 1.00 43.19 701 TRP A N 1
ATOM 5405 C CA . TRP A 1 701 ? 1.078 16.360 16.007 1.00 43.19 701 TRP A CA 1
ATOM 5406 C C . TRP A 1 701 ? 1.990 16.049 17.198 1.00 43.19 701 TRP A C 1
ATOM 5408 O O . TRP A 1 701 ? 2.168 14.887 17.557 1.00 43.19 701 TRP A O 1
ATOM 5418 N N . PHE A 1 702 ? 2.651 17.057 17.763 1.00 42.25 702 PHE A N 1
ATOM 5419 C CA . PHE A 1 702 ? 3.584 16.826 18.857 1.00 42.25 702 PHE A CA 1
ATOM 5420 C C . PHE A 1 702 ? 2.800 16.506 20.135 1.00 42.25 702 PHE A C 1
ATOM 5422 O O . PHE A 1 702 ? 1.847 17.213 20.456 1.00 42.25 702 PHE A O 1
ATOM 5429 N N . LYS A 1 703 ? 3.224 15.460 20.863 1.00 39.81 703 LYS A N 1
ATOM 5430 C CA . LYS A 1 703 ? 2.616 14.956 22.115 1.00 39.81 703 LYS A CA 1
ATOM 5431 C C . LYS A 1 703 ? 2.422 16.022 23.215 1.00 39.81 703 LYS A C 1
ATOM 5433 O O . LYS A 1 703 ? 1.743 15.748 24.193 1.00 39.81 703 LYS A O 1
ATOM 5438 N N . GLU A 1 704 ? 2.999 17.212 23.054 1.00 39.50 704 GLU A N 1
ATOM 5439 C CA . GLU A 1 704 ? 3.063 18.280 24.059 1.00 39.50 704 GLU A CA 1
ATOM 5440 C C . GLU A 1 704 ? 2.174 19.504 23.746 1.00 39.50 704 GLU A C 1
ATOM 5442 O O . GLU A 1 704 ? 2.144 20.450 24.529 1.00 39.50 704 GLU A O 1
ATOM 5447 N N . SER A 1 705 ? 1.437 19.536 22.624 1.00 49.44 705 SER A N 1
ATOM 5448 C CA . SER A 1 705 ? 0.544 20.670 22.320 1.00 49.44 705 SER A CA 1
ATOM 5449 C C . SER A 1 705 ? -0.847 20.502 22.934 1.00 49.44 705 SER A C 1
ATOM 5451 O O . SER A 1 705 ? -1.482 19.469 22.729 1.00 49.44 705 SER A O 1
ATOM 5453 N N . VAL A 1 706 ? -1.351 21.542 23.609 1.00 52.09 706 VAL A N 1
ATOM 5454 C CA . VAL A 1 706 ? -2.735 21.586 24.110 1.00 52.09 706 VAL A CA 1
ATOM 5455 C C . VAL A 1 706 ? -3.696 21.575 22.908 1.00 52.09 706 VAL A C 1
ATOM 5457 O O . VAL A 1 706 ? -3.577 22.450 22.046 1.00 52.09 706 VAL A O 1
ATOM 5460 N N . PRO A 1 707 ? -4.615 20.598 22.794 1.00 55.22 707 PRO A N 1
ATOM 5461 C CA . PRO A 1 707 ? -5.596 20.583 21.715 1.00 55.22 707 PRO A CA 1
ATOM 5462 C C . PRO A 1 707 ? -6.576 21.754 21.872 1.00 55.22 707 PRO A C 1
ATOM 5464 O O . PRO A 1 707 ? -6.926 22.115 22.994 1.00 55.22 707 PRO A O 1
ATOM 5467 N N . LEU A 1 708 ? -7.021 22.335 20.752 1.00 58.88 708 LEU A N 1
ATOM 5468 C CA . LEU A 1 708 ? -8.140 23.284 20.740 1.00 58.88 708 LEU A CA 1
ATOM 5469 C C . LEU A 1 708 ? -9.366 22.574 21.334 1.00 58.88 708 LEU A C 1
ATOM 5471 O O . LEU A 1 708 ? -9.746 21.517 20.846 1.00 58.88 708 LEU A O 1
ATOM 5475 N N . GLN A 1 709 ? -9.932 23.108 22.410 1.00 57.94 709 GLN A N 1
ATOM 5476 C CA . GLN A 1 709 ? -11.039 22.479 23.134 1.00 57.94 709 GLN A CA 1
ATOM 5477 C C . GLN A 1 709 ? -12.393 22.988 22.640 1.00 57.94 709 GLN A C 1
ATOM 5479 O O . GLN A 1 709 ? -13.355 22.233 22.645 1.00 57.94 709 GLN A O 1
ATOM 5484 N N . GLU A 1 710 ? -12.468 24.238 22.178 1.00 62.91 710 GLU A N 1
ATOM 5485 C CA . GLU A 1 710 ? -13.736 24.860 21.796 1.00 62.91 710 GLU A CA 1
ATOM 5486 C C . GLU A 1 710 ? -13.554 25.818 20.606 1.00 62.91 710 GLU A C 1
ATOM 5488 O O . GLU A 1 710 ? -12.655 26.664 20.594 1.00 62.91 710 GLU A O 1
ATOM 5493 N N . LEU A 1 711 ? -14.423 25.698 19.599 1.00 70.06 711 LEU A N 1
ATOM 5494 C CA . LEU A 1 711 ? -14.562 26.647 18.493 1.00 70.06 711 LEU A CA 1
ATOM 5495 C C . LEU A 1 711 ? -15.958 27.260 18.570 1.00 70.06 711 LEU A C 1
ATOM 5497 O O . LEU A 1 711 ? -16.946 26.543 18.433 1.00 70.06 711 LEU A O 1
ATOM 5501 N N . VAL A 1 712 ? -16.028 28.578 18.724 1.00 68.69 712 VAL A N 1
ATOM 5502 C CA . VAL A 1 712 ? -17.284 29.325 18.792 1.00 68.69 712 VAL A CA 1
ATOM 5503 C C . VAL A 1 712 ? -17.380 30.224 17.565 1.00 68.69 712 VAL A C 1
ATOM 5505 O O . VAL A 1 712 ? -16.520 31.074 17.338 1.00 68.69 712 VAL A O 1
ATOM 5508 N N . ILE A 1 713 ? -18.412 30.026 16.746 1.00 71.62 713 ILE A N 1
ATOM 5509 C CA . ILE A 1 713 ? -18.735 30.917 15.626 1.00 71.62 713 ILE A CA 1
ATOM 5510 C C . ILE A 1 713 ? -20.064 31.584 15.966 1.00 71.62 713 ILE A C 1
ATOM 5512 O O . ILE A 1 713 ? -21.110 30.950 15.862 1.00 71.62 713 ILE A O 1
ATOM 5516 N N . GLU A 1 714 ? -20.011 32.834 16.425 1.00 68.31 714 GLU A N 1
ATOM 5517 C CA . GLU A 1 714 ? -21.182 33.526 16.988 1.00 68.31 714 GLU A CA 1
ATOM 5518 C C . GLU A 1 714 ? -22.008 34.253 15.915 1.00 68.31 714 GLU A C 1
ATOM 5520 O O . GLU A 1 714 ? -23.232 34.163 15.914 1.00 68.31 714 GLU A O 1
ATOM 5525 N N . ASP A 1 715 ? -21.349 34.949 14.981 1.00 69.81 715 ASP A N 1
ATOM 5526 C CA . ASP A 1 715 ? -22.009 35.810 13.991 1.00 69.81 715 ASP A CA 1
ATOM 5527 C C . ASP A 1 715 ? -21.213 35.838 12.675 1.00 69.81 715 ASP A C 1
ATOM 5529 O O . ASP A 1 715 ? -20.291 36.635 12.484 1.00 69.81 715 ASP A O 1
ATOM 5533 N N . ALA A 1 716 ? -21.520 34.884 11.789 1.00 76.12 716 ALA A N 1
ATOM 5534 C CA . ALA A 1 716 ? -20.882 34.738 10.479 1.00 76.12 716 ALA A CA 1
ATOM 5535 C C . ALA A 1 716 ? -21.901 34.333 9.390 1.00 76.12 716 ALA A C 1
ATOM 5537 O O . ALA A 1 716 ? -21.891 33.194 8.906 1.00 76.12 716 ALA A O 1
ATOM 5538 N N . PRO A 1 717 ? -22.809 35.243 8.986 1.00 78.31 717 PRO A N 1
ATOM 5539 C CA . PRO A 1 717 ? -23.914 34.922 8.077 1.00 78.31 717 PRO A CA 1
ATOM 5540 C C . PRO A 1 717 ? -23.448 34.540 6.665 1.00 78.31 717 PRO A C 1
ATOM 5542 O O . PRO A 1 717 ? -24.105 33.745 5.994 1.00 78.31 717 PRO A O 1
ATOM 5545 N N . CYS A 1 718 ? -22.297 35.058 6.229 1.00 82.81 718 CYS A N 1
ATOM 5546 C CA . CYS A 1 718 ? -21.708 34.776 4.918 1.00 82.81 718 CYS A CA 1
ATOM 5547 C C . CYS A 1 718 ? -20.833 33.510 4.889 1.00 82.81 718 CYS A C 1
ATOM 5549 O O . CYS A 1 718 ? -20.222 33.224 3.858 1.00 82.81 718 CYS A O 1
ATOM 5551 N N . LEU A 1 719 ? -20.727 32.765 5.998 1.00 83.12 719 LEU A N 1
ATOM 5552 C CA . LEU A 1 719 ? -19.841 31.606 6.077 1.00 83.12 719 LEU A CA 1
ATOM 5553 C C . LEU A 1 719 ? -20.392 30.437 5.256 1.00 83.12 719 LEU A C 1
ATOM 5555 O O . LEU A 1 719 ? -21.325 29.751 5.663 1.00 83.12 719 LEU A O 1
ATOM 5559 N N . GLU A 1 720 ? -19.760 30.173 4.118 1.00 82.81 720 GLU A N 1
ATOM 5560 C CA . GLU A 1 720 ? -20.168 29.115 3.192 1.00 82.81 720 GLU A CA 1
ATOM 5561 C C . GLU A 1 720 ? -19.310 27.850 3.323 1.00 82.81 720 GLU A C 1
ATOM 5563 O O . GLU A 1 720 ? -19.775 26.752 2.992 1.00 82.81 720 GLU A O 1
ATOM 5568 N N . ARG A 1 721 ? -18.049 27.990 3.762 1.00 80.88 721 ARG A N 1
ATOM 5569 C CA . ARG A 1 721 ? -17.042 26.916 3.744 1.00 80.88 721 ARG A CA 1
ATOM 5570 C C . ARG A 1 721 ? -16.340 26.763 5.088 1.00 80.88 721 ARG A C 1
ATOM 5572 O O . ARG A 1 721 ? -15.745 27.713 5.596 1.00 80.88 721 ARG A O 1
ATOM 5579 N N . LEU A 1 722 ? -16.332 25.540 5.612 1.00 80.00 722 LEU A N 1
ATOM 5580 C CA . LEU A 1 722 ? -15.640 25.197 6.853 1.00 80.00 722 LEU A CA 1
ATOM 5581 C C . LEU A 1 722 ? -14.661 24.040 6.621 1.00 80.00 722 LEU A C 1
ATOM 5583 O O . LEU A 1 722 ? -15.021 23.022 6.027 1.00 80.00 722 LEU A O 1
ATOM 5587 N N . LEU A 1 723 ? -13.416 24.203 7.076 1.00 75.00 723 LEU A N 1
ATOM 5588 C CA . LEU A 1 723 ? -12.319 23.267 6.825 1.00 75.00 723 LEU A CA 1
ATOM 5589 C C . LEU A 1 723 ? -11.604 22.841 8.125 1.00 75.00 723 LEU A C 1
ATOM 5591 O O . LEU A 1 723 ? -10.453 23.241 8.351 1.00 75.00 723 LEU A O 1
ATOM 5595 N N . PRO A 1 724 ? -12.269 22.081 9.016 1.00 67.00 724 PRO A N 1
ATOM 5596 C CA . PRO A 1 724 ? -11.663 21.596 10.252 1.00 67.00 724 PRO A CA 1
ATOM 5597 C C . PRO A 1 724 ? -10.735 20.389 10.008 1.00 67.00 724 PRO A C 1
ATOM 5599 O O . PRO A 1 724 ? -11.100 19.420 9.341 1.00 67.00 724 PRO A O 1
ATOM 5602 N N . LEU A 1 725 ? -9.542 20.393 10.614 1.00 56.66 725 LEU A N 1
ATOM 5603 C CA . LEU A 1 725 ? -8.725 19.182 10.761 1.00 56.66 725 LEU A CA 1
ATOM 5604 C C . LEU A 1 725 ? -8.774 18.696 12.213 1.00 56.66 725 LEU A C 1
ATOM 5606 O O . LEU A 1 725 ? -8.207 19.338 13.102 1.00 56.66 725 LEU A O 1
ATOM 5610 N N . VAL A 1 726 ? -9.434 17.562 12.440 1.00 53.62 726 VAL A N 1
ATOM 5611 C CA . VAL A 1 726 ? -9.766 17.049 13.777 1.00 53.62 726 VAL A CA 1
ATOM 5612 C C . VAL A 1 726 ? -8.736 15.991 14.203 1.00 53.62 726 VAL A C 1
ATOM 5614 O O . VAL A 1 726 ? -8.537 15.022 13.488 1.00 53.62 726 VAL A O 1
ATOM 5617 N N . PRO A 1 727 ? -8.030 16.119 15.339 1.00 46.62 727 PRO A N 1
ATOM 5618 C CA . PRO A 1 727 ? -7.266 15.006 15.903 1.00 46.62 727 PRO A CA 1
ATOM 5619 C C . PRO A 1 727 ? -8.185 14.013 16.642 1.00 46.62 727 PRO A C 1
ATOM 5621 O O . PRO A 1 727 ? -9.221 14.400 17.175 1.00 46.62 727 PRO A O 1
ATOM 5624 N N . GLN A 1 728 ? -7.760 12.746 16.737 1.00 44.00 728 GLN A N 1
ATOM 5625 C CA . GLN A 1 728 ? -8.537 11.579 17.211 1.00 44.00 728 GLN A CA 1
ATOM 5626 C C . GLN A 1 728 ? -9.101 11.630 18.652 1.00 44.00 728 GLN A C 1
ATOM 5628 O O . GLN A 1 728 ? -9.751 10.677 19.055 1.00 44.00 728 GLN A O 1
ATOM 5633 N N . ASN A 1 729 ? -8.925 12.721 19.406 1.00 41.97 729 ASN A N 1
ATOM 5634 C CA . ASN A 1 729 ? -9.357 12.843 20.808 1.00 41.97 729 ASN A CA 1
ATOM 5635 C C . ASN A 1 729 ? -10.138 14.139 21.112 1.00 41.97 729 ASN A C 1
ATOM 5637 O O . ASN A 1 729 ? -10.163 14.581 22.261 1.00 41.97 729 ASN A O 1
ATOM 5641 N N . MET A 1 730 ? -10.758 14.788 20.120 1.00 43.91 730 MET A N 1
ATOM 5642 C CA . MET A 1 730 ? -11.672 15.895 20.430 1.00 43.91 730 MET A CA 1
ATOM 5643 C C . MET A 1 730 ? -13.004 15.364 20.964 1.00 43.91 730 MET A C 1
ATOM 5645 O O . MET A 1 730 ? -13.837 14.855 20.219 1.00 43.91 730 MET A O 1
ATOM 5649 N N . ILE A 1 731 ? -13.181 15.517 22.276 1.00 38.69 731 ILE A N 1
ATOM 5650 C CA . ILE A 1 731 ? -14.485 15.558 22.935 1.00 38.69 731 ILE A CA 1
ATOM 5651 C C . ILE A 1 731 ? -15.253 16.738 22.330 1.00 38.69 731 ILE A C 1
ATOM 5653 O O . ILE A 1 731 ? -14.726 17.844 22.308 1.00 38.69 731 ILE A O 1
ATOM 5657 N N . ALA A 1 732 ? -16.445 16.442 21.804 1.00 41.12 732 ALA A N 1
ATOM 5658 C CA . ALA A 1 732 ? -17.516 17.347 21.385 1.00 41.12 732 ALA A CA 1
ATOM 5659 C C . ALA A 1 732 ? -17.077 18.746 20.913 1.00 41.12 732 ALA A C 1
ATOM 5661 O O . ALA A 1 732 ? -16.892 19.660 21.713 1.00 41.12 732 ALA A O 1
ATOM 5662 N N . ILE A 1 733 ? -17.041 18.962 19.593 1.00 50.34 733 ILE A N 1
ATOM 5663 C CA . ILE A 1 733 ? -17.312 20.316 19.100 1.00 50.34 733 ILE A CA 1
ATOM 5664 C C . ILE A 1 733 ? -18.777 20.567 19.447 1.00 50.34 733 ILE A C 1
ATOM 5666 O O . ILE A 1 733 ? -19.672 20.086 18.752 1.00 50.34 733 ILE A O 1
ATOM 5670 N N . ASP A 1 734 ? -19.010 21.249 20.562 1.00 48.44 734 ASP A N 1
ATOM 5671 C CA . ASP A 1 734 ? -20.341 21.632 21.009 1.00 48.44 734 ASP A CA 1
ATOM 5672 C C . ASP A 1 734 ? -20.813 22.806 20.137 1.00 48.44 734 ASP A C 1
ATOM 5674 O O . ASP A 1 734 ? -20.766 23.976 20.515 1.00 48.44 734 ASP A O 1
ATOM 5678 N N . LEU A 1 735 ? -21.174 22.503 18.884 1.00 57.28 735 LEU A N 1
ATOM 5679 C CA . LEU A 1 735 ? -21.891 23.435 18.018 1.00 57.28 735 LEU A CA 1
ATOM 5680 C C . LEU A 1 735 ? -23.312 23.541 18.575 1.00 57.28 735 LEU A C 1
ATOM 5682 O O . LEU A 1 735 ? -24.233 22.873 18.110 1.00 57.28 735 LEU A O 1
ATOM 5686 N N . THR A 1 736 ? -23.482 24.384 19.589 1.00 53.44 736 THR A N 1
ATOM 5687 C CA . THR A 1 736 ? -24.758 24.610 20.284 1.00 53.44 736 THR A CA 1
ATOM 5688 C C . THR A 1 736 ? -25.863 25.138 19.360 1.00 53.44 736 THR A C 1
ATOM 5690 O O . THR A 1 736 ? -27.039 25.094 19.715 1.00 53.44 736 THR A O 1
ATOM 5693 N N . THR A 1 737 ? -25.514 25.605 18.152 1.00 64.88 737 THR A N 1
ATOM 5694 C CA . THR A 1 737 ? -26.439 26.190 17.171 1.00 64.88 737 THR A CA 1
ATOM 5695 C C . THR A 1 737 ? -26.247 25.582 15.774 1.00 64.88 737 THR A C 1
ATOM 5697 O O . THR A 1 737 ? -25.127 25.495 15.270 1.00 64.88 737 THR A O 1
ATOM 5700 N N . LYS A 1 738 ? -27.348 25.197 15.106 1.00 74.62 738 LYS A N 1
ATOM 5701 C CA . LYS A 1 738 ? -27.337 24.735 13.703 1.00 74.62 738 LYS A CA 1
ATOM 5702 C C . LYS A 1 738 ? -26.960 25.875 12.748 1.00 74.62 738 LYS A C 1
ATOM 5704 O O . LYS A 1 738 ? -27.609 26.922 12.741 1.00 74.62 738 LYS A O 1
ATOM 5709 N N . MET A 1 739 ? -25.983 25.650 11.870 1.00 77.50 739 MET A N 1
ATOM 5710 C CA . MET A 1 739 ? -25.508 26.655 10.911 1.00 77.50 739 MET A CA 1
ATOM 5711 C C . MET A 1 739 ? -26.091 26.404 9.515 1.00 77.50 739 MET A C 1
ATOM 5713 O O . MET A 1 739 ? -25.671 25.501 8.793 1.00 77.50 739 MET A O 1
ATOM 5717 N N . HIS A 1 740 ? -27.049 27.241 9.115 1.00 83.69 740 HIS A N 1
ATOM 5718 C CA . HIS A 1 740 ? -27.772 27.106 7.843 1.00 83.69 740 HIS A CA 1
ATOM 5719 C C . HIS A 1 740 ? -27.054 27.753 6.650 1.00 83.69 740 HIS A C 1
ATOM 5721 O O . HIS A 1 740 ? -27.497 27.582 5.517 1.00 83.69 740 HIS A O 1
ATOM 5727 N N . SER A 1 741 ? -25.969 28.502 6.864 1.00 84.00 741 SER A N 1
ATOM 5728 C CA . SER A 1 741 ? -25.181 29.168 5.812 1.00 84.00 741 SER A CA 1
ATOM 5729 C C . SER A 1 741 ? -24.117 28.261 5.184 1.00 84.00 741 SER A C 1
ATOM 5731 O O . SER A 1 741 ? -23.803 28.408 4.003 1.00 84.00 741 SER A O 1
ATOM 5733 N N . VAL A 1 742 ? -23.616 27.268 5.925 1.00 84.38 742 VAL A N 1
ATOM 5734 C CA . VAL A 1 742 ? -22.545 26.377 5.459 1.00 84.38 742 VAL A CA 1
ATOM 5735 C C . VAL A 1 742 ? -23.057 25.463 4.345 1.00 84.38 742 VAL A C 1
ATOM 5737 O O . VAL A 1 742 ? -24.070 24.777 4.485 1.00 84.38 742 VAL A O 1
ATOM 5740 N N . ARG A 1 743 ? -22.349 25.458 3.211 1.00 86.50 743 ARG A N 1
ATOM 5741 C CA . ARG A 1 743 ? -22.651 24.641 2.022 1.00 86.50 743 ARG A CA 1
ATOM 5742 C C . ARG A 1 743 ? -21.563 23.612 1.736 1.00 86.50 743 ARG A C 1
ATOM 5744 O O . ARG A 1 743 ? -21.861 22.576 1.143 1.00 86.50 743 ARG A O 1
ATOM 5751 N N . VAL A 1 744 ? -20.322 23.887 2.148 1.00 85.69 744 VAL A N 1
ATOM 5752 C CA . VAL A 1 744 ? -19.156 23.026 1.908 1.00 85.69 744 VAL A CA 1
ATOM 5753 C C . VAL A 1 744 ? -18.438 22.726 3.220 1.00 85.69 744 VAL A C 1
ATOM 5755 O O . VAL A 1 744 ? -18.008 23.644 3.920 1.00 85.69 744 VAL A O 1
ATOM 5758 N N . LEU A 1 745 ? -18.252 21.441 3.512 1.00 84.50 745 LEU A N 1
ATOM 5759 C CA . LEU A 1 745 ? -17.520 20.963 4.683 1.00 84.50 745 LEU A CA 1
ATOM 5760 C C . LEU A 1 745 ? -16.323 20.116 4.248 1.00 84.50 745 LEU A C 1
ATOM 5762 O O . LEU A 1 745 ? -16.469 19.208 3.429 1.00 84.50 745 LEU A O 1
ATOM 5766 N N . VAL A 1 746 ? -15.148 20.398 4.811 1.00 81.31 746 VAL A N 1
ATOM 5767 C CA . VAL A 1 746 ? -13.906 19.666 4.535 1.00 81.31 746 VAL A CA 1
ATOM 5768 C C . VAL A 1 746 ? -13.325 19.104 5.825 1.00 81.31 746 VAL A C 1
ATOM 5770 O O . VAL A 1 746 ? -12.809 19.856 6.640 1.00 81.31 746 VAL A O 1
ATOM 5773 N N . LEU A 1 747 ? -13.364 17.786 5.992 1.00 77.56 747 LEU A N 1
ATOM 5774 C CA . LEU A 1 747 ? -12.850 17.082 7.164 1.00 77.56 747 LEU A CA 1
ATOM 5775 C C . LEU A 1 747 ? -11.540 16.364 6.822 1.00 77.56 747 LEU A C 1
ATOM 5777 O O . LEU A 1 747 ? -11.454 15.677 5.805 1.00 77.56 747 LEU A O 1
ATOM 5781 N N . ASP A 1 748 ? -10.534 16.473 7.684 1.00 68.88 748 ASP A N 1
ATOM 5782 C CA . ASP A 1 748 ? -9.301 15.670 7.632 1.00 68.88 748 ASP A CA 1
ATOM 5783 C C . ASP A 1 748 ? -9.187 14.882 8.947 1.00 68.88 748 ASP A C 1
ATOM 5785 O O . ASP A 1 748 ? -9.444 15.463 10.003 1.00 68.88 748 ASP A O 1
ATOM 5789 N N . TYR A 1 749 ? -8.760 13.611 8.890 1.00 63.47 749 TYR A N 1
ATOM 5790 C CA . TYR A 1 749 ? -8.601 12.703 10.050 1.00 63.47 749 TYR A CA 1
ATOM 5791 C C . TYR A 1 749 ? -9.899 12.463 10.839 1.00 63.47 749 TYR A C 1
ATOM 5793 O O . TYR A 1 749 ? -10.103 13.020 11.911 1.00 63.47 749 TYR A O 1
ATOM 5801 N N . THR A 1 750 ? -10.796 11.612 10.341 1.00 63.69 750 THR A N 1
ATOM 5802 C CA . THR A 1 750 ? -12.111 11.444 10.983 1.00 63.69 750 THR A CA 1
ATOM 5803 C C . THR A 1 750 ? -12.660 10.015 10.891 1.00 63.69 750 THR A C 1
ATOM 5805 O O . THR A 1 750 ? -12.200 9.225 10.064 1.00 63.69 750 THR A O 1
ATOM 5808 N N . ASN A 1 751 ? -13.631 9.690 11.751 1.00 69.69 751 ASN A N 1
ATOM 5809 C CA . ASN A 1 751 ? -14.465 8.482 11.705 1.00 69.69 751 ASN A CA 1
ATOM 5810 C C . ASN A 1 751 ? -15.927 8.861 11.374 1.00 69.69 751 ASN A C 1
ATOM 5812 O O . ASN A 1 751 ? -16.245 10.046 11.244 1.00 69.69 751 ASN A O 1
ATOM 5816 N N . LEU A 1 752 ? -16.817 7.880 11.177 1.00 75.50 752 LEU A N 1
ATOM 5817 C CA . LEU A 1 752 ? -18.192 8.181 10.749 1.00 75.50 752 LEU A CA 1
ATOM 5818 C C . LEU A 1 752 ? -18.990 8.910 11.840 1.00 75.50 752 LEU A C 1
ATOM 5820 O O . LEU A 1 752 ? -19.780 9.783 11.503 1.00 75.50 752 LEU A O 1
ATOM 5824 N N . ASP A 1 753 ? -18.749 8.626 13.123 1.00 73.69 753 ASP A N 1
ATOM 5825 C CA . ASP A 1 753 ? -19.480 9.259 14.233 1.00 73.69 753 ASP A CA 1
ATOM 5826 C C . ASP A 1 753 ? -19.232 10.769 14.282 1.00 73.69 753 ASP A C 1
ATOM 5828 O O . ASP A 1 753 ? -20.162 11.568 14.398 1.00 73.69 753 ASP A O 1
ATOM 5832 N N . ILE A 1 754 ? -17.972 11.178 14.108 1.00 73.56 754 ILE A N 1
ATOM 5833 C CA . ILE A 1 754 ? -17.593 12.590 14.012 1.00 73.56 754 ILE A CA 1
ATOM 5834 C C . ILE A 1 754 ? -18.274 13.233 12.800 1.00 73.56 754 ILE A C 1
ATOM 5836 O O . ILE A 1 754 ? -18.815 14.333 12.906 1.00 73.56 754 ILE A O 1
ATOM 5840 N N . VAL A 1 755 ? -18.278 12.553 11.649 1.00 79.12 755 VAL A N 1
ATOM 5841 C CA . VAL A 1 755 ? -18.922 13.057 10.427 1.00 79.12 755 VAL A CA 1
ATOM 5842 C C . VAL A 1 755 ? -20.420 13.251 10.651 1.00 79.12 755 VAL A C 1
ATOM 5844 O O . VAL A 1 755 ? -20.933 14.323 10.352 1.00 79.12 755 VAL A O 1
ATOM 5847 N N . VAL A 1 756 ? -21.110 12.265 11.225 1.00 79.94 756 VAL A N 1
ATOM 5848 C CA . VAL A 1 756 ? -22.544 12.330 11.538 1.00 79.94 756 VAL A CA 1
ATOM 5849 C C . VAL A 1 756 ? -22.851 13.479 12.495 1.00 79.94 756 VAL A C 1
ATOM 5851 O O . VAL A 1 756 ? -23.804 14.223 12.262 1.00 79.94 756 VAL A O 1
ATOM 5854 N N . ASN A 1 757 ? -22.026 13.684 13.523 1.00 77.81 757 ASN A N 1
ATOM 5855 C CA . ASN A 1 757 ? -22.187 14.811 14.440 1.00 77.81 757 ASN A CA 1
ATOM 5856 C C . ASN A 1 757 ? -22.096 16.155 13.706 1.00 77.81 757 ASN A C 1
ATOM 5858 O O . ASN A 1 757 ? -22.959 17.006 13.897 1.00 77.81 757 ASN A O 1
ATOM 5862 N N . PHE A 1 758 ? -21.142 16.323 12.787 1.00 80.56 758 PHE A N 1
ATOM 5863 C CA . PHE A 1 758 ? -21.093 17.523 11.948 1.00 80.56 758 PHE A CA 1
ATOM 5864 C C . PHE A 1 758 ? -22.302 17.651 11.014 1.00 80.56 758 PHE A C 1
ATOM 5866 O O . PHE A 1 758 ? -22.839 18.746 10.861 1.00 80.56 758 PHE A O 1
ATOM 5873 N N . LEU A 1 759 ? -22.758 16.558 10.396 1.00 84.44 759 LEU A N 1
ATOM 5874 C CA . LEU A 1 759 ? -23.920 16.585 9.501 1.00 84.44 759 LEU A CA 1
ATOM 5875 C C . LEU A 1 759 ? -25.190 17.072 10.219 1.00 84.44 759 LEU A C 1
ATOM 5877 O O . LEU A 1 759 ? -25.971 17.812 9.621 1.00 84.44 759 LEU A O 1
ATOM 5881 N N . LYS A 1 760 ? -25.365 16.734 11.505 1.00 82.62 760 LYS A N 1
ATOM 5882 C CA . LYS A 1 760 ? -26.472 17.233 12.346 1.00 82.62 760 LYS A CA 1
ATOM 5883 C C . LYS A 1 760 ? -26.417 18.750 12.574 1.00 82.62 760 LYS A C 1
ATOM 5885 O O . LYS A 1 760 ? -27.463 19.383 12.727 1.00 82.62 760 LYS A O 1
ATOM 5890 N N . CYS A 1 761 ? -25.223 19.338 12.564 1.00 80.12 761 CYS A N 1
ATOM 5891 C CA . CYS A 1 761 ? -25.011 20.770 12.776 1.00 80.12 761 CYS A CA 1
ATOM 5892 C C . CYS A 1 761 ? -25.183 21.613 11.498 1.00 80.12 761 CYS A C 1
ATOM 5894 O O . CYS A 1 761 ? -25.401 22.821 11.600 1.00 80.12 761 CYS A O 1
ATOM 5896 N N . PHE A 1 762 ? -25.116 21.000 10.309 1.00 86.88 762 PHE A N 1
ATOM 5897 C CA . PHE A 1 762 ? -25.157 21.685 9.008 1.00 86.88 762 PHE A CA 1
ATOM 5898 C C . PHE A 1 762 ? -26.334 21.202 8.137 1.00 86.88 762 PHE A C 1
ATOM 5900 O O . PHE A 1 762 ? -26.135 20.433 7.193 1.00 86.88 762 PHE A O 1
ATOM 5907 N N . PRO A 1 763 ? -27.573 21.654 8.408 1.00 86.88 763 PRO A N 1
ATOM 5908 C CA . PRO A 1 763 ? -28.779 21.143 7.742 1.00 86.88 763 PRO A CA 1
ATOM 5909 C C . PRO A 1 763 ? -28.828 21.411 6.228 1.00 86.88 763 PRO A C 1
ATOM 5911 O O . PRO A 1 763 ? -29.396 20.618 5.479 1.00 86.88 763 PRO A O 1
ATOM 5914 N N . CYS A 1 764 ? -28.187 22.484 5.754 1.00 89.69 764 CYS A N 1
ATOM 5915 C CA . CYS A 1 764 ? -28.163 22.884 4.342 1.00 89.69 764 CYS A CA 1
ATOM 5916 C C . CYS A 1 764 ? -26.867 22.483 3.608 1.00 89.69 764 CYS A C 1
ATOM 5918 O O . CYS A 1 764 ? -26.514 23.104 2.602 1.00 89.69 764 CYS A O 1
ATOM 5920 N N . LEU A 1 765 ? -26.122 21.496 4.119 1.00 90.12 765 LEU A N 1
ATOM 5921 C CA . LEU A 1 765 ? -24.854 21.070 3.526 1.00 90.12 765 LEU A CA 1
ATOM 5922 C C . LEU A 1 765 ? -25.066 20.463 2.130 1.00 90.12 765 LEU A C 1
ATOM 5924 O O . LEU A 1 765 ? -25.825 19.511 1.974 1.00 90.12 765 LEU A O 1
ATOM 5928 N N . GLU A 1 766 ? -24.348 20.974 1.127 1.00 90.56 766 GLU A N 1
ATOM 5929 C CA . GLU A 1 766 ? -24.455 20.500 -0.261 1.00 90.56 766 GLU A CA 1
ATOM 5930 C C . GLU A 1 766 ? -23.267 19.638 -0.697 1.00 90.56 766 GLU A C 1
ATOM 5932 O O . GLU A 1 766 ? -23.441 18.731 -1.517 1.00 90.56 766 GLU A O 1
ATOM 5937 N N . ARG A 1 767 ? -22.065 19.921 -0.170 1.00 88.94 767 ARG A N 1
ATOM 5938 C CA . ARG A 1 767 ? -20.817 19.231 -0.529 1.00 88.94 767 ARG A CA 1
ATOM 5939 C C . ARG A 1 767 ? -20.003 18.839 0.699 1.00 88.94 767 ARG A C 1
ATOM 5941 O O . ARG A 1 767 ? -19.683 19.684 1.536 1.00 88.94 767 ARG A O 1
ATOM 5948 N N . LEU A 1 768 ? -19.603 17.571 0.760 1.00 88.25 768 LEU A N 1
ATOM 5949 C CA . LEU A 1 768 ? -18.759 17.020 1.820 1.00 88.25 768 LEU A CA 1
ATOM 5950 C C . LEU A 1 768 ? -17.444 16.491 1.240 1.00 88.25 768 LEU A C 1
ATOM 5952 O O . LEU A 1 768 ? -17.456 15.628 0.366 1.00 88.25 768 LEU A O 1
ATOM 5956 N N . HIS A 1 769 ? -16.309 16.948 1.765 1.00 84.75 769 HIS A N 1
ATOM 5957 C CA . HIS A 1 769 ? -14.982 16.433 1.431 1.00 84.75 769 HIS A CA 1
ATOM 5958 C C . HIS A 1 769 ? -14.351 15.790 2.670 1.00 84.75 769 HIS A C 1
ATOM 5960 O O . HIS A 1 769 ? -14.230 16.437 3.704 1.00 84.75 769 HIS A O 1
ATOM 5966 N N . VAL A 1 770 ? -13.913 14.537 2.569 1.00 80.75 770 VAL A N 1
ATOM 5967 C CA . VAL A 1 770 ? -13.279 13.792 3.667 1.00 80.75 770 VAL A CA 1
ATOM 5968 C C . VAL A 1 770 ? -11.905 13.298 3.231 1.00 80.75 770 VAL A C 1
ATOM 5970 O O . VAL A 1 770 ? -11.782 12.606 2.221 1.00 80.75 770 VAL A O 1
ATOM 5973 N N . PHE A 1 771 ? -10.869 13.640 3.992 1.00 76.06 771 PHE A N 1
ATOM 5974 C CA . PHE A 1 771 ? -9.479 13.266 3.747 1.00 76.06 771 PHE A CA 1
ATOM 5975 C C . PHE A 1 771 ? -9.020 12.207 4.758 1.00 76.06 771 PHE A C 1
ATOM 5977 O O . PHE A 1 771 ? -9.088 12.398 5.971 1.00 76.06 771 PHE A O 1
ATOM 5984 N N . PHE A 1 772 ? -8.535 11.082 4.236 1.00 70.81 772 PHE A N 1
ATOM 5985 C CA . PHE A 1 772 ? -8.014 9.956 5.009 1.00 70.81 772 PHE A CA 1
ATOM 5986 C C . PHE A 1 772 ? -6.476 9.963 5.039 1.00 70.81 772 PHE A C 1
ATOM 5988 O O . PHE A 1 772 ? -5.807 10.453 4.121 1.00 70.81 772 PHE A O 1
ATOM 5995 N N . GLN A 1 773 ? -5.891 9.370 6.080 1.00 60.44 773 GLN A N 1
ATOM 5996 C CA . GLN A 1 773 ? -4.449 9.163 6.169 1.00 60.44 773 GLN A CA 1
ATOM 5997 C C . GLN A 1 773 ? -4.010 7.751 5.798 1.00 60.44 773 GLN A C 1
ATOM 5999 O O . GLN A 1 773 ? -4.639 6.754 6.146 1.00 60.44 773 GLN A O 1
ATOM 6004 N N . SER A 1 774 ? -2.841 7.671 5.163 1.00 52.16 774 SER A N 1
ATOM 6005 C CA . SER A 1 774 ? -2.107 6.422 5.010 1.00 52.16 774 SER A CA 1
ATOM 6006 C C . SER A 1 774 ? -1.588 5.952 6.373 1.00 52.16 774 SER A C 1
ATOM 6008 O O . SER A 1 774 ? -0.715 6.608 6.937 1.00 52.16 774 SER A O 1
ATOM 6010 N N . ARG A 1 775 ? -2.079 4.789 6.835 1.00 43.66 775 ARG A N 1
ATOM 6011 C CA . ARG A 1 775 ? -1.627 3.966 7.989 1.00 43.66 775 ARG A CA 1
ATOM 6012 C C . ARG A 1 775 ? -2.449 3.984 9.287 1.00 43.66 775 ARG A C 1
ATOM 6014 O O . ARG A 1 775 ? -2.033 3.292 10.208 1.00 43.66 775 ARG A O 1
ATOM 6021 N N . MET A 1 776 ? -3.604 4.644 9.380 1.00 40.75 776 MET A N 1
ATOM 6022 C CA . MET A 1 776 ? -4.483 4.477 10.554 1.00 40.75 776 MET A CA 1
ATOM 6023 C C . MET A 1 776 ? -5.849 3.917 10.165 1.00 40.75 776 MET A C 1
ATOM 6025 O O . MET A 1 776 ? -6.438 4.317 9.162 1.00 40.75 776 MET A O 1
ATOM 6029 N N . SER A 1 777 ? -6.288 2.928 10.940 1.00 39.75 777 SER A N 1
ATOM 6030 C CA . SER A 1 777 ? -7.532 2.181 10.803 1.00 39.75 777 SER A CA 1
ATOM 6031 C C . SER A 1 777 ? -8.743 3.106 10.936 1.00 39.75 777 SER A C 1
ATOM 6033 O O . SER A 1 777 ? -8.886 3.820 11.926 1.00 39.75 777 SER A O 1
ATOM 6035 N N . CYS A 1 778 ? -9.634 3.073 9.940 1.00 42.03 778 CYS A N 1
ATOM 6036 C CA . CYS A 1 778 ? -11.023 3.473 10.133 1.00 42.03 778 CYS A CA 1
ATOM 6037 C C . CYS A 1 778 ? -11.611 2.459 11.131 1.00 42.03 778 CYS A C 1
ATOM 6039 O O . CYS A 1 778 ? -11.934 1.344 10.732 1.00 42.03 778 CYS A O 1
ATOM 6041 N N . ILE A 1 779 ? -11.653 2.773 12.426 1.00 42.28 779 ILE A N 1
ATOM 6042 C CA . ILE A 1 779 ? -12.468 2.000 13.369 1.00 42.28 779 ILE A CA 1
ATOM 6043 C C . ILE A 1 779 ? -13.859 2.607 13.263 1.00 42.28 779 ILE A C 1
ATOM 6045 O O . ILE A 1 779 ? -14.006 3.764 13.631 1.00 42.28 779 ILE A O 1
ATOM 6049 N N . ASN A 1 780 ? -14.832 1.876 12.721 1.00 46.97 780 ASN A N 1
ATOM 6050 C CA . ASN A 1 780 ? -16.252 2.117 12.977 1.00 46.97 780 ASN A CA 1
ATOM 6051 C C . ASN A 1 780 ? -17.032 0.795 12.830 1.00 46.97 780 ASN A C 1
ATOM 6053 O O . ASN A 1 780 ? -16.636 -0.027 12.008 1.00 46.97 780 ASN A O 1
ATOM 6057 N N . PRO A 1 781 ? -18.077 0.564 13.645 1.00 39.16 781 PRO A N 1
ATOM 6058 C CA . PRO A 1 781 ? -18.748 -0.731 13.781 1.00 39.16 781 PRO A CA 1
ATOM 6059 C C . PRO A 1 781 ? -19.615 -1.109 12.567 1.00 39.16 781 PRO A C 1
ATOM 6061 O O . PRO A 1 781 ? -19.988 -0.252 11.768 1.00 39.16 781 PRO A O 1
ATOM 6064 N N . GLN A 1 782 ? -19.922 -2.409 12.467 1.00 43.81 782 GLN A N 1
ATOM 6065 C CA . GLN A 1 782 ? -20.850 -3.003 11.496 1.00 43.81 782 GLN A CA 1
ATOM 6066 C C . GLN A 1 782 ? -22.212 -2.283 11.500 1.00 43.81 782 GLN A C 1
ATOM 6068 O O . GLN A 1 782 ? -22.741 -2.002 12.570 1.00 43.81 782 GLN A O 1
ATOM 6073 N N . GLU A 1 783 ? -22.751 -2.028 10.300 1.00 49.00 783 GLU A N 1
ATOM 6074 C CA . GLU A 1 783 ? -24.112 -1.527 10.012 1.00 49.00 783 GLU A CA 1
ATOM 6075 C C . GLU A 1 783 ? -24.567 -0.319 10.858 1.00 49.00 783 GLU A C 1
ATOM 6077 O O . GLU A 1 783 ? -25.259 -0.442 11.865 1.00 49.00 783 GLU A O 1
ATOM 6082 N N . TYR A 1 784 ? -24.207 0.891 10.413 1.00 53.56 784 TYR A N 1
ATOM 6083 C CA . TYR A 1 784 ? -24.708 2.137 10.999 1.00 53.56 784 TYR A CA 1
ATOM 6084 C C . TYR A 1 784 ? -26.045 2.541 10.360 1.00 53.56 784 TYR A C 1
ATOM 6086 O O . TYR A 1 784 ? -26.058 3.062 9.241 1.00 53.56 784 TYR A O 1
ATOM 6094 N N . ASP A 1 785 ? -27.146 2.330 11.083 1.00 57.50 785 ASP A N 1
ATOM 6095 C CA . ASP A 1 785 ? -28.484 2.817 10.729 1.00 57.50 785 ASP A CA 1
ATOM 6096 C C . ASP A 1 785 ? -28.859 3.962 11.693 1.00 57.50 785 ASP A C 1
ATOM 6098 O O . ASP A 1 785 ? -29.043 3.722 12.893 1.00 57.50 785 ASP A O 1
ATOM 6102 N N . PRO A 1 786 ? -28.849 5.236 11.252 1.00 57.50 786 PRO A N 1
ATOM 6103 C CA . PRO A 1 786 ? -29.086 6.356 12.152 1.00 57.50 786 PRO A CA 1
ATOM 6104 C C . PRO A 1 786 ? -30.524 6.296 12.703 1.00 57.50 786 PRO A C 1
ATOM 6106 O O . PRO A 1 786 ? -31.471 6.247 11.922 1.00 57.50 786 PRO A O 1
ATOM 6109 N N . PRO A 1 787 ? -30.728 6.369 14.034 1.00 53.84 787 PRO A N 1
ATOM 6110 C CA . PRO A 1 787 ? -32.059 6.253 14.640 1.00 53.84 787 PRO A CA 1
ATOM 6111 C C . PRO A 1 787 ? -33.005 7.416 14.286 1.00 53.84 787 PRO A C 1
ATOM 6113 O O . PRO A 1 787 ? -34.213 7.296 14.471 1.00 53.84 787 PRO A O 1
ATOM 6116 N N . GLU A 1 788 ? -32.472 8.532 13.773 1.00 66.25 788 GLU A N 1
ATOM 6117 C CA . GLU A 1 788 ? -33.233 9.703 13.331 1.00 66.25 788 GLU A CA 1
ATOM 6118 C C . GLU A 1 788 ? -32.731 10.213 11.965 1.00 66.25 788 GLU A C 1
ATOM 6120 O O . GLU A 1 788 ? -31.515 10.236 11.728 1.00 66.25 788 GLU A O 1
ATOM 6125 N N . PRO A 1 789 ? -33.632 10.672 11.073 1.00 75.44 789 PRO A N 1
ATOM 6126 C CA . PRO A 1 789 ? -33.261 11.179 9.756 1.00 75.44 789 PRO A CA 1
ATOM 6127 C C . PRO A 1 789 ? -32.451 12.479 9.855 1.00 75.44 789 PRO A C 1
ATOM 6129 O O . PRO A 1 789 ? -32.831 13.435 10.531 1.00 75.44 789 PRO A O 1
ATOM 6132 N N . ILE A 1 790 ? -31.329 12.533 9.133 1.00 85.44 790 ILE A N 1
ATOM 6133 C CA . ILE A 1 790 ? -30.442 13.700 9.091 1.00 85.44 790 ILE A CA 1
ATOM 6134 C C . ILE A 1 790 ? -30.852 14.604 7.921 1.00 85.44 790 ILE A C 1
ATOM 6136 O O . ILE A 1 790 ? -30.712 14.233 6.759 1.00 85.44 790 ILE A O 1
ATOM 6140 N N . GLU A 1 791 ? -31.303 15.822 8.225 1.00 87.06 791 GLU A N 1
ATOM 6141 C CA . GLU A 1 791 ? -31.896 16.773 7.267 1.00 87.06 791 GLU A CA 1
ATOM 6142 C C . GLU A 1 791 ? -31.050 17.028 6.004 1.00 87.06 791 GLU A C 1
ATOM 6144 O O . GLU A 1 791 ? -31.579 17.067 4.891 1.00 87.06 791 GLU A O 1
ATOM 6149 N N . CYS A 1 792 ? -29.726 17.157 6.139 1.00 88.50 792 CYS A N 1
ATOM 6150 C CA . CYS A 1 792 ? -28.864 17.378 4.979 1.00 88.50 792 CYS A CA 1
ATOM 6151 C C . CYS A 1 792 ? -28.759 16.144 4.068 1.00 88.50 792 CYS A C 1
ATOM 6153 O O . CYS A 1 792 ? -28.695 16.314 2.852 1.00 88.50 792 CYS A O 1
ATOM 6155 N N . LEU A 1 793 ? -28.804 14.919 4.610 1.00 87.88 793 LEU A N 1
ATOM 6156 C CA . LEU A 1 793 ? -28.821 13.681 3.814 1.00 87.88 793 LEU A CA 1
ATOM 6157 C C . LEU A 1 793 ? -30.135 13.525 3.039 1.00 87.88 793 LEU A C 1
ATOM 6159 O O . LEU A 1 793 ? -30.145 13.021 1.915 1.00 87.88 793 LEU A O 1
ATOM 6163 N N . GLU A 1 794 ? -31.225 14.009 3.624 1.00 86.44 794 GLU A N 1
ATOM 6164 C CA . GLU A 1 794 ? -32.570 13.943 3.064 1.00 86.44 794 GLU A CA 1
ATOM 6165 C C . GLU A 1 794 ? -32.786 14.947 1.923 1.00 86.44 794 GLU A C 1
ATOM 6167 O O . GLU A 1 794 ? -33.370 14.598 0.898 1.00 86.44 794 GLU A O 1
ATOM 6172 N N . LEU A 1 795 ? -32.316 16.190 2.086 1.00 88.31 795 LEU A N 1
ATOM 6173 C CA . LEU A 1 795 ? -32.762 17.313 1.250 1.00 88.31 795 LEU A CA 1
ATOM 6174 C C . LEU A 1 795 ? -31.653 18.030 0.467 1.00 88.31 795 LEU A C 1
ATOM 6176 O O . LEU A 1 795 ? -31.946 18.636 -0.566 1.00 88.31 795 LEU A O 1
ATOM 6180 N N . HIS A 1 796 ? -30.393 17.989 0.917 1.00 90.81 796 HIS A N 1
ATOM 6181 C CA . HIS A 1 796 ? -29.384 18.953 0.447 1.00 90.81 796 HIS A CA 1
ATOM 6182 C C . HIS A 1 796 ? -28.072 18.348 -0.075 1.00 90.81 796 HIS A C 1
ATOM 6184 O O . HIS A 1 796 ? -27.472 18.937 -0.980 1.00 90.81 796 HIS A O 1
ATOM 6190 N N . LEU A 1 797 ? -27.626 17.192 0.429 1.00 92.81 797 LEU A N 1
ATOM 6191 C CA . LEU A 1 797 ? -26.296 16.649 0.145 1.00 92.81 797 LEU A CA 1
ATOM 6192 C C . LEU A 1 797 ? -26.209 16.077 -1.278 1.00 92.81 797 LEU A C 1
ATOM 6194 O O . LEU A 1 797 ? -26.645 14.960 -1.554 1.00 92.81 797 LEU A O 1
ATOM 6198 N N . LYS A 1 798 ? -25.604 16.850 -2.186 1.00 91.25 798 LYS A N 1
ATOM 6199 C CA . LYS A 1 798 ? -25.512 16.547 -3.624 1.00 91.25 798 LYS A CA 1
ATOM 6200 C C . LYS A 1 798 ? -24.189 15.888 -4.012 1.00 91.25 798 LYS A C 1
ATOM 6202 O O . LYS A 1 798 ? -24.180 15.096 -4.959 1.00 91.25 798 LYS A O 1
ATOM 6207 N N . GLU A 1 799 ? -23.088 16.214 -3.329 1.00 90.50 799 GLU A N 1
ATOM 6208 C CA . GLU A 1 799 ? -21.749 15.711 -3.666 1.00 90.50 799 GLU A CA 1
ATOM 6209 C C . GLU A 1 799 ? -20.941 15.265 -2.440 1.00 90.50 799 GLU A C 1
ATOM 6211 O O . GLU A 1 799 ? -20.846 15.976 -1.437 1.00 90.50 799 GLU A O 1
ATOM 6216 N N . VAL A 1 800 ? -20.304 14.097 -2.552 1.00 89.69 800 VAL A N 1
ATOM 6217 C CA . VAL A 1 800 ? -19.383 13.559 -1.540 1.00 89.69 800 VAL A CA 1
ATOM 6218 C C . VAL A 1 800 ? -18.040 13.224 -2.189 1.00 89.69 800 VAL A C 1
ATOM 6220 O O . VAL A 1 800 ? -17.976 12.404 -3.105 1.00 89.69 800 VAL A O 1
ATOM 6223 N N . LEU A 1 801 ? -16.955 13.830 -1.702 1.00 86.31 801 LEU A N 1
ATOM 6224 C CA . LEU A 1 801 ? -15.578 13.522 -2.085 1.00 86.31 801 LEU A CA 1
ATOM 6225 C C . LEU A 1 801 ? -14.864 12.793 -0.944 1.00 86.31 801 LEU A C 1
ATOM 6227 O O . LEU A 1 801 ? -14.574 13.383 0.091 1.00 86.31 801 LEU A O 1
ATOM 6231 N N . LEU A 1 802 ? -14.475 11.544 -1.172 1.00 83.19 802 LEU A N 1
ATOM 6232 C CA . LEU A 1 802 ? -13.594 10.793 -0.280 1.00 83.19 802 LEU A CA 1
ATOM 6233 C C . LEU A 1 802 ? -12.185 10.781 -0.873 1.00 83.19 802 LEU A C 1
ATOM 6235 O O . LEU A 1 802 ? -11.977 10.306 -1.990 1.00 83.19 802 LEU A O 1
ATOM 6239 N N . LYS A 1 803 ? -11.195 11.308 -0.157 1.00 76.38 803 LYS A N 1
ATOM 6240 C CA . LYS A 1 803 ? -9.813 11.413 -0.631 1.00 76.38 803 LYS A CA 1
ATOM 6241 C C . LYS A 1 803 ? -8.851 10.636 0.237 1.00 76.38 803 LYS A C 1
ATOM 6243 O O . LYS A 1 803 ? -8.960 10.659 1.453 1.00 76.38 803 LYS A O 1
ATOM 6248 N N . ASN A 1 804 ? -7.906 9.952 -0.405 1.00 69.12 804 ASN A N 1
ATOM 6249 C CA . ASN A 1 804 ? -7.033 8.953 0.211 1.00 69.12 804 ASN A CA 1
ATOM 6250 C C . ASN A 1 804 ? -7.794 7.766 0.835 1.00 69.12 804 ASN A C 1
ATOM 6252 O O . ASN A 1 804 ? -7.290 7.094 1.733 1.00 69.12 804 ASN A O 1
ATOM 6256 N N . TYR A 1 805 ? -8.997 7.481 0.344 1.00 73.62 805 TYR A N 1
ATOM 6257 C CA . TYR A 1 805 ? -9.847 6.416 0.857 1.00 73.62 805 TYR A CA 1
ATOM 6258 C C . TYR A 1 805 ? -9.300 5.048 0.432 1.00 73.62 805 TYR A C 1
ATOM 6260 O O . TYR A 1 805 ? -9.272 4.723 -0.753 1.00 73.62 805 TYR A O 1
ATOM 6268 N N . ASN A 1 806 ? -8.819 4.258 1.399 1.00 67.31 806 ASN A N 1
ATOM 6269 C CA . ASN A 1 806 ? -8.157 2.979 1.131 1.00 67.31 806 ASN A CA 1
ATOM 6270 C C . ASN A 1 806 ? -9.159 1.869 0.776 1.00 67.31 806 ASN A C 1
ATOM 6272 O O . ASN A 1 806 ? -8.834 1.032 -0.048 1.00 67.31 806 ASN A O 1
ATOM 6276 N N . GLY A 1 807 ? -10.371 1.845 1.346 1.00 61.69 807 GLY A N 1
ATOM 6277 C CA . GLY A 1 807 ? -11.465 0.933 0.949 1.00 61.69 807 GLY A CA 1
ATOM 6278 C C . GLY A 1 807 ? -11.176 -0.585 0.958 1.00 61.69 807 GLY A C 1
ATOM 6279 O O . GLY A 1 807 ? -12.045 -1.357 0.574 1.00 61.69 807 GLY A O 1
ATOM 6280 N N . THR A 1 808 ? -9.981 -1.038 1.363 1.00 52.84 808 THR A N 1
ATOM 6281 C CA . THR A 1 808 ? -9.546 -2.452 1.356 1.00 52.84 808 THR A CA 1
ATOM 6282 C C . THR A 1 808 ? -9.810 -3.191 2.669 1.00 52.84 808 THR A C 1
ATOM 6284 O O . THR A 1 808 ? -9.464 -4.361 2.783 1.00 52.84 808 THR A O 1
ATOM 6287 N N . ILE A 1 809 ? -10.340 -2.501 3.678 1.00 52.62 809 ILE A N 1
ATOM 6288 C CA . ILE A 1 809 ? -10.686 -3.056 4.992 1.00 52.62 809 ILE A CA 1
ATOM 6289 C C . ILE A 1 809 ? -12.221 -3.030 5.079 1.00 52.62 809 ILE A C 1
ATOM 6291 O O . ILE A 1 809 ? -12.778 -1.973 4.764 1.00 52.62 809 ILE A O 1
ATOM 6295 N N . PRO A 1 810 ? -12.900 -4.122 5.489 1.00 46.84 810 PRO A N 1
ATOM 6296 C CA . PRO A 1 810 ? -14.361 -4.175 5.645 1.00 46.84 810 PRO A CA 1
ATOM 6297 C C . PRO A 1 810 ? -14.946 -2.952 6.368 1.00 46.84 810 PRO A C 1
ATOM 6299 O O . PRO A 1 810 ? -15.858 -2.317 5.855 1.00 46.84 810 PRO A O 1
ATOM 6302 N N . LEU A 1 811 ? -14.299 -2.518 7.454 1.00 48.81 811 LEU A N 1
ATOM 6303 C CA . LEU A 1 811 ? -14.679 -1.355 8.272 1.00 48.81 811 LEU A CA 1
ATOM 6304 C C . LEU A 1 811 ? -14.616 -0.002 7.533 1.00 48.81 811 LEU A C 1
ATOM 6306 O O . LEU A 1 811 ? -15.312 0.941 7.894 1.00 48.81 811 LEU A O 1
ATOM 6310 N N . CYS A 1 812 ? -13.789 0.133 6.488 1.00 52.09 812 CYS A N 1
ATOM 6311 C CA . CYS A 1 812 ? -13.766 1.360 5.687 1.00 52.09 812 CYS A CA 1
ATOM 6312 C C . CYS A 1 812 ? -14.868 1.344 4.608 1.00 52.09 812 CYS A C 1
ATOM 6314 O O . CYS A 1 812 ? -15.310 2.420 4.222 1.00 52.09 812 CYS A O 1
ATOM 6316 N N . ILE A 1 813 ? -15.335 0.167 4.154 1.00 56.19 813 ILE A N 1
ATOM 6317 C CA . ILE A 1 813 ? -16.393 0.023 3.129 1.00 56.19 813 ILE A CA 1
ATOM 6318 C C . ILE A 1 813 ? -17.732 0.588 3.629 1.00 56.19 813 ILE A C 1
ATOM 6320 O O . ILE A 1 813 ? -18.449 1.230 2.856 1.00 56.19 813 ILE A O 1
ATOM 6324 N N . ASP A 1 814 ? -18.031 0.425 4.916 1.00 64.19 814 ASP A N 1
ATOM 6325 C CA . ASP A 1 814 ? -19.276 0.905 5.527 1.00 64.19 814 ASP A CA 1
ATOM 6326 C C . ASP A 1 814 ? -19.371 2.438 5.549 1.00 64.19 814 ASP A C 1
ATOM 6328 O O . ASP A 1 814 ? -20.457 2.996 5.401 1.00 64.19 814 ASP A O 1
ATOM 6332 N N . PHE A 1 815 ? -18.232 3.139 5.578 1.00 77.88 815 PHE A N 1
ATOM 6333 C CA . PHE A 1 815 ? -18.196 4.601 5.497 1.00 77.88 815 PHE A CA 1
ATOM 6334 C C . PHE A 1 815 ? -18.748 5.120 4.162 1.00 77.88 815 PHE A C 1
ATOM 6336 O O . PHE A 1 815 ? -19.540 6.058 4.129 1.00 77.88 815 PHE A O 1
ATOM 6343 N N . ALA A 1 816 ? -18.332 4.526 3.038 1.00 79.25 816 ALA A N 1
ATOM 6344 C CA . ALA A 1 816 ? -18.838 4.925 1.727 1.00 79.25 816 ALA A CA 1
ATOM 6345 C C . ALA A 1 816 ? -20.278 4.434 1.503 1.00 79.25 816 ALA A C 1
ATOM 6347 O O . ALA A 1 816 ? -21.090 5.164 0.932 1.00 79.25 816 ALA A O 1
ATOM 6348 N N . LYS A 1 817 ? -20.608 3.226 1.983 1.00 77.25 817 LYS A N 1
ATOM 6349 C CA . LYS A 1 817 ? -21.966 2.670 1.906 1.00 77.25 817 LYS A CA 1
ATOM 6350 C C . LYS A 1 817 ? -22.988 3.508 2.666 1.00 77.25 817 LYS A C 1
ATOM 6352 O O . LYS A 1 817 ? -24.080 3.683 2.142 1.00 77.25 817 LYS A O 1
ATOM 6357 N N . PHE A 1 818 ? -22.636 4.075 3.821 1.00 82.56 818 PHE A N 1
ATOM 6358 C CA . PHE A 1 818 ? -23.521 4.955 4.591 1.00 82.56 818 PHE A CA 1
ATOM 6359 C C . PHE A 1 818 ? -24.152 6.046 3.715 1.00 82.56 818 PHE A C 1
ATOM 6361 O O . PHE A 1 818 ? -25.371 6.187 3.695 1.00 82.56 818 PHE A O 1
ATOM 6368 N N . PHE A 1 819 ? -23.353 6.763 2.917 1.00 84.94 819 PHE A N 1
ATOM 6369 C CA . PHE A 1 819 ? -23.872 7.818 2.037 1.00 84.94 819 PHE A CA 1
ATOM 6370 C C . PHE A 1 819 ? -24.720 7.271 0.890 1.00 84.94 819 PHE A C 1
ATOM 6372 O O . PHE A 1 819 ? -25.718 7.879 0.522 1.00 84.94 819 PHE A O 1
ATOM 6379 N N . VAL A 1 820 ? -24.350 6.115 0.339 1.00 82.19 820 VAL A N 1
ATOM 6380 C CA . VAL A 1 820 ? -25.115 5.457 -0.731 1.00 82.19 820 VAL A CA 1
ATOM 6381 C C . VAL A 1 820 ? -26.484 4.965 -0.234 1.00 82.19 820 VAL A C 1
ATOM 6383 O O . VAL A 1 820 ? -27.450 4.975 -1.000 1.00 82.19 820 VAL A O 1
ATOM 6386 N N . LEU A 1 821 ? -26.567 4.555 1.034 1.00 80.25 821 LEU A N 1
ATOM 6387 C CA . LEU A 1 821 ? -27.778 4.038 1.671 1.00 80.25 821 LEU A CA 1
ATOM 6388 C C . LEU A 1 821 ? -28.636 5.116 2.338 1.00 80.25 821 LEU A C 1
ATOM 6390 O O . LEU A 1 821 ? -29.807 4.855 2.537 1.00 80.25 821 LEU A O 1
ATOM 6394 N N . ASN A 1 822 ? -28.100 6.297 2.670 1.00 82.69 822 ASN A N 1
ATOM 6395 C CA . ASN A 1 822 ? -28.836 7.309 3.446 1.00 82.69 822 ASN A CA 1
ATOM 6396 C C . ASN A 1 822 ? -29.022 8.659 2.730 1.00 82.69 822 ASN A C 1
ATOM 6398 O O . ASN A 1 822 ? -29.925 9.410 3.087 1.00 82.69 822 ASN A O 1
ATOM 6402 N N . ALA A 1 823 ? -28.205 9.010 1.728 1.00 87.06 823 ALA A N 1
ATOM 6403 C CA . ALA A 1 823 ? -28.349 10.291 1.030 1.00 87.06 823 ALA A CA 1
ATOM 6404 C C . ALA A 1 823 ? -29.363 10.185 -0.125 1.00 87.06 823 ALA A C 1
ATOM 6406 O O . ALA A 1 823 ? -29.097 9.519 -1.130 1.00 87.06 823 ALA A O 1
ATOM 6407 N N . LYS A 1 824 ? -30.514 10.863 -0.004 1.00 87.00 824 LYS A N 1
ATOM 6408 C CA . LYS A 1 824 ? -31.653 10.790 -0.950 1.00 87.00 824 LYS A CA 1
ATOM 6409 C C . LYS A 1 824 ? -31.485 11.598 -2.230 1.00 87.00 824 LYS A C 1
ATOM 6411 O O . LYS A 1 824 ? -32.081 11.264 -3.248 1.00 87.00 824 LYS A O 1
ATOM 6416 N N . VAL A 1 825 ? -30.701 12.670 -2.178 1.00 89.00 825 VAL A N 1
ATOM 6417 C CA . VAL A 1 825 ? -30.521 13.615 -3.295 1.00 89.00 825 VAL A CA 1
ATOM 6418 C C . VAL A 1 825 ? -29.091 13.610 -3.845 1.00 89.00 825 VAL A C 1
ATOM 6420 O O . VAL A 1 825 ? -28.666 14.558 -4.516 1.00 89.00 825 VAL A O 1
ATOM 6423 N N . LEU A 1 826 ? -28.337 12.543 -3.561 1.00 90.00 826 LEU A N 1
ATOM 6424 C CA . LEU A 1 826 ? -26.940 12.411 -3.955 1.00 90.00 826 LEU A CA 1
ATOM 6425 C C . LEU A 1 826 ? -26.837 12.331 -5.481 1.00 90.00 826 LEU A C 1
ATOM 6427 O O . LEU A 1 826 ? -27.363 11.417 -6.108 1.00 90.00 826 LEU A O 1
ATOM 6431 N N . LYS A 1 827 ? -26.118 13.276 -6.093 1.00 89.44 827 LYS A N 1
ATOM 6432 C CA . LYS A 1 827 ? -25.896 13.309 -7.548 1.00 89.44 827 LYS A CA 1
ATOM 6433 C C . LYS A 1 827 ? -24.555 12.709 -7.935 1.00 89.44 827 LYS A C 1
ATOM 6435 O O . LYS A 1 827 ? -24.439 12.080 -8.986 1.00 89.44 827 LYS A O 1
ATOM 6440 N N . LYS A 1 828 ? -23.529 12.927 -7.110 1.00 89.38 828 LYS A N 1
ATOM 6441 C CA . LYS A 1 828 ? -22.154 12.541 -7.426 1.00 89.38 828 LYS A CA 1
ATOM 6442 C C . LYS A 1 828 ? -21.385 12.114 -6.183 1.00 89.38 828 LYS A C 1
ATOM 6444 O O . LYS A 1 828 ? -21.368 12.814 -5.177 1.00 89.38 828 LYS A O 1
ATOM 6449 N N . MET A 1 829 ? -20.681 10.994 -6.277 1.00 87.38 829 MET A N 1
ATOM 6450 C CA . MET A 1 829 ? -19.745 10.542 -5.253 1.00 87.38 829 MET A CA 1
ATOM 6451 C C . MET A 1 829 ? -18.389 10.286 -5.897 1.00 87.38 829 MET A C 1
ATOM 6453 O O . MET A 1 829 ? -18.280 9.459 -6.796 1.00 87.38 829 MET A O 1
ATOM 6457 N N . LYS A 1 830 ? -17.351 10.993 -5.457 1.00 85.94 830 LYS A N 1
ATOM 6458 C CA . LYS A 1 830 ? -15.992 10.869 -5.989 1.00 85.94 830 LYS A CA 1
ATOM 6459 C C . LYS A 1 830 ? -15.099 10.243 -4.927 1.00 85.94 830 LYS A C 1
ATOM 6461 O O . LYS A 1 830 ? -14.983 10.767 -3.826 1.00 85.94 830 LYS A O 1
ATOM 6466 N N . ILE A 1 831 ? -14.449 9.131 -5.243 1.00 80.62 831 ILE A N 1
ATOM 6467 C CA . ILE A 1 831 ? -13.561 8.423 -4.314 1.00 80.62 831 ILE A CA 1
ATOM 6468 C C . ILE A 1 831 ? -12.160 8.394 -4.913 1.00 80.62 831 ILE A C 1
ATOM 6470 O O . ILE A 1 831 ? -11.978 8.009 -6.068 1.00 80.62 831 ILE A O 1
ATOM 6474 N N . THR A 1 832 ? -11.163 8.819 -4.137 1.00 73.88 832 THR A N 1
ATOM 6475 C CA . THR A 1 832 ? -9.771 8.889 -4.581 1.00 73.88 832 THR A CA 1
ATOM 6476 C C . THR A 1 832 ? -8.806 8.150 -3.661 1.00 73.88 832 THR A C 1
ATOM 6478 O O . THR A 1 832 ? -8.851 8.304 -2.444 1.00 73.88 832 THR A O 1
ATOM 6481 N N . LEU A 1 833 ? -7.924 7.347 -4.257 1.00 66.94 833 LEU A N 1
ATOM 6482 C CA . LEU A 1 833 ? -6.945 6.494 -3.570 1.00 66.94 833 LEU A CA 1
ATOM 6483 C C . LEU A 1 833 ? -5.643 7.232 -3.186 1.00 66.94 833 LEU A C 1
ATOM 6485 O O . LEU A 1 833 ? -5.189 8.066 -3.973 1.00 66.94 833 LEU A O 1
ATOM 6489 N N . PRO A 1 834 ? -4.985 6.874 -2.058 1.00 51.81 834 PRO A N 1
ATOM 6490 C CA . PRO A 1 834 ? -3.709 7.469 -1.634 1.00 51.81 834 PRO A CA 1
ATOM 6491 C C . PRO A 1 834 ? -2.460 6.903 -2.340 1.00 51.81 834 PRO A C 1
ATOM 6493 O O . PRO A 1 834 ? -1.407 7.540 -2.304 1.00 51.81 834 PRO A O 1
ATOM 6496 N N . TYR A 1 835 ? -2.543 5.720 -2.973 1.00 52.16 835 TYR A N 1
ATOM 6497 C CA . TYR A 1 835 ? -1.407 5.041 -3.621 1.00 52.16 835 TYR A CA 1
ATOM 6498 C C . TYR A 1 835 ? -1.779 4.323 -4.920 1.00 52.16 835 TYR A C 1
ATOM 6500 O O . TYR A 1 835 ? -2.935 3.991 -5.165 1.00 52.16 835 TYR A O 1
ATOM 6508 N N . HIS A 1 836 ? -0.738 3.983 -5.687 1.00 50.72 836 HIS A N 1
ATOM 6509 C CA . HIS A 1 836 ? -0.731 3.028 -6.795 1.00 50.72 836 HIS A CA 1
ATOM 6510 C C . HIS A 1 836 ? -1.062 1.588 -6.342 1.00 50.72 836 HIS A C 1
ATOM 6512 O O . HIS A 1 836 ? -0.198 0.712 -6.374 1.00 50.72 836 HIS A O 1
ATOM 6518 N N . ARG A 1 837 ? -2.289 1.323 -5.884 1.00 40.97 837 ARG A N 1
ATOM 6519 C CA . ARG A 1 837 ? -2.777 -0.043 -5.650 1.00 40.97 837 ARG A CA 1
ATOM 6520 C C . ARG A 1 837 ? -3.872 -0.418 -6.651 1.00 40.97 837 ARG A C 1
ATOM 6522 O O . ARG A 1 837 ? -4.932 0.186 -6.660 1.00 40.97 837 ARG A O 1
ATOM 6529 N N . GLN A 1 838 ? -3.554 -1.475 -7.403 1.00 48.78 838 GLN A N 1
ATOM 6530 C CA . GLN A 1 838 ? -4.404 -2.583 -7.863 1.00 48.78 838 GLN A CA 1
ATOM 6531 C C . GLN A 1 838 ? -5.613 -2.289 -8.772 1.00 48.78 838 GLN A C 1
ATOM 6533 O O . GLN A 1 838 ? -6.589 -1.658 -8.380 1.00 48.78 838 GLN A O 1
ATOM 6538 N N . TYR A 1 839 ? -5.597 -2.940 -9.940 1.00 42.28 839 TYR A N 1
ATOM 6539 C CA . TYR A 1 839 ? -6.727 -3.119 -10.864 1.00 42.28 839 TYR A CA 1
ATOM 6540 C C . TYR A 1 839 ? -7.971 -3.711 -10.160 1.00 42.28 839 TYR A C 1
ATOM 6542 O O . TYR A 1 839 ? -9.102 -3.312 -10.429 1.00 42.28 839 TYR A O 1
ATOM 6550 N N . ASN A 1 840 ? -7.758 -4.563 -9.149 1.00 52.31 840 ASN A N 1
ATOM 6551 C CA . ASN A 1 840 ? -8.834 -5.179 -8.363 1.00 52.31 840 ASN A CA 1
ATOM 6552 C C . ASN A 1 840 ? -9.548 -4.204 -7.413 1.00 52.31 840 ASN A C 1
ATOM 6554 O O . ASN A 1 840 ? -10.662 -4.491 -6.989 1.00 52.31 840 ASN A O 1
ATOM 6558 N N . TRP A 1 841 ? -8.955 -3.054 -7.068 1.00 61.91 841 TRP A N 1
ATOM 6559 C CA . TRP A 1 841 ? -9.596 -2.106 -6.152 1.00 61.91 841 TRP A CA 1
ATOM 6560 C C . TRP A 1 841 ? -10.806 -1.431 -6.797 1.00 61.91 841 TRP A C 1
ATOM 6562 O O . TRP A 1 841 ? -11.879 -1.410 -6.204 1.00 61.91 841 TRP A O 1
ATOM 6572 N N . PHE A 1 842 ? -10.659 -0.942 -8.032 1.00 61.25 842 PHE A N 1
ATOM 6573 C CA . PHE A 1 842 ? -11.744 -0.290 -8.769 1.00 61.25 842 PHE A CA 1
ATOM 6574 C C . PHE A 1 842 ? -12.912 -1.246 -9.015 1.00 61.25 842 PHE A C 1
ATOM 6576 O O . PHE A 1 842 ? -14.057 -0.894 -8.737 1.00 61.25 842 PHE A O 1
ATOM 6583 N N . ALA A 1 843 ? -12.619 -2.473 -9.458 1.00 58.66 843 ALA A N 1
ATOM 6584 C CA . ALA A 1 843 ? -13.624 -3.512 -9.665 1.00 58.66 843 ALA A CA 1
ATOM 6585 C C . ALA A 1 843 ? -14.329 -3.907 -8.353 1.00 58.66 843 ALA A C 1
ATOM 6587 O O . ALA A 1 843 ? -15.558 -3.961 -8.315 1.00 58.66 843 ALA A O 1
ATOM 6588 N N . ASN A 1 844 ? -13.580 -4.089 -7.256 1.00 61.62 844 ASN A N 1
ATOM 6589 C CA . ASN A 1 844 ? -14.156 -4.415 -5.949 1.00 61.62 844 ASN A CA 1
ATOM 6590 C C . ASN A 1 844 ? -15.007 -3.272 -5.385 1.00 61.62 844 ASN A C 1
ATOM 6592 O O . ASN A 1 844 ? -16.099 -3.532 -4.897 1.00 61.62 844 ASN A O 1
ATOM 6596 N N . GLN A 1 845 ? -14.568 -2.011 -5.473 1.00 64.00 845 GLN A N 1
ATOM 6597 C CA . GLN A 1 845 ? -15.378 -0.875 -5.014 1.00 64.00 845 GLN A CA 1
ATOM 6598 C C . GLN A 1 845 ? -16.632 -0.687 -5.877 1.00 64.00 845 GLN A C 1
ATOM 6600 O O . GLN A 1 845 ? -17.705 -0.424 -5.337 1.00 64.00 845 GLN A O 1
ATOM 6605 N N . HIS A 1 846 ? -16.538 -0.876 -7.199 1.00 67.38 846 HIS A N 1
ATOM 6606 C CA . HIS A 1 846 ? -17.717 -0.869 -8.067 1.00 67.38 846 HIS A CA 1
ATOM 6607 C C . HIS A 1 846 ? -18.712 -1.976 -7.700 1.00 67.38 846 HIS A C 1
ATOM 6609 O O . HIS A 1 846 ? -19.912 -1.708 -7.688 1.00 67.38 846 HIS A O 1
ATOM 6615 N N . LEU A 1 847 ? -18.238 -3.185 -7.376 1.00 64.31 847 LEU A N 1
ATOM 6616 C CA . LEU A 1 847 ? -19.079 -4.309 -6.957 1.00 64.31 847 LEU A CA 1
ATOM 6617 C C . LEU A 1 847 ? -19.706 -4.079 -5.571 1.00 64.31 847 LEU A C 1
ATOM 6619 O O . LEU A 1 847 ? -20.909 -4.247 -5.413 1.00 64.31 847 LEU A O 1
ATOM 6623 N N . LEU A 1 848 ? -18.917 -3.640 -4.589 1.00 64.75 848 LEU A N 1
ATOM 6624 C CA . LEU A 1 848 ? -19.348 -3.427 -3.200 1.00 64.75 848 LEU A CA 1
ATOM 6625 C C . LEU A 1 848 ? -20.311 -2.253 -3.037 1.00 64.75 848 LEU A C 1
ATOM 6627 O O . LEU A 1 848 ? -21.159 -2.274 -2.146 1.00 64.75 848 LEU A O 1
ATOM 6631 N N . LEU A 1 849 ? -20.177 -1.228 -3.881 1.00 67.44 849 LEU A N 1
ATOM 6632 C CA . LEU A 1 849 ? -21.111 -0.112 -3.907 1.00 67.44 849 LEU A CA 1
ATOM 6633 C C . LEU A 1 849 ? -22.332 -0.434 -4.777 1.00 67.44 849 LEU A C 1
ATOM 6635 O O . LEU A 1 849 ? -23.340 0.242 -4.607 1.00 67.44 849 LEU A O 1
ATOM 6639 N N . ARG A 1 850 ? -22.293 -1.402 -5.714 1.00 63.00 850 ARG A N 1
ATOM 6640 C CA . ARG A 1 850 ? -23.456 -1.887 -6.502 1.00 63.00 850 ARG A CA 1
ATOM 6641 C C . ARG A 1 850 ? -24.404 -2.717 -5.615 1.00 63.00 850 ARG A C 1
ATOM 6643 O O . ARG A 1 850 ? -24.642 -3.897 -5.848 1.00 63.00 850 ARG A O 1
ATOM 6650 N N . THR A 1 851 ? -24.959 -2.104 -4.580 1.00 57.31 851 THR A N 1
ATOM 6651 C CA . THR A 1 851 ? -26.088 -2.666 -3.835 1.00 57.31 851 THR A CA 1
ATOM 6652 C C . THR A 1 851 ? -27.379 -2.456 -4.634 1.00 57.31 851 THR A C 1
ATOM 6654 O O . THR A 1 851 ? -27.520 -1.449 -5.328 1.00 57.31 851 THR A O 1
ATOM 6657 N N . LYS A 1 852 ? -28.318 -3.413 -4.595 1.00 55.00 852 LYS A N 1
ATOM 6658 C CA . LYS A 1 852 ? -29.642 -3.251 -5.233 1.00 55.00 852 LYS A CA 1
ATOM 6659 C C . LYS A 1 852 ? -30.520 -2.231 -4.492 1.00 55.00 852 LYS A C 1
ATOM 6661 O O . LYS A 1 852 ? -31.420 -1.664 -5.098 1.00 55.00 852 LYS A O 1
ATOM 6666 N N . ASP A 1 853 ? -30.178 -1.940 -3.239 1.00 58.25 853 ASP A N 1
ATOM 6667 C CA . ASP A 1 853 ? -30.960 -1.120 -2.308 1.00 58.25 853 ASP A CA 1
ATOM 6668 C C . ASP A 1 853 ? -30.448 0.329 -2.190 1.00 58.25 853 ASP A C 1
ATOM 6670 O O . ASP A 1 853 ? -30.566 0.962 -1.143 1.00 58.25 853 ASP A O 1
ATOM 6674 N N . ARG A 1 854 ? -29.825 0.882 -3.242 1.00 68.81 854 ARG A N 1
ATOM 6675 C CA . ARG A 1 854 ? -29.421 2.299 -3.231 1.00 68.81 854 ARG A CA 1
ATOM 6676 C C . ARG A 1 854 ? -30.652 3.199 -3.211 1.00 68.81 854 ARG A C 1
ATOM 6678 O O . ARG A 1 854 ? -31.496 3.092 -4.099 1.00 68.81 854 ARG A O 1
ATOM 6685 N N . ILE A 1 855 ? -30.683 4.152 -2.281 1.00 71.31 855 ILE A N 1
ATOM 6686 C CA . ILE A 1 855 ? -31.742 5.166 -2.230 1.00 71.31 855 ILE A CA 1
ATOM 6687 C C . ILE A 1 855 ? -31.642 6.122 -3.431 1.00 71.31 855 ILE A C 1
ATOM 6689 O O . ILE A 1 855 ? -32.641 6.385 -4.095 1.00 71.31 855 ILE A O 1
ATOM 6693 N N . SER A 1 856 ? -30.436 6.596 -3.761 1.00 73.69 856 SER A N 1
ATOM 6694 C CA . SER A 1 856 ? -30.189 7.431 -4.948 1.00 73.69 856 SER A CA 1
ATOM 6695 C C . SER A 1 856 ? -29.732 6.572 -6.133 1.00 73.69 856 SER A C 1
ATOM 6697 O O . SER A 1 856 ? -28.532 6.349 -6.319 1.00 73.69 856 SER A O 1
ATOM 6699 N N . GLN A 1 857 ? -30.674 6.068 -6.938 1.00 66.75 857 GLN A N 1
ATOM 6700 C CA . GLN A 1 857 ? -30.357 5.176 -8.067 1.00 66.75 857 GLN A CA 1
ATOM 6701 C C . GLN A 1 857 ? -29.563 5.864 -9.196 1.00 66.75 857 GLN A C 1
ATOM 6703 O O . GLN A 1 857 ? -28.729 5.216 -9.828 1.00 66.75 857 GLN A O 1
ATOM 6708 N N . ASP A 1 858 ? -29.734 7.178 -9.378 1.00 72.00 858 ASP A N 1
ATOM 6709 C CA . ASP A 1 858 ? -29.101 7.963 -10.453 1.00 72.00 858 ASP A CA 1
ATOM 6710 C C . ASP A 1 858 ? -27.740 8.585 -10.072 1.00 72.00 858 ASP A C 1
ATOM 6712 O O . ASP A 1 858 ? -27.120 9.294 -10.869 1.00 72.00 858 ASP A O 1
ATOM 6716 N N . ALA A 1 859 ? -27.251 8.348 -8.850 1.00 79.56 859 ALA A N 1
ATOM 6717 C CA . ALA A 1 859 ? -26.004 8.942 -8.372 1.00 79.56 859 ALA A CA 1
ATOM 6718 C C . ALA A 1 859 ? -24.781 8.414 -9.152 1.00 79.56 859 ALA A C 1
ATOM 6720 O O . ALA A 1 859 ? -24.483 7.213 -9.139 1.00 79.56 859 ALA A O 1
ATOM 6721 N N . ARG A 1 860 ? -23.996 9.311 -9.771 1.00 83.19 860 ARG A N 1
ATOM 6722 C CA . ARG A 1 860 ? -22.745 8.944 -10.459 1.00 83.19 860 ARG A CA 1
ATOM 6723 C C . ARG A 1 860 ? -21.627 8.716 -9.442 1.00 83.19 860 ARG A C 1
ATOM 6725 O O . ARG A 1 860 ? -21.171 9.657 -8.793 1.00 83.19 860 ARG A O 1
ATOM 6732 N N . ILE A 1 861 ? -21.142 7.478 -9.341 1.00 82.12 861 ILE A N 1
ATOM 6733 C CA . ILE A 1 861 ? -19.973 7.138 -8.517 1.00 82.12 861 ILE A CA 1
ATOM 6734 C C . ILE A 1 861 ? -18.719 7.122 -9.395 1.00 82.12 861 ILE A C 1
ATOM 6736 O O . ILE A 1 861 ? -18.569 6.256 -10.253 1.00 82.12 861 ILE A O 1
ATOM 6740 N N . GLU A 1 862 ? -17.821 8.078 -9.172 1.00 80.75 862 GLU A N 1
ATOM 6741 C CA . GLU A 1 862 ? -16.539 8.209 -9.860 1.00 80.75 862 GLU A CA 1
ATOM 6742 C C . GLU A 1 862 ? -15.396 7.739 -8.960 1.00 80.75 862 GLU A C 1
ATOM 6744 O O . GLU A 1 862 ? -15.153 8.287 -7.882 1.00 80.75 862 GLU A O 1
ATOM 6749 N N . LEU A 1 863 ? -14.629 6.766 -9.433 1.00 73.31 863 LEU A N 1
ATOM 6750 C CA . LEU A 1 863 ? -13.420 6.307 -8.766 1.00 73.31 863 LEU A CA 1
ATOM 6751 C C . LEU A 1 863 ? -12.206 6.883 -9.503 1.00 73.31 863 LEU A C 1
ATOM 6753 O O . LEU A 1 863 ? -12.111 6.768 -10.722 1.00 73.31 863 LEU A O 1
ATOM 6757 N N . ARG A 1 864 ? -11.253 7.498 -8.794 1.00 70.25 864 ARG A N 1
ATOM 6758 C CA . ARG A 1 864 ? -10.017 8.023 -9.406 1.00 70.25 864 ARG A CA 1
ATOM 6759 C C . ARG A 1 864 ? -8.781 7.700 -8.571 1.00 70.25 864 ARG A C 1
ATOM 6761 O O . ARG A 1 864 ? -8.837 7.580 -7.354 1.00 70.25 864 ARG A O 1
ATOM 6768 N N . CYS A 1 865 ? -7.615 7.651 -9.199 1.00 61.00 865 CYS A N 1
ATOM 6769 C CA . CYS A 1 865 ? -6.355 7.613 -8.457 1.00 61.00 865 CYS A CA 1
ATOM 6770 C C . CYS A 1 865 ? -5.902 9.024 -8.066 1.00 61.00 865 CYS A C 1
ATOM 6772 O O . CYS A 1 865 ? -5.783 9.916 -8.912 1.00 61.00 865 CYS A O 1
ATOM 6774 N N . GLY A 1 866 ? -5.639 9.223 -6.775 1.00 52.94 866 GLY A N 1
ATOM 6775 C CA . GLY A 1 866 ? -5.128 10.471 -6.220 1.00 52.94 866 GLY A CA 1
ATOM 6776 C C . GLY A 1 866 ? -3.603 10.486 -6.106 1.00 52.94 866 GLY A C 1
ATOM 6777 O O . GLY A 1 866 ? -2.932 9.468 -6.250 1.00 52.94 866 GLY A O 1
ATOM 6778 N N . ASN A 1 867 ? -3.051 11.669 -5.839 1.00 52.91 867 ASN A N 1
ATOM 6779 C CA . ASN A 1 867 ? -1.700 11.797 -5.293 1.00 52.91 867 ASN A CA 1
ATOM 6780 C C . ASN A 1 867 ? -1.782 11.863 -3.774 1.00 52.91 867 ASN A C 1
ATOM 6782 O O . ASN A 1 867 ? -2.768 12.376 -3.243 1.00 52.91 867 ASN A O 1
ATOM 6786 N N . ASN A 1 868 ? -0.693 11.484 -3.105 1.00 50.31 868 ASN A N 1
ATOM 6787 C CA . ASN A 1 868 ? -0.510 11.644 -1.665 1.00 50.31 868 ASN A CA 1
ATOM 6788 C C . ASN A 1 868 ? -0.267 13.122 -1.283 1.00 50.31 868 ASN A C 1
ATOM 6790 O O . ASN A 1 868 ? 0.778 13.482 -0.752 1.00 50.31 868 ASN A O 1
ATOM 6794 N N . VAL A 1 869 ? -1.204 13.998 -1.653 1.00 49.88 869 VAL A N 1
ATOM 6795 C CA . VAL A 1 869 ? -1.229 15.410 -1.268 1.00 49.88 869 VAL A CA 1
ATOM 6796 C C . VAL A 1 869 ? -2.238 15.521 -0.142 1.00 49.88 869 VAL A C 1
ATOM 6798 O O . VAL A 1 869 ? -3.451 15.469 -0.379 1.00 49.88 869 VAL A O 1
ATOM 6801 N N . TYR A 1 870 ? -1.729 15.641 1.080 1.00 52.84 870 TYR A N 1
ATOM 6802 C CA . TYR A 1 870 ? -2.557 15.957 2.233 1.00 52.84 870 TYR A CA 1
ATOM 6803 C C . TYR A 1 870 ? -3.158 17.350 2.049 1.00 52.84 870 TYR A C 1
ATOM 6805 O O . TYR A 1 870 ? -2.559 18.209 1.398 1.00 52.84 870 TYR A O 1
ATOM 6813 N N . PHE A 1 871 ? -4.330 17.595 2.640 1.00 51.84 871 PHE A N 1
ATOM 6814 C CA . PHE A 1 871 ? -4.959 18.920 2.625 1.00 51.84 871 PHE A CA 1
ATOM 6815 C C . PHE A 1 871 ? -3.957 20.027 3.018 1.00 51.84 871 PHE A C 1
ATOM 6817 O O . PHE A 1 871 ? -3.890 21.080 2.389 1.00 51.84 871 PHE A O 1
ATOM 6824 N N . ARG A 1 872 ? -3.086 19.721 3.989 1.00 50.09 872 ARG A N 1
ATOM 6825 C CA . ARG A 1 872 ? -2.045 20.608 4.530 1.00 50.09 872 ARG A CA 1
ATOM 6826 C C . ARG A 1 872 ? -0.971 21.040 3.513 1.00 50.09 872 ARG A C 1
ATOM 6828 O O . ARG A 1 872 ? -0.348 22.077 3.730 1.00 50.09 872 ARG A O 1
ATOM 6835 N N . ASP A 1 873 ? -0.769 20.289 2.427 1.00 47.56 873 ASP A N 1
ATOM 6836 C CA . ASP A 1 873 ? 0.319 20.499 1.455 1.00 47.56 873 ASP A CA 1
ATOM 6837 C C . ASP A 1 873 ? -0.098 21.320 0.223 1.00 47.56 873 ASP A C 1
ATOM 6839 O O . ASP A 1 873 ? 0.751 21.749 -0.565 1.00 47.56 873 ASP A O 1
ATOM 6843 N N . ASN A 1 874 ? -1.397 21.565 0.037 1.00 51.59 874 ASN A N 1
ATOM 6844 C CA . ASN A 1 874 ? -1.895 22.324 -1.102 1.00 51.59 874 ASN A CA 1
ATOM 6845 C C . ASN A 1 874 ? -1.782 23.838 -0.833 1.00 51.59 874 ASN A C 1
ATOM 6847 O O . ASN A 1 874 ? -2.457 24.391 0.031 1.00 51.59 874 ASN A O 1
ATOM 6851 N N . ARG A 1 875 ? -0.902 24.523 -1.576 1.00 47.12 875 ARG A N 1
ATOM 6852 C CA . ARG A 1 875 ? -0.610 25.962 -1.396 1.00 47.12 875 ARG A CA 1
ATOM 6853 C C . ARG A 1 875 ? -1.687 26.897 -1.968 1.00 47.12 875 ARG A C 1
ATOM 6855 O O . ARG A 1 875 ? -1.644 28.096 -1.675 1.00 47.12 875 ARG A O 1
ATOM 6862 N N . ASN A 1 876 ? -2.629 26.347 -2.743 1.00 46.72 876 ASN A N 1
ATOM 6863 C CA . ASN A 1 876 ? -3.612 27.080 -3.552 1.00 46.72 876 ASN A CA 1
ATOM 6864 C C . ASN A 1 876 ? -5.070 26.880 -3.084 1.00 46.72 876 ASN A C 1
ATOM 6866 O O . ASN A 1 876 ? -5.994 27.259 -3.795 1.00 46.72 876 ASN A O 1
ATOM 6870 N N . THR A 1 877 ? -5.307 26.289 -1.907 1.00 45.62 877 THR A N 1
ATOM 6871 C CA . THR A 1 877 ? -6.655 25.927 -1.405 1.00 45.62 877 THR A CA 1
ATOM 6872 C C . THR A 1 877 ? -7.613 27.096 -1.188 1.00 45.62 877 THR A C 1
ATOM 6874 O O . THR A 1 877 ? -8.798 26.870 -0.976 1.00 45.62 877 THR A O 1
ATOM 6877 N N . HIS A 1 878 ? -7.115 28.330 -1.226 1.00 47.06 878 HIS A N 1
ATOM 6878 C CA . HIS A 1 878 ? -7.891 29.533 -0.917 1.00 47.06 878 HIS A CA 1
ATOM 6879 C C . HIS A 1 878 ? -7.831 30.569 -2.032 1.00 47.06 878 HIS A C 1
ATOM 6881 O O . HIS A 1 878 ? -8.193 31.719 -1.816 1.00 47.06 878 HIS A O 1
ATOM 6887 N N . ASP A 1 879 ? -7.373 30.193 -3.228 1.00 47.16 879 ASP A N 1
ATOM 6888 C CA . ASP A 1 879 ? -7.515 31.071 -4.383 1.00 47.16 879 ASP A CA 1
ATOM 6889 C C . ASP A 1 879 ? -9.013 31.213 -4.699 1.00 47.16 879 ASP A C 1
ATOM 6891 O O . ASP A 1 879 ? -9.665 30.270 -5.151 1.00 47.16 879 ASP A O 1
ATOM 6895 N N . LEU A 1 880 ? -9.572 32.391 -4.400 1.00 38.91 880 LEU A N 1
ATOM 6896 C CA . LEU A 1 880 ? -10.989 32.717 -4.594 1.00 38.91 880 LEU A CA 1
ATOM 6897 C C . LEU A 1 880 ? -11.403 32.649 -6.077 1.00 38.91 880 LEU A C 1
ATOM 6899 O O . LEU A 1 880 ? -12.594 32.705 -6.368 1.00 38.91 880 LEU A O 1
ATOM 6903 N N . SER A 1 881 ? -10.444 32.518 -7.004 1.00 39.22 881 SER A N 1
ATOM 6904 C CA . SER A 1 881 ? -10.694 32.310 -8.433 1.00 39.22 881 SER A CA 1
ATOM 6905 C C . SER A 1 881 ? -10.954 30.848 -8.826 1.00 39.22 881 SER A C 1
ATOM 6907 O O . SER A 1 881 ? -11.433 30.598 -9.933 1.00 39.22 881 SER A O 1
ATOM 6909 N N . MET A 1 882 ? -10.683 29.870 -7.950 1.00 40.00 882 MET A N 1
ATOM 6910 C CA . MET A 1 882 ? -10.927 28.454 -8.248 1.00 40.00 882 MET A CA 1
ATOM 6911 C C . MET A 1 882 ? -12.389 28.077 -7.969 1.00 40.00 882 MET A C 1
ATOM 6913 O O . MET A 1 882 ? -12.879 28.220 -6.848 1.00 40.00 882 MET A O 1
ATOM 6917 N N . ALA A 1 883 ? -13.070 27.532 -8.985 1.00 40.03 883 ALA A N 1
ATOM 6918 C CA . ALA A 1 883 ? -14.450 27.042 -8.883 1.00 40.03 883 ALA A CA 1
ATOM 6919 C C . ALA A 1 883 ? -14.609 25.922 -7.830 1.00 40.03 883 ALA A C 1
ATOM 6921 O O . ALA A 1 883 ? -15.648 25.821 -7.174 1.00 40.03 883 ALA A O 1
ATOM 6922 N N . ASP A 1 884 ? -13.554 25.132 -7.613 1.00 51.06 884 ASP A N 1
ATOM 6923 C CA . ASP A 1 884 ? -13.422 24.203 -6.493 1.00 51.06 884 ASP A CA 1
ATOM 6924 C C . ASP A 1 884 ? -11.925 24.046 -6.119 1.00 51.06 884 ASP A C 1
ATOM 6926 O O . ASP A 1 884 ? -11.140 23.515 -6.909 1.00 51.06 884 ASP A O 1
ATOM 6930 N N . PRO A 1 885 ? -11.488 24.502 -4.928 1.00 46.75 885 PRO A N 1
ATOM 6931 C CA . PRO A 1 885 ? -10.093 24.405 -4.485 1.00 46.75 885 PRO A CA 1
ATOM 6932 C C . PRO A 1 885 ? -9.597 22.964 -4.252 1.00 46.75 885 PRO A C 1
ATOM 6934 O O . PRO A 1 885 ? -8.393 22.750 -4.069 1.00 46.75 885 PRO A O 1
ATOM 6937 N N . PHE A 1 886 ? -10.497 21.975 -4.262 1.00 51.47 886 PHE A N 1
ATOM 6938 C CA . PHE A 1 886 ? -10.221 20.536 -4.142 1.00 51.47 886 PHE A CA 1
ATOM 6939 C C . PHE A 1 886 ? -10.314 19.793 -5.466 1.00 51.47 886 PHE A C 1
ATOM 6941 O O . PHE A 1 886 ? -9.834 18.660 -5.561 1.00 51.47 886 PHE A O 1
ATOM 6948 N N . ASP A 1 887 ? -10.827 20.473 -6.485 1.00 44.47 887 ASP A N 1
ATOM 6949 C CA . ASP A 1 887 ? -10.727 20.110 -7.891 1.00 44.47 887 ASP A CA 1
ATOM 6950 C C . ASP A 1 887 ? -9.488 20.767 -8.518 1.00 44.47 887 ASP A C 1
ATOM 6952 O O . ASP A 1 887 ? -9.436 21.066 -9.710 1.00 44.47 887 ASP A O 1
ATOM 6956 N N . VAL A 1 888 ? -8.417 20.920 -7.717 1.00 36.94 888 VAL A N 1
ATOM 6957 C CA . VAL A 1 888 ? -7.067 20.909 -8.287 1.00 36.94 888 VAL A CA 1
ATOM 6958 C C . VAL A 1 888 ? -7.054 19.700 -9.213 1.00 36.94 888 VAL A C 1
ATOM 6960 O O . VAL A 1 888 ? -7.409 18.608 -8.735 1.00 36.94 888 VAL A O 1
ATOM 6963 N N . PRO A 1 889 ? -6.646 19.831 -10.491 1.00 35.34 889 PRO A N 1
ATOM 6964 C CA . PRO A 1 889 ? -6.259 18.660 -11.240 1.00 35.34 889 PRO A CA 1
ATOM 6965 C C . PRO A 1 889 ? -5.326 17.946 -10.280 1.00 35.34 889 PRO A C 1
ATOM 6967 O O . PRO A 1 889 ? -4.301 18.514 -9.879 1.00 35.34 889 PRO A O 1
ATOM 6970 N N . SER A 1 890 ? -5.681 16.731 -9.835 1.00 37.28 890 SER A N 1
ATOM 6971 C CA . SER A 1 890 ? -4.637 15.854 -9.336 1.00 37.28 890 SER A CA 1
ATOM 6972 C C . SER A 1 890 ? -3.552 16.040 -10.380 1.00 37.28 890 SER A C 1
ATOM 6974 O O . SER A 1 890 ? -3.865 16.056 -11.573 1.00 37.28 890 SER A O 1
ATOM 6976 N N . SER A 1 891 ? -2.330 16.405 -9.990 1.00 36.06 891 SER A N 1
ATOM 6977 C CA . SER A 1 891 ? -1.268 16.392 -10.978 1.00 36.06 891 SER A CA 1
ATOM 6978 C C . SER A 1 891 ? -1.275 14.920 -11.377 1.00 36.06 891 SER A C 1
ATOM 6980 O O . SER A 1 891 ? -0.822 14.101 -10.584 1.00 36.06 891 SER A O 1
ATOM 6982 N N . GLY A 1 892 ? -1.993 14.563 -12.449 1.00 37.09 892 GLY A N 1
ATOM 6983 C CA . GLY A 1 892 ? -2.929 13.429 -12.332 1.00 37.09 892 GLY A CA 1
ATOM 6984 C C . GLY A 1 892 ? -2.122 12.218 -12.049 1.00 37.09 892 GLY A C 1
ATOM 6985 O O . GLY A 1 892 ? -1.288 12.030 -12.897 1.00 37.09 892 GLY A O 1
ATOM 6986 N N . CYS A 1 893 ? -2.213 11.563 -10.872 1.00 37.16 893 CYS A N 1
ATOM 6987 C CA . CYS A 1 893 ? -1.298 10.489 -10.428 1.00 37.16 893 CYS A CA 1
ATOM 6988 C C . CYS A 1 893 ? -0.621 9.939 -11.638 1.00 37.16 893 CYS A C 1
ATOM 6990 O O . CYS A 1 893 ? -1.421 9.463 -12.448 1.00 37.16 893 CYS A O 1
ATOM 6992 N N . LYS A 1 894 ? 0.722 10.122 -11.801 1.00 38.66 894 LYS A N 1
ATOM 6993 C CA . LYS A 1 894 ? 1.353 9.890 -13.102 1.00 38.66 894 LYS A CA 1
ATOM 6994 C C . LYS A 1 894 ? 0.608 8.604 -13.635 1.00 38.66 894 LYS A C 1
ATOM 6996 O O . LYS A 1 894 ? -0.083 8.711 -14.619 1.00 38.66 894 LYS A O 1
ATOM 7001 N N . LYS A 1 895 ? 0.442 7.500 -12.858 1.00 36.97 895 LYS A N 1
ATOM 7002 C CA . LYS A 1 895 ? -0.036 6.150 -13.285 1.00 36.97 895 LYS A CA 1
ATOM 7003 C C . LYS A 1 895 ? -1.467 6.069 -13.790 1.00 36.97 895 LYS A C 1
ATOM 7005 O O . LYS A 1 895 ? -1.953 4.966 -13.981 1.00 36.97 895 LYS A O 1
ATOM 7010 N N . CYS A 1 896 ? -2.157 7.190 -13.947 1.00 36.66 896 CYS A N 1
ATOM 7011 C CA . CYS A 1 896 ? -3.586 7.234 -14.168 1.00 36.66 896 CYS A CA 1
ATOM 7012 C C . CYS A 1 896 ? -4.058 8.340 -15.122 1.00 36.66 896 CYS A C 1
ATOM 7014 O O . CYS A 1 896 ? -5.253 8.383 -15.399 1.00 36.66 896 CYS A O 1
ATOM 7016 N N . SER A 1 897 ? -3.207 9.229 -15.657 1.00 29.11 897 SER A N 1
ATOM 7017 C CA . SER A 1 897 ? -3.681 10.188 -16.677 1.00 29.11 897 SER A CA 1
ATOM 7018 C C . SER A 1 897 ? -3.609 9.585 -18.078 1.00 29.11 897 SER A C 1
ATOM 7020 O O . SER A 1 897 ? -2.692 9.828 -18.863 1.00 29.11 897 SER A O 1
ATOM 7022 N N . GLY A 1 898 ? -4.626 8.769 -18.338 1.00 33.00 898 GLY A N 1
ATOM 7023 C CA . GLY A 1 898 ? -4.922 8.131 -19.613 1.00 33.00 898 GLY A CA 1
ATOM 7024 C C . GLY A 1 898 ? -6.239 7.348 -19.607 1.00 33.00 898 GLY A C 1
ATOM 7025 O O . GLY A 1 898 ? -6.363 6.411 -20.382 1.00 33.00 898 GLY A O 1
ATOM 7026 N N . SER A 1 899 ? -7.204 7.673 -18.738 1.00 27.86 899 SER A N 1
ATOM 7027 C CA . SER A 1 899 ? -8.580 7.167 -18.856 1.00 27.86 899 SER A CA 1
ATOM 7028 C C . SER A 1 899 ? -9.604 8.210 -18.383 1.00 27.86 899 SER A C 1
ATOM 7030 O O . SER A 1 899 ? -9.449 8.769 -17.291 1.00 27.86 899 SER A O 1
ATOM 7032 N N . PRO A 1 900 ? -10.644 8.500 -19.187 1.00 30.45 900 PRO A N 1
ATOM 7033 C CA . PRO A 1 900 ? -11.916 8.960 -18.657 1.00 30.45 900 PRO A CA 1
ATOM 7034 C C . PRO A 1 900 ? -12.602 7.766 -17.969 1.00 30.45 900 PRO A C 1
ATOM 7036 O O . PRO A 1 900 ? -12.712 6.695 -18.564 1.00 30.45 900 PRO A O 1
ATOM 7039 N N . PHE A 1 901 ? -13.024 7.954 -16.716 1.00 28.77 901 PHE A N 1
ATOM 7040 C CA . PHE A 1 901 ? -14.038 7.130 -16.045 1.00 28.77 901 PHE A CA 1
ATOM 7041 C C . PHE A 1 901 ? -15.380 7.864 -16.088 1.00 28.77 901 PHE A C 1
ATOM 7043 O O . PHE A 1 901 ? -15.381 9.111 -15.935 1.00 28.77 901 PHE A O 1
#

Sequence (901 aa):
MGTRALPLPCQFELLLGEDRDRWPPEARFIEAAHRGDVRGIKEIAKELDVHGHGIPVTVASTSYMGMNALHAAGGRGRLPTYEYLVEEVKMDINKPDTSQDYSPVEHAVTYGNLPAVRYLLDQGADVHQQRSGNISLLHSAAAHGHCEIVKYLLSRGVDIDAQSIIGTPLAFAAQKGHATVVKILLQHNADPNKGTCILGPLDMALHKSNVSCAKLLIQGGANVSGAGPCYNPLITAAEKGLTEAIKCLLEAGANPNVLDQFGRLPIELAAEYGTREDVEMLFPSTLPISTVTNWSVDGIVSHVKMEIKQLEDDNFVQTRASDLKQQGDEAFKKQDYLNASVFYTQALKMDNFDAKLLSNRSLCWLRMGNGERAFGDAHECIALCPKWAKAHYRLGAAFMFMEAACEFGEIMCSQNRKAASRRRFFAYVEGLAPVQGGALGGVNKVPAPATVTAVEATPVPLQASNKCKFPIIDVDQDPPGSRDVDDAGSVDHIGRLPDAVLCSIVSLLPTKEGARTQVISRRWRPLWHSAPLNLVVDQELNSNNHNLGDLISKILSVHPGPARRFSLCLSSSKYHGKIKGWLSSQALDKLQEFELIPKHWFDVRDTFYLLPLSVYRLAPTLRVAKFGGCRFSDWIVKLSLKFPCLKQLTLDRVAISEDALQSMLSDCYALESLELKKNSVFRRLCISSQTLKSVGFCTNWFKESVPLQELVIEDAPCLERLLPLVPQNMIAIDLTTKMHSVRVLVLDYTNLDIVVNFLKCFPCLERLHVFFQSRMSCINPQEYDPPEPIECLELHLKEVLLKNYNGTIPLCIDFAKFFVLNAKVLKKMKITLPYHRQYNWFANQHLLLRTKDRISQDARIELRCGNNVYFRDNRNTHDLSMADPFDVPSSGCKKCSGSPF

InterPro domains:
  IPR002110 Ankyrin repeat [PF00023] (232-260)
  IPR002110 Ankyrin repeat [PF12796] (42-130)
  IPR002110 Ankyrin repeat [PF12796] (138-224)
  IPR002110 Ankyrin repeat [PS50088] (100-132)
  IPR002110 Ankyrin repeat [PS50088] (133-165)
  IPR002110 Ankyrin repeat [PS50088] (168-193)
  IPR002110 Ankyrin repeat [PS50088] (229-261)
  IPR002110 Ankyrin repeat [SM00248] (65-95)
  IPR002110 Ankyrin repeat [SM00248] (100-129)
  IPR002110 Ankyrin repeat [SM00248] (133-162)
  IPR002110 Ankyrin repeat [SM00248] (165-194)
  IPR002110 Ankyrin repeat [SM00248] (197-226)
  IPR002110 Ankyrin repeat [SM00248] (229-258)
  IPR006566 FBD domain [PF08387] (788-831)
  IPR011990 Tetratricopeptide-like helical domain superfamily [G3DSA:1.25.40.10] (319-422)
  IPR011990 Tetratricopeptide-like helical domain superfamily [SSF48452] (321-404)
  IPR019734 Tetratricopeptide repeat [SM00028] (321-354)
  IPR019734 Tetratricopeptide repeat [SM00028] (355-388)
  IPR032675 Leucine-rich repeat domain superfamily [G3DSA:3.80.10.10] (490-777)
  IPR036047 F-box-like domain superfamily [SSF81383] (490-533)

Radius of gyration: 36.13 Å; chains: 1; bounding box: 75×110×102 Å

Foldseek 3Di:
DDPPPDQLVVVCCVVVNPPPVRDDLLSQLLVCLLQQPPVSVQVSLVVVPPPVPDSLVSQQPRHDQQDGSLLSLLANHDPVSVCCNCVVSVHDQAQAGPRQRAGSLLSVLLNLPPVSVVVSVVSPHDQCDADFQRQGSLLSNLLNLNLVSNVVSVVVVYDLFRAGPFWGSLLNNLLNLNLSSVLVSLVSPHDQAGTDLADGSLQSNLQNLSLSSNLSSLVSPYDQQGNALQGHSLLSCLLQQVLSNNVSSVVSPRQQARAHLLRDTSLLSCLQNHDLSSNVSSLVRYDDDPQQPDSDSVSSNVSSVVVVVLLVDPVSLVVLLVVLQVQLVVCVVVVVLVSSLVSLSVSCVSVVQPLVSLLSNLVSCVSVLNLRSNLVSLVSSCVRQVQDLSSVVSNVSSVVSVVVVVVVVVVVVVVVVVVVVVVVVPPPDDDDDDDDDDDDDYDYDDDDDDDDDDDDDDDDDDDPDPDDDDPPPPPPDDPPDDDDDDDPDDDPPVVPDPLVVLLVVLLPDEPVVLVVVVVVDVVSVVSNLVHAAAYEDDDVVPPDDPCVLVVLVVCLVPRQDDHAEDEDEEQCPVCVVSVLVSLQRNRPPLYAYYYDEYHDPPPDPDDQAEDDPSNLNNQQRYQEYADESHEDDPCLLVPLRANANHQYYEYAHYHDAQSSVVSHQVRHQNHQEYYAHQHQHAQEHEDAHARHAEYAYYHDDDPPGDDNQEYHYDHYQNHAEYHYEDDPDHDDNPLVAARARHAEYHYEDDEVVVVVSVLLSHLQHAEYHYEYDDPDDRDDDPDDDPPDARNCLEPHHAEYEYEQQACSGPSSLVSVLVSQQRRQNHAEYEYEHADPDDPVRVVVSVVSSPDPRGNHPNHHYHYAYAYNQDPVNQPCQPVPPDPHSVPPCRSRPSSGNNDDD

Secondary structure (DSSP, 8-state):
----PPPHHHHHHHHH-S-GGGS-HHHHHHHHHHHT-HHHHHHHHHHH-TT---HHHHHHH-EETTEEHHHHTTTT--HHHHHIIIIIS---SSPPPTTT---HHHHHHHHT-HHHHHHHHHTT--TT-EETTTEEHHHHHHHHT-HHHHHHHHHTT--TT---SS--HHHHHHHHT-HHHHHHHHHTT--TT---SS--HHHHHHHTT-HHHHHHHHHTT--TT-SBTTB-HHHHHHHTT-HHHHHHHHHTT--TT---TTS--HHHHHHHHS-HHHHHHHGGGSPPPTT-SS-SHHHHHHHHHHHHHHHT-HHHHHHHHHHHHHHHHHHHHTT-HHHHHHHHHHHHTT-TT-HHHHHHHHHHHHHTT-HHHHHHHHHHHHHHSTT-HHHHHHHHHHHHHHHHHHHHHHHHHHHHHHHHHHTSSSSS-------------------------------------------------PPS-------S----TTTTS-HHHHHHHHHHS-HHHHHHHHHH-TTHHHHHHHSPEEEEE-GGG-SS-TTHHHHHHHHHHH----EEEEEE-S-GGGTHHHHHHHHH-GGGTT--EEEE--S-SS--SS-PEEPPGGGGGGTTT-SEEEEESEE--THHHHHT---TT--EEEEES-B--HHHHHHHHHT-TT--EEEEES----SEEEEE-SS--EEEEE---STTSPPP-EEEEEE-TT--EEEEE--TT-------S--SS--EEEEES--HHHHHHHHHH-TT--EEEEEPPTT------S----SS--HHHHHT--EEEEES----SHHHHHHHHHHHHH-TT--EEEEEESS---HHHHHHHHHHH--TT-S-TT-EEEEEEPPS--GGG-TTTT-TT-S-TT-S-----GGGTT---

Organism: Triticum turgidum subsp. durum (NCBI:txid4567)

pLDDT: mean 70.96, std 21.34, range [21.97, 98.31]